Protein AF-A0A358PHU0-F1 (afdb_monomer_lite)

Secondary structure (DSSP, 8-state):
--SSHHHHHHHHHHHHHHHHTTTTHHHHHHHHHHHHHHHHHHHHHHHHHHHHHHHHHHS-TT--HHHHHHHHHHHHTT-TTEEEEEEEETTEEEEEETTS-EEEEEHHHHHT----PPPPP-----------EE-TT-EE-S---EEEEETT--SHHHHHHIIIIIIHHHHHHHHTS-EEEEEGGG--HHHHTTGGG-SEEEEES-EEEETTEEEEEES--TT--HHHHHTTSEEEETTS-EEEEHHHHHHH--S--TT-EEEEESTTTTTTSHHHHHHHHTT-SEEEEESS---HHHHHHHHHHHHHHHH-SBTTB---HHHHHHHHHHHH-SS-TT---TT-----EEEEE-TTEEPSPEEEEEEEETT-SSEEEEEEEETTEEE-GGGSPPPPP-TT-EEEEEE-TTS-B--S-EEESS-EEEEEEEE--EEEEEEEETTT--EEEEEEEETT-EEEGGGPPPP---TT-EEEEEEETTEE---SEEE-SS-EEEEEEEE---EEEEEEETTT--EEEEEEE-TT-EEEGGGSPPPP--TTEEEEEEEETTSPBP-SEEE-SS-EEEEEEEEEPEEEEEEEETTTTEEEEEEEEETT-EEEGGGSPPPPPBTTEEEEEEEETTEE-SEEE-SS-EEEEEEEEEPEEEEEEEETTT--EEEEEEEETT-EEEGGGSPPPPPBTTEEEEEEEETTEE---SEEE-SS-EEEEEEEEE--EEEEEEEETTT--EEEEEEEETTEEEEGGGSPPPPP-TTEEEEEEEETTEEESS-EEEESS-EEEEEEEEE-EEEEEEEETTTTEEEEEEEEEETTEEEEGGGSPPPPP-TTEEEEEEEETTEE--SSEEEESS-EEEEEEEEE-EEEEEEEETTTTEEEEEEEEETTEEEEGGGSPPP--TTEEEEEEEETTEE---SEEEESS-EEEEEEEEEPPPPTT-SSSSSS--HHHHHHHHHHHTTSSPPPHHHHTTT-SSSSS--SHHHHHHHHHHHHHT------PPP--------

pLDDT: mean 80.14, std 12.64, range [28.69, 94.94]

Sequence (1015 aa):
MKGTNFRRILCILIAAMLCIGLLPIGAAADSYAAATELRSMQKVRREIDGELFELESELDSDLSAVDTVDTLFEYLDGDSRIKSINRQNGTTFGYTLKSGMTVVYDYNIVHGIREGSEPVKIELSPAEEVRGILDDGAVTASNRNVAVYAPYLGIDEGVGTYYSETFAPVISSYTGGTLTVYGGNECDVTDLTEMYKYGVIMFDSHGLEYDGLSYIAIHNENGVTASDYSNGWVVELAGGGIAVNYLYLNHYATATMPGSYVHLATCSGGKDGNLLNYFTSHGASVALGYDETVTVAYDVYIFQDILNSMRGLGVSECYNIGQALDYAKSRRGEYDPYYYEDEGIYTHPVLAGNRNWYFPPLYTVNFIVEGQTAAFESFTVTKNTVLNLSDFPTPPTIPGKNFSHWRGPNGETVTGSLTITANTNIIASYTVPTCTVQWVDGATEQVLKTLNMPIGDTVMAEAFPEPPEHEGKTFEYWSVNGSEFFGSSYYLTGDTTFRAEYSNEVYTVSFYSGLTGELIGTRTAEYGTEIPLSEFPKAPDAVGYNFAEWQYADGSAVSGSINVTENTSCYAAYEAKMYTVKFWDNHTDVILRTDTVPYGTVIKAEDFPEHIEHEGYDFKGWYGYGEFLDEVTVVSNVIIYATYEQHPYTVTFVDGYNGETLQSVTVLYDNGLYSDEFPVPPVHENADFVGWYVEGTLFEGSYLRVLGDMTVTAVYSGFETHTITLVDSDTGETYETYEVRAGTEVDLADLPMPPYREGMVFVGWLVNGELMESGTVIVNEDMVITAVLRKETFTVRFYDTMADSFFVTMEDVEYGTVLRVSDFPAPPVHEGMAFAGWDYNGRIITEETVTITRPMVFAAVYAPRTCNLTVIDDYTGETLLDTPVSVGFSFEVGEIPVPTHEGMVFVGWFINGELVTDEIITVEEDTVIHAVFEPEAPVIGDINGDGTIGIDDALMLMRYAIGTEGLTDEQAARADLNGDGAVDVFDALLALRAALNGEQAPCIKPQNTAGKAEA

Foldseek 3Di:
DDDPPVVVVVVVVVVVVVVVVVVPPVVVVVVVVQVVLVVVVVVVLVVLLVVLVVVLVVDDPPDDLLVSVVVSQVVCVPPPQFPDKADDDSFKIWTAGPLLAIEIEGSCLQVQADDDDFDDKDWDDADDDFAAWFDDPAFFFPALEEEEEAQAPGHDPPQVCCVQVNPRSHLSNQSVHTYTYQHYQSDDPLVLLVLLNHQEYEYNAAWDDDPLFIWGWGQHPPPDTSVCSNVVQKHAYSNGTIIGTLVVCVVRNQAANARHEYEYPYFQCCQSVSNQVSNVVSHHQKYKDKNGGADSVLSSQLVVQLSVQCSPPDNHGHAFSLRSNVRSCVVCNQFHPVDDDPVRDTMGMDMDHDSSHGRDDWAKEFEEEPPDDDGPDIITITAFHKDFPVNDDDDDDDPQKDFDAKAWQVRHGDPTIDTDHHHIYIYTDIDGDKAKEWEAEPVPRHTDDIDIGTQFDKAFPVPDDDYDDDPQKDWDAKAKPNHGDPDGMDHGRHYIYIYTDMDHDWAWEWEAEPVPRHTPDIDTDHAFDKAFPVNDPDHPDDQQKDWDAKAAPVRHGDPTIDGPNHYGYIYIDIGGHKAKEWEAAPVVRDTPDIDIGTAFDKAAQVNDDDDDDDQQKAFPAKDWPHGHGRMDGPSHHTYIYGDIDGHWAKEWEAEPVPGDTPDIDIDTAFAWDFPVNDDDHDDDPFWDFPAKDWPNHHDPDRIGTDHHHTYIYGDIHGFDKAKEWEAEPVVRDTPDMDIDTAFDKAKQVPDDDPPDDQQKDFDAKQWPNDGDNTDIDGDHHHTYIYGYIDGHFEKEWEAEPVVRGTDDIDGGHGAFDKDFLVPDDDHDDDPQKDFPAWDWPRDGDPDRIDTDRYHGYTYTDIDGDWAWEWEAAPVVRDIPDTDIDGAFDKDFLVVDDQDDDPQKDFPAKDWPRHHDPDRMDTHRHHTYIYGDIDGDDAAQCPLVRPRDLALVSLVQLACVQVPNDPGDPVSVVSQCQAAPSDRHNVSSVQSNVCRVPVDRGDDDHDDDDDDDDDD

Radius of gyration: 65.81 Å; chains: 1; bounding box: 158×130×195 Å

Structure (mmCIF, N/CA/C/O backbone):
data_AF-A0A358PHU0-F1
#
_entry.id   AF-A0A358PHU0-F1
#
loop_
_atom_site.group_PDB
_atom_site.id
_atom_site.type_symbol
_atom_site.label_atom_id
_atom_site.label_alt_id
_atom_site.label_comp_id
_atom_site.label_asym_id
_atom_site.label_entity_id
_atom_site.label_seq_id
_atom_site.pdbx_PDB_ins_code
_atom_site.Cartn_x
_atom_site.Cartn_y
_atom_site.Cartn_z
_atom_site.occupancy
_atom_site.B_iso_or_equiv
_atom_site.auth_seq_id
_atom_site.auth_comp_id
_atom_site.auth_asym_id
_atom_site.auth_atom_id
_atom_site.pdbx_PDB_model_num
ATOM 1 N N . MET A 1 1 ? 37.947 87.705 3.899 1.00 41.41 1 MET A N 1
ATOM 2 C CA . MET A 1 1 ? 38.286 86.282 4.132 1.00 41.41 1 MET A CA 1
ATOM 3 C C . MET A 1 1 ? 37.096 85.403 3.751 1.00 41.41 1 MET A C 1
ATOM 5 O O . MET A 1 1 ? 36.287 85.068 4.601 1.00 41.41 1 MET A O 1
ATOM 9 N N . LYS A 1 2 ? 36.925 85.100 2.461 1.00 49.06 2 LYS A N 1
ATOM 10 C CA . LYS A 1 2 ? 35.907 84.172 1.934 1.00 49.06 2 LYS A CA 1
ATOM 11 C C . LYS A 1 2 ? 36.498 83.574 0.657 1.00 49.06 2 LYS A C 1
ATOM 13 O O . LYS A 1 2 ? 36.791 84.338 -0.253 1.00 49.06 2 LYS A O 1
ATOM 18 N N . GLY A 1 3 ? 36.746 82.264 0.606 1.00 48.97 3 GLY A N 1
ATOM 19 C CA . GLY A 1 3 ? 37.257 81.640 -0.624 1.00 48.97 3 GLY A CA 1
ATOM 20 C C . GLY A 1 3 ? 37.750 80.193 -0.536 1.00 48.97 3 GLY A C 1
ATOM 21 O O . GLY A 1 3 ? 37.769 79.523 -1.559 1.00 48.97 3 GLY A O 1
ATOM 22 N N . THR A 1 4 ? 38.105 79.672 0.642 1.00 52.19 4 THR A N 1
ATOM 23 C CA . THR A 1 4 ? 38.814 78.373 0.723 1.00 52.19 4 THR A CA 1
ATOM 24 C C . THR A 1 4 ? 38.009 77.206 1.302 1.00 52.19 4 THR A C 1
ATOM 26 O O . THR A 1 4 ? 38.290 76.064 0.950 1.00 52.19 4 THR A O 1
ATOM 29 N N . ASN A 1 5 ? 36.958 77.446 2.096 1.00 53.00 5 ASN A N 1
ATOM 30 C CA . ASN A 1 5 ? 36.203 76.349 2.729 1.00 53.00 5 ASN A CA 1
ATOM 31 C C . ASN A 1 5 ? 35.041 75.800 1.882 1.00 53.00 5 ASN A C 1
ATOM 33 O O . ASN A 1 5 ? 34.705 74.629 2.011 1.00 53.00 5 ASN A O 1
ATOM 37 N N . PHE A 1 6 ? 34.471 76.589 0.964 1.00 53.03 6 PHE A N 1
ATOM 38 C CA . PHE A 1 6 ? 33.332 76.131 0.153 1.00 53.03 6 PHE A CA 1
ATOM 39 C C . PHE A 1 6 ? 33.754 75.157 -0.963 1.00 53.03 6 PHE A C 1
ATOM 41 O O . PHE A 1 6 ? 33.063 74.180 -1.221 1.00 53.03 6 PHE A O 1
ATOM 48 N N . ARG A 1 7 ? 34.938 75.352 -1.568 1.00 53.75 7 ARG A N 1
ATOM 49 C CA . ARG A 1 7 ? 35.477 74.428 -2.585 1.00 53.75 7 ARG A CA 1
ATOM 50 C C . ARG A 1 7 ? 35.900 73.075 -2.007 1.00 53.75 7 ARG A C 1
ATOM 52 O O . ARG A 1 7 ? 35.716 72.068 -2.673 1.00 53.75 7 ARG A O 1
ATOM 59 N N . ARG A 1 8 ? 36.412 73.024 -0.769 1.00 54.34 8 ARG A N 1
ATOM 60 C CA . ARG A 1 8 ? 36.758 71.748 -0.113 1.00 54.34 8 ARG A CA 1
ATOM 61 C C . ARG A 1 8 ? 35.522 70.931 0.255 1.00 54.34 8 ARG A C 1
ATOM 63 O O . ARG A 1 8 ? 35.517 69.733 0.018 1.00 54.34 8 ARG A O 1
ATOM 70 N N . ILE A 1 9 ? 34.470 71.576 0.759 1.00 58.50 9 ILE A N 1
ATOM 71 C CA . ILE A 1 9 ? 33.212 70.890 1.090 1.00 58.50 9 ILE A CA 1
ATOM 72 C C . ILE A 1 9 ? 32.499 70.416 -0.183 1.00 58.50 9 ILE A C 1
ATOM 74 O O . ILE A 1 9 ? 32.014 69.292 -0.215 1.00 58.50 9 ILE A O 1
ATOM 78 N N . LEU A 1 10 ? 32.511 71.209 -1.260 1.00 58.19 10 LEU A N 1
ATOM 79 C CA . LEU A 1 10 ? 31.911 70.808 -2.535 1.00 58.19 10 LEU A CA 1
ATOM 80 C C . LEU A 1 10 ? 32.686 69.666 -3.219 1.00 58.19 10 LEU A C 1
ATOM 82 O O . LEU A 1 10 ? 32.060 68.747 -3.730 1.00 58.19 10 LEU A O 1
ATOM 86 N N . CYS A 1 11 ? 34.025 69.659 -3.176 1.00 57.31 11 CYS A N 1
ATOM 87 C CA . CYS A 1 11 ? 34.815 68.534 -3.695 1.00 57.31 11 CYS A CA 1
ATOM 88 C C . CYS A 1 11 ? 34.642 67.255 -2.862 1.00 57.31 11 CYS A C 1
ATOM 90 O O . CYS A 1 11 ? 34.621 66.175 -3.438 1.00 57.31 11 CYS A O 1
ATOM 92 N N . ILE A 1 12 ? 34.486 67.357 -1.536 1.00 62.03 12 ILE A N 1
ATOM 93 C CA . ILE A 1 12 ? 34.214 66.194 -0.675 1.00 62.03 12 ILE A CA 1
ATOM 94 C C . ILE A 1 12 ? 32.788 65.675 -0.897 1.00 62.03 12 ILE A C 1
ATOM 96 O O . ILE A 1 12 ? 32.601 64.468 -0.941 1.00 62.03 12 ILE A O 1
ATOM 100 N N . LEU A 1 13 ? 31.797 66.548 -1.107 1.00 55.12 13 LEU A N 1
ATOM 101 C CA . LEU A 1 13 ? 30.424 66.137 -1.423 1.00 55.12 13 LEU A CA 1
ATOM 102 C C . LEU A 1 13 ? 30.300 65.528 -2.825 1.00 55.12 13 LEU A C 1
ATOM 104 O O . LEU A 1 13 ? 29.581 64.552 -2.983 1.00 55.12 13 LEU A O 1
ATOM 108 N N . ILE A 1 14 ? 31.028 66.039 -3.823 1.00 57.91 14 ILE A N 1
ATOM 109 C CA . ILE A 1 14 ? 31.059 65.456 -5.175 1.00 57.91 14 ILE A CA 1
ATOM 110 C C . ILE A 1 14 ? 31.832 64.128 -5.180 1.00 57.91 14 ILE A C 1
ATOM 112 O O . ILE A 1 14 ? 31.376 63.176 -5.804 1.00 57.91 14 ILE A O 1
ATOM 116 N N . ALA A 1 15 ? 32.944 64.017 -4.444 1.00 51.31 15 ALA A N 1
ATOM 117 C CA . ALA A 1 15 ? 33.663 62.751 -4.280 1.00 51.31 15 ALA A CA 1
ATOM 118 C C . ALA A 1 15 ? 32.851 61.724 -3.470 1.00 51.31 15 ALA A C 1
ATOM 120 O O . ALA A 1 15 ? 32.840 60.552 -3.820 1.00 51.31 15 ALA A O 1
ATOM 121 N N . ALA A 1 16 ? 32.110 62.151 -2.443 1.00 51.00 16 ALA A N 1
ATOM 122 C CA . ALA A 1 16 ? 31.196 61.283 -1.705 1.00 51.00 16 ALA A CA 1
ATOM 123 C C . ALA A 1 16 ? 29.995 60.857 -2.563 1.00 51.00 16 ALA A C 1
ATOM 125 O O . ALA A 1 16 ? 29.620 59.696 -2.515 1.00 51.00 16 ALA A O 1
ATOM 126 N N . MET A 1 17 ? 29.431 61.735 -3.402 1.00 49.59 17 MET A N 1
ATOM 127 C CA . MET A 1 17 ? 28.362 61.363 -4.342 1.00 49.59 17 MET A CA 1
ATOM 128 C C . MET A 1 17 ? 28.854 60.442 -5.468 1.00 49.59 17 MET A C 1
ATOM 130 O O . MET A 1 17 ? 28.115 59.549 -5.866 1.00 49.59 17 MET A O 1
ATOM 134 N N . LEU A 1 18 ? 30.097 60.591 -5.942 1.00 47.66 18 LEU A N 1
ATOM 135 C CA . LEU A 1 18 ? 30.717 59.655 -6.893 1.00 47.66 18 LEU A CA 1
ATOM 136 C C . LEU A 1 18 ? 31.053 58.302 -6.241 1.00 47.66 18 LEU A C 1
ATOM 138 O O . LEU A 1 18 ? 30.872 57.275 -6.880 1.00 47.66 18 LEU A O 1
ATOM 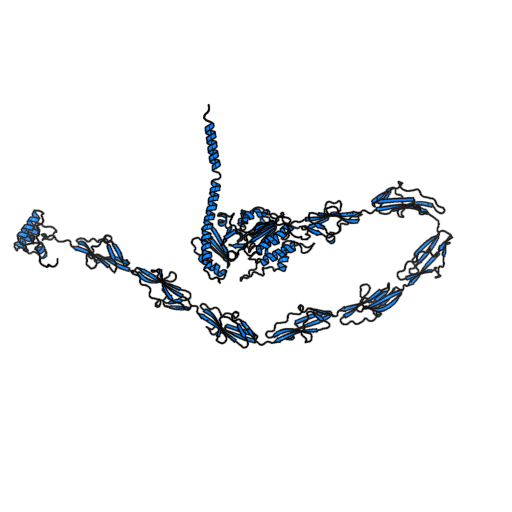142 N N . CYS A 1 19 ? 31.461 58.273 -4.968 1.00 44.03 19 CYS A N 1
ATOM 143 C CA . CYS A 1 19 ? 31.704 57.023 -4.236 1.00 44.03 19 CYS A CA 1
ATOM 144 C C . CYS A 1 19 ? 30.414 56.323 -3.763 1.00 44.03 19 CYS A C 1
ATOM 146 O O . CYS A 1 19 ? 30.402 55.103 -3.650 1.00 44.03 19 CYS A O 1
ATOM 148 N N . ILE A 1 20 ? 29.326 57.061 -3.518 1.00 47.91 20 ILE A N 1
ATOM 149 C CA . ILE A 1 20 ? 28.007 56.500 -3.167 1.00 47.91 20 ILE A CA 1
ATOM 150 C C . ILE A 1 20 ? 27.239 56.072 -4.434 1.00 47.91 20 ILE A C 1
ATOM 152 O O . ILE A 1 20 ? 26.487 55.107 -4.392 1.00 47.91 20 ILE A O 1
ATOM 156 N N . GLY A 1 21 ? 27.481 56.714 -5.584 1.00 40.41 21 GLY A N 1
ATOM 157 C CA . GLY A 1 21 ? 26.927 56.313 -6.886 1.00 40.41 21 GLY A CA 1
ATOM 158 C C . GLY A 1 21 ? 27.628 55.124 -7.562 1.00 40.41 21 GLY A C 1
ATOM 159 O O . GLY A 1 21 ? 27.130 54.631 -8.568 1.00 40.41 21 GLY A O 1
ATOM 160 N N . LEU A 1 22 ? 28.762 54.656 -7.028 1.00 44.03 22 LEU A N 1
ATOM 161 C CA . LEU A 1 22 ? 29.503 53.482 -7.520 1.00 44.03 22 LEU A CA 1
ATOM 162 C C . LEU A 1 22 ? 29.173 52.183 -6.757 1.00 44.03 22 LEU A C 1
ATOM 164 O O . LEU A 1 22 ? 29.561 51.099 -7.187 1.00 44.03 22 LEU A O 1
ATOM 168 N N . LEU A 1 23 ? 28.422 52.273 -5.659 1.00 48.25 23 LEU A N 1
ATOM 169 C CA . LEU A 1 23 ? 27.951 51.138 -4.862 1.00 48.25 23 LEU A CA 1
ATOM 170 C C . LEU A 1 23 ? 26.423 51.051 -4.996 1.00 48.25 23 LEU A C 1
ATOM 172 O O . LEU A 1 23 ? 25.702 51.387 -4.058 1.00 48.25 23 LEU A O 1
ATOM 176 N N . PRO A 1 24 ? 25.926 50.774 -6.216 1.00 43.69 24 PRO A N 1
ATOM 177 C CA . PRO A 1 24 ? 25.483 49.415 -6.540 1.00 43.69 24 PRO A CA 1
ATOM 178 C C . PRO A 1 24 ? 25.701 49.037 -8.023 1.00 43.69 24 PRO A C 1
ATOM 180 O O . PRO A 1 24 ? 24.867 48.360 -8.611 1.00 43.69 24 PRO A O 1
ATOM 183 N N . ILE A 1 25 ? 26.793 49.478 -8.663 1.00 45.34 25 ILE A N 1
ATOM 184 C CA . ILE A 1 25 ? 27.069 49.092 -10.064 1.00 45.34 25 ILE A CA 1
ATOM 185 C C . ILE A 1 25 ? 27.769 47.727 -10.130 1.00 45.34 25 ILE A C 1
ATOM 187 O O . ILE A 1 25 ? 27.460 46.946 -11.015 1.00 45.34 25 ILE A O 1
ATOM 191 N N . GLY A 1 26 ? 28.639 47.400 -9.165 1.00 41.34 26 GLY A N 1
ATOM 192 C CA . GLY A 1 26 ? 29.307 46.089 -9.093 1.00 41.34 26 GLY A CA 1
ATOM 193 C C . GLY A 1 26 ? 28.333 44.930 -8.865 1.00 41.34 26 GLY A C 1
ATOM 194 O O . GLY A 1 26 ? 28.257 44.036 -9.688 1.00 41.34 26 GLY A O 1
ATOM 195 N N . ALA A 1 27 ? 27.486 45.002 -7.832 1.00 43.16 27 ALA A N 1
ATOM 196 C CA . ALA A 1 27 ? 26.496 43.954 -7.551 1.00 43.16 27 ALA A CA 1
ATOM 197 C C . ALA A 1 27 ? 25.421 43.811 -8.652 1.00 43.16 27 ALA A C 1
ATOM 199 O O . ALA A 1 27 ? 24.937 42.711 -8.905 1.00 43.16 27 ALA A O 1
ATOM 200 N N . ALA A 1 28 ? 25.061 44.906 -9.335 1.00 38.22 28 ALA A N 1
ATOM 201 C CA . ALA A 1 28 ? 24.166 44.865 -10.494 1.00 38.22 28 ALA A CA 1
ATOM 202 C C . ALA A 1 28 ? 24.861 44.317 -11.756 1.00 38.22 28 ALA A C 1
ATOM 204 O O . ALA A 1 28 ? 24.223 43.643 -12.553 1.00 38.22 28 ALA A O 1
ATOM 205 N N . ALA A 1 29 ? 26.158 44.583 -11.943 1.00 42.00 29 ALA A N 1
ATOM 206 C CA . ALA A 1 29 ? 26.940 44.048 -13.056 1.00 42.00 29 ALA A CA 1
ATOM 207 C C . ALA A 1 29 ? 27.263 42.559 -12.871 1.00 42.00 29 ALA A C 1
ATOM 209 O O . ALA A 1 29 ? 27.139 41.808 -13.831 1.00 42.00 29 ALA A O 1
ATOM 210 N N . ASP A 1 30 ? 27.595 42.127 -11.652 1.00 47.84 30 ASP A N 1
ATOM 211 C CA . ASP A 1 30 ? 27.860 40.722 -11.321 1.00 47.84 30 ASP A CA 1
ATOM 212 C C . ASP A 1 30 ? 26.574 39.881 -11.406 1.00 47.84 30 ASP A C 1
ATOM 214 O O . ASP A 1 30 ? 26.589 38.794 -11.977 1.00 47.84 30 ASP A O 1
ATOM 218 N N . SER A 1 31 ? 25.428 40.406 -10.946 1.00 53.16 31 SER A N 1
ATOM 219 C CA . SER A 1 31 ? 24.123 39.743 -11.134 1.00 53.16 31 SER A CA 1
ATOM 220 C C . SER A 1 31 ? 23.667 39.722 -12.597 1.00 53.16 31 SER A C 1
ATOM 222 O O . SER A 1 31 ? 23.099 38.727 -13.042 1.00 53.16 31 SER A O 1
ATOM 224 N N . TYR A 1 32 ? 23.952 40.770 -13.380 1.00 57.16 32 TYR A N 1
ATOM 225 C CA . TYR A 1 32 ? 23.665 40.778 -14.818 1.00 57.16 32 TYR A CA 1
ATOM 226 C C . TYR A 1 32 ? 24.575 39.816 -15.593 1.00 57.16 32 TYR A C 1
ATOM 228 O O . TYR A 1 32 ? 24.107 39.141 -16.508 1.00 57.16 32 TYR A O 1
ATOM 236 N N . ALA A 1 33 ? 25.856 39.719 -15.228 1.00 59.47 33 ALA A N 1
ATOM 237 C CA . ALA A 1 33 ? 26.804 38.780 -15.819 1.00 59.47 33 ALA A CA 1
ATOM 238 C C . ALA A 1 33 ? 26.415 37.325 -15.514 1.00 59.47 33 ALA A C 1
ATOM 240 O O . ALA A 1 33 ? 26.297 36.538 -16.449 1.00 59.47 33 ALA A O 1
ATOM 241 N N . ALA A 1 34 ? 26.097 37.003 -14.255 1.00 60.53 34 ALA A N 1
ATOM 242 C CA . ALA A 1 34 ? 25.625 35.676 -13.852 1.00 60.53 34 ALA A CA 1
ATOM 243 C C . ALA A 1 34 ? 24.296 35.289 -14.533 1.00 60.53 34 ALA A C 1
ATOM 245 O O . ALA A 1 34 ? 24.133 34.166 -15.003 1.00 60.53 34 ALA A O 1
ATOM 246 N N . ALA A 1 35 ? 23.357 36.234 -14.671 1.00 64.88 35 ALA A N 1
ATOM 247 C CA . ALA A 1 35 ? 22.114 36.006 -15.413 1.00 64.88 35 ALA A CA 1
ATOM 248 C C . ALA A 1 35 ? 22.344 35.837 -16.928 1.00 64.88 35 ALA A C 1
ATOM 250 O O . ALA A 1 35 ? 21.590 35.135 -17.601 1.00 64.88 35 ALA A O 1
ATOM 251 N N . THR A 1 36 ? 23.372 36.484 -17.484 1.00 73.12 36 THR A N 1
ATOM 252 C CA . THR A 1 36 ? 23.758 36.327 -18.896 1.00 73.12 36 THR A CA 1
ATOM 253 C C . THR A 1 36 ? 24.396 34.960 -19.146 1.00 73.12 36 THR A C 1
ATOM 255 O O . THR A 1 36 ? 24.138 34.354 -20.184 1.00 73.12 36 THR A O 1
ATOM 258 N N . GLU A 1 37 ? 25.185 34.465 -18.194 1.00 78.56 37 GLU A N 1
ATOM 259 C CA . GLU A 1 37 ? 25.794 33.133 -18.219 1.00 78.56 37 GLU A CA 1
ATOM 260 C C . GLU A 1 37 ? 24.738 32.023 -18.149 1.00 78.56 37 GLU A C 1
ATOM 262 O O . GLU A 1 37 ? 24.723 31.145 -19.005 1.00 78.56 37 GLU A O 1
ATOM 267 N N . LEU A 1 38 ? 23.764 32.114 -17.238 1.00 81.81 38 LEU A N 1
ATOM 268 C CA . LEU A 1 38 ? 22.666 31.141 -17.188 1.00 81.81 38 LEU A CA 1
ATOM 269 C C . LEU A 1 38 ? 21.858 31.111 -18.500 1.00 81.81 38 LEU A C 1
ATOM 271 O O . LEU A 1 38 ? 21.595 30.043 -19.049 1.00 81.81 38 LEU A O 1
ATOM 275 N N . ARG A 1 39 ? 21.532 32.283 -19.067 1.00 79.44 39 ARG A N 1
ATOM 276 C CA . ARG A 1 39 ? 20.813 32.371 -20.352 1.00 79.44 39 ARG A CA 1
ATOM 277 C C . ARG A 1 39 ? 21.582 31.752 -21.516 1.00 79.44 39 ARG A C 1
ATOM 279 O O . ARG A 1 39 ? 20.958 31.220 -22.431 1.00 79.44 39 ARG A O 1
ATOM 286 N N . SER A 1 40 ? 22.912 31.860 -21.533 1.00 80.44 40 SER A N 1
ATOM 287 C CA . SER A 1 40 ? 23.714 31.248 -22.595 1.00 80.44 40 SER A CA 1
ATOM 288 C C . SER A 1 40 ? 23.736 29.724 -22.467 1.00 80.44 40 SER A C 1
ATOM 290 O O . SER A 1 40 ? 23.631 29.043 -23.485 1.00 80.44 40 SER A O 1
ATOM 292 N N . MET A 1 41 ? 23.777 29.197 -21.240 1.00 84.38 41 MET A N 1
ATOM 293 C CA . MET A 1 41 ? 23.672 27.761 -20.954 1.00 84.38 41 MET A CA 1
ATOM 294 C C . MET A 1 41 ? 22.314 27.201 -21.398 1.00 84.38 41 MET A C 1
ATOM 296 O O . MET A 1 41 ? 22.273 26.261 -22.191 1.00 84.38 41 MET A O 1
ATOM 300 N N . GLN A 1 42 ? 21.216 27.846 -20.988 1.00 84.56 42 GLN A N 1
ATOM 301 C CA . GLN A 1 42 ? 19.850 27.454 -21.361 1.00 84.56 42 GLN A CA 1
ATOM 302 C C . GLN A 1 42 ? 19.619 27.487 -22.876 1.00 84.56 42 GLN A C 1
ATOM 304 O O . GLN A 1 42 ? 18.890 26.657 -23.414 1.00 84.56 42 GLN A O 1
ATOM 309 N N . LYS A 1 43 ? 20.251 28.428 -23.591 1.00 85.44 43 LYS A N 1
ATOM 310 C CA . LYS A 1 43 ? 20.151 28.497 -25.053 1.00 85.44 43 LYS A CA 1
ATOM 311 C C . LYS A 1 43 ? 20.708 27.235 -25.719 1.00 85.44 43 LYS A C 1
ATOM 313 O O . LYS A 1 43 ? 20.026 26.663 -26.559 1.00 85.44 43 LYS A O 1
ATOM 318 N N . VAL A 1 44 ? 21.916 26.811 -25.340 1.00 86.12 44 VAL A N 1
ATOM 319 C CA . VAL A 1 44 ? 22.558 25.608 -25.905 1.00 86.12 44 VAL A CA 1
ATOM 320 C C . VAL A 1 44 ? 21.734 24.361 -25.588 1.00 86.12 44 VAL A C 1
ATOM 322 O O . VAL A 1 44 ? 21.516 23.533 -26.464 1.00 86.12 44 VAL A O 1
ATOM 325 N N . ARG A 1 45 ? 21.216 24.262 -24.359 1.00 87.75 45 ARG A N 1
ATOM 326 C CA . ARG A 1 45 ? 20.300 23.190 -23.952 1.00 87.75 45 ARG A CA 1
ATOM 327 C C . ARG A 1 45 ? 19.037 23.141 -24.820 1.00 87.75 45 ARG A C 1
ATOM 329 O O . ARG A 1 45 ? 18.680 22.075 -25.289 1.00 87.75 45 ARG A O 1
ATOM 336 N N . ARG A 1 46 ? 18.371 24.272 -25.082 1.00 86.69 46 ARG A N 1
ATOM 337 C CA . ARG A 1 46 ? 17.155 24.311 -25.926 1.00 86.69 46 ARG A CA 1
ATOM 338 C C . ARG A 1 46 ? 17.406 23.925 -27.384 1.00 86.69 46 ARG A C 1
ATOM 340 O O . ARG A 1 46 ? 16.507 23.387 -28.012 1.00 86.69 46 ARG A O 1
ATOM 347 N N . GLU A 1 47 ? 18.590 24.227 -27.916 1.00 88.19 47 GLU A N 1
ATOM 348 C CA . GLU A 1 47 ? 18.993 23.777 -29.256 1.00 88.19 47 GLU A CA 1
ATOM 349 C C . GLU A 1 47 ? 19.111 22.242 -29.292 1.00 88.19 47 GLU A C 1
ATOM 351 O O . GLU A 1 47 ? 18.531 21.623 -30.174 1.00 88.19 47 GLU A O 1
ATOM 356 N N . ILE A 1 48 ? 19.762 21.636 -28.289 1.00 89.19 48 ILE A N 1
ATOM 357 C CA . ILE A 1 48 ? 19.894 20.172 -28.173 1.00 89.19 48 ILE A CA 1
ATOM 358 C C . ILE A 1 48 ? 18.534 19.491 -27.984 1.00 89.19 48 ILE A C 1
ATOM 360 O O . ILE A 1 48 ? 18.251 18.528 -28.682 1.00 89.19 48 ILE A O 1
ATOM 364 N N . ASP A 1 49 ? 17.672 19.993 -27.097 1.00 86.94 49 ASP A N 1
ATOM 365 C CA . ASP A 1 49 ? 16.321 19.440 -26.928 1.00 86.94 49 ASP A CA 1
ATOM 366 C C . ASP A 1 49 ? 15.507 19.479 -28.224 1.00 86.94 49 ASP A C 1
ATOM 368 O O . ASP A 1 49 ? 14.785 18.536 -28.519 1.00 86.94 49 ASP A O 1
ATOM 372 N N . GLY A 1 50 ? 15.618 20.564 -29.000 1.00 84.56 50 GLY A N 1
ATOM 373 C CA . GLY A 1 50 ? 14.945 20.663 -30.293 1.00 84.56 50 GLY A CA 1
ATOM 374 C C . GLY A 1 50 ? 15.390 19.565 -31.258 1.00 84.56 50 GLY A C 1
ATOM 375 O O . GLY A 1 50 ? 14.546 18.960 -31.905 1.00 84.56 50 GLY A O 1
ATOM 376 N N . GLU A 1 51 ? 16.693 19.282 -31.304 1.00 90.19 51 GLU A N 1
ATOM 377 C CA . GLU A 1 51 ? 17.258 18.198 -32.117 1.00 90.19 51 GLU A CA 1
ATOM 378 C C . GLU A 1 51 ? 16.845 16.813 -31.603 1.00 90.19 51 GLU A C 1
ATOM 380 O O . GLU A 1 51 ? 16.496 15.952 -32.403 1.00 90.19 51 GLU A O 1
ATOM 385 N N . LEU A 1 52 ? 16.839 16.601 -30.281 1.00 88.88 52 LEU A N 1
ATOM 386 C CA . LEU A 1 52 ? 16.391 15.345 -29.673 1.00 88.88 52 LEU A CA 1
ATOM 387 C C . LEU A 1 52 ? 14.921 15.056 -29.978 1.00 88.88 52 LEU A C 1
ATOM 389 O O . LEU A 1 52 ? 14.603 13.943 -30.373 1.00 88.88 52 LEU A O 1
ATOM 393 N N . PHE A 1 53 ? 14.035 16.044 -29.829 1.00 87.00 53 PHE A N 1
ATOM 394 C CA . PHE A 1 53 ? 12.607 15.864 -30.105 1.00 87.00 53 PHE A CA 1
ATOM 395 C C . PHE A 1 53 ? 12.298 15.746 -31.597 1.00 87.00 53 PHE A C 1
ATOM 397 O O . PHE A 1 53 ? 11.342 15.068 -31.966 1.00 87.00 53 PHE A O 1
ATOM 404 N N . GLU A 1 54 ? 13.088 16.389 -32.462 1.00 89.25 54 GLU A N 1
ATOM 405 C CA . GLU A 1 54 ? 12.998 16.183 -33.910 1.00 89.25 54 GLU A CA 1
ATOM 406 C C . GLU A 1 54 ? 13.406 14.750 -34.266 1.00 89.25 54 GLU A C 1
ATOM 408 O O . GLU A 1 54 ? 12.620 14.052 -34.903 1.00 89.25 54 GLU A O 1
ATOM 413 N N . LEU A 1 55 ? 14.553 14.278 -33.763 1.00 88.31 55 LEU A N 1
ATOM 414 C CA . LEU A 1 55 ? 15.009 12.900 -33.948 1.00 88.31 55 LEU A CA 1
ATOM 415 C C . LEU A 1 55 ? 13.979 11.895 -33.430 1.00 88.31 55 LEU A C 1
ATOM 417 O O . LEU A 1 55 ? 13.594 10.992 -34.159 1.00 88.31 55 LEU A O 1
ATOM 421 N N . GLU A 1 56 ? 13.491 12.082 -32.207 1.00 87.69 56 GLU A N 1
ATOM 422 C CA . GLU A 1 56 ? 12.463 11.241 -31.597 1.00 87.69 56 GLU A CA 1
ATOM 423 C C . GLU A 1 56 ? 11.180 11.185 -32.433 1.00 87.69 56 GLU A C 1
ATOM 425 O O . GLU A 1 56 ? 10.605 10.117 -32.609 1.00 87.69 56 GLU A O 1
ATOM 430 N N . SER A 1 57 ? 10.761 12.308 -33.027 1.00 85.31 57 SER A N 1
ATOM 431 C CA . SER A 1 57 ? 9.593 12.344 -33.918 1.00 85.31 57 SER A CA 1
ATOM 432 C C . SER A 1 57 ? 9.788 11.604 -35.248 1.00 85.31 57 SER A C 1
ATOM 434 O O . SER A 1 57 ? 8.803 11.293 -35.923 1.00 85.31 57 SER A O 1
ATOM 436 N N . GLU A 1 58 ? 11.038 11.344 -35.638 1.00 86.38 58 GLU A N 1
ATOM 437 C CA . GLU A 1 58 ? 11.409 10.567 -36.825 1.00 86.38 58 GLU A CA 1
ATOM 438 C C . GLU A 1 58 ? 11.583 9.069 -36.524 1.00 86.38 58 GLU A C 1
ATOM 440 O O . GLU A 1 58 ? 11.632 8.266 -37.463 1.00 86.38 58 GLU A O 1
ATOM 445 N N . LEU A 1 59 ? 11.662 8.684 -35.245 1.00 86.75 59 LEU A N 1
ATOM 446 C CA . LEU A 1 59 ? 11.730 7.288 -34.815 1.00 86.75 59 LEU A CA 1
ATOM 447 C C . LEU A 1 59 ? 10.375 6.584 -34.998 1.00 86.75 59 LEU A C 1
ATOM 449 O O . LEU A 1 59 ? 9.314 7.209 -35.025 1.00 86.75 59 LEU A O 1
ATOM 453 N N . ASP A 1 60 ? 10.419 5.260 -35.161 1.00 76.69 60 ASP A N 1
ATOM 454 C CA . ASP A 1 60 ? 9.212 4.438 -35.269 1.00 76.69 60 ASP A CA 1
ATOM 455 C C . ASP A 1 60 ? 8.376 4.554 -33.984 1.00 76.69 60 ASP A C 1
ATOM 457 O O . ASP A 1 60 ? 8.891 4.365 -32.883 1.00 76.69 60 ASP A O 1
ATOM 461 N 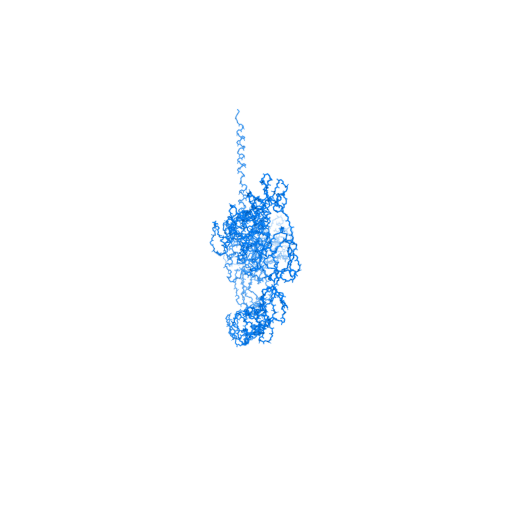N . SER A 1 61 ? 7.080 4.848 -34.118 1.00 73.25 61 SER A N 1
ATOM 462 C CA . SER A 1 61 ? 6.176 5.031 -32.977 1.00 73.25 61 SER A CA 1
ATOM 463 C C . SER A 1 61 ? 5.971 3.765 -32.144 1.00 73.25 61 SER A C 1
ATOM 465 O O . SER A 1 61 ? 5.454 3.857 -31.032 1.00 73.25 61 SER A O 1
ATOM 467 N N . ASP A 1 62 ? 6.342 2.604 -32.687 1.00 77.38 62 ASP A N 1
ATOM 468 C CA . ASP A 1 62 ? 6.237 1.308 -32.017 1.00 77.38 62 ASP A CA 1
ATOM 469 C C . ASP A 1 62 ? 7.516 0.926 -31.235 1.00 77.38 62 ASP A C 1
ATOM 471 O O . ASP A 1 62 ? 7.554 -0.136 -30.607 1.00 77.38 62 ASP A O 1
ATOM 475 N N . LEU A 1 63 ? 8.563 1.767 -31.242 1.00 80.69 63 LEU A N 1
ATOM 476 C CA . LEU A 1 63 ? 9.770 1.552 -30.434 1.00 80.69 63 LEU A CA 1
ATOM 477 C C . LEU A 1 63 ? 9.453 1.564 -28.936 1.00 80.69 63 LEU A C 1
ATOM 479 O O . LEU A 1 63 ? 8.626 2.336 -28.446 1.00 80.69 63 LEU A O 1
ATOM 483 N N . SER A 1 64 ? 10.155 0.716 -28.182 1.00 84.62 64 SER A N 1
ATOM 484 C CA . SER A 1 64 ? 10.044 0.737 -26.727 1.00 84.62 64 SER A CA 1
ATOM 485 C C . SER A 1 64 ? 10.656 2.021 -26.151 1.00 84.62 64 SER A C 1
ATOM 487 O O . SER A 1 64 ? 11.501 2.673 -26.775 1.00 84.62 64 SER A O 1
ATOM 489 N N . ALA A 1 65 ? 10.272 2.372 -24.920 1.00 82.00 65 ALA A N 1
ATOM 490 C CA . ALA A 1 65 ? 10.886 3.485 -24.195 1.00 82.00 65 ALA A CA 1
ATOM 491 C C . ALA A 1 65 ? 12.412 3.318 -24.075 1.00 82.00 65 ALA A C 1
ATOM 493 O O . ALA A 1 65 ? 13.149 4.293 -24.165 1.00 82.00 65 ALA A O 1
ATOM 494 N N . VAL A 1 66 ? 12.897 2.081 -23.915 1.00 85.25 66 VAL A N 1
ATOM 495 C CA . VAL A 1 66 ? 14.331 1.793 -23.787 1.00 85.25 66 VAL A CA 1
ATOM 496 C C . VAL A 1 66 ? 15.059 2.023 -25.107 1.00 85.25 66 VAL A C 1
ATOM 498 O O . VAL A 1 66 ? 16.065 2.731 -25.124 1.00 85.25 66 VAL A O 1
ATOM 501 N N . ASP A 1 67 ? 14.517 1.508 -26.211 1.00 86.25 67 ASP A N 1
ATOM 502 C CA . ASP A 1 67 ? 15.135 1.635 -27.538 1.00 86.25 67 ASP A CA 1
ATOM 503 C C . ASP A 1 67 ? 15.134 3.090 -28.034 1.00 86.25 67 ASP A C 1
ATOM 505 O O . ASP A 1 67 ? 16.087 3.556 -28.668 1.00 86.25 67 ASP A O 1
ATOM 509 N N . THR A 1 68 ? 14.075 3.836 -27.704 1.00 87.38 68 THR A N 1
ATOM 510 C CA . THR A 1 68 ? 13.988 5.275 -27.981 1.00 87.38 68 THR A CA 1
ATOM 511 C C . THR A 1 68 ? 15.112 6.013 -27.260 1.00 87.38 68 THR A C 1
ATOM 513 O O . THR A 1 68 ? 15.898 6.731 -27.879 1.00 87.38 68 THR A O 1
ATOM 516 N N . VAL A 1 69 ? 15.264 5.770 -25.957 1.00 89.31 69 VAL A N 1
ATOM 517 C CA . VAL A 1 69 ? 16.297 6.403 -25.130 1.00 89.31 69 VAL A CA 1
ATOM 518 C C . VAL A 1 69 ? 17.707 5.969 -25.554 1.00 89.31 69 VAL A C 1
ATOM 520 O O . VAL A 1 69 ? 18.610 6.804 -25.551 1.00 89.31 69 VAL A O 1
ATOM 523 N N . ASP A 1 70 ? 17.914 4.717 -25.973 1.00 90.25 70 ASP A N 1
ATOM 524 C CA . ASP A 1 70 ? 19.180 4.242 -26.557 1.00 90.25 70 ASP A CA 1
ATOM 525 C C . ASP A 1 70 ? 19.554 5.019 -27.816 1.00 90.25 70 ASP A C 1
ATOM 527 O O . ASP A 1 70 ? 20.677 5.514 -27.926 1.00 90.25 70 ASP A O 1
ATOM 531 N N . THR A 1 71 ? 18.594 5.224 -28.713 1.00 90.25 71 THR A N 1
ATOM 532 C CA . THR A 1 71 ? 18.821 5.969 -29.955 1.00 90.25 71 THR A CA 1
ATOM 533 C C . THR A 1 71 ? 19.177 7.434 -29.684 1.00 90.25 71 THR A C 1
ATOM 535 O O . THR A 1 71 ? 20.124 7.972 -30.264 1.00 90.25 71 THR A O 1
ATOM 538 N N . LEU A 1 72 ? 18.462 8.084 -28.760 1.00 91.25 72 LEU A N 1
ATOM 539 C CA . LEU A 1 72 ? 18.750 9.464 -28.355 1.00 91.25 72 LEU A CA 1
ATOM 540 C C . LEU A 1 72 ? 20.105 9.591 -27.641 1.00 91.25 72 LEU A C 1
ATOM 542 O O . LEU A 1 72 ? 20.830 10.568 -27.848 1.00 91.25 72 LEU A O 1
ATOM 546 N N . PHE A 1 73 ? 20.470 8.602 -26.821 1.00 92.50 73 PHE A N 1
ATOM 547 C CA . PHE A 1 73 ? 21.768 8.543 -26.153 1.00 92.50 73 PHE A CA 1
ATOM 548 C C . PHE A 1 73 ? 22.912 8.440 -27.167 1.00 92.50 73 PHE A C 1
ATOM 550 O O . PHE A 1 73 ? 23.874 9.203 -27.077 1.00 92.50 73 PHE A O 1
ATOM 557 N N . GLU A 1 74 ? 22.801 7.538 -28.147 1.00 91.75 74 GLU A N 1
ATOM 558 C CA . GLU A 1 74 ? 23.803 7.361 -29.204 1.00 91.75 74 GLU A CA 1
ATOM 559 C C . GLU A 1 74 ? 23.958 8.610 -30.077 1.00 91.75 74 GLU A C 1
ATOM 561 O O . GLU A 1 74 ? 25.081 8.968 -30.427 1.00 91.75 74 GLU A O 1
ATOM 566 N N . TYR A 1 75 ? 22.863 9.314 -30.387 1.00 90.88 75 TYR A N 1
ATOM 567 C CA . TYR A 1 75 ? 22.917 10.571 -31.143 1.00 90.88 75 TYR A CA 1
ATOM 568 C C . TYR A 1 75 ? 23.752 11.647 -30.436 1.00 90.88 75 TYR A C 1
ATOM 570 O O . TYR A 1 75 ? 24.503 12.389 -31.073 1.00 90.88 75 TYR A O 1
ATOM 578 N N . LEU A 1 76 ? 23.633 11.735 -29.110 1.00 90.19 76 LEU A N 1
ATOM 579 C CA . LEU A 1 76 ? 24.378 12.704 -28.311 1.00 90.19 76 LEU A CA 1
ATOM 580 C C . LEU A 1 76 ? 25.807 12.266 -27.992 1.00 90.19 76 LEU A C 1
ATOM 582 O O . LEU A 1 76 ? 26.651 13.119 -27.684 1.00 90.19 76 LEU A O 1
ATOM 586 N N . ASP A 1 77 ? 26.104 10.970 -28.062 1.00 87.50 77 ASP A N 1
ATOM 587 C CA . ASP A 1 77 ? 27.451 10.468 -27.836 1.00 87.50 77 ASP A CA 1
ATOM 588 C C . ASP A 1 77 ? 28.395 10.928 -28.962 1.00 87.50 77 ASP A C 1
ATOM 590 O O . ASP A 1 77 ? 28.270 10.576 -30.133 1.00 87.50 77 ASP A O 1
ATOM 594 N N . GLY A 1 78 ? 29.355 11.783 -28.606 1.00 81.00 78 GLY A N 1
ATOM 595 C CA . GLY A 1 78 ? 30.252 12.443 -29.558 1.00 81.00 78 GLY A CA 1
ATOM 596 C C . GLY A 1 78 ? 29.831 13.853 -29.995 1.00 81.00 78 GLY A C 1
ATOM 597 O O . GLY A 1 78 ? 30.595 14.497 -30.726 1.00 81.00 78 GLY A O 1
ATOM 598 N N . ASP A 1 79 ? 28.703 14.395 -29.513 1.00 90.19 79 ASP A N 1
ATOM 599 C CA . ASP A 1 79 ? 28.323 15.786 -29.788 1.00 90.19 79 ASP A CA 1
ATOM 600 C C . ASP A 1 79 ? 29.354 16.770 -29.208 1.00 90.19 79 ASP A C 1
ATOM 602 O O . ASP A 1 79 ? 29.714 16.763 -28.026 1.00 90.19 79 ASP A O 1
ATOM 606 N N . SER A 1 80 ? 29.826 17.690 -30.051 1.00 89.06 80 SER A N 1
ATOM 607 C CA . SER A 1 80 ? 30.883 18.640 -29.694 1.00 89.06 80 SER A CA 1
ATOM 608 C C . SER A 1 80 ? 30.520 19.635 -28.574 1.00 89.06 80 SER A C 1
ATOM 610 O O . SER A 1 80 ? 31.427 20.267 -28.013 1.00 89.06 80 SER A O 1
ATOM 612 N N . ARG A 1 81 ? 29.237 19.807 -28.237 1.00 91.19 81 ARG A N 1
ATOM 613 C CA . ARG A 1 81 ? 28.719 20.670 -27.157 1.00 91.19 81 ARG A CA 1
ATOM 614 C C . ARG A 1 81 ? 28.717 19.954 -25.803 1.00 91.19 81 ARG A C 1
ATOM 616 O O . ARG A 1 81 ? 28.776 20.623 -24.762 1.00 91.19 81 ARG A O 1
ATOM 623 N N . ILE A 1 82 ? 28.708 18.623 -25.813 1.00 91.94 82 ILE A N 1
ATOM 624 C CA . ILE A 1 82 ? 28.660 17.767 -24.629 1.00 91.94 82 ILE A CA 1
ATOM 625 C C . ILE A 1 82 ? 30.076 17.547 -24.078 1.00 91.94 82 ILE A C 1
ATOM 627 O O . ILE A 1 82 ? 31.071 17.460 -24.800 1.00 91.94 82 ILE A O 1
ATOM 631 N N . LYS A 1 83 ? 30.189 17.564 -22.750 1.00 90.81 83 LYS A N 1
ATOM 632 C CA . LYS A 1 83 ? 31.419 17.287 -21.997 1.00 90.81 83 LYS A CA 1
ATOM 633 C C . LYS A 1 83 ? 31.465 15.835 -21.533 1.00 90.81 83 LYS A C 1
ATOM 635 O O . LYS A 1 83 ? 32.536 15.236 -21.548 1.00 90.81 83 LYS A O 1
ATOM 640 N N . SER A 1 84 ? 30.330 15.316 -21.083 1.00 91.81 84 SER A N 1
ATOM 641 C CA . SER A 1 84 ? 30.148 13.938 -20.632 1.00 91.81 84 SER A CA 1
ATOM 642 C C . SER A 1 84 ? 28.680 13.558 -20.755 1.00 91.81 84 SER A C 1
ATOM 644 O O . SER A 1 84 ? 27.822 14.416 -20.569 1.00 91.81 84 SER A O 1
ATOM 646 N N . ILE A 1 85 ? 28.407 12.288 -21.014 1.00 93.12 85 ILE A N 1
ATOM 647 C CA . ILE A 1 85 ? 27.071 11.695 -21.027 1.00 93.12 85 ILE A CA 1
ATOM 648 C C . ILE A 1 85 ? 27.114 10.410 -20.191 1.00 93.12 85 ILE A C 1
ATOM 650 O O . ILE A 1 85 ? 28.148 9.739 -20.151 1.00 93.12 85 ILE A O 1
ATOM 654 N N . ASN A 1 86 ? 26.048 10.122 -19.450 1.00 91.69 86 ASN A N 1
ATOM 655 C CA . ASN A 1 86 ? 25.945 8.976 -18.555 1.00 91.69 86 ASN A CA 1
ATOM 656 C C . ASN A 1 86 ? 24.545 8.361 -18.639 1.00 91.69 86 ASN A C 1
ATOM 658 O O . ASN A 1 86 ? 23.544 9.077 -18.572 1.00 91.69 86 ASN A O 1
ATOM 662 N N . ARG A 1 87 ? 24.484 7.035 -18.770 1.00 89.81 87 ARG A N 1
ATOM 663 C CA . ARG A 1 87 ? 23.234 6.278 -18.770 1.00 89.81 87 ARG A CA 1
ATOM 664 C C . ARG A 1 87 ? 22.898 5.866 -17.339 1.00 89.81 87 ARG A C 1
ATOM 666 O O . ARG A 1 87 ? 23.711 5.209 -16.697 1.00 89.81 87 ARG A O 1
ATOM 673 N N . GLN A 1 88 ? 21.720 6.255 -16.849 1.00 84.62 88 GLN A N 1
ATOM 674 C CA . GLN A 1 88 ? 21.283 5.940 -15.485 1.00 84.62 88 GLN A CA 1
ATOM 675 C C . GLN A 1 88 ? 20.559 4.589 -15.436 1.00 84.62 88 GLN A C 1
ATOM 677 O O . GLN A 1 88 ? 20.887 3.752 -14.602 1.00 84.62 88 GLN A O 1
ATOM 682 N N . ASN A 1 89 ? 19.587 4.376 -16.326 1.00 81.12 89 ASN A N 1
ATOM 683 C CA . ASN A 1 89 ? 18.805 3.140 -16.443 1.00 81.12 89 ASN A CA 1
ATOM 684 C C . ASN A 1 89 ? 18.191 3.037 -17.855 1.00 81.12 89 ASN A C 1
ATOM 686 O O . ASN A 1 89 ? 18.501 3.857 -18.717 1.00 81.12 89 ASN A O 1
ATOM 690 N N . GLY A 1 90 ? 17.308 2.064 -18.098 1.00 80.50 90 GLY A N 1
ATOM 691 C CA . GLY A 1 90 ? 16.659 1.862 -19.398 1.00 80.50 90 GLY A CA 1
ATOM 692 C C . GLY A 1 90 ? 15.910 3.082 -19.953 1.00 80.50 90 GLY A C 1
ATOM 693 O O . GLY A 1 90 ? 15.902 3.262 -21.161 1.00 80.50 90 GLY A O 1
ATOM 694 N N . THR A 1 91 ? 15.363 3.970 -19.125 1.00 84.25 91 THR A N 1
ATOM 695 C CA . THR A 1 91 ? 14.517 5.097 -19.569 1.00 84.25 91 THR A CA 1
ATOM 696 C C . THR A 1 91 ? 15.128 6.479 -19.332 1.00 84.25 91 THR A C 1
ATOM 698 O O . THR A 1 91 ? 14.517 7.490 -19.683 1.00 84.25 91 THR A O 1
ATOM 701 N N . THR A 1 92 ? 16.317 6.544 -18.730 1.00 87.38 92 THR A N 1
ATOM 702 C CA . THR A 1 92 ? 16.886 7.796 -18.220 1.00 87.38 92 THR A CA 1
ATOM 703 C C . THR A 1 92 ? 18.382 7.892 -18.521 1.00 87.38 92 THR A C 1
ATOM 705 O O . THR A 1 92 ? 19.171 6.996 -18.196 1.00 87.38 92 THR A O 1
ATOM 708 N N . PHE A 1 93 ? 18.811 9.024 -19.077 1.00 92.00 93 PHE A N 1
ATOM 709 C CA . PHE A 1 93 ? 20.222 9.391 -19.205 1.00 92.00 93 PHE A CA 1
ATOM 710 C C . PHE A 1 93 ? 20.428 10.874 -18.916 1.00 92.00 93 PHE A C 1
ATOM 712 O O . PHE A 1 93 ? 19.507 11.680 -18.998 1.00 92.00 93 PHE A O 1
ATOM 719 N N . GLY A 1 94 ? 21.658 11.260 -18.601 1.00 91.50 94 GLY A N 1
ATOM 720 C CA . GLY A 1 94 ? 22.010 12.663 -18.440 1.00 91.50 94 GLY A CA 1
ATOM 721 C C . GLY A 1 94 ? 23.290 13.021 -19.166 1.00 91.50 94 GLY A C 1
ATOM 722 O O . GLY A 1 94 ? 24.183 12.198 -19.356 1.00 91.50 94 GLY A O 1
ATOM 723 N N . TYR A 1 95 ? 23.384 14.276 -19.579 1.00 92.50 95 TYR A N 1
ATOM 724 C CA . TYR A 1 95 ? 24.547 14.836 -20.245 1.00 92.50 95 TYR A CA 1
ATOM 725 C C . TYR A 1 95 ? 24.926 16.172 -19.623 1.00 92.50 95 TYR A C 1
ATOM 727 O O . TYR A 1 95 ? 24.094 17.022 -19.318 1.00 92.50 95 TYR A O 1
ATOM 735 N N . THR A 1 96 ? 26.223 16.382 -19.447 1.00 91.38 96 THR A N 1
ATOM 736 C CA . THR A 1 96 ? 26.780 17.642 -18.973 1.00 91.38 96 THR A CA 1
ATOM 737 C C . THR A 1 96 ? 27.329 18.415 -20.159 1.00 91.38 96 THR A C 1
ATOM 739 O O . THR A 1 96 ? 28.217 17.944 -20.868 1.00 91.38 96 THR A O 1
ATOM 742 N N . LEU A 1 97 ? 26.846 19.635 -20.364 1.00 89.88 97 LEU A N 1
ATOM 743 C CA . LEU A 1 97 ? 27.374 20.565 -21.357 1.00 89.88 97 LEU A CA 1
ATOM 744 C C . LEU A 1 97 ? 28.782 21.033 -20.973 1.00 89.88 97 LEU A C 1
ATOM 746 O O . LEU A 1 97 ? 29.157 21.075 -19.799 1.00 89.88 97 LEU A O 1
ATOM 750 N N . LYS A 1 98 ? 29.570 21.496 -21.949 1.00 86.38 98 LYS A N 1
ATOM 751 C CA . LYS A 1 98 ? 30.886 22.120 -21.678 1.00 86.38 98 LYS A CA 1
ATOM 752 C C . LYS A 1 98 ? 30.820 23.340 -20.756 1.00 86.38 98 LYS A C 1
ATOM 754 O O . LYS A 1 98 ? 31.825 23.674 -20.132 1.00 86.38 98 LYS A O 1
ATOM 759 N N . SER A 1 99 ? 29.655 23.970 -20.647 1.00 80.31 99 SER A N 1
ATOM 760 C CA . SER A 1 99 ? 29.379 25.043 -19.693 1.00 80.31 99 SER A CA 1
ATOM 761 C C . SER A 1 99 ? 29.221 24.575 -18.240 1.00 80.31 99 SER A C 1
ATOM 763 O O . SER A 1 99 ? 29.218 25.414 -17.350 1.00 80.31 99 SER A O 1
ATOM 765 N N . GLY A 1 100 ? 29.098 23.267 -17.985 1.00 82.50 100 GLY A N 1
ATOM 766 C CA . GLY A 1 100 ? 28.873 22.695 -16.653 1.00 82.50 100 GLY A CA 1
ATOM 767 C C . GLY A 1 100 ? 27.404 22.436 -16.302 1.00 82.50 100 GLY A C 1
ATOM 768 O O . GLY A 1 100 ? 27.140 21.920 -15.225 1.00 82.50 100 GLY A O 1
ATOM 769 N N . MET A 1 101 ? 26.458 22.757 -17.194 1.00 89.94 101 MET A N 1
ATOM 770 C CA . MET A 1 101 ? 25.039 22.415 -17.024 1.00 89.94 101 MET A CA 1
ATOM 771 C C . MET A 1 101 ? 24.823 20.923 -17.251 1.00 89.94 101 MET A C 1
ATOM 773 O O . MET A 1 101 ? 25.095 20.446 -18.350 1.00 89.94 101 MET A O 1
ATOM 777 N N . THR A 1 102 ? 24.320 20.212 -16.248 1.00 92.75 102 THR A N 1
ATOM 778 C CA . THR A 1 102 ? 23.823 18.843 -16.418 1.00 92.75 102 THR A CA 1
ATOM 779 C C . THR A 1 102 ? 22.347 18.888 -16.782 1.00 92.75 102 THR A C 1
ATOM 781 O O . THR A 1 102 ? 21.566 19.539 -16.091 1.00 92.75 102 THR A O 1
ATOM 784 N N . VAL A 1 103 ? 21.992 18.205 -17.862 1.00 91.94 103 VAL A N 1
ATOM 785 C CA . VAL A 1 103 ? 20.626 18.002 -18.338 1.00 91.94 103 VAL A CA 1
ATOM 786 C C . VAL A 1 103 ? 20.316 16.517 -18.226 1.00 91.94 103 VAL A C 1
ATOM 788 O O . VAL A 1 103 ? 21.162 15.692 -18.566 1.00 91.94 103 VAL A O 1
ATOM 791 N N . VAL A 1 104 ? 19.133 16.179 -17.734 1.00 91.88 104 VAL A N 1
ATOM 792 C CA . VAL A 1 104 ? 18.652 14.807 -17.603 1.00 91.88 104 VAL A CA 1
ATOM 793 C C . VAL A 1 104 ? 17.458 14.627 -18.525 1.00 91.88 104 VAL A C 1
ATOM 795 O O . VAL A 1 104 ? 16.475 15.362 -18.434 1.00 91.88 104 VAL A O 1
ATOM 798 N N . TYR A 1 105 ? 17.568 13.659 -19.426 1.00 90.31 105 TYR A N 1
ATOM 799 C CA . TYR A 1 105 ? 16.468 13.166 -20.232 1.00 90.31 105 TYR A CA 1
ATOM 800 C C . TYR A 1 105 ? 15.891 11.939 -19.533 1.00 90.31 105 TYR A C 1
ATOM 802 O O . TYR A 1 105 ? 16.585 10.943 -19.330 1.00 90.31 105 TYR A O 1
ATOM 810 N N . ASP A 1 106 ? 14.617 12.020 -19.175 1.00 87.00 106 ASP A N 1
ATOM 811 C CA . ASP A 1 106 ? 13.850 10.909 -18.630 1.00 87.00 106 ASP A CA 1
ATOM 812 C C . ASP A 1 106 ? 12.606 10.723 -19.497 1.00 87.00 106 ASP A C 1
ATOM 814 O O . ASP A 1 106 ? 11.803 11.650 -19.639 1.00 87.00 106 ASP A O 1
ATOM 818 N N . TYR A 1 107 ? 12.464 9.542 -20.097 1.00 81.56 107 TYR A N 1
ATOM 819 C CA . TYR A 1 107 ? 11.395 9.263 -21.053 1.00 81.56 107 TYR A CA 1
ATOM 820 C C . TYR A 1 107 ? 10.005 9.498 -20.452 1.00 81.56 107 TYR A C 1
ATOM 822 O O . TYR A 1 107 ? 9.142 10.081 -21.109 1.00 81.56 107 TYR A O 1
ATOM 830 N N . ASN A 1 108 ? 9.797 9.117 -19.187 1.00 75.12 108 ASN A N 1
ATOM 831 C CA . ASN A 1 108 ? 8.508 9.251 -18.512 1.00 75.12 108 ASN A CA 1
ATOM 832 C C . ASN A 1 108 ? 8.187 10.711 -18.181 1.00 75.12 108 ASN A C 1
ATOM 834 O O . ASN A 1 108 ? 7.024 11.105 -18.239 1.00 75.12 108 ASN A O 1
ATOM 838 N N . ILE A 1 109 ? 9.199 11.522 -17.864 1.00 74.94 109 ILE A N 1
ATOM 839 C CA . ILE A 1 109 ? 9.034 12.968 -17.660 1.00 74.94 109 ILE A CA 1
ATOM 840 C C . ILE A 1 109 ? 8.705 13.662 -18.990 1.00 74.94 109 ILE A C 1
ATOM 842 O O . ILE A 1 109 ? 7.783 14.471 -19.043 1.00 74.94 109 ILE A O 1
ATOM 846 N N . VAL A 1 110 ? 9.409 13.320 -20.074 1.00 77.06 110 VAL A N 1
ATOM 847 C CA . VAL A 1 110 ? 9.213 13.928 -21.405 1.00 77.06 110 VAL A CA 1
ATOM 848 C C . VAL A 1 110 ? 7.853 13.552 -22.012 1.00 77.06 110 VAL A C 1
ATOM 850 O O . VAL A 1 110 ? 7.135 14.424 -22.500 1.00 77.06 110 VAL A O 1
ATOM 853 N N . HIS A 1 111 ? 7.472 12.272 -21.956 1.00 72.00 111 HIS A N 1
ATOM 854 C CA . HIS A 1 111 ? 6.254 11.742 -22.595 1.00 72.00 111 HIS A CA 1
ATOM 855 C C . HIS A 1 111 ? 5.033 11.729 -21.672 1.00 72.00 111 HIS A C 1
ATOM 857 O O . HIS A 1 111 ? 3.904 11.543 -22.133 1.00 72.00 111 HIS A O 1
ATOM 863 N N . GLY A 1 112 ? 5.235 11.947 -20.371 1.00 56.38 112 GLY A N 1
ATOM 864 C CA . GLY A 1 112 ? 4.170 12.043 -19.375 1.00 56.38 112 GLY A CA 1
ATOM 865 C C . GLY A 1 112 ? 3.362 13.341 -19.444 1.00 56.38 112 GLY A C 1
ATOM 866 O O . GLY A 1 112 ? 2.311 13.427 -18.814 1.00 56.38 112 GLY A O 1
ATOM 867 N N . ILE A 1 113 ? 3.796 14.343 -20.218 1.00 45.66 113 ILE A N 1
ATOM 868 C CA . ILE A 1 113 ? 3.115 15.639 -20.329 1.00 45.66 113 ILE A CA 1
ATOM 869 C C . ILE A 1 113 ? 1.840 15.485 -21.175 1.00 45.66 113 ILE A C 1
ATOM 871 O O . ILE A 1 113 ? 1.879 15.526 -22.406 1.00 45.66 113 ILE A O 1
ATOM 875 N N . ARG A 1 114 ? 0.674 15.354 -20.529 1.00 39.06 114 ARG A N 1
ATOM 876 C CA . ARG A 1 114 ? -0.634 15.551 -21.182 1.00 39.06 114 ARG A CA 1
ATOM 877 C C . ARG A 1 114 ? -1.378 16.716 -20.537 1.00 39.06 114 ARG A C 1
ATOM 879 O O . ARG A 1 114 ? -1.513 16.789 -19.323 1.00 39.06 114 ARG A O 1
ATOM 886 N N . GLU A 1 115 ? -1.847 17.622 -21.395 1.00 40.31 115 GLU A N 1
ATOM 887 C CA . GLU A 1 115 ? -2.509 18.898 -21.091 1.00 40.31 115 GLU A CA 1
ATOM 888 C C . GLU A 1 115 ? -3.573 18.797 -19.977 1.00 40.31 115 GLU A C 1
ATOM 890 O O . GLU A 1 115 ? -4.710 18.394 -20.219 1.00 40.31 115 GLU A O 1
ATOM 895 N N . GLY A 1 116 ? -3.215 19.223 -18.764 1.00 39.97 116 GLY A N 1
ATOM 896 C CA . GLY A 1 116 ? -4.142 19.536 -17.675 1.00 39.97 116 GLY A CA 1
ATOM 897 C C . GLY A 1 116 ? -4.230 21.047 -17.446 1.00 39.97 116 GLY A C 1
ATOM 898 O O . GLY A 1 116 ? -3.316 21.797 -17.796 1.00 39.97 116 GLY A O 1
ATOM 899 N N . SER A 1 117 ? -5.338 21.530 -16.880 1.00 39.91 117 SER A N 1
ATOM 900 C CA . SER A 1 117 ? -5.499 22.958 -16.584 1.00 39.91 117 SER A CA 1
ATOM 901 C C . SER A 1 117 ? -4.532 23.431 -15.494 1.00 39.91 117 SER A C 1
ATOM 903 O O . SER A 1 117 ? -4.437 22.795 -14.446 1.00 39.91 117 SER A O 1
ATOM 905 N N . GLU A 1 118 ? -3.884 24.581 -15.714 1.00 38.09 118 GLU A N 1
ATOM 906 C CA . GLU A 1 118 ? -3.005 25.221 -14.728 1.00 38.09 118 GLU A CA 1
ATOM 907 C C . GLU A 1 118 ? -3.756 25.465 -13.399 1.00 38.09 118 GLU A C 1
ATOM 909 O O . GLU A 1 118 ? -4.787 26.153 -13.391 1.00 38.09 118 GLU A O 1
ATOM 914 N N . PRO A 1 119 ? -3.277 24.918 -12.269 1.00 38.75 119 PRO A N 1
ATOM 915 C CA . PRO A 1 119 ? -3.940 25.086 -10.990 1.00 38.75 119 PRO A CA 1
ATOM 916 C C . PRO A 1 119 ? -3.744 26.508 -10.468 1.00 38.75 119 PRO A C 1
ATOM 918 O O . PRO A 1 119 ? -2.656 27.076 -10.514 1.00 38.75 119 PRO A O 1
ATOM 921 N N . VAL A 1 120 ? -4.822 27.079 -9.938 1.00 42.62 120 VAL A N 1
ATOM 922 C CA . VAL A 1 120 ? -4.833 28.406 -9.317 1.00 42.62 120 VAL A CA 1
ATOM 923 C C . VAL A 1 120 ? -4.617 28.243 -7.817 1.00 42.62 120 VAL A C 1
ATOM 925 O O . VAL A 1 120 ? -5.135 27.310 -7.209 1.00 42.62 120 VAL A O 1
ATOM 928 N N . LYS A 1 121 ? -3.910 29.179 -7.182 1.00 41.66 121 LYS A N 1
ATOM 929 C CA . LYS A 1 121 ? -3.848 29.278 -5.720 1.00 41.66 121 LYS A CA 1
ATOM 930 C C . LYS A 1 121 ? -5.255 29.365 -5.105 1.00 41.66 121 LYS A C 1
ATOM 932 O O . LYS A 1 121 ? -5.971 30.346 -5.322 1.00 41.66 121 LYS A O 1
ATOM 937 N N . ILE A 1 122 ? -5.631 28.387 -4.280 1.00 50.06 122 ILE A N 1
ATOM 938 C CA . ILE A 1 122 ? -6.929 28.351 -3.589 1.00 50.06 122 ILE A CA 1
ATOM 939 C C . ILE A 1 122 ? -6.709 28.286 -2.070 1.00 50.06 122 ILE A C 1
ATOM 941 O O . ILE A 1 122 ? -5.926 27.483 -1.572 1.00 50.06 122 ILE A O 1
ATOM 945 N N . GLU A 1 123 ? -7.436 29.124 -1.325 1.00 44.72 123 GLU A N 1
ATOM 946 C CA . GLU A 1 123 ? -7.593 29.013 0.130 1.00 44.72 123 GLU A CA 1
ATOM 947 C C . GLU A 1 123 ? -8.981 28.424 0.428 1.00 44.72 123 GLU A C 1
ATOM 949 O O . GLU A 1 123 ? -10.004 29.045 0.128 1.00 44.72 123 GLU A O 1
ATOM 954 N N . LEU A 1 124 ? -9.035 27.219 1.001 1.00 42.22 124 LEU A N 1
ATOM 955 C CA . LEU A 1 124 ? -10.287 26.528 1.329 1.00 42.22 124 LEU A CA 1
ATOM 956 C C . LEU A 1 124 ? -10.578 26.545 2.834 1.00 42.22 124 LEU A C 1
ATOM 958 O O . LEU A 1 124 ? -9.680 26.608 3.672 1.00 42.22 124 LEU A O 1
ATOM 962 N N . SER A 1 125 ? -11.869 26.484 3.173 1.00 38.12 125 SER A N 1
ATOM 963 C CA . SER A 1 125 ? -12.351 26.321 4.550 1.00 38.12 125 SER A CA 1
ATOM 964 C C . SER A 1 125 ? -12.549 24.833 4.885 1.00 38.12 125 SER A C 1
ATOM 966 O O . SER A 1 125 ? -12.927 24.068 4.000 1.00 38.12 125 SER A O 1
ATOM 968 N N . PRO A 1 126 ? -12.344 24.413 6.144 1.00 41.66 126 PRO A N 1
ATOM 969 C CA . PRO A 1 126 ? -12.275 22.998 6.500 1.00 41.66 126 PRO A CA 1
ATOM 970 C C . PRO A 1 126 ? -13.630 22.265 6.510 1.00 41.66 126 PRO A C 1
ATOM 972 O O . PRO A 1 126 ? -14.637 22.843 6.923 1.00 41.66 126 PRO A O 1
ATOM 975 N N . ALA A 1 127 ? -13.632 20.974 6.141 1.00 36.56 127 ALA A N 1
ATOM 976 C CA . ALA A 1 127 ? -14.779 20.058 6.235 1.00 36.56 127 ALA A CA 1
ATOM 977 C C . ALA A 1 127 ? -14.491 18.811 7.111 1.00 36.56 127 ALA A C 1
ATOM 979 O O . ALA A 1 127 ? -13.363 18.326 7.144 1.00 36.56 127 ALA A O 1
ATOM 980 N N . GLU A 1 128 ? -15.562 18.394 7.808 1.00 44.81 128 GLU A N 1
ATOM 981 C CA . GLU A 1 128 ? -15.878 17.263 8.718 1.00 44.81 128 GLU A CA 1
ATOM 982 C C . GLU A 1 128 ? -14.838 16.503 9.579 1.00 44.81 128 GLU A C 1
ATOM 984 O O . GLU A 1 128 ? -13.650 16.389 9.305 1.00 44.81 128 GLU A O 1
ATOM 989 N N . GLU A 1 129 ? -15.372 16.010 10.707 1.00 52.12 129 GLU A N 1
ATOM 990 C CA . GLU A 1 129 ? -14.740 15.813 12.017 1.00 52.12 129 GLU A CA 1
ATOM 991 C C . GLU A 1 129 ? -14.225 14.392 12.282 1.00 52.12 129 GLU A C 1
ATOM 993 O O . GLU A 1 129 ? -14.763 13.408 11.777 1.00 52.12 129 GLU A O 1
ATOM 998 N N . VAL A 1 130 ? -13.225 14.283 13.163 1.00 50.25 130 VAL A N 1
ATOM 999 C CA . VAL A 1 130 ? -12.563 13.029 13.549 1.00 50.25 130 VAL A CA 1
ATOM 1000 C C . VAL A 1 130 ? -12.239 13.001 15.045 1.00 50.25 130 VAL A C 1
ATOM 1002 O O . VAL A 1 130 ? -12.173 14.044 15.689 1.00 50.25 130 VAL A O 1
ATOM 1005 N N . ARG A 1 131 ? -12.106 11.787 15.597 1.00 63.47 131 ARG A N 1
ATOM 1006 C CA . ARG A 1 131 ? -12.118 11.455 17.027 1.00 63.47 131 ARG A CA 1
ATOM 1007 C C . ARG A 1 131 ? -10.945 10.532 17.373 1.00 63.47 131 ARG A C 1
ATOM 1009 O O . ARG A 1 131 ? -10.776 9.535 16.685 1.00 63.47 131 ARG A O 1
ATOM 1016 N N . GLY A 1 132 ? -10.222 10.801 18.463 1.00 64.19 132 GLY A N 1
ATOM 1017 C CA . GLY A 1 132 ? -9.245 9.855 19.017 1.00 64.19 132 GLY A CA 1
ATOM 1018 C C . GLY A 1 132 ? -8.530 10.360 20.277 1.00 64.19 132 GLY A C 1
ATOM 1019 O O . GLY A 1 132 ? -8.185 11.542 20.373 1.00 64.19 132 GLY A O 1
ATOM 1020 N N . ILE A 1 133 ? -8.300 9.461 21.236 1.00 70.94 133 ILE A N 1
ATOM 1021 C CA . ILE A 1 133 ? -7.497 9.679 22.450 1.00 70.94 133 ILE A CA 1
ATOM 1022 C C . ILE A 1 133 ? -6.069 9.162 22.213 1.00 70.94 133 ILE A C 1
ATOM 1024 O O . ILE A 1 133 ? -5.884 8.090 21.646 1.00 70.94 133 ILE A O 1
ATOM 1028 N N . LEU A 1 134 ? -5.072 9.937 22.638 1.00 70.44 134 LEU A N 1
ATOM 1029 C CA . LEU A 1 134 ? -3.640 9.640 22.576 1.00 70.44 134 LEU A CA 1
ATOM 1030 C C . LEU A 1 134 ? -3.055 9.492 23.985 1.00 70.44 134 LEU A C 1
ATOM 1032 O O . LEU A 1 134 ? -3.479 10.172 24.927 1.00 70.44 134 LEU A O 1
ATOM 1036 N N . ASP A 1 135 ? -2.002 8.686 24.080 1.00 64.56 135 ASP A N 1
ATOM 1037 C CA . ASP A 1 135 ? -1.242 8.468 25.308 1.00 64.56 135 ASP A CA 1
ATOM 1038 C C . ASP A 1 135 ? -0.381 9.678 25.725 1.00 64.56 135 ASP A C 1
ATOM 1040 O O . ASP A 1 135 ? -0.012 10.551 24.924 1.00 64.56 135 ASP A O 1
ATOM 1044 N N . ASP A 1 136 ? 0.001 9.685 27.005 1.00 59.94 136 ASP A N 1
ATOM 1045 C CA . ASP A 1 136 ? 0.934 10.639 27.606 1.00 59.94 136 ASP A CA 1
ATOM 1046 C C . ASP A 1 136 ? 2.339 10.493 26.989 1.00 59.94 136 ASP A C 1
ATOM 1048 O O . ASP A 1 136 ? 3.170 9.692 27.415 1.00 59.94 136 ASP A O 1
ATOM 1052 N N . GLY A 1 137 ? 2.614 11.279 25.946 1.00 68.06 137 GLY A N 1
ATOM 1053 C CA . GLY A 1 137 ? 3.899 11.272 25.234 1.00 68.06 137 GLY A CA 1
ATOM 1054 C C . GLY A 1 137 ? 3.825 11.573 23.736 1.00 68.06 137 GLY A C 1
ATOM 1055 O O . GLY A 1 137 ? 4.858 11.524 23.066 1.00 68.06 137 GLY A O 1
ATOM 1056 N N . ALA A 1 138 ? 2.638 11.874 23.201 1.00 75.50 138 ALA A N 1
ATOM 1057 C CA . ALA A 1 138 ? 2.442 12.189 21.788 1.00 75.50 138 ALA A CA 1
ATOM 1058 C C . ALA A 1 138 ? 3.322 13.365 21.306 1.00 75.50 138 ALA A C 1
ATOM 1060 O O . ALA A 1 138 ? 3.309 14.460 21.876 1.00 75.50 138 ALA A O 1
ATOM 1061 N N . VAL A 1 139 ? 4.079 13.136 20.226 1.00 82.06 139 VAL A N 1
ATOM 1062 C CA . VAL A 1 139 ? 4.907 14.150 19.552 1.00 82.06 139 VAL A CA 1
ATOM 1063 C C . VAL A 1 139 ? 4.170 14.652 18.313 1.00 82.06 139 VAL A C 1
ATOM 1065 O O . VAL A 1 139 ? 3.602 13.853 17.582 1.00 82.06 139 VAL A O 1
ATOM 1068 N N . THR A 1 140 ? 4.184 15.959 18.056 1.00 83.94 140 THR A N 1
ATOM 1069 C CA . THR A 1 140 ? 3.477 16.587 16.927 1.00 83.94 140 THR A CA 1
ATOM 1070 C C . THR A 1 140 ? 4.264 17.773 16.370 1.00 83.94 140 THR A C 1
ATOM 1072 O O . THR A 1 140 ? 5.172 18.288 17.029 1.00 83.94 140 THR A O 1
ATOM 1075 N N . ALA A 1 141 ? 3.877 18.267 15.190 1.00 84.19 141 ALA A N 1
ATOM 1076 C CA . ALA A 1 141 ? 4.374 19.537 14.673 1.00 84.19 141 ALA A CA 1
ATOM 1077 C C . ALA A 1 141 ? 4.035 20.726 15.572 1.00 84.19 141 ALA A C 1
ATOM 1079 O O . ALA A 1 141 ? 2.945 20.830 16.140 1.00 84.19 141 ALA A O 1
ATOM 1080 N N . SER A 1 142 ? 5.001 21.644 15.666 1.00 80.44 142 SER A N 1
ATOM 1081 C CA . SER A 1 142 ? 4.871 22.898 16.413 1.00 80.44 142 SER A CA 1
ATOM 1082 C C . SER A 1 142 ? 3.998 23.928 15.688 1.00 80.44 142 SER A C 1
ATOM 1084 O O . SER A 1 142 ? 3.450 24.838 16.313 1.00 80.44 142 SER A O 1
ATOM 1086 N N . ASN A 1 143 ? 3.842 23.764 14.374 1.00 86.06 143 ASN A N 1
ATOM 1087 C CA . ASN A 1 143 ? 3.027 24.595 13.506 1.00 86.06 143 ASN A CA 1
ATOM 1088 C C . ASN A 1 143 ? 1.821 23.794 12.996 1.00 86.06 143 ASN A C 1
ATOM 1090 O O . ASN A 1 143 ? 1.891 22.582 12.820 1.00 86.06 143 ASN A O 1
ATOM 1094 N N . ARG A 1 144 ? 0.695 24.476 12.797 1.00 84.12 144 ARG A N 1
ATOM 1095 C CA . ARG A 1 144 ? -0.559 23.874 12.332 1.00 84.12 144 ARG A CA 1
ATOM 1096 C C . ARG A 1 144 ? -0.758 24.048 10.829 1.00 84.12 144 ARG A C 1
ATOM 1098 O O . ARG A 1 144 ? -1.620 23.392 10.265 1.00 84.12 144 ARG A O 1
ATOM 1105 N N . ASN A 1 145 ? -0.021 24.942 10.178 1.00 88.12 145 ASN A N 1
ATOM 1106 C CA . ASN A 1 145 ? -0.207 25.198 8.754 1.00 88.12 145 ASN A CA 1
ATOM 1107 C C . ASN A 1 145 ? 0.239 24.002 7.911 1.00 88.12 145 ASN A C 1
ATOM 1109 O O . ASN A 1 145 ? 1.191 23.302 8.266 1.00 88.12 145 ASN A O 1
ATOM 1113 N N . VAL A 1 146 ? -0.444 23.810 6.793 1.00 90.25 146 VAL A N 1
ATOM 1114 C CA . VAL A 1 146 ? -0.221 22.738 5.829 1.00 90.25 146 VAL A CA 1
ATOM 1115 C C . VAL A 1 146 ? 0.207 23.367 4.511 1.00 90.25 146 VAL A C 1
ATOM 1117 O O . VAL A 1 146 ? -0.407 24.341 4.076 1.00 90.25 146 VAL A O 1
ATOM 1120 N N . ALA A 1 147 ? 1.247 22.823 3.890 1.00 90.94 147 ALA A N 1
ATOM 1121 C CA . ALA A 1 147 ? 1.644 23.180 2.536 1.00 90.94 147 ALA A CA 1
ATOM 1122 C C . ALA A 1 147 ? 1.626 21.962 1.621 1.00 90.94 147 ALA A C 1
ATOM 1124 O O . ALA A 1 147 ? 2.087 20.890 2.012 1.00 90.94 147 ALA A O 1
ATOM 1125 N N . VAL A 1 148 ? 1.147 22.168 0.398 1.00 89.75 148 VAL A N 1
ATOM 1126 C CA . VAL A 1 148 ? 1.346 21.247 -0.722 1.00 89.75 148 VAL A CA 1
ATOM 1127 C C . VAL A 1 148 ? 2.218 21.951 -1.748 1.00 89.75 148 VAL A C 1
ATOM 1129 O O . VAL A 1 148 ? 1.843 23.007 -2.254 1.00 89.75 148 VAL A O 1
ATOM 1132 N N . TYR A 1 149 ? 3.379 21.378 -2.025 1.00 88.06 149 TYR A N 1
ATOM 1133 C CA . TYR A 1 149 ? 4.272 21.766 -3.104 1.00 88.06 149 TYR A CA 1
ATOM 1134 C C . TYR A 1 149 ? 4.052 20.792 -4.249 1.00 88.06 149 TYR A C 1
ATOM 1136 O O . TYR A 1 149 ? 4.512 19.655 -4.198 1.00 88.06 149 TYR A O 1
ATOM 1144 N N . ALA A 1 150 ? 3.343 21.251 -5.271 1.00 80.75 150 ALA A N 1
ATOM 1145 C CA . ALA A 1 150 ? 3.021 20.482 -6.458 1.00 80.75 150 ALA A CA 1
ATOM 1146 C C . ALA A 1 150 ? 3.598 21.158 -7.723 1.00 80.75 150 ALA A C 1
ATOM 1148 O O . ALA A 1 150 ? 2.860 21.642 -8.588 1.00 80.75 150 ALA A O 1
ATOM 1149 N N . PRO A 1 151 ? 4.937 21.295 -7.804 1.00 73.06 151 PRO A N 1
ATOM 1150 C CA . PRO A 1 151 ? 5.614 22.107 -8.815 1.00 73.06 151 PRO A CA 1
ATOM 1151 C C . PRO A 1 151 ? 5.653 21.479 -10.215 1.00 73.06 151 PRO A C 1
ATOM 1153 O O . PRO A 1 151 ? 6.002 22.164 -11.174 1.00 73.06 151 PRO A O 1
ATOM 1156 N N . TYR A 1 152 ? 5.327 20.192 -10.339 1.00 64.56 152 TYR A N 1
ATOM 1157 C CA . TYR A 1 152 ? 5.325 19.449 -11.599 1.00 64.56 152 TYR A CA 1
ATOM 1158 C C . TYR A 1 152 ? 3.961 18.755 -11.775 1.00 64.56 152 TYR A C 1
ATOM 1160 O O . TYR A 1 152 ? 3.845 17.535 -11.775 1.00 64.56 152 TYR A O 1
ATOM 1168 N N . LEU A 1 153 ? 2.894 19.559 -11.844 1.00 51.00 153 LEU A N 1
ATOM 1169 C CA . LEU A 1 153 ? 1.524 19.102 -12.107 1.00 51.00 153 LEU A CA 1
ATOM 1170 C C . LEU A 1 153 ? 1.299 19.001 -13.621 1.00 51.00 153 LEU A C 1
ATOM 1172 O O . LEU A 1 153 ? 1.135 20.027 -14.278 1.00 51.00 153 LEU A O 1
ATOM 1176 N N . GLY A 1 154 ? 1.303 17.781 -14.166 1.00 45.78 154 GLY A N 1
ATOM 1177 C CA . GLY A 1 154 ? 1.152 17.551 -15.611 1.00 45.78 154 GLY A CA 1
ATOM 1178 C C . GLY A 1 154 ? 0.660 16.164 -16.039 1.00 45.78 154 GLY A C 1
ATOM 1179 O O . GLY A 1 154 ? 0.588 15.917 -17.239 1.00 45.78 154 GLY A O 1
ATOM 1180 N N . ILE A 1 155 ? 0.296 15.276 -15.105 1.00 40.88 155 ILE A N 1
ATOM 1181 C CA . ILE A 1 155 ? -0.288 13.971 -15.442 1.00 40.88 155 ILE A CA 1
ATOM 1182 C C . ILE A 1 155 ? -1.671 13.856 -14.813 1.00 40.88 155 ILE A C 1
ATOM 1184 O O . ILE A 1 155 ? -1.772 13.676 -13.604 1.00 40.88 155 ILE A O 1
ATOM 1188 N N . ASP A 1 156 ? -2.690 13.931 -15.673 1.00 43.22 156 ASP A N 1
ATOM 1189 C CA . ASP A 1 156 ? -4.103 13.605 -15.439 1.00 43.22 156 ASP A CA 1
ATOM 1190 C C . ASP A 1 156 ? -4.779 14.362 -14.270 1.00 43.22 156 ASP A C 1
ATOM 1192 O O . ASP A 1 156 ? -4.261 14.470 -13.162 1.00 43.22 156 ASP A O 1
ATOM 1196 N N . GLU A 1 157 ? -5.997 14.872 -14.470 1.00 40.78 157 GLU A N 1
ATOM 1197 C CA . GLU A 1 157 ? -6.733 15.697 -13.482 1.00 40.78 157 GLU A CA 1
ATOM 1198 C C . GLU A 1 157 ? -6.948 15.007 -12.103 1.00 40.78 157 GLU A C 1
ATOM 1200 O O . GLU A 1 157 ? -7.429 15.632 -11.155 1.00 40.78 157 GLU A O 1
ATOM 1205 N N . GLY A 1 158 ? -6.585 13.727 -11.958 1.00 48.50 158 GLY A N 1
ATOM 1206 C CA . GLY A 1 158 ? -6.747 12.919 -10.751 1.00 48.50 158 GLY A CA 1
ATOM 1207 C C . GLY A 1 158 ? -5.606 12.955 -9.726 1.00 48.50 158 GLY A C 1
ATOM 1208 O O . GLY A 1 158 ? -5.901 12.830 -8.545 1.00 48.50 158 GLY A O 1
ATOM 1209 N N . VAL A 1 159 ? -4.325 13.104 -10.095 1.00 49.59 159 VAL A N 1
ATOM 1210 C CA . VAL A 1 159 ? -3.218 12.838 -9.138 1.00 49.59 159 VAL A CA 1
ATOM 1211 C C . VAL A 1 159 ? -2.985 14.000 -8.175 1.00 49.59 159 VAL A C 1
ATOM 1213 O O . VAL A 1 159 ? -3.067 13.839 -6.955 1.00 49.59 159 VAL A O 1
ATOM 1216 N N . GLY A 1 160 ? -2.795 15.201 -8.716 1.00 54.62 160 GLY A N 1
ATOM 1217 C CA . GLY A 1 160 ? -2.550 16.387 -7.900 1.00 54.62 160 GLY A CA 1
ATOM 1218 C C . GLY A 1 160 ? -3.750 16.895 -7.117 1.00 54.62 160 GLY A C 1
ATOM 1219 O O . GLY A 1 160 ? -3.599 17.564 -6.087 1.00 54.62 160 GLY A O 1
ATOM 1220 N N . THR A 1 161 ? -4.957 16.525 -7.543 1.00 65.12 161 THR A N 1
ATOM 1221 C CA . THR A 1 161 ? -6.193 16.778 -6.798 1.00 65.12 161 THR A CA 1
ATOM 1222 C C . THR A 1 161 ? -6.289 15.896 -5.550 1.00 65.12 161 THR A C 1
ATOM 1224 O O . THR A 1 161 ? -6.866 16.326 -4.549 1.00 65.12 161 THR A O 1
ATOM 1227 N N . TYR A 1 162 ? -5.641 14.723 -5.493 1.00 72.12 162 TYR A N 1
ATOM 1228 C CA . TYR A 1 162 ? -5.590 13.956 -4.242 1.00 72.12 162 TYR A CA 1
ATOM 1229 C C . TYR A 1 162 ? -4.845 14.720 -3.152 1.00 72.12 162 TYR A C 1
ATOM 1231 O O . TYR A 1 162 ? -5.376 14.897 -2.056 1.00 72.12 162 TYR A O 1
ATOM 1239 N N . TYR A 1 163 ? -3.656 15.247 -3.434 1.00 79.12 163 TYR A N 1
ATOM 1240 C CA . TYR A 1 163 ? -2.893 15.973 -2.421 1.00 79.12 163 TYR A CA 1
ATOM 1241 C C . TYR A 1 163 ? -3.493 17.340 -2.104 1.00 79.12 163 TYR A C 1
ATOM 1243 O O . TYR A 1 163 ? -3.722 17.649 -0.932 1.00 79.12 163 TYR A O 1
ATOM 1251 N N . SER A 1 164 ? -3.803 18.137 -3.125 1.00 75.69 164 SER A N 1
ATOM 1252 C CA . SER A 1 164 ? -4.274 19.514 -2.941 1.00 75.69 164 SER A CA 1
ATOM 1253 C C . SER A 1 164 ? -5.763 19.639 -2.589 1.00 75.69 164 SER A C 1
ATOM 1255 O O . SER A 1 164 ? -6.118 20.543 -1.830 1.00 75.69 164 SER A O 1
ATOM 1257 N N . GLU A 1 165 ? -6.627 18.731 -3.060 1.00 74.31 165 GLU A N 1
ATOM 1258 C CA . GLU A 1 165 ? -8.090 18.809 -2.881 1.00 74.31 165 GLU A CA 1
ATOM 1259 C C . GLU A 1 165 ? -8.667 17.733 -1.946 1.00 74.31 165 GLU A C 1
ATOM 1261 O O . GLU A 1 165 ? -9.761 17.923 -1.410 1.00 74.31 165 GLU A O 1
ATOM 1266 N N . THR A 1 166 ? -7.941 16.639 -1.677 1.00 75.50 166 THR A N 1
ATOM 1267 C CA . THR A 1 166 ? -8.418 15.559 -0.789 1.00 75.50 166 THR A CA 1
ATOM 1268 C C . THR A 1 166 ? -7.658 15.520 0.536 1.00 75.50 166 THR A C 1
ATOM 1270 O O . THR A 1 166 ? -8.238 15.751 1.598 1.00 75.50 166 THR A O 1
ATOM 1273 N N . PHE A 1 167 ? -6.353 15.260 0.512 1.00 83.94 167 PHE A N 1
ATOM 1274 C CA . PHE A 1 167 ? -5.558 15.033 1.714 1.00 83.94 167 PHE A CA 1
ATOM 1275 C C . PHE A 1 167 ? -5.239 16.316 2.465 1.00 83.94 167 PHE A C 1
ATOM 1277 O O . PHE A 1 167 ? -5.536 16.414 3.655 1.00 83.94 167 PHE A O 1
ATOM 1284 N N . ALA A 1 168 ? -4.668 17.322 1.805 1.00 83.69 168 ALA A N 1
ATOM 1285 C CA . ALA A 1 168 ? -4.250 18.537 2.491 1.00 83.69 168 ALA A CA 1
ATOM 1286 C C . ALA A 1 168 ? -5.418 19.359 3.068 1.00 83.69 168 ALA A C 1
ATOM 1288 O O . ALA A 1 168 ? -5.263 19.890 4.173 1.00 83.69 168 ALA A O 1
ATOM 1289 N N . PRO A 1 169 ? -6.615 19.421 2.445 1.00 78.81 169 PRO A N 1
ATOM 1290 C CA . PRO A 1 169 ? -7.792 20.009 3.081 1.00 78.81 169 PRO A CA 1
ATOM 1291 C C . PRO A 1 169 ? -8.217 19.260 4.347 1.00 78.81 169 PRO A C 1
ATOM 1293 O O . PRO A 1 169 ? -8.476 19.901 5.368 1.00 78.81 169 PRO A O 1
ATOM 1296 N N . VAL A 1 170 ? -8.207 17.922 4.328 1.00 76.50 170 VAL A N 1
ATOM 1297 C CA . VAL A 1 170 ? -8.495 17.093 5.514 1.00 76.50 170 VAL A CA 1
ATOM 1298 C C . VAL A 1 170 ? -7.438 17.297 6.599 1.00 76.50 170 VAL A C 1
ATOM 1300 O O . VAL A 1 170 ? -7.771 17.448 7.771 1.00 76.50 170 VAL A O 1
ATOM 1303 N N . ILE A 1 171 ? -6.159 17.357 6.233 1.00 81.88 171 ILE A N 1
ATOM 1304 C CA . ILE A 1 171 ? -5.079 17.590 7.193 1.00 81.88 171 ILE A CA 1
ATOM 1305 C C . ILE A 1 171 ? -5.184 19.007 7.762 1.00 81.88 171 ILE A C 1
ATOM 1307 O O . ILE A 1 171 ? -5.095 19.171 8.969 1.00 81.88 171 ILE A O 1
ATOM 1311 N N . SER A 1 172 ? -5.441 20.035 6.951 1.00 79.31 172 SER A N 1
ATOM 1312 C CA . SER A 1 172 ? -5.573 21.417 7.440 1.00 79.31 172 SER A CA 1
ATOM 1313 C C . SER A 1 172 ? -6.792 21.615 8.347 1.00 79.31 172 SER A C 1
ATOM 1315 O O . SER A 1 172 ? -6.724 22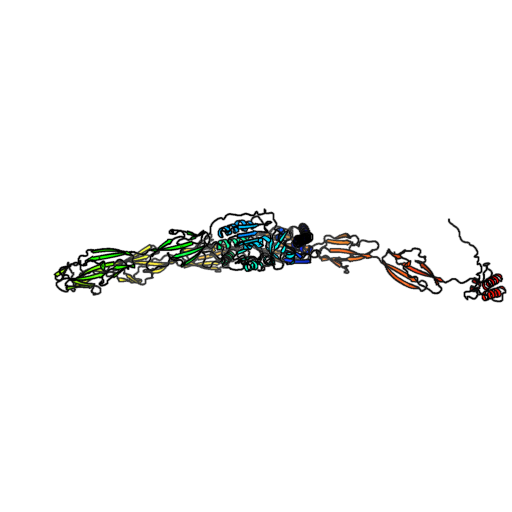.362 9.330 1.00 79.31 172 SER A O 1
ATOM 1317 N N . SER A 1 173 ? -7.893 20.895 8.087 1.00 71.19 173 SER A N 1
ATOM 1318 C CA . SER A 1 173 ? -9.050 20.853 8.990 1.00 71.19 173 SER A CA 1
ATOM 1319 C C . SER A 1 173 ? -8.676 20.245 10.332 1.00 71.19 173 SER A C 1
ATOM 1321 O O . SER A 1 173 ? -9.000 20.811 11.386 1.00 71.19 173 SER A O 1
ATOM 1323 N N . TYR A 1 174 ? -7.934 19.143 10.265 1.00 71.94 174 TYR A N 1
ATOM 1324 C CA . TYR A 1 174 ? -7.452 18.403 11.407 1.00 71.94 174 TYR A CA 1
ATOM 1325 C C . TYR A 1 174 ? -6.496 19.264 12.235 1.00 71.94 174 TYR A C 1
ATOM 1327 O O . TYR A 1 174 ? -6.774 19.472 13.412 1.00 71.94 174 TYR A O 1
ATOM 1335 N N . THR A 1 175 ? -5.487 19.892 11.618 1.00 73.62 175 THR A N 1
ATOM 1336 C CA . THR A 1 175 ? -4.525 20.796 12.270 1.00 73.62 175 THR A CA 1
ATOM 1337 C C . THR A 1 175 ? -5.132 22.100 12.773 1.00 73.62 175 THR A C 1
ATOM 1339 O O . THR A 1 175 ? -4.619 22.710 13.722 1.00 73.62 175 THR A O 1
ATOM 1342 N N . GLY A 1 176 ? -6.240 22.541 12.178 1.00 69.56 176 GLY A N 1
ATOM 1343 C CA . GLY A 1 176 ? -6.809 23.863 12.410 1.00 69.56 176 GLY A CA 1
ATOM 1344 C C . GLY A 1 176 ? -5.870 24.996 11.985 1.00 69.56 176 GLY A C 1
ATOM 1345 O O . GLY A 1 176 ? -5.978 26.094 12.536 1.00 69.56 176 GLY A O 1
ATOM 1346 N N . GLY A 1 177 ? -4.922 24.714 11.089 1.00 75.88 177 GLY A N 1
ATOM 1347 C CA . GLY A 1 177 ? -4.058 25.702 10.452 1.00 75.88 177 GLY A CA 1
ATOM 1348 C C . GLY A 1 177 ? -4.559 26.101 9.070 1.00 75.88 177 GLY A C 1
ATOM 1349 O O . GLY A 1 177 ? -5.616 25.670 8.619 1.00 75.88 177 GLY A O 1
ATOM 1350 N N . THR A 1 178 ? -3.793 26.959 8.407 1.00 82.19 178 THR A N 1
ATOM 1351 C CA . THR A 1 178 ? -4.061 27.354 7.015 1.00 82.19 178 THR A CA 1
ATOM 1352 C C . THR A 1 178 ? -3.483 26.332 6.042 1.00 82.19 178 THR A C 1
ATOM 1354 O O . THR A 1 178 ? -2.459 25.721 6.348 1.00 82.19 178 THR A O 1
ATOM 1357 N N . LEU A 1 179 ? -4.139 26.149 4.896 1.00 84.88 179 LEU A N 1
ATOM 1358 C CA . LEU A 1 179 ? -3.624 25.383 3.764 1.00 84.88 179 LEU A CA 1
ATOM 1359 C C . LEU A 1 179 ? -3.076 26.350 2.711 1.00 84.88 179 LEU A C 1
ATOM 1361 O O . LEU A 1 179 ? -3.805 27.239 2.272 1.00 84.88 179 LEU A O 1
ATOM 1365 N N . THR A 1 180 ? -1.832 26.142 2.287 1.00 86.12 180 THR A N 1
ATOM 1366 C CA . THR A 1 180 ? -1.244 26.797 1.113 1.00 86.12 180 THR A CA 1
ATOM 1367 C C . THR A 1 180 ? -0.887 25.740 0.073 1.00 86.12 180 THR A C 1
ATOM 1369 O O . THR A 1 180 ? -0.224 24.761 0.399 1.00 86.12 180 THR A O 1
ATOM 1372 N N . VAL A 1 181 ? -1.283 25.945 -1.180 1.00 83.38 181 VAL A N 1
ATOM 1373 C CA . VAL A 1 181 ? -0.885 25.088 -2.305 1.00 83.38 181 VAL A CA 1
ATOM 1374 C C . VAL A 1 181 ? -0.022 25.912 -3.257 1.00 83.38 181 VAL A C 1
ATOM 1376 O O . VAL A 1 181 ? -0.432 27.002 -3.660 1.00 83.38 181 VAL A O 1
ATOM 1379 N N . TYR A 1 182 ? 1.163 25.402 -3.581 1.00 81.50 182 TYR A N 1
ATOM 1380 C CA . TYR A 1 182 ? 2.087 25.940 -4.577 1.00 81.50 182 TYR A CA 1
ATOM 1381 C C . TYR A 1 182 ? 2.065 24.999 -5.782 1.00 81.50 182 TYR A C 1
ATOM 1383 O O . TYR A 1 182 ? 2.598 23.897 -5.695 1.00 81.50 182 TYR A O 1
ATOM 1391 N N . GLY A 1 183 ? 1.404 25.391 -6.872 1.00 76.12 183 GLY A N 1
ATOM 1392 C CA . GLY A 1 183 ? 1.133 24.508 -8.010 1.00 76.12 183 GLY A CA 1
ATOM 1393 C C . GLY A 1 183 ? 1.757 24.984 -9.319 1.00 76.12 183 GLY A C 1
ATOM 1394 O O . GLY A 1 183 ? 1.760 26.182 -9.609 1.00 76.12 183 GLY A O 1
ATOM 1395 N N . GLY A 1 184 ? 2.241 24.036 -10.125 1.00 72.00 184 GLY A N 1
ATOM 1396 C CA . GLY A 1 184 ? 2.688 24.262 -11.503 1.00 72.00 184 GLY A CA 1
ATOM 1397 C C . GLY A 1 184 ? 3.692 25.409 -11.639 1.00 72.00 184 GLY A C 1
ATOM 1398 O O . GLY A 1 184 ? 4.651 25.509 -10.877 1.00 72.00 184 GLY A O 1
ATOM 1399 N N . ASN A 1 185 ? 3.441 26.312 -12.592 1.00 73.50 185 ASN A N 1
ATOM 1400 C CA . ASN A 1 185 ? 4.303 27.463 -12.875 1.00 73.50 185 ASN A CA 1
ATOM 1401 C C . ASN A 1 185 ? 4.405 28.483 -11.727 1.00 73.50 185 ASN A C 1
ATOM 1403 O O . ASN A 1 185 ? 5.318 29.307 -11.739 1.00 73.50 185 ASN A O 1
ATOM 1407 N N . GLU A 1 186 ? 3.501 28.466 -10.744 1.00 72.38 186 GLU A N 1
ATOM 1408 C CA . GLU A 1 186 ? 3.564 29.378 -9.593 1.00 72.38 186 GLU A CA 1
ATOM 1409 C C . GLU A 1 186 ? 4.472 28.868 -8.466 1.00 72.38 186 GLU A C 1
ATOM 1411 O O . GLU A 1 186 ? 4.739 29.629 -7.541 1.00 72.38 186 GLU A O 1
ATOM 1416 N N . CYS A 1 187 ? 4.942 27.617 -8.531 1.00 82.81 187 CYS A N 1
ATOM 1417 C CA . CYS A 1 187 ? 5.874 27.051 -7.561 1.00 82.81 187 CYS A CA 1
ATOM 1418 C C . CYS A 1 187 ? 7.293 27.028 -8.132 1.00 82.81 187 CYS A C 1
ATOM 1420 O O . CYS A 1 187 ? 7.558 26.302 -9.089 1.00 82.81 187 CYS A O 1
ATOM 1422 N N . ASP A 1 188 ? 8.219 27.760 -7.517 1.00 87.88 188 ASP A N 1
ATOM 1423 C CA . ASP A 1 188 ? 9.643 27.715 -7.863 1.00 87.88 188 ASP A CA 1
ATOM 1424 C C . ASP A 1 188 ? 10.527 27.343 -6.660 1.00 87.88 188 ASP A C 1
ATOM 1426 O O . ASP A 1 188 ? 10.055 27.134 -5.538 1.00 87.88 188 ASP A O 1
ATOM 1430 N N . VAL A 1 189 ? 11.838 27.212 -6.878 1.00 88.69 189 VAL A N 1
ATOM 1431 C CA . VAL A 1 189 ? 12.772 26.800 -5.811 1.00 88.69 189 VAL A CA 1
ATOM 1432 C C . VAL A 1 189 ? 12.851 27.801 -4.655 1.00 88.69 189 VAL A C 1
ATOM 1434 O O . VAL A 1 189 ? 13.285 27.440 -3.559 1.00 88.69 189 VAL A O 1
ATOM 1437 N N . THR A 1 190 ? 12.421 29.050 -4.849 1.00 89.19 190 THR A N 1
ATOM 1438 C CA . THR A 1 190 ? 12.406 30.046 -3.775 1.00 89.19 190 THR A CA 1
ATOM 1439 C C . THR A 1 190 ? 11.291 29.775 -2.769 1.00 89.19 190 THR A C 1
ATOM 1441 O O . THR A 1 190 ? 11.499 29.993 -1.572 1.00 89.19 190 THR A O 1
ATOM 1444 N N . ASP A 1 191 ? 10.169 29.188 -3.192 1.00 89.69 191 ASP A N 1
ATOM 1445 C CA . ASP A 1 191 ? 9.081 28.785 -2.293 1.00 89.69 191 ASP A CA 1
ATOM 1446 C C . ASP A 1 191 ? 9.509 27.673 -1.322 1.00 89.69 191 ASP A C 1
ATOM 1448 O O . ASP A 1 191 ? 9.020 27.599 -0.187 1.00 89.69 191 ASP A O 1
ATOM 1452 N N . LEU A 1 192 ? 10.476 26.840 -1.726 1.00 90.06 192 LEU A N 1
ATOM 1453 C CA . LEU A 1 192 ? 11.051 25.789 -0.879 1.00 90.06 192 LEU A CA 1
ATOM 1454 C C . LEU A 1 192 ? 11.836 26.363 0.309 1.00 90.06 192 LEU A C 1
ATOM 1456 O O . LEU A 1 192 ? 11.927 25.739 1.366 1.00 90.06 192 LEU A O 1
ATOM 1460 N N . THR A 1 193 ? 12.357 27.586 0.195 1.00 88.62 193 THR A N 1
ATOM 1461 C CA . THR A 1 193 ? 13.068 28.244 1.307 1.00 88.62 193 THR A CA 1
ATOM 1462 C C . THR A 1 193 ? 12.139 28.627 2.463 1.00 88.62 193 THR A C 1
ATOM 1464 O O . THR A 1 193 ? 12.596 28.887 3.578 1.00 88.62 193 THR A O 1
ATOM 1467 N N . GLU A 1 194 ? 10.828 28.608 2.223 1.00 89.50 194 GLU A N 1
ATOM 1468 C CA . GLU A 1 194 ? 9.791 29.036 3.158 1.00 89.50 194 GLU A CA 1
ATOM 1469 C C . GLU A 1 194 ? 9.050 27.865 3.826 1.00 89.50 194 GLU A C 1
ATOM 1471 O O . GLU A 1 194 ? 8.126 28.079 4.615 1.00 89.50 194 GLU A O 1
ATOM 1476 N N . MET A 1 195 ? 9.495 26.625 3.584 1.00 91.44 195 MET A N 1
ATOM 1477 C CA . MET A 1 195 ? 8.913 25.402 4.153 1.00 91.44 195 MET A CA 1
ATOM 1478 C C . MET A 1 195 ? 8.800 25.422 5.682 1.00 91.44 195 MET A C 1
ATOM 1480 O O . MET A 1 195 ? 7.852 24.882 6.248 1.00 91.44 195 MET A O 1
ATOM 1484 N N . TYR A 1 196 ? 9.724 26.100 6.369 1.00 90.12 196 TYR A N 1
ATOM 1485 C CA . TYR A 1 196 ? 9.737 26.220 7.832 1.00 90.12 196 TYR A CA 1
ATOM 1486 C C . TYR A 1 196 ? 8.467 26.869 8.422 1.00 90.12 196 TYR A C 1
ATOM 1488 O O . TYR A 1 196 ? 8.228 26.799 9.631 1.00 90.12 196 TYR A O 1
ATOM 1496 N N . LYS A 1 197 ? 7.645 27.519 7.586 1.00 91.31 197 LYS A N 1
ATOM 1497 C CA . LYS A 1 197 ? 6.351 28.111 7.958 1.00 91.31 197 LYS A CA 1
ATOM 1498 C C . LYS A 1 197 ? 5.222 27.091 8.108 1.00 91.31 197 LYS A C 1
ATOM 1500 O O . LYS A 1 197 ? 4.129 27.491 8.525 1.00 91.31 197 LYS A O 1
ATOM 1505 N N . TYR A 1 198 ? 5.458 25.822 7.798 1.00 92.44 198 TYR A N 1
ATOM 1506 C CA . TYR A 1 198 ? 4.443 24.773 7.772 1.00 92.44 198 TYR A CA 1
ATOM 1507 C C . TYR A 1 198 ? 4.800 23.646 8.741 1.00 92.44 198 TYR A C 1
ATOM 1509 O O . TYR A 1 198 ? 5.967 23.385 9.005 1.00 92.44 198 TYR A O 1
ATOM 1517 N N . GLY A 1 199 ? 3.780 23.023 9.332 1.00 91.12 199 GLY A N 1
ATOM 1518 C CA . GLY A 1 199 ? 3.939 21.863 10.212 1.00 91.12 199 GLY A CA 1
ATOM 1519 C C . GLY A 1 199 ? 3.671 20.535 9.515 1.00 91.12 199 GLY A C 1
ATOM 1520 O O . GLY A 1 199 ? 4.175 19.506 9.958 1.00 91.12 199 GLY A O 1
ATOM 1521 N N . VAL A 1 200 ? 2.907 20.559 8.424 1.00 92.88 200 VAL A N 1
ATOM 1522 C CA . VAL A 1 200 ? 2.771 19.439 7.492 1.00 92.88 200 VAL A CA 1
ATOM 1523 C C . VAL A 1 200 ? 3.124 19.946 6.103 1.00 92.88 200 VAL A C 1
ATOM 1525 O O . VAL A 1 200 ? 2.557 20.938 5.649 1.00 92.88 200 VAL A O 1
ATOM 1528 N N . ILE A 1 201 ? 4.082 19.291 5.461 1.00 94.00 201 ILE A N 1
ATOM 1529 C CA . ILE A 1 201 ? 4.604 19.647 4.144 1.00 94.00 201 ILE A CA 1
ATOM 1530 C C . ILE A 1 201 ? 4.437 18.423 3.255 1.00 94.00 201 ILE A C 1
ATOM 1532 O O . ILE A 1 201 ? 4.890 17.337 3.609 1.00 94.00 201 ILE A O 1
ATOM 1536 N N . MET A 1 202 ? 3.774 18.587 2.122 1.00 92.31 202 MET A N 1
ATOM 1537 C CA . MET A 1 202 ? 3.532 17.514 1.166 1.00 92.31 202 MET A CA 1
ATOM 1538 C C . MET A 1 202 ? 4.126 17.922 -0.171 1.00 92.31 202 MET A C 1
ATOM 1540 O O . MET A 1 202 ? 3.881 19.036 -0.626 1.00 92.31 202 MET A O 1
ATOM 1544 N N . PHE A 1 203 ? 4.906 17.040 -0.776 1.00 89.12 203 PHE A N 1
ATOM 1545 C CA . PHE A 1 203 ? 5.440 17.203 -2.117 1.00 89.12 203 PHE A CA 1
ATOM 1546 C C . PHE A 1 203 ? 4.723 16.248 -3.046 1.00 89.12 203 PHE A C 1
ATOM 1548 O O . PHE A 1 203 ? 4.702 15.057 -2.762 1.00 89.12 203 PHE A O 1
ATOM 1555 N N . ASP A 1 204 ? 4.180 16.786 -4.126 1.00 83.50 204 ASP A N 1
ATOM 1556 C CA . ASP A 1 204 ? 3.559 16.054 -5.222 1.00 83.50 204 ASP A CA 1
ATOM 1557 C C . ASP A 1 204 ? 4.293 16.442 -6.509 1.00 83.50 204 ASP A C 1
ATOM 1559 O O . ASP A 1 204 ? 4.038 17.478 -7.124 1.00 83.50 204 ASP A O 1
ATOM 1563 N N . SER A 1 205 ? 5.338 15.690 -6.831 1.00 79.56 205 SER A N 1
ATOM 1564 C CA . SER A 1 205 ? 6.212 15.995 -7.960 1.00 79.56 205 SER A CA 1
ATOM 1565 C C . SER A 1 205 ? 6.775 14.716 -8.562 1.00 79.56 205 SER A C 1
ATOM 1567 O O . SER A 1 205 ? 6.876 13.690 -7.887 1.00 79.56 205 SER A O 1
ATOM 1569 N N . HIS A 1 206 ? 7.232 14.787 -9.811 1.00 76.62 206 HIS A N 1
ATOM 1570 C CA . HIS A 1 206 ? 8.135 13.764 -10.316 1.00 76.62 206 HIS A CA 1
ATOM 1571 C C . HIS A 1 206 ? 9.410 13.755 -9.475 1.00 76.62 206 HIS A C 1
ATOM 1573 O O . HIS A 1 206 ? 10.106 14.764 -9.328 1.00 76.62 206 HIS A O 1
ATOM 1579 N N . GLY A 1 207 ? 9.710 12.598 -8.900 1.00 74.94 207 GLY A N 1
ATOM 1580 C CA . GLY A 1 207 ? 11.025 12.362 -8.341 1.00 74.94 207 GLY A CA 1
ATOM 1581 C C . GLY A 1 207 ? 11.963 11.865 -9.433 1.00 74.94 207 GLY A C 1
ATOM 1582 O O . GLY A 1 207 ? 11.539 11.170 -10.355 1.00 74.94 207 GLY A O 1
ATOM 1583 N N . LEU A 1 208 ? 13.222 12.275 -9.346 1.00 81.81 208 LEU A N 1
ATOM 1584 C CA . LEU A 1 208 ? 14.274 11.887 -10.276 1.00 81.81 208 LEU A CA 1
ATOM 1585 C C . LEU A 1 208 ? 15.454 11.348 -9.473 1.00 81.81 208 LEU A C 1
ATOM 1587 O O . LEU A 1 208 ? 15.884 11.976 -8.507 1.00 81.81 208 LEU A O 1
ATOM 1591 N N . GLU A 1 209 ? 16.014 10.225 -9.904 1.00 84.56 209 GLU A N 1
ATOM 1592 C CA . GLU A 1 209 ? 17.325 9.776 -9.450 1.00 84.56 209 GLU A CA 1
ATOM 1593 C C . GLU A 1 209 ? 18.339 9.975 -10.575 1.00 84.56 209 GLU A C 1
ATOM 1595 O O . GLU A 1 209 ? 18.143 9.508 -11.696 1.00 84.56 209 GLU A O 1
ATOM 1600 N N . TYR A 1 210 ? 19.442 10.652 -10.273 1.00 86.81 210 TYR A N 1
ATOM 1601 C CA . TYR A 1 210 ? 20.549 10.783 -11.211 1.00 86.81 210 TYR A CA 1
ATOM 1602 C C . TYR A 1 210 ? 21.877 10.875 -10.461 1.00 86.81 210 TYR A C 1
ATOM 1604 O O . TYR A 1 210 ? 21.987 11.610 -9.481 1.00 86.81 210 TYR A O 1
ATOM 1612 N N . ASP A 1 211 ? 22.889 10.124 -10.903 1.00 85.19 211 ASP A N 1
ATOM 1613 C CA . ASP A 1 211 ? 24.233 10.115 -10.293 1.00 85.19 211 ASP A CA 1
ATOM 1614 C C . ASP A 1 211 ? 24.213 9.808 -8.776 1.00 85.19 211 ASP A C 1
ATOM 1616 O O . ASP A 1 211 ? 24.966 10.370 -7.979 1.00 85.19 211 ASP A O 1
ATOM 1620 N N . GLY A 1 212 ? 23.300 8.918 -8.364 1.00 83.88 212 GLY A N 1
ATOM 1621 C CA . GLY A 1 212 ? 23.126 8.485 -6.972 1.00 83.88 212 GLY A CA 1
ATOM 1622 C C . GLY A 1 212 ? 22.510 9.536 -6.042 1.00 83.88 212 GLY A C 1
ATOM 1623 O O . GLY A 1 212 ? 22.628 9.410 -4.821 1.00 83.88 212 GLY A O 1
ATOM 1624 N N . LEU A 1 213 ? 21.889 10.577 -6.599 1.00 88.00 213 LEU A N 1
ATOM 1625 C CA . LEU A 1 213 ? 21.202 11.631 -5.861 1.00 88.00 213 LEU A CA 1
ATOM 1626 C C . LEU A 1 213 ? 19.712 11.639 -6.195 1.00 88.00 213 LEU A C 1
ATOM 1628 O O . LEU A 1 213 ? 19.330 11.531 -7.361 1.00 88.00 213 LEU A O 1
ATOM 1632 N N . SER A 1 214 ? 18.886 11.833 -5.169 1.00 90.12 214 SER A N 1
ATOM 1633 C CA . SER A 1 214 ? 17.445 12.044 -5.313 1.00 90.12 214 SER A CA 1
ATOM 1634 C C . SER A 1 214 ? 17.136 13.534 -5.509 1.00 90.12 214 SER A C 1
ATOM 1636 O O . SER A 1 214 ? 17.603 14.393 -4.748 1.00 90.12 214 SER A O 1
ATOM 1638 N N . TYR A 1 215 ? 16.316 13.844 -6.511 1.00 89.69 215 TYR A N 1
ATOM 1639 C CA . TYR A 1 215 ? 15.923 15.196 -6.900 1.00 89.69 215 TYR A CA 1
ATOM 1640 C C . TYR A 1 215 ? 14.402 15.382 -6.861 1.00 89.69 215 TYR A C 1
ATOM 1642 O O . TYR A 1 215 ? 13.635 14.467 -7.158 1.00 89.69 215 TYR A O 1
ATOM 1650 N N . ILE A 1 216 ? 13.979 16.608 -6.547 1.00 89.25 216 ILE A N 1
ATOM 1651 C CA . ILE A 1 216 ? 12.594 17.079 -6.654 1.00 89.25 216 ILE A CA 1
ATOM 1652 C C . ILE A 1 216 ? 12.474 17.869 -7.958 1.00 89.25 216 ILE A C 1
ATOM 1654 O O . ILE A 1 216 ? 13.111 18.921 -8.080 1.00 89.25 216 ILE A O 1
ATOM 1658 N N . ALA A 1 217 ? 11.680 17.384 -8.917 1.00 87.62 217 ALA A N 1
ATOM 1659 C CA . ALA A 1 217 ? 11.413 18.103 -10.162 1.00 87.62 217 ALA A CA 1
ATOM 1660 C C . ALA A 1 217 ? 10.537 19.338 -9.915 1.00 87.62 217 ALA A C 1
ATOM 1662 O O . ALA A 1 217 ? 9.651 19.337 -9.059 1.00 87.62 217 ALA A O 1
ATOM 1663 N N . ILE A 1 218 ? 10.790 20.413 -10.652 1.00 86.25 218 ILE A N 1
ATOM 1664 C CA . ILE A 1 218 ? 10.087 21.691 -10.574 1.00 86.25 218 ILE A CA 1
ATOM 1665 C C . ILE A 1 218 ? 9.986 22.262 -11.984 1.00 86.25 218 ILE A C 1
ATOM 1667 O O . ILE A 1 218 ? 10.995 22.450 -12.659 1.00 86.25 218 ILE A O 1
ATOM 1671 N N . HIS A 1 219 ? 8.769 22.568 -12.431 1.00 79.62 219 HIS A N 1
ATOM 1672 C CA . HIS A 1 219 ? 8.560 23.074 -13.785 1.00 79.62 219 HIS A CA 1
ATOM 1673 C C . HIS A 1 219 ? 9.077 24.515 -13.964 1.00 79.62 219 HIS A C 1
ATOM 1675 O O . HIS A 1 219 ? 9.599 24.874 -15.017 1.00 79.62 219 HIS A O 1
ATOM 1681 N N . ASN A 1 220 ? 8.970 25.358 -12.931 1.00 81.56 220 ASN A N 1
ATOM 1682 C CA . ASN A 1 220 ? 9.451 26.737 -12.980 1.00 81.56 220 ASN A CA 1
ATOM 1683 C C . ASN A 1 220 ? 10.956 26.833 -12.661 1.00 81.56 220 ASN A C 1
ATOM 1685 O O . ASN A 1 220 ? 11.398 26.608 -11.537 1.00 81.56 220 ASN A O 1
ATOM 1689 N N . GLU A 1 221 ? 11.733 27.250 -13.659 1.00 81.88 221 GLU A N 1
ATOM 1690 C CA . GLU A 1 221 ? 13.196 27.382 -13.608 1.00 81.88 221 GLU A CA 1
ATOM 1691 C C . GLU A 1 221 ? 13.684 28.638 -12.844 1.00 81.88 221 GLU A C 1
ATOM 1693 O O . GLU A 1 221 ? 14.880 28.934 -12.808 1.00 81.88 221 GLU A O 1
ATOM 1698 N N . ASN A 1 222 ? 12.794 29.449 -12.264 1.00 83.75 222 ASN A N 1
ATOM 1699 C CA . ASN A 1 222 ? 13.193 30.658 -11.540 1.00 83.75 222 ASN A CA 1
ATOM 1700 C C . ASN A 1 222 ? 13.877 30.327 -10.211 1.00 83.75 222 ASN A C 1
ATOM 1702 O O . ASN A 1 222 ? 13.474 29.422 -9.498 1.00 83.75 222 ASN A O 1
ATOM 1706 N N . GLY A 1 223 ? 14.875 31.130 -9.829 1.00 83.81 223 GLY A N 1
ATOM 1707 C CA . GLY A 1 223 ? 15.537 31.024 -8.523 1.00 83.81 223 GLY A CA 1
ATOM 1708 C C . GLY A 1 223 ? 16.810 30.171 -8.502 1.00 83.81 223 GLY A C 1
ATOM 1709 O O . GLY A 1 223 ? 17.479 30.129 -7.470 1.00 83.81 223 GLY A O 1
ATOM 1710 N N . VAL A 1 224 ? 17.195 29.570 -9.633 1.00 89.12 224 VAL A N 1
ATOM 1711 C CA . VAL A 1 224 ? 18.499 28.906 -9.807 1.00 89.12 224 VAL A CA 1
ATOM 1712 C C . VAL A 1 224 ? 19.508 29.797 -10.530 1.00 89.12 224 VAL A C 1
ATOM 1714 O O . VAL A 1 224 ? 19.165 30.735 -11.255 1.00 89.12 224 VAL A O 1
ATOM 1717 N N . THR A 1 225 ? 20.789 29.519 -10.316 1.00 88.88 225 THR A N 1
ATOM 1718 C CA . THR A 1 225 ? 21.925 30.248 -10.883 1.00 88.88 225 THR A CA 1
ATOM 1719 C C . THR A 1 225 ? 22.868 29.304 -11.630 1.00 88.88 225 THR A C 1
ATOM 1721 O O . THR A 1 225 ? 22.891 28.102 -11.384 1.00 88.88 225 THR A O 1
ATOM 1724 N N . ALA A 1 226 ? 23.722 29.840 -12.510 1.00 85.06 226 ALA A N 1
ATOM 1725 C CA . ALA A 1 226 ? 24.733 29.045 -13.224 1.00 85.06 226 ALA A CA 1
ATOM 1726 C C . ALA A 1 226 ? 25.685 28.269 -12.282 1.00 85.06 226 ALA A C 1
ATOM 1728 O O . ALA A 1 226 ? 26.166 27.183 -12.620 1.00 85.06 226 ALA A O 1
ATOM 1729 N N . SER A 1 227 ? 25.936 28.803 -11.078 1.00 86.44 227 SER A N 1
ATOM 1730 C CA . SER A 1 227 ? 26.768 28.129 -10.078 1.00 86.44 227 SER A CA 1
ATOM 1731 C C . SER A 1 227 ? 26.089 26.895 -9.491 1.00 86.44 227 SER A C 1
ATOM 1733 O O . SER A 1 227 ? 26.797 25.967 -9.109 1.00 86.44 227 SER A O 1
ATOM 1735 N N . ASP A 1 228 ? 24.759 26.866 -9.417 1.00 91.81 228 ASP A N 1
ATOM 1736 C CA . ASP A 1 228 ? 24.026 25.749 -8.817 1.00 91.81 228 ASP A CA 1
ATOM 1737 C C . ASP A 1 228 ? 24.163 24.482 -9.668 1.00 91.81 228 ASP A C 1
ATOM 1739 O O . ASP A 1 228 ? 24.432 23.405 -9.134 1.00 91.81 228 ASP A O 1
ATOM 1743 N N . TYR A 1 229 ? 24.117 24.633 -10.997 1.00 89.25 229 TYR A N 1
ATOM 1744 C CA . TYR A 1 229 ? 24.436 23.558 -11.941 1.00 89.25 229 TYR A CA 1
ATOM 1745 C C . TYR A 1 229 ? 25.892 23.105 -11.816 1.00 89.25 229 TYR A C 1
ATOM 1747 O O . TYR A 1 229 ? 26.173 21.916 -11.701 1.00 89.25 229 TYR A O 1
ATOM 1755 N N . SER A 1 230 ? 26.830 24.059 -11.775 1.00 84.25 230 SER A N 1
ATOM 1756 C CA . SER A 1 230 ? 28.266 23.751 -11.676 1.00 84.25 230 SER A CA 1
ATOM 1757 C C . SER A 1 230 ? 28.636 23.025 -10.376 1.00 84.25 230 SER A C 1
ATOM 1759 O O . SER A 1 230 ? 29.619 22.285 -10.344 1.00 84.25 230 SER A O 1
ATOM 1761 N N . ASN A 1 231 ? 27.859 23.232 -9.309 1.00 87.50 231 ASN A N 1
ATOM 1762 C CA . ASN A 1 231 ? 28.015 22.559 -8.022 1.00 87.50 231 ASN A CA 1
ATOM 1763 C C . ASN A 1 231 ? 27.287 21.202 -7.945 1.00 87.50 231 ASN A C 1
ATOM 1765 O O . ASN A 1 231 ? 27.414 20.518 -6.929 1.00 87.50 231 ASN A O 1
ATOM 1769 N N . GLY A 1 232 ? 26.520 20.819 -8.973 1.00 87.81 232 GLY A N 1
ATOM 1770 C CA . GLY A 1 232 ? 25.723 19.587 -8.988 1.00 87.81 232 GLY A CA 1
ATOM 1771 C C . GLY A 1 232 ? 24.501 19.622 -8.063 1.00 87.81 232 GLY A C 1
ATOM 1772 O O . GLY A 1 232 ? 24.007 18.578 -7.647 1.00 87.81 232 GLY A O 1
ATOM 1773 N N . TRP A 1 233 ? 24.028 20.812 -7.687 1.00 92.50 233 TRP A N 1
ATOM 1774 C CA . TRP A 1 233 ? 22.862 20.981 -6.806 1.00 92.50 233 TRP A CA 1
ATOM 1775 C C . TRP A 1 233 ? 21.540 20.920 -7.574 1.00 92.50 233 TRP A C 1
ATOM 1777 O O . TRP A 1 233 ? 20.503 20.567 -7.014 1.00 92.50 233 TRP A O 1
ATOM 1787 N N . VAL A 1 234 ? 21.603 21.280 -8.855 1.00 92.88 234 VAL A N 1
ATOM 1788 C CA . VAL A 1 234 ? 20.470 21.382 -9.772 1.00 92.88 234 VAL A CA 1
ATOM 1789 C C . VAL A 1 234 ? 20.831 20.676 -11.071 1.00 92.88 234 VAL A C 1
ATOM 1791 O O . VAL A 1 234 ? 21.957 20.810 -11.559 1.00 92.88 234 VAL A O 1
ATOM 1794 N N . VAL A 1 235 ? 19.867 19.960 -11.634 1.00 92.94 235 VAL A N 1
ATOM 1795 C CA . VAL A 1 235 ? 19.905 19.472 -13.015 1.00 92.94 235 VAL A CA 1
ATOM 1796 C C . VAL A 1 235 ? 18.763 20.096 -13.805 1.00 92.94 235 VAL A C 1
ATOM 1798 O O . VAL A 1 235 ? 17.724 20.442 -13.245 1.00 92.94 235 VAL A O 1
ATOM 1801 N N . GLU A 1 236 ? 18.964 20.266 -15.102 1.00 90.50 236 GLU A N 1
ATOM 1802 C CA . GLU A 1 236 ? 17.897 20.641 -16.028 1.00 90.50 236 GLU A CA 1
ATOM 1803 C C . GLU A 1 236 ? 17.141 19.383 -16.470 1.00 90.50 236 GLU A C 1
ATOM 1805 O O . GLU A 1 236 ? 17.765 18.337 -16.645 1.00 90.50 236 GLU A O 1
ATOM 1810 N N . LEU A 1 237 ? 15.836 19.477 -16.705 1.00 88.50 237 LEU A N 1
ATOM 1811 C CA . LEU A 1 237 ? 15.053 18.396 -17.305 1.00 88.50 237 LEU A CA 1
ATOM 1812 C C . LEU A 1 237 ? 14.904 18.632 -18.814 1.00 88.50 237 LEU A C 1
ATOM 1814 O O . LEU A 1 237 ? 14.589 19.749 -19.251 1.00 88.50 237 LEU A O 1
ATOM 1818 N N . ALA A 1 238 ? 15.128 17.595 -19.622 1.00 81.56 238 ALA A N 1
ATOM 1819 C CA . ALA A 1 238 ? 14.779 17.621 -21.041 1.00 81.56 238 ALA A CA 1
ATOM 1820 C C . ALA A 1 238 ? 13.259 17.823 -21.180 1.00 81.56 238 ALA A C 1
ATOM 1822 O O . ALA A 1 238 ? 12.480 17.285 -20.400 1.00 81.56 238 ALA A O 1
ATOM 1823 N N . GLY A 1 239 ? 12.828 18.666 -22.117 1.00 72.25 239 GLY A N 1
ATOM 1824 C CA . GLY A 1 239 ? 11.421 19.077 -22.263 1.00 72.25 239 GLY A CA 1
ATOM 1825 C C . GLY A 1 239 ? 11.016 20.311 -21.452 1.00 72.25 239 GLY A C 1
ATOM 1826 O O . GLY A 1 239 ? 10.072 20.996 -21.839 1.00 72.25 239 GLY A O 1
ATOM 1827 N N . GLY A 1 240 ? 11.779 20.675 -20.417 1.00 78.06 240 GLY A N 1
ATOM 1828 C CA . GLY A 1 240 ? 11.625 21.923 -19.658 1.00 78.06 240 GLY A CA 1
ATOM 1829 C C . GLY A 1 240 ? 11.542 21.703 -18.147 1.00 78.06 240 GLY A C 1
ATOM 1830 O O . GLY A 1 240 ? 11.095 20.653 -17.686 1.00 78.06 240 GLY A O 1
ATOM 1831 N N . GLY A 1 241 ? 11.967 22.706 -17.373 1.00 84.81 241 GLY A N 1
ATOM 1832 C CA . GLY A 1 241 ? 12.026 22.635 -15.912 1.00 84.81 241 GLY A CA 1
ATOM 1833 C C . GLY A 1 241 ? 13.388 22.203 -15.362 1.00 84.81 241 GLY A C 1
ATOM 1834 O O . GLY A 1 241 ? 14.350 21.950 -16.091 1.00 84.81 241 GLY A O 1
ATOM 1835 N N . ILE A 1 242 ? 13.466 22.133 -14.037 1.00 89.50 242 ILE A N 1
ATOM 1836 C CA . ILE A 1 242 ? 14.671 21.820 -13.259 1.00 89.50 242 ILE A CA 1
ATOM 1837 C C . ILE A 1 242 ? 14.374 20.735 -12.230 1.00 89.50 242 ILE A C 1
ATOM 1839 O O . ILE A 1 242 ? 13.225 20.520 -11.861 1.00 89.50 242 ILE A O 1
ATOM 1843 N N . ALA A 1 243 ? 15.403 20.091 -11.694 1.00 91.12 243 ALA A N 1
ATOM 1844 C CA . ALA A 1 243 ? 15.273 19.258 -10.507 1.00 91.12 243 ALA A CA 1
ATOM 1845 C C . ALA A 1 243 ? 16.366 19.603 -9.491 1.00 91.12 243 ALA A C 1
ATOM 1847 O O . ALA A 1 243 ? 17.528 19.802 -9.855 1.00 91.12 243 ALA A O 1
ATOM 1848 N N . VAL A 1 244 ? 16.001 19.696 -8.210 1.00 93.00 244 VAL A N 1
ATOM 1849 C CA . VAL A 1 244 ? 16.911 20.104 -7.123 1.00 93.00 244 VAL A CA 1
ATOM 1850 C C . VAL A 1 244 ? 17.085 18.998 -6.093 1.00 93.00 244 VAL A C 1
ATOM 1852 O O . VAL A 1 244 ? 16.122 18.324 -5.737 1.00 93.00 244 VAL A O 1
ATOM 1855 N N . ASN A 1 245 ? 18.306 18.817 -5.591 1.00 93.25 245 ASN A N 1
ATOM 1856 C CA . ASN A 1 245 ? 18.611 17.796 -4.584 1.00 93.25 245 ASN A CA 1
ATOM 1857 C C . ASN A 1 245 ? 18.833 18.393 -3.185 1.00 93.25 245 ASN A C 1
ATOM 1859 O O . ASN A 1 245 ? 18.773 19.605 -2.950 1.00 93.25 245 ASN A O 1
ATOM 1863 N N . TYR A 1 246 ? 19.142 17.520 -2.229 1.00 92.31 246 TYR A N 1
ATOM 1864 C CA . TYR A 1 246 ? 19.370 17.896 -0.836 1.00 92.31 246 TYR A CA 1
ATOM 1865 C C . TYR A 1 246 ? 20.546 18.879 -0.634 1.00 92.31 246 TYR A C 1
ATOM 1867 O O . TYR A 1 246 ? 20.575 19.601 0.365 1.00 92.31 246 TYR A O 1
ATOM 1875 N N . LEU A 1 247 ? 21.523 18.940 -1.552 1.00 93.88 247 LEU A N 1
ATOM 1876 C CA . LEU A 1 247 ? 22.639 19.893 -1.479 1.00 93.88 247 LEU A CA 1
ATOM 1877 C C . LEU A 1 247 ? 22.164 21.320 -1.761 1.00 93.88 247 LEU A C 1
ATOM 1879 O O . LEU A 1 247 ? 22.566 22.240 -1.046 1.00 93.88 247 LEU A O 1
ATOM 1883 N N . TYR A 1 248 ? 21.263 21.490 -2.735 1.00 94.00 248 TYR A N 1
ATOM 1884 C CA . TYR A 1 248 ? 20.596 22.769 -2.984 1.00 94.00 248 TYR A CA 1
ATOM 1885 C C . TYR A 1 248 ? 19.853 23.241 -1.730 1.00 94.00 248 TYR A C 1
ATOM 1887 O O . TYR A 1 248 ? 20.037 24.367 -1.258 1.00 94.00 248 TYR A O 1
ATOM 1895 N N . LEU A 1 249 ? 19.050 22.350 -1.142 1.00 93.38 249 LEU A N 1
ATOM 1896 C CA . LEU A 1 249 ? 18.238 22.665 0.032 1.00 93.38 249 LEU A CA 1
ATOM 1897 C C . LEU A 1 249 ? 19.101 22.991 1.262 1.00 93.38 249 LEU A C 1
ATOM 1899 O O . LEU A 1 249 ? 18.812 23.949 1.975 1.00 93.38 249 LEU A O 1
ATOM 1903 N N . ASN A 1 250 ? 20.212 22.279 1.466 1.00 93.12 250 ASN A N 1
ATOM 1904 C CA . ASN A 1 250 ? 21.205 22.601 2.499 1.00 93.12 250 ASN A CA 1
ATOM 1905 C C . ASN A 1 250 ? 21.816 23.998 2.340 1.00 93.12 250 ASN A C 1
ATOM 1907 O O . ASN A 1 250 ? 22.249 24.592 3.327 1.00 93.12 250 ASN A O 1
ATOM 1911 N N . HIS A 1 251 ? 21.904 24.511 1.113 1.00 92.88 251 HIS A N 1
ATOM 1912 C CA . HIS A 1 251 ? 22.463 25.832 0.861 1.00 92.88 251 HIS A CA 1
ATOM 1913 C C . HIS A 1 251 ? 21.425 26.944 1.043 1.00 92.88 251 HIS A C 1
ATOM 1915 O O . HIS A 1 251 ? 21.698 27.939 1.717 1.00 92.88 251 HIS A O 1
ATOM 1921 N N . TYR A 1 252 ? 20.235 26.775 0.461 1.00 91.81 252 TYR A N 1
ATOM 1922 C CA . TYR A 1 252 ? 19.228 27.836 0.367 1.00 91.81 252 TYR A CA 1
ATOM 1923 C C . TYR A 1 252 ? 18.109 27.727 1.411 1.00 91.81 252 TYR A C 1
ATOM 1925 O O . TYR A 1 252 ? 17.708 28.736 1.993 1.00 91.81 252 TYR A O 1
ATOM 1933 N N . ALA A 1 253 ? 17.635 26.520 1.715 1.00 90.81 253 ALA A N 1
ATOM 1934 C CA . ALA A 1 253 ? 16.541 26.260 2.652 1.00 90.81 253 ALA A CA 1
ATOM 1935 C C . ALA A 1 253 ? 17.082 25.869 4.044 1.00 90.81 253 ALA A C 1
ATOM 1937 O O . ALA A 1 253 ? 16.850 24.786 4.569 1.00 90.81 253 ALA A O 1
ATOM 1938 N N . THR A 1 254 ? 17.841 26.768 4.669 1.00 89.81 254 THR A N 1
ATOM 1939 C CA . THR A 1 254 ? 18.564 26.480 5.930 1.00 89.81 254 THR A CA 1
ATOM 1940 C C . THR A 1 254 ? 17.728 26.655 7.201 1.00 89.81 254 THR A C 1
ATOM 1942 O O . THR A 1 254 ? 18.176 26.318 8.300 1.00 89.81 254 THR A O 1
ATOM 1945 N N . ALA A 1 255 ? 16.522 27.215 7.086 1.00 90.38 255 ALA A N 1
ATOM 1946 C CA . ALA A 1 255 ? 15.661 27.474 8.231 1.00 90.38 255 ALA A CA 1
ATOM 1947 C C . ALA A 1 255 ? 15.149 26.165 8.852 1.00 90.38 255 ALA A C 1
ATOM 1949 O O . ALA A 1 255 ? 14.707 25.253 8.160 1.00 90.38 255 ALA A O 1
ATOM 1950 N N . THR A 1 256 ? 15.175 26.085 10.184 1.00 89.94 256 THR A N 1
ATOM 1951 C CA . THR A 1 256 ? 14.687 24.905 10.904 1.00 89.94 256 THR A CA 1
ATOM 1952 C C . THR A 1 256 ? 13.167 24.798 10.804 1.00 89.94 256 THR A C 1
ATOM 1954 O O . THR A 1 256 ? 12.472 25.779 11.064 1.00 89.94 256 THR A O 1
ATOM 1957 N N . MET A 1 257 ? 12.652 23.598 10.529 1.00 90.56 257 MET A N 1
ATOM 1958 C CA . MET A 1 257 ? 11.221 23.277 10.437 1.00 90.56 257 MET A CA 1
ATOM 1959 C C . MET A 1 257 ? 10.742 22.453 11.654 1.00 90.56 257 MET A C 1
ATOM 1961 O O . MET A 1 257 ? 10.376 21.285 11.517 1.00 90.56 257 MET A O 1
ATOM 1965 N N . PRO A 1 258 ? 10.763 23.014 12.880 1.00 85.50 258 PRO A N 1
ATOM 1966 C CA . PRO A 1 258 ? 10.704 22.253 14.125 1.00 85.50 258 PRO A CA 1
ATOM 1967 C C . PRO A 1 258 ? 9.426 21.426 14.279 1.00 85.50 258 PRO A C 1
ATOM 1969 O O . PRO A 1 258 ? 8.315 21.952 14.390 1.00 85.50 258 PRO A O 1
ATOM 1972 N N . GLY A 1 259 ? 9.600 20.115 14.394 1.00 85.69 259 GLY A N 1
ATOM 1973 C CA . GLY A 1 259 ? 8.505 19.194 14.668 1.00 85.69 259 GLY A CA 1
ATOM 1974 C C . GLY A 1 259 ? 7.712 18.780 13.430 1.00 85.69 259 GLY A C 1
ATOM 1975 O O . GLY A 1 259 ? 6.771 18.009 13.574 1.00 85.69 259 GLY A O 1
ATOM 1976 N N . SER A 1 260 ? 8.051 19.288 12.244 1.00 93.56 260 SER A N 1
ATOM 1977 C CA . SER A 1 260 ? 7.223 19.131 11.041 1.00 93.56 260 SER A CA 1
ATOM 1978 C C . SER A 1 260 ? 7.183 17.691 10.533 1.00 93.56 260 SER A C 1
ATOM 1980 O O . SER A 1 260 ? 8.115 16.920 10.773 1.00 93.56 260 SER A O 1
ATOM 1982 N N . TYR A 1 261 ? 6.113 17.351 9.822 1.00 94.75 261 TYR A N 1
ATOM 1983 C CA . TYR A 1 261 ? 6.015 16.139 9.015 1.00 94.75 261 TYR A CA 1
ATOM 1984 C C . TYR A 1 261 ? 6.180 16.487 7.540 1.00 94.75 261 TYR A C 1
ATOM 1986 O O . TYR A 1 261 ? 5.580 17.457 7.068 1.00 94.75 261 TYR A O 1
ATOM 1994 N N . VAL A 1 262 ? 6.989 15.696 6.840 1.00 94.94 262 VAL A N 1
ATOM 1995 C CA . VAL A 1 262 ? 7.220 15.824 5.400 1.00 94.94 262 VAL A CA 1
ATOM 1996 C C . VAL A 1 262 ? 6.766 14.544 4.706 1.00 94.94 262 VAL A C 1
ATOM 1998 O O . VAL A 1 262 ? 7.200 13.455 5.077 1.00 94.94 262 VAL A O 1
ATOM 2001 N N . HIS A 1 263 ? 5.908 14.676 3.701 1.00 93.50 263 HIS A N 1
ATOM 2002 C CA . HIS A 1 263 ? 5.516 13.593 2.800 1.00 93.50 263 HIS A CA 1
ATOM 2003 C C . HIS A 1 263 ? 6.087 13.872 1.413 1.00 93.50 263 HIS A C 1
ATOM 2005 O O . HIS A 1 263 ? 5.743 14.886 0.811 1.00 93.50 263 HIS A O 1
ATOM 2011 N N . LEU A 1 264 ? 6.976 13.008 0.933 1.00 91.19 264 LEU A N 1
ATOM 2012 C CA . LEU A 1 264 ? 7.552 13.041 -0.407 1.00 91.19 264 LEU A CA 1
ATOM 2013 C C . LEU A 1 264 ? 6.818 12.027 -1.288 1.00 91.19 264 LEU A C 1
ATOM 2015 O O . LEU A 1 264 ? 7.257 10.882 -1.411 1.00 91.19 264 LEU A O 1
ATOM 2019 N N . ALA A 1 265 ? 5.710 12.447 -1.902 1.00 86.81 265 ALA A N 1
ATOM 2020 C CA . ALA A 1 265 ? 5.035 11.682 -2.950 1.00 86.81 265 ALA A CA 1
ATOM 2021 C C . ALA A 1 265 ? 5.800 11.850 -4.271 1.00 86.81 265 ALA A C 1
ATOM 2023 O O . ALA A 1 265 ? 5.353 12.509 -5.204 1.00 86.81 265 ALA A O 1
ATOM 2024 N N . THR A 1 266 ? 7.026 11.331 -4.297 1.00 82.38 266 THR A N 1
ATOM 2025 C CA . THR A 1 266 ? 7.966 11.468 -5.412 1.00 82.38 266 THR A CA 1
ATOM 2026 C C . THR A 1 266 ? 8.691 10.141 -5.620 1.00 82.38 266 THR A C 1
ATOM 2028 O O . THR A 1 266 ? 9.230 9.592 -4.650 1.00 82.38 266 THR A O 1
ATOM 2031 N N . CYS A 1 267 ? 8.764 9.654 -6.860 1.00 82.44 267 CYS A N 1
ATOM 2032 C CA . CYS A 1 267 ? 9.548 8.466 -7.223 1.00 82.44 267 CYS A CA 1
ATOM 2033 C C . CYS A 1 267 ? 11.002 8.582 -6.738 1.00 82.44 267 CYS A C 1
ATOM 2035 O O . CYS A 1 267 ? 11.632 9.622 -6.910 1.00 82.44 267 CYS A O 1
ATOM 2037 N N . SER A 1 268 ? 11.544 7.546 -6.100 1.00 80.88 268 SER A N 1
ATOM 2038 C CA . SER A 1 268 ? 12.952 7.512 -5.664 1.00 80.88 268 SER A CA 1
ATOM 2039 C C . SER A 1 268 ? 13.382 8.657 -4.725 1.00 80.88 268 SER A C 1
ATOM 2041 O O . SER A 1 268 ? 14.576 8.882 -4.520 1.00 80.88 268 SER A O 1
ATOM 2043 N N . GLY A 1 269 ? 12.442 9.384 -4.102 1.00 77.31 269 GLY A N 1
ATOM 2044 C CA . GLY A 1 269 ? 12.731 10.513 -3.200 1.00 77.31 269 GLY A CA 1
ATOM 2045 C C . GLY A 1 269 ? 13.424 10.121 -1.886 1.00 77.31 269 GLY A C 1
ATOM 2046 O O . GLY A 1 269 ? 13.907 10.978 -1.146 1.00 77.31 269 GLY A O 1
ATOM 2047 N N . GLY A 1 270 ? 13.469 8.826 -1.581 1.00 79.56 270 GLY A N 1
ATOM 2048 C CA . GLY A 1 270 ? 14.155 8.217 -0.446 1.00 79.56 270 GLY A CA 1
ATOM 2049 C C . GLY A 1 270 ? 15.288 7.264 -0.828 1.00 79.56 270 GLY A C 1
ATOM 2050 O O . GLY A 1 270 ? 15.894 6.709 0.088 1.00 79.56 270 GLY A O 1
ATOM 2051 N N . LYS A 1 271 ? 15.592 7.090 -2.123 1.00 81.94 271 LYS A N 1
ATOM 2052 C CA . LYS A 1 271 ? 16.578 6.118 -2.630 1.00 81.94 271 LYS A CA 1
ATOM 2053 C C . LYS A 1 271 ? 17.969 6.316 -2.045 1.00 81.94 271 LYS A C 1
ATOM 2055 O O . LYS A 1 271 ? 18.581 5.391 -1.517 1.00 81.94 271 LYS A O 1
ATOM 2060 N N . ASP A 1 272 ? 18.446 7.558 -2.076 1.00 76.25 272 ASP A N 1
ATOM 2061 C CA . ASP A 1 272 ? 19.757 7.924 -1.539 1.00 76.25 272 ASP A CA 1
ATOM 2062 C C . ASP A 1 272 ? 19.760 8.082 -0.005 1.00 76.25 272 ASP A C 1
ATOM 2064 O O . ASP A 1 272 ? 20.815 8.222 0.621 1.00 76.25 272 ASP A O 1
ATOM 2068 N N . GLY A 1 273 ? 18.572 8.109 0.611 1.00 77.19 273 GLY A N 1
ATOM 2069 C CA . GLY A 1 273 ? 18.330 8.456 2.009 1.00 77.19 273 GLY A CA 1
ATOM 2070 C C . GLY A 1 273 ? 18.712 9.892 2.402 1.00 77.19 273 GLY A C 1
ATOM 2071 O O . GLY A 1 273 ? 18.298 10.362 3.462 1.00 77.19 273 GLY A O 1
ATOM 2072 N N . ASN A 1 274 ? 19.473 10.624 1.591 1.00 88.19 274 ASN A N 1
ATOM 2073 C CA . ASN A 1 274 ? 19.994 11.956 1.885 1.00 88.19 274 ASN A CA 1
ATOM 2074 C C . ASN A 1 274 ? 18.903 13.018 1.825 1.00 88.19 274 ASN A C 1
ATOM 2076 O O . ASN A 1 274 ? 18.896 13.911 2.673 1.00 88.19 274 ASN A O 1
ATOM 2080 N N . LEU A 1 275 ? 17.965 12.916 0.881 1.00 89.62 275 LEU A N 1
ATOM 2081 C CA . LEU A 1 275 ? 16.867 13.878 0.774 1.00 89.62 275 LEU A CA 1
ATOM 2082 C C . LEU A 1 275 ? 15.912 13.790 1.978 1.00 89.62 275 LEU A C 1
ATOM 2084 O O . LEU A 1 275 ? 15.622 14.804 2.613 1.00 89.62 275 LEU A O 1
ATOM 2088 N N . LEU A 1 276 ? 15.522 12.580 2.394 1.00 91.50 276 LEU A N 1
ATOM 2089 C CA . LEU A 1 276 ? 14.758 12.362 3.636 1.00 91.50 276 LEU A CA 1
ATOM 2090 C C . LEU A 1 276 ? 15.546 12.797 4.888 1.00 91.50 276 LEU A C 1
ATOM 2092 O O . LEU A 1 276 ? 15.001 13.423 5.807 1.00 91.50 276 LEU A O 1
ATOM 2096 N N . ASN A 1 277 ? 16.850 12.507 4.927 1.00 91.44 277 ASN A N 1
ATOM 2097 C CA . ASN A 1 277 ? 17.727 12.911 6.027 1.00 91.44 277 ASN A CA 1
ATOM 2098 C C . ASN A 1 277 ? 17.945 14.428 6.087 1.00 91.44 277 ASN A C 1
ATOM 2100 O O . ASN A 1 277 ? 18.141 14.974 7.176 1.00 91.44 277 ASN A O 1
ATOM 2104 N N . TYR A 1 278 ? 17.881 15.138 4.961 1.00 93.75 278 TYR A N 1
ATOM 2105 C CA . TYR A 1 278 ? 17.927 16.597 4.945 1.00 93.75 278 TYR A CA 1
ATOM 2106 C C . TYR A 1 278 ? 16.771 17.177 5.767 1.00 93.75 278 TYR A C 1
ATOM 2108 O O . TYR A 1 278 ? 17.023 17.938 6.703 1.00 93.75 278 TYR A O 1
ATOM 2116 N N . PHE A 1 279 ? 15.530 16.747 5.522 1.00 94.25 279 PHE A N 1
ATOM 2117 C CA . PHE A 1 279 ? 14.370 17.255 6.261 1.00 94.25 279 PHE A CA 1
ATOM 2118 C C . PHE A 1 279 ? 14.492 17.005 7.767 1.00 94.25 279 PHE A C 1
ATOM 2120 O O . PHE A 1 279 ? 14.309 17.920 8.577 1.00 94.25 279 PHE A O 1
ATOM 2127 N N . THR A 1 280 ? 14.857 15.782 8.160 1.00 93.88 280 THR A N 1
ATOM 2128 C CA . THR A 1 280 ? 14.977 15.423 9.583 1.00 93.88 280 THR A CA 1
ATOM 2129 C C . THR A 1 280 ? 16.154 16.118 10.272 1.00 93.88 280 THR A C 1
ATOM 2131 O O . THR A 1 280 ? 16.014 16.604 11.397 1.00 93.88 280 THR A O 1
ATOM 2134 N N . SER A 1 281 ? 17.294 16.276 9.592 1.00 91.56 281 SER A N 1
ATOM 2135 C CA . SER A 1 281 ? 18.434 17.052 10.110 1.00 91.56 281 SER A CA 1
ATOM 2136 C C . SER A 1 281 ? 18.144 18.554 10.223 1.00 91.56 281 SER A C 1
ATOM 2138 O O . SER A 1 281 ? 18.750 19.227 11.058 1.00 91.56 281 SER A O 1
ATOM 2140 N N . HIS A 1 282 ? 17.167 19.067 9.466 1.00 92.25 282 HIS A N 1
ATOM 2141 C CA . HIS A 1 282 ? 16.711 20.461 9.500 1.00 92.25 282 HIS A CA 1
ATOM 2142 C C . HIS A 1 282 ? 15.459 20.667 10.365 1.00 92.25 282 HIS A C 1
ATOM 2144 O O . HIS A 1 282 ? 14.808 21.711 10.311 1.00 92.25 282 HIS A O 1
ATOM 2150 N N . GLY A 1 283 ? 15.152 19.715 11.248 1.00 89.69 283 GLY A N 1
ATOM 2151 C CA . GLY A 1 283 ? 14.175 19.882 12.322 1.00 89.69 283 GLY A CA 1
ATOM 2152 C C . GLY A 1 283 ? 12.795 19.297 12.051 1.00 89.69 283 GLY A C 1
ATOM 2153 O O . GLY A 1 283 ? 11.968 19.332 12.970 1.00 89.69 283 GLY A O 1
ATOM 2154 N N . ALA A 1 284 ? 12.546 18.720 10.868 1.00 94.19 284 ALA A N 1
ATOM 2155 C CA . ALA A 1 284 ? 11.376 17.868 10.688 1.00 94.19 284 ALA A CA 1
ATOM 2156 C C . ALA A 1 284 ? 11.476 16.694 11.670 1.00 94.19 284 ALA A C 1
ATOM 2158 O O . ALA A 1 284 ? 12.540 16.108 11.865 1.00 94.19 284 ALA A O 1
ATOM 2159 N N . SER A 1 285 ? 10.374 16.354 12.330 1.00 94.06 285 SER A N 1
ATOM 2160 C CA . SER A 1 285 ? 10.355 15.174 13.196 1.00 94.06 285 SER A CA 1
ATOM 2161 C C . SER A 1 285 ? 10.373 13.889 12.395 1.00 94.06 285 SER A C 1
ATOM 2163 O O . SER A 1 285 ? 10.906 12.892 12.876 1.00 94.06 285 SER A O 1
ATOM 2165 N N . VAL A 1 286 ? 9.774 13.904 11.209 1.00 94.81 286 VAL A N 1
ATOM 2166 C CA . VAL A 1 286 ? 9.598 12.716 10.386 1.00 94.81 286 VAL A CA 1
ATOM 2167 C C . VAL A 1 286 ? 9.444 13.106 8.918 1.00 94.81 286 VAL A C 1
ATOM 2169 O O . VAL A 1 286 ? 8.794 14.105 8.605 1.00 94.81 286 VAL A O 1
ATOM 2172 N N . ALA A 1 287 ? 10.049 12.312 8.039 1.00 94.69 287 ALA A N 1
ATOM 2173 C CA . ALA A 1 287 ? 9.909 12.411 6.593 1.00 94.69 287 ALA A CA 1
ATOM 2174 C C . ALA A 1 287 ? 9.580 11.025 6.016 1.00 94.69 287 ALA A C 1
ATOM 2176 O O . ALA A 1 287 ? 10.246 10.047 6.358 1.00 94.69 287 ALA A O 1
ATOM 2177 N N . LEU A 1 288 ? 8.550 10.942 5.178 1.00 93.88 288 LEU A N 1
ATOM 2178 C CA . LEU A 1 288 ? 8.120 9.732 4.474 1.00 93.88 288 LEU A CA 1
ATOM 2179 C C . LEU A 1 288 ? 8.379 9.905 2.974 1.00 93.88 288 LEU A C 1
ATOM 2181 O O . LEU A 1 288 ? 8.087 10.970 2.442 1.00 93.88 288 LEU A O 1
ATOM 2185 N N . GLY A 1 289 ? 8.906 8.881 2.311 1.00 92.56 289 GLY A N 1
ATOM 2186 C CA . GLY A 1 289 ? 9.080 8.826 0.855 1.00 92.56 289 GLY A CA 1
ATOM 2187 C C . GLY A 1 289 ? 9.241 7.384 0.376 1.00 92.56 289 GLY A C 1
ATOM 2188 O O . GLY A 1 289 ? 8.898 6.461 1.115 1.00 92.56 289 GLY A O 1
ATOM 2189 N N . TYR A 1 290 ? 9.799 7.184 -0.817 1.00 90.38 290 TYR A N 1
ATOM 2190 C CA . TYR A 1 290 ? 9.980 5.865 -1.441 1.00 90.38 290 TYR A CA 1
ATOM 2191 C C . TYR A 1 290 ? 11.424 5.669 -1.888 1.00 90.38 290 TYR A C 1
ATOM 2193 O O . TYR A 1 290 ? 12.063 6.618 -2.340 1.00 90.38 290 TYR A O 1
ATOM 2201 N N . ASP A 1 291 ? 11.957 4.465 -1.722 1.00 86.88 291 ASP A N 1
ATOM 2202 C CA . ASP A 1 291 ? 13.322 4.127 -2.133 1.00 86.88 291 ASP A CA 1
ATOM 2203 C C . ASP A 1 291 ? 13.479 3.930 -3.643 1.00 86.88 291 ASP A C 1
ATOM 2205 O O . ASP A 1 291 ? 14.583 4.075 -4.138 1.00 86.88 291 ASP A O 1
ATOM 2209 N N . GLU A 1 292 ? 12.401 3.659 -4.372 1.00 84.25 292 GLU A N 1
ATOM 2210 C CA . GLU A 1 292 ? 12.400 3.442 -5.824 1.00 84.25 292 GLU A CA 1
ATOM 2211 C C . GLU A 1 292 ? 11.161 4.086 -6.480 1.00 84.25 292 GLU A C 1
ATOM 2213 O O . GLU A 1 292 ? 10.404 4.832 -5.839 1.00 84.25 292 GLU A O 1
ATOM 2218 N N . THR A 1 293 ? 10.955 3.836 -7.775 1.00 81.50 293 THR A N 1
ATOM 2219 C CA . THR A 1 293 ? 9.794 4.310 -8.544 1.00 81.50 293 THR A CA 1
ATOM 2220 C C . THR A 1 293 ? 8.486 3.788 -7.960 1.00 81.50 293 THR A C 1
ATOM 2222 O O . THR A 1 293 ? 8.301 2.586 -7.810 1.00 81.50 293 THR A O 1
ATOM 2225 N N . VAL A 1 294 ? 7.546 4.681 -7.649 1.00 81.44 294 VAL A N 1
ATOM 2226 C CA . VAL A 1 294 ? 6.259 4.321 -7.041 1.00 81.44 294 VAL A CA 1
ATOM 2227 C C . VAL A 1 294 ? 5.106 4.646 -7.983 1.00 81.44 294 VAL A C 1
ATOM 2229 O O . VAL A 1 294 ? 5.085 5.702 -8.615 1.00 81.44 294 VAL A O 1
ATOM 2232 N N . THR A 1 295 ? 4.114 3.764 -8.066 1.00 78.31 295 THR A N 1
ATOM 2233 C CA . THR A 1 295 ? 2.852 4.081 -8.728 1.00 78.31 295 THR A CA 1
ATOM 2234 C C . THR A 1 295 ? 2.048 5.070 -7.897 1.00 78.31 295 THR A C 1
ATOM 2236 O O . THR A 1 295 ? 1.950 4.981 -6.671 1.00 78.31 295 THR A O 1
ATOM 2239 N N . VAL A 1 296 ? 1.365 5.982 -8.584 1.00 76.44 296 VAL A N 1
ATOM 2240 C CA . VAL A 1 296 ? 0.453 6.934 -7.940 1.00 76.44 296 VAL A CA 1
ATOM 2241 C C . VAL A 1 296 ? -0.603 6.221 -7.089 1.00 76.44 296 VAL A C 1
ATOM 2243 O O . VAL A 1 296 ? -0.913 6.654 -5.981 1.00 76.44 296 VAL A O 1
ATOM 2246 N N . ALA A 1 297 ? -1.157 5.113 -7.592 1.00 75.88 297 ALA A N 1
ATOM 2247 C CA . ALA A 1 297 ? -2.192 4.363 -6.889 1.00 75.88 297 ALA A CA 1
ATOM 2248 C C . ALA A 1 297 ? -1.691 3.833 -5.539 1.00 75.88 297 ALA A C 1
ATOM 2250 O O . ALA A 1 297 ? -2.389 3.959 -4.529 1.00 75.88 297 ALA A O 1
ATOM 2251 N N . TYR A 1 298 ? -0.486 3.262 -5.506 1.00 83.81 298 TYR A N 1
ATOM 2252 C CA . TYR A 1 298 ? 0.082 2.732 -4.275 1.00 83.81 298 TYR A CA 1
ATOM 2253 C C . TYR A 1 298 ? 0.373 3.835 -3.258 1.00 83.81 298 TYR A C 1
ATOM 2255 O O . TYR A 1 298 ? -0.047 3.711 -2.105 1.00 83.81 298 TYR A O 1
ATOM 2263 N N . ASP A 1 299 ? 0.991 4.939 -3.682 1.00 86.75 299 ASP A N 1
ATOM 2264 C CA . ASP A 1 299 ? 1.283 6.072 -2.801 1.00 86.75 299 ASP A CA 1
ATOM 2265 C C . ASP A 1 299 ? 0.008 6.683 -2.194 1.00 86.75 299 ASP A C 1
ATOM 2267 O O . ASP A 1 299 ? -0.106 6.815 -0.970 1.00 86.75 299 ASP A O 1
ATOM 2271 N N . VAL A 1 300 ? -1.012 6.932 -3.021 1.00 83.75 300 VAL A N 1
ATOM 2272 C CA . VAL A 1 300 ? -2.314 7.447 -2.569 1.00 83.75 300 VAL A CA 1
ATOM 2273 C C . VAL A 1 300 ? -2.979 6.487 -1.582 1.00 83.75 300 VAL A C 1
ATOM 2275 O O . VAL A 1 300 ? -3.496 6.929 -0.553 1.00 83.75 300 VAL A O 1
ATOM 2278 N N . TYR A 1 301 ? -2.979 5.176 -1.839 1.00 82.88 301 TYR A N 1
ATOM 2279 C CA . TYR A 1 301 ? -3.622 4.211 -0.941 1.00 82.88 301 TYR A CA 1
ATOM 2280 C C . TYR A 1 301 ? -2.865 4.004 0.372 1.00 82.88 301 TYR A C 1
ATOM 2282 O O . TYR A 1 301 ? -3.511 3.897 1.420 1.00 82.88 301 TYR A O 1
ATOM 2290 N N . ILE A 1 302 ? -1.530 3.986 0.342 1.00 89.56 302 ILE A N 1
ATOM 2291 C CA . ILE A 1 302 ? -0.701 3.941 1.551 1.00 89.56 302 ILE A CA 1
ATOM 2292 C C . ILE A 1 302 ? -0.955 5.192 2.389 1.00 89.56 302 ILE A C 1
ATOM 2294 O O . ILE A 1 302 ? -1.288 5.081 3.572 1.00 89.56 302 ILE A O 1
ATOM 2298 N N . PHE A 1 303 ? -0.874 6.380 1.786 1.00 89.94 303 PHE A N 1
ATOM 2299 C CA . PHE A 1 303 ? -1.079 7.628 2.513 1.00 89.94 303 PHE A CA 1
ATOM 2300 C C . PHE A 1 303 ? -2.518 7.770 3.027 1.00 89.94 303 PHE A C 1
ATOM 2302 O O . PHE A 1 303 ? -2.735 8.241 4.144 1.00 89.94 303 PHE A O 1
ATOM 2309 N N . GLN A 1 304 ? -3.514 7.290 2.278 1.00 85.88 304 GLN A N 1
ATOM 2310 C CA . GLN A 1 304 ? -4.908 7.257 2.717 1.00 85.88 304 GLN A CA 1
ATOM 2311 C C . GLN A 1 304 ? -5.100 6.396 3.974 1.00 85.88 304 GLN A C 1
ATOM 2313 O O . GLN A 1 304 ? -5.819 6.816 4.889 1.00 85.88 304 GLN A O 1
ATOM 2318 N N . ASP A 1 305 ? -4.484 5.212 4.037 1.00 86.50 305 ASP A N 1
ATOM 2319 C CA . ASP A 1 305 ? -4.562 4.322 5.201 1.00 86.50 305 ASP A CA 1
ATOM 2320 C C . ASP A 1 305 ? -3.760 4.876 6.390 1.00 86.50 305 ASP A C 1
ATOM 2322 O O . ASP A 1 305 ? -4.228 4.794 7.532 1.00 86.50 305 ASP A O 1
ATOM 2326 N N . ILE A 1 306 ? -2.616 5.524 6.136 1.00 89.81 306 ILE A N 1
ATOM 2327 C CA . ILE A 1 306 ? -1.864 6.275 7.152 1.00 89.81 306 ILE A CA 1
ATOM 2328 C C . ILE A 1 306 ? -2.750 7.371 7.742 1.00 89.81 306 ILE A C 1
ATOM 2330 O O . ILE A 1 306 ? -2.989 7.404 8.948 1.00 89.81 306 ILE A O 1
ATOM 2334 N N . LEU A 1 307 ? -3.305 8.237 6.896 1.00 84.81 307 LEU A N 1
ATOM 2335 C CA . LEU A 1 307 ? -4.141 9.347 7.330 1.00 84.81 307 LEU A CA 1
ATOM 2336 C C . LEU A 1 307 ? -5.364 8.847 8.105 1.00 84.81 307 LEU A C 1
ATOM 2338 O O . LEU A 1 307 ? -5.687 9.405 9.148 1.00 84.81 307 LEU A O 1
ATOM 2342 N N . ASN A 1 308 ? -6.033 7.787 7.647 1.00 78.88 308 ASN A N 1
ATOM 2343 C CA . ASN A 1 308 ? -7.215 7.243 8.323 1.00 78.88 308 ASN A CA 1
ATOM 2344 C C . ASN A 1 308 ? -6.896 6.604 9.679 1.00 78.88 308 ASN A C 1
ATOM 2346 O O . ASN A 1 308 ? -7.645 6.797 10.633 1.00 78.88 308 ASN A O 1
ATOM 2350 N N . SER A 1 309 ? -5.787 5.879 9.795 1.00 81.12 309 SER A N 1
ATOM 2351 C CA . SER A 1 309 ? -5.394 5.244 11.058 1.00 81.12 309 SER A CA 1
ATOM 2352 C C . SER A 1 309 ? -4.828 6.245 12.076 1.00 81.12 309 SER A C 1
ATOM 2354 O O . SER A 1 309 ? -5.127 6.141 13.266 1.00 81.12 309 SER A O 1
ATOM 2356 N N . MET A 1 310 ? -4.115 7.283 11.622 1.00 81.69 310 MET A N 1
ATOM 2357 C CA . MET A 1 310 ? -3.688 8.422 12.458 1.00 81.69 310 MET A CA 1
ATOM 2358 C C . MET A 1 310 ? -4.834 9.374 12.822 1.00 81.69 310 MET A C 1
ATOM 2360 O O . MET A 1 310 ? -4.713 10.188 13.732 1.00 81.69 310 MET A O 1
ATOM 2364 N N . ARG A 1 311 ? -5.952 9.311 12.097 1.00 73.56 311 ARG A N 1
ATOM 2365 C CA . ARG A 1 311 ? -7.221 9.955 12.467 1.00 73.56 311 ARG A CA 1
ATOM 2366 C C . ARG A 1 311 ? -7.949 9.163 13.557 1.00 73.56 311 ARG A C 1
ATOM 2368 O O . ARG A 1 311 ? -8.695 9.745 14.336 1.00 73.56 311 ARG A O 1
ATOM 2375 N N . GLY A 1 312 ? -7.664 7.872 13.641 1.00 69.31 312 GLY A N 1
ATOM 2376 C CA . GLY A 1 312 ? -8.191 6.948 14.624 1.00 69.31 312 GLY A CA 1
ATOM 2377 C C . GLY A 1 312 ? -9.282 6.049 14.055 1.00 69.31 312 GLY A C 1
ATOM 2378 O O . GLY A 1 312 ? -10.213 6.507 13.392 1.00 69.31 312 GLY A O 1
ATOM 2379 N N . LEU A 1 313 ? -9.162 4.747 14.322 1.00 64.06 313 LEU A N 1
ATOM 2380 C CA . LEU A 1 313 ? -10.135 3.723 13.915 1.00 64.06 313 LEU A CA 1
ATOM 2381 C C . LEU A 1 313 ? -11.321 3.628 14.903 1.00 64.06 313 LEU A C 1
ATOM 2383 O O . LEU A 1 313 ? -12.301 2.930 14.641 1.00 64.06 313 LEU A O 1
ATOM 2387 N N . GLY A 1 314 ? -11.257 4.377 16.013 1.00 61.62 314 GLY A N 1
ATOM 2388 C CA . GLY A 1 314 ? -12.266 4.505 17.067 1.00 61.62 314 GLY A CA 1
ATOM 2389 C C . GLY A 1 314 ? -11.892 5.606 18.074 1.00 61.62 314 GLY A C 1
ATOM 2390 O O . GLY A 1 314 ? -10.823 6.201 17.982 1.00 61.62 314 GLY A O 1
ATOM 2391 N N . VAL A 1 315 ? -12.753 5.894 19.062 1.00 60.72 315 VAL A N 1
ATOM 2392 C CA . VAL A 1 315 ? -12.519 6.993 20.037 1.00 60.72 315 VAL A CA 1
ATOM 2393 C C . VAL A 1 315 ? -11.265 6.757 20.894 1.00 60.72 315 VAL A C 1
ATOM 2395 O O . VAL A 1 315 ? -10.620 7.716 21.304 1.00 60.72 315 VAL A O 1
ATOM 2398 N N . SER A 1 316 ? -10.893 5.497 21.123 1.00 63.03 316 SER A N 1
ATOM 2399 C CA . SER A 1 316 ? -9.757 5.084 21.955 1.00 63.03 316 SER A CA 1
ATOM 2400 C C . SER A 1 316 ? -8.517 4.639 21.172 1.00 63.03 316 SER A C 1
ATOM 2402 O O . SER A 1 316 ? -7.552 4.209 21.791 1.00 63.03 316 SER A O 1
ATOM 2404 N N . GLU A 1 317 ? -8.536 4.676 19.836 1.00 68.94 317 GLU A N 1
ATOM 2405 C CA . GLU A 1 317 ? -7.454 4.129 19.008 1.00 68.94 317 GLU A CA 1
ATOM 2406 C C . GLU A 1 317 ? -7.002 5.153 17.977 1.00 68.94 317 GLU A C 1
ATOM 2408 O O . GLU A 1 317 ? -7.745 5.456 17.049 1.00 68.94 317 GLU A O 1
ATOM 2413 N N . CYS A 1 318 ? -5.777 5.656 18.119 1.00 76.62 318 CYS A N 1
ATOM 2414 C CA . CYS A 1 318 ? -5.125 6.532 17.154 1.00 76.62 318 CYS A CA 1
ATOM 2415 C C . CYS A 1 318 ? -3.663 6.115 16.993 1.00 76.62 318 CYS A C 1
ATOM 2417 O O . CYS A 1 318 ? -2.942 5.975 17.981 1.00 76.62 318 CYS A O 1
ATOM 2419 N N . TYR A 1 319 ? -3.238 5.877 15.754 1.00 84.31 319 TYR A N 1
ATOM 2420 C CA . TYR A 1 319 ? -1.893 5.386 15.470 1.00 84.31 319 TYR A CA 1
ATOM 2421 C C . TYR A 1 319 ? -0.902 6.545 15.355 1.00 84.31 319 TYR A C 1
ATOM 2423 O O . TYR A 1 319 ? -1.202 7.580 14.759 1.00 84.31 319 TYR A O 1
ATOM 2431 N N . ASN A 1 320 ? 0.309 6.366 15.888 1.00 87.88 320 ASN A N 1
ATOM 2432 C CA . ASN A 1 320 ? 1.437 7.194 15.458 1.00 87.88 320 ASN A CA 1
ATOM 2433 C C . ASN A 1 320 ? 1.826 6.858 14.010 1.00 87.88 320 ASN A C 1
ATOM 2435 O O . ASN A 1 320 ? 1.457 5.808 13.491 1.00 87.88 320 ASN A O 1
ATOM 2439 N N . ILE A 1 321 ? 2.611 7.719 13.359 1.00 91.31 321 ILE A N 1
ATOM 2440 C CA . ILE A 1 321 ? 3.026 7.541 11.957 1.00 91.31 321 ILE A CA 1
ATOM 2441 C C . ILE A 1 321 ? 3.709 6.189 11.692 1.00 91.31 321 ILE A C 1
ATOM 2443 O O . ILE A 1 321 ? 3.533 5.612 10.624 1.00 91.31 321 ILE A O 1
ATOM 2447 N N . GLY A 1 322 ? 4.448 5.642 12.663 1.00 91.25 322 GLY A N 1
ATOM 2448 C CA . GLY A 1 322 ? 5.048 4.313 12.557 1.00 91.25 322 GLY A CA 1
ATOM 2449 C C . GLY A 1 322 ? 4.002 3.200 12.516 1.00 91.25 322 GLY A C 1
ATOM 2450 O O . GLY A 1 322 ? 4.006 2.398 11.590 1.00 91.25 322 GLY A O 1
ATOM 2451 N N . GLN A 1 323 ? 3.089 3.177 13.489 1.00 91.81 323 GLN A N 1
ATOM 2452 C CA . GLN A 1 323 ? 1.970 2.228 13.548 1.00 91.81 323 GLN A CA 1
ATOM 2453 C C . GLN A 1 323 ? 1.045 2.363 12.333 1.00 91.81 323 GLN A C 1
ATOM 2455 O O . GLN A 1 323 ? 0.572 1.365 11.800 1.00 91.81 323 GLN A O 1
ATOM 2460 N N . ALA A 1 324 ? 0.810 3.593 11.881 1.00 90.94 324 ALA A N 1
ATOM 2461 C CA . ALA A 1 324 ? -0.012 3.906 10.723 1.00 90.94 324 ALA A CA 1
ATOM 2462 C C . ALA A 1 324 ? 0.605 3.378 9.425 1.00 90.94 324 ALA A C 1
ATOM 2464 O O . ALA A 1 324 ? -0.097 2.784 8.608 1.00 90.94 324 ALA A O 1
ATOM 2465 N N . LEU A 1 325 ? 1.923 3.527 9.264 1.00 94.12 325 LEU A N 1
ATOM 2466 C CA . LEU A 1 325 ? 2.653 2.955 8.137 1.00 94.12 325 LEU A CA 1
ATOM 2467 C C . LEU A 1 325 ? 2.653 1.422 8.184 1.00 94.12 325 LEU A C 1
ATOM 2469 O O . LEU A 1 325 ? 2.417 0.788 7.159 1.00 94.12 325 LEU A O 1
ATOM 2473 N N . ASP A 1 326 ? 2.872 0.822 9.356 1.00 93.75 326 ASP A N 1
ATOM 2474 C CA . ASP A 1 326 ? 2.850 -0.639 9.516 1.00 93.75 326 ASP A CA 1
ATOM 2475 C C . ASP A 1 326 ? 1.451 -1.206 9.200 1.00 93.75 326 ASP A C 1
ATOM 2477 O O . ASP A 1 326 ? 1.321 -2.224 8.517 1.00 93.75 326 ASP A O 1
ATOM 2481 N N . TYR A 1 327 ? 0.392 -0.507 9.619 1.00 89.44 327 TYR A N 1
ATOM 2482 C CA . TYR A 1 327 ? -0.989 -0.835 9.269 1.00 89.44 327 TYR A CA 1
ATOM 2483 C C . TYR A 1 327 ? -1.251 -0.715 7.764 1.00 89.44 327 TYR A C 1
ATOM 2485 O O . TYR A 1 327 ? -1.810 -1.640 7.171 1.00 89.44 327 TYR A O 1
ATOM 2493 N N . ALA A 1 328 ? -0.816 0.377 7.130 1.00 88.75 328 ALA A N 1
ATOM 2494 C CA . ALA A 1 328 ? -0.961 0.570 5.689 1.00 88.75 328 ALA A CA 1
ATOM 2495 C C . ALA A 1 328 ? -0.251 -0.545 4.898 1.00 88.75 328 ALA A C 1
ATOM 2497 O O . ALA A 1 328 ? -0.874 -1.171 4.040 1.00 88.75 328 ALA A O 1
ATOM 2498 N N . LYS A 1 329 ? 0.993 -0.889 5.266 1.00 89.31 329 LYS A N 1
ATOM 2499 C CA . LYS A 1 329 ? 1.737 -2.021 4.683 1.00 89.31 329 LYS A CA 1
ATOM 2500 C C . LYS A 1 329 ? 1.003 -3.351 4.858 1.00 89.31 329 LYS A C 1
ATOM 2502 O O . LYS A 1 329 ? 0.885 -4.122 3.911 1.00 89.31 329 LYS A O 1
ATOM 2507 N N . SER A 1 330 ? 0.429 -3.607 6.038 1.00 86.88 330 SER A N 1
ATOM 2508 C CA . SER A 1 330 ? -0.331 -4.845 6.286 1.00 86.88 330 SER A CA 1
ATOM 2509 C C . SER A 1 330 ? -1.563 -5.002 5.383 1.00 86.88 330 SER A C 1
ATOM 2511 O O . SER A 1 330 ? -1.998 -6.121 5.123 1.00 86.88 330 SER A O 1
ATOM 2513 N N . ARG A 1 331 ? -2.125 -3.887 4.894 1.00 81.88 331 ARG A N 1
ATOM 2514 C CA . ARG A 1 331 ? -3.303 -3.869 4.019 1.00 81.88 331 ARG A CA 1
ATOM 2515 C C . ARG A 1 331 ? -2.979 -3.837 2.534 1.00 81.88 331 ARG A C 1
ATOM 2517 O O . ARG A 1 331 ? -3.770 -4.352 1.747 1.00 81.88 331 ARG A O 1
ATOM 2524 N N . ARG A 1 332 ? -1.902 -3.151 2.153 1.00 83.06 332 ARG A N 1
ATOM 2525 C CA . ARG A 1 332 ? -1.579 -2.833 0.753 1.00 83.06 332 ARG A CA 1
ATOM 2526 C C . ARG A 1 332 ? -0.408 -3.634 0.200 1.00 83.06 332 ARG A C 1
ATOM 2528 O O . ARG A 1 332 ? -0.215 -3.617 -1.007 1.00 83.06 332 ARG A O 1
ATOM 2535 N N . GLY A 1 333 ? 0.300 -4.365 1.057 1.00 80.50 333 GLY A N 1
ATOM 2536 C CA . GLY A 1 333 ? 1.579 -4.985 0.734 1.00 80.50 333 GLY A CA 1
ATOM 2537 C C . GLY A 1 333 ? 2.737 -4.144 1.264 1.00 80.50 333 GLY A C 1
ATOM 2538 O O . GLY A 1 333 ? 2.594 -2.954 1.528 1.00 80.50 333 GLY A O 1
ATOM 2539 N N . GLU A 1 334 ? 3.886 -4.783 1.480 1.00 84.62 334 GLU A N 1
ATOM 2540 C CA . GLU A 1 334 ? 5.126 -4.076 1.822 1.00 84.62 334 GLU A CA 1
ATOM 2541 C C . GLU A 1 334 ? 5.738 -3.371 0.601 1.00 84.62 334 GLU A C 1
ATOM 2543 O O . GLU A 1 334 ? 6.394 -2.336 0.750 1.00 84.62 334 GLU A O 1
ATOM 2548 N N . TYR A 1 335 ? 5.442 -3.906 -0.583 1.00 85.19 335 TYR A N 1
ATOM 2549 C CA . TYR A 1 335 ? 5.928 -3.473 -1.884 1.00 85.19 335 TYR A CA 1
ATOM 2550 C C . TYR A 1 335 ? 4.784 -2.948 -2.743 1.00 85.19 335 TYR A C 1
ATOM 2552 O O . TYR A 1 335 ? 3.654 -3.422 -2.596 1.00 85.19 335 TYR A O 1
ATOM 2560 N N . ASP A 1 336 ? 5.086 -2.023 -3.651 1.00 83.25 336 ASP A N 1
ATOM 2561 C CA . ASP A 1 336 ? 4.131 -1.584 -4.668 1.00 83.25 336 ASP A CA 1
ATOM 2562 C C . ASP A 1 336 ? 3.722 -2.769 -5.570 1.00 83.25 336 ASP A C 1
ATOM 2564 O O . ASP A 1 336 ? 4.562 -3.295 -6.298 1.00 83.25 336 ASP A O 1
ATOM 2568 N N . PRO A 1 337 ? 2.454 -3.225 -5.537 1.00 71.56 337 PRO A N 1
ATOM 2569 C CA . PRO A 1 337 ? 2.012 -4.368 -6.332 1.00 71.56 337 PRO A CA 1
ATOM 2570 C C . PRO A 1 337 ? 1.699 -3.998 -7.789 1.00 71.56 337 PRO A C 1
ATOM 2572 O O . PRO A 1 337 ? 1.402 -4.886 -8.587 1.00 71.56 337 PRO A O 1
ATOM 2575 N N . TYR A 1 338 ? 1.693 -2.707 -8.126 1.00 65.56 338 TYR A N 1
ATOM 2576 C CA . TYR A 1 338 ? 1.343 -2.195 -9.451 1.00 65.56 338 TYR A CA 1
ATOM 2577 C C . TYR A 1 338 ? 2.573 -1.826 -10.286 1.00 65.56 338 TYR A C 1
ATOM 2579 O O . TYR A 1 338 ? 2.417 -1.420 -11.436 1.00 65.56 338 TYR A O 1
ATOM 2587 N N . TYR A 1 339 ? 3.776 -1.965 -9.724 1.00 64.81 339 TYR A N 1
ATOM 2588 C CA . TYR A 1 339 ? 5.040 -1.704 -10.400 1.00 64.81 339 TYR A CA 1
ATOM 2589 C C . TYR A 1 339 ? 5.932 -2.946 -10.333 1.00 64.81 339 TYR A C 1
ATOM 2591 O O . TYR A 1 339 ? 6.193 -3.468 -9.250 1.00 64.81 339 TYR A O 1
ATOM 2599 N N . TYR A 1 340 ? 6.384 -3.431 -11.490 1.00 54.84 340 TYR A N 1
ATOM 2600 C CA . TYR A 1 340 ? 7.312 -4.554 -11.594 1.00 54.84 340 TYR A CA 1
ATOM 2601 C C . TYR A 1 340 ? 8.369 -4.217 -12.643 1.00 54.84 340 TYR A C 1
ATOM 2603 O O . TYR A 1 340 ? 8.027 -3.998 -13.803 1.00 54.84 340 TYR A O 1
ATOM 2611 N N . GLU A 1 341 ? 9.636 -4.168 -12.237 1.00 55.75 341 GLU A N 1
ATOM 2612 C CA . GLU A 1 341 ? 10.762 -4.109 -13.171 1.00 55.75 341 GLU A CA 1
ATOM 2613 C C . GLU A 1 341 ? 11.266 -5.525 -13.454 1.00 55.75 341 GLU A C 1
ATOM 2615 O O . GLU A 1 341 ? 11.317 -6.366 -12.551 1.00 55.75 341 GLU A O 1
ATOM 2620 N N . ASP A 1 342 ? 11.691 -5.782 -14.693 1.00 47.09 342 ASP A N 1
ATOM 2621 C CA . ASP A 1 342 ? 12.226 -7.080 -15.134 1.00 47.09 342 ASP A CA 1
ATOM 2622 C C . ASP A 1 342 ? 13.432 -7.561 -14.291 1.00 47.09 342 ASP A C 1
ATOM 2624 O O . ASP A 1 342 ? 13.751 -8.751 -14.265 1.00 47.09 342 ASP A O 1
ATOM 2628 N N . GLU A 1 343 ? 14.072 -6.656 -13.541 1.00 53.75 343 GLU A N 1
ATOM 2629 C CA . GLU A 1 343 ? 15.201 -6.925 -12.642 1.00 53.75 343 GLU A CA 1
ATOM 2630 C C . GLU A 1 343 ? 14.800 -7.379 -11.218 1.00 53.75 343 GLU A C 1
ATOM 2632 O O . GLU A 1 343 ? 15.666 -7.756 -10.424 1.00 53.75 343 GLU A O 1
ATOM 2637 N N . GLY A 1 344 ? 13.505 -7.390 -10.872 1.00 55.59 344 GLY A N 1
ATOM 2638 C CA . GLY A 1 344 ? 13.011 -7.839 -9.559 1.00 55.59 344 GLY A CA 1
ATOM 2639 C C . GLY A 1 344 ? 13.264 -6.858 -8.405 1.00 55.59 344 GLY A C 1
ATOM 2640 O O . GLY A 1 344 ? 13.352 -7.278 -7.246 1.00 55.59 344 GLY A O 1
ATOM 2641 N N . ILE A 1 345 ? 13.405 -5.567 -8.713 1.00 60.75 345 ILE A N 1
ATOM 2642 C CA . ILE A 1 345 ? 13.512 -4.476 -7.737 1.00 60.75 345 ILE A CA 1
ATOM 2643 C C . ILE A 1 345 ? 12.097 -4.061 -7.313 1.00 60.75 345 ILE A C 1
ATOM 2645 O O . ILE A 1 345 ? 11.243 -3.793 -8.154 1.00 60.75 345 ILE A O 1
ATOM 2649 N N . TYR A 1 346 ? 11.840 -4.032 -6.003 1.00 73.25 346 TYR A N 1
ATOM 2650 C CA . TYR A 1 346 ? 10.522 -3.730 -5.443 1.00 73.25 346 TYR A CA 1
ATOM 2651 C C . TYR A 1 346 ? 10.549 -2.447 -4.618 1.00 73.25 346 TYR A C 1
ATOM 2653 O O . TYR A 1 346 ? 11.315 -2.341 -3.661 1.00 73.25 346 TYR A O 1
ATOM 2661 N N . THR A 1 347 ? 9.645 -1.524 -4.931 1.00 81.94 347 THR A N 1
ATOM 2662 C CA . THR A 1 347 ? 9.526 -0.231 -4.250 1.00 81.94 347 THR A CA 1
ATOM 2663 C C . THR A 1 347 ? 8.850 -0.350 -2.897 1.00 81.94 347 THR A C 1
ATOM 2665 O O . THR A 1 347 ? 7.762 -0.924 -2.795 1.00 81.94 347 THR A O 1
ATOM 2668 N N . HIS A 1 348 ? 9.429 0.259 -1.859 1.00 86.94 348 HIS A N 1
ATOM 2669 C CA . HIS A 1 348 ? 8.845 0.299 -0.523 1.00 86.94 348 HIS A CA 1
ATOM 2670 C C . HIS A 1 348 ? 8.831 1.705 0.111 1.00 86.94 348 HIS A C 1
ATOM 2672 O O . HIS A 1 348 ? 9.754 2.508 -0.058 1.00 86.94 348 HIS A O 1
ATOM 2678 N N . PRO A 1 349 ? 7.820 2.027 0.941 1.00 91.31 349 PRO A N 1
ATOM 2679 C CA . PRO A 1 349 ? 7.808 3.294 1.657 1.00 91.31 349 PRO A CA 1
ATOM 2680 C C . PRO A 1 349 ? 8.865 3.317 2.773 1.00 91.31 349 PRO A C 1
ATOM 2682 O O . PRO A 1 349 ? 8.941 2.411 3.618 1.00 91.31 349 PRO A O 1
ATOM 2685 N N . VAL A 1 350 ? 9.643 4.399 2.795 1.00 90.56 350 VAL A N 1
ATOM 2686 C CA . VAL A 1 350 ? 10.752 4.684 3.711 1.00 90.56 350 VAL A CA 1
ATOM 2687 C C . VAL A 1 350 ? 10.379 5.824 4.650 1.00 90.56 350 VAL A C 1
ATOM 2689 O O . VAL A 1 350 ? 10.084 6.937 4.223 1.00 90.56 350 VAL A O 1
ATOM 2692 N N . LEU A 1 351 ? 10.450 5.558 5.954 1.00 92.75 351 LEU A N 1
ATOM 2693 C CA . LEU A 1 351 ? 10.155 6.531 7.002 1.00 92.75 351 LEU A CA 1
ATOM 2694 C C . LEU A 1 351 ? 11.430 6.897 7.768 1.00 92.75 351 LEU A C 1
ATOM 2696 O O . LEU A 1 351 ? 11.965 6.079 8.518 1.00 92.75 351 LEU A O 1
ATOM 2700 N N . ALA A 1 352 ? 11.887 8.137 7.622 1.00 93.12 352 ALA A N 1
ATOM 2701 C CA . ALA A 1 352 ? 13.009 8.696 8.367 1.00 93.12 352 ALA A CA 1
ATOM 2702 C C . ALA A 1 352 ? 12.518 9.505 9.578 1.00 93.12 352 ALA A C 1
ATOM 2704 O O . ALA A 1 352 ? 11.559 10.269 9.483 1.00 93.12 352 ALA A O 1
ATOM 2705 N N . GLY A 1 353 ? 13.207 9.390 10.717 1.00 92.25 353 GLY A N 1
ATOM 2706 C CA . GLY A 1 353 ? 12.928 10.180 11.922 1.00 92.25 353 GLY A CA 1
ATOM 2707 C C . GLY A 1 353 ? 12.059 9.472 12.969 1.00 92.25 353 GLY A C 1
ATOM 2708 O O . GLY A 1 353 ? 12.165 8.267 13.195 1.00 92.25 353 GLY A O 1
ATOM 2709 N N . ASN A 1 354 ? 11.248 10.244 13.693 1.00 91.94 354 ASN A N 1
ATOM 2710 C CA . ASN A 1 354 ? 10.494 9.782 14.854 1.00 91.94 354 ASN A CA 1
ATOM 2711 C C . ASN A 1 354 ? 9.202 9.055 14.454 1.00 91.94 354 ASN A C 1
ATOM 2713 O O . ASN A 1 354 ? 8.204 9.680 14.102 1.00 91.94 354 ASN A O 1
ATOM 2717 N N . ARG A 1 355 ? 9.193 7.729 14.625 1.00 93.19 355 ARG A N 1
ATOM 2718 C CA . ARG A 1 355 ? 8.013 6.882 14.394 1.00 93.19 355 ARG A CA 1
ATOM 2719 C C . ARG A 1 355 ? 6.829 7.188 15.325 1.00 93.19 355 ARG A C 1
ATOM 2721 O O . ARG A 1 355 ? 5.704 6.898 14.950 1.00 93.19 355 ARG A O 1
ATOM 2728 N N . ASN A 1 356 ? 7.040 7.789 16.501 1.00 89.50 356 ASN A N 1
ATOM 2729 C CA . ASN A 1 356 ? 5.978 8.114 17.470 1.00 89.50 356 ASN A CA 1
ATOM 2730 C C . ASN A 1 356 ? 5.340 9.509 17.249 1.00 89.50 356 ASN A C 1
ATOM 2732 O O . ASN A 1 356 ? 4.955 10.189 18.203 1.00 89.50 356 ASN A O 1
ATOM 2736 N N . TRP A 1 357 ? 5.306 9.987 16.006 1.00 90.00 357 TRP A N 1
ATOM 2737 C CA . TRP A 1 357 ? 4.766 11.302 15.654 1.00 90.00 357 TRP A CA 1
ATOM 2738 C C . TRP A 1 357 ? 3.283 11.233 15.243 1.00 90.00 357 TRP A C 1
ATOM 2740 O O . TRP A 1 357 ? 2.864 10.264 14.612 1.00 90.00 357 TRP A O 1
ATOM 2750 N N . TYR A 1 358 ? 2.509 12.269 15.575 1.00 85.75 358 TYR A N 1
ATOM 2751 C CA . TYR A 1 358 ? 1.075 12.432 15.308 1.00 85.75 358 TYR A CA 1
ATOM 2752 C C . TYR A 1 358 ? 0.791 13.789 14.652 1.00 85.75 358 TYR A C 1
ATOM 2754 O O . TYR A 1 358 ? 1.500 14.767 14.897 1.00 85.75 358 TYR A O 1
ATOM 2762 N N . PHE A 1 359 ? -0.297 13.886 13.885 1.00 77.81 359 PHE A N 1
ATOM 2763 C CA . PHE A 1 359 ? -0.748 15.170 13.347 1.00 77.81 359 PHE A CA 1
ATOM 2764 C C . PHE A 1 359 ? -1.218 16.126 14.488 1.00 77.81 359 PHE A C 1
ATOM 2766 O O . PHE A 1 359 ? -1.855 15.664 15.443 1.00 77.81 359 PHE A O 1
ATOM 2773 N N . PRO A 1 360 ? -0.992 17.458 14.396 1.00 68.56 360 PRO A N 1
ATOM 2774 C CA . PRO A 1 360 ? -1.554 18.460 15.325 1.00 68.56 360 PRO A CA 1
ATOM 2775 C C . PRO A 1 360 ? -3.041 18.760 15.034 1.00 68.56 360 PRO A C 1
ATOM 2777 O O . PRO A 1 360 ? -3.488 18.403 13.958 1.00 68.56 360 PRO A O 1
ATOM 2780 N N . PRO A 1 361 ? -3.797 19.481 15.901 1.00 61.16 361 PRO A N 1
ATOM 2781 C CA . PRO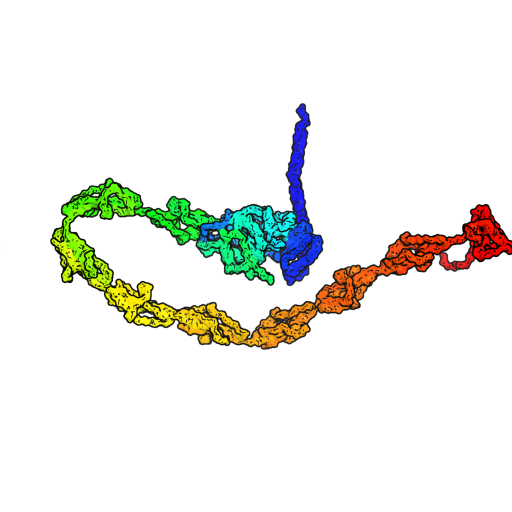 A 1 361 ? -3.427 19.947 17.214 1.00 61.16 361 PRO A CA 1
ATOM 2782 C C . PRO A 1 361 ? -3.777 18.900 18.265 1.00 61.16 361 PRO A C 1
ATOM 2784 O O . PRO A 1 361 ? -4.839 18.279 18.268 1.00 61.16 361 PRO A O 1
ATOM 2787 N N . LEU A 1 362 ? -2.871 18.802 19.218 1.00 70.69 362 LEU A N 1
ATOM 2788 C CA . LEU A 1 362 ? -3.040 18.019 20.416 1.00 70.69 362 LEU A CA 1
ATOM 2789 C C . LEU A 1 362 ? -3.654 18.911 21.496 1.00 70.69 362 LEU A C 1
ATOM 2791 O O . LEU A 1 362 ? -3.086 19.950 21.844 1.00 70.69 362 LEU A O 1
ATOM 2795 N N . TYR A 1 363 ? -4.832 18.539 21.989 1.00 77.88 363 TYR A N 1
ATOM 2796 C CA . TYR A 1 363 ? -5.483 19.184 23.122 1.00 77.88 363 TYR A CA 1
ATOM 2797 C C . TYR A 1 363 ? -5.349 18.317 24.358 1.00 77.88 363 TYR A C 1
ATOM 2799 O O . TYR A 1 363 ? -5.633 17.125 24.327 1.00 77.88 363 TYR A O 1
ATOM 2807 N N . THR A 1 364 ? -4.950 18.920 25.469 1.00 83.25 364 THR A N 1
ATOM 2808 C CA . THR A 1 364 ? -4.871 18.194 26.735 1.00 83.25 364 THR A CA 1
ATOM 2809 C C . THR A 1 364 ? -6.234 18.185 27.409 1.00 83.25 364 THR A C 1
ATOM 2811 O O . THR A 1 364 ? -6.846 19.243 27.601 1.00 83.25 364 THR A O 1
ATOM 2814 N N . VAL A 1 365 ? -6.685 17.000 27.808 1.00 87.50 365 VAL A N 1
ATOM 2815 C CA . VAL A 1 365 ? -7.832 16.811 28.693 1.00 87.50 365 VAL A CA 1
ATOM 2816 C C . VAL A 1 365 ? -7.302 16.393 30.052 1.00 87.50 365 VAL A C 1
ATOM 2818 O O . VAL A 1 365 ? -6.726 15.320 30.196 1.00 87.50 365 VAL A O 1
ATOM 2821 N N . ASN A 1 366 ? -7.469 17.260 31.046 1.00 89.25 366 ASN A N 1
ATOM 2822 C CA . ASN A 1 366 ? -7.013 17.008 32.407 1.00 89.25 366 ASN A CA 1
ATOM 2823 C C . ASN A 1 366 ? -8.191 16.625 33.290 1.00 89.25 366 ASN A C 1
ATOM 2825 O O . ASN A 1 366 ? -9.141 17.401 33.424 1.00 89.25 366 ASN A O 1
ATOM 2829 N N . PHE A 1 367 ? -8.080 15.496 33.975 1.00 90.94 367 PHE A N 1
ATOM 2830 C CA . PHE A 1 367 ? -8.991 15.121 35.040 1.00 90.94 367 PHE A CA 1
ATOM 2831 C C . PHE A 1 367 ? -8.416 15.574 36.381 1.00 90.94 367 PHE A C 1
ATOM 2833 O O . PHE A 1 367 ? -7.336 15.163 36.808 1.00 90.94 367 PHE A O 1
ATOM 2840 N N . ILE A 1 368 ? -9.137 16.473 37.047 1.00 91.62 368 ILE A N 1
ATOM 2841 C CA . ILE A 1 368 ? -8.721 17.109 38.302 1.00 91.62 368 ILE A CA 1
ATOM 2842 C C . ILE A 1 368 ? -9.756 16.875 39.397 1.00 91.62 368 ILE A C 1
ATOM 2844 O O . ILE A 1 368 ? -10.960 16.842 39.154 1.00 91.62 368 ILE A O 1
ATOM 2848 N N . VAL A 1 369 ? -9.297 16.743 40.637 1.00 89.56 369 VAL A N 1
ATOM 2849 C CA . VAL A 1 369 ? -10.183 16.736 41.808 1.00 89.56 369 VAL A CA 1
ATOM 2850 C C . VAL A 1 369 ? -10.555 18.173 42.168 1.00 89.56 369 VAL A C 1
ATOM 2852 O O . VAL A 1 369 ? -9.705 19.064 42.162 1.00 89.56 369 VAL A O 1
ATOM 2855 N N . GLU A 1 370 ? -11.820 18.414 42.513 1.00 84.62 370 GLU A N 1
ATOM 2856 C CA . GLU A 1 370 ? -12.301 19.735 42.922 1.00 84.62 370 GLU A CA 1
ATOM 2857 C C . GLU A 1 370 ? -11.446 20.343 44.050 1.00 84.62 370 GLU A C 1
ATOM 2859 O O . GLU A 1 370 ? -11.248 19.747 45.111 1.00 84.62 370 GLU A O 1
ATOM 2864 N N . GLY A 1 371 ? -10.932 21.555 43.809 1.00 79.94 371 GLY A N 1
ATOM 2865 C CA . GLY A 1 371 ? -10.041 22.272 44.727 1.00 79.94 371 GLY A CA 1
ATOM 2866 C C . GLY A 1 371 ? -8.548 21.954 44.571 1.00 79.94 371 GLY A C 1
ATOM 2867 O O . GLY A 1 371 ? -7.739 22.566 45.267 1.00 79.94 371 GLY A O 1
ATOM 2868 N N . GLN A 1 372 ? -8.166 21.050 43.663 1.00 83.44 372 GLN A N 1
ATOM 2869 C CA . GLN A 1 372 ? -6.772 20.762 43.313 1.00 83.44 372 GLN A CA 1
ATOM 2870 C C . GLN A 1 372 ? -6.393 21.362 41.953 1.00 83.44 372 GLN A C 1
ATOM 2872 O O . GLN A 1 372 ? -7.239 21.567 41.086 1.00 83.44 372 GLN A O 1
ATOM 2877 N N . THR A 1 373 ? -5.103 21.656 41.772 1.00 76.88 373 THR A N 1
ATOM 2878 C CA . THR A 1 373 ? -4.552 22.203 40.518 1.00 76.88 373 THR A CA 1
ATOM 2879 C C . THR A 1 373 ? -3.818 21.167 39.671 1.00 76.88 373 THR A C 1
ATOM 2881 O O . THR A 1 373 ? -3.615 21.401 38.486 1.00 76.88 373 THR A O 1
ATOM 2884 N N . ALA A 1 374 ? -3.381 20.057 40.270 1.00 82.75 374 ALA A N 1
ATOM 2885 C CA . ALA A 1 374 ? -2.702 18.979 39.562 1.00 82.75 374 ALA A CA 1
ATOM 2886 C C . ALA A 1 374 ? -3.733 17.973 39.044 1.00 82.75 374 ALA A C 1
ATOM 2888 O O . ALA A 1 374 ? -4.605 17.547 39.805 1.00 82.75 374 ALA A O 1
ATOM 2889 N N . ALA A 1 375 ? -3.623 17.614 37.765 1.00 87.12 375 ALA A N 1
ATOM 2890 C CA . ALA A 1 375 ? -4.378 16.511 37.189 1.00 87.12 375 ALA A CA 1
ATOM 2891 C C . ALA A 1 375 ? -3.938 15.198 37.840 1.00 87.12 375 ALA A C 1
ATOM 2893 O O . ALA A 1 375 ? -2.744 14.998 38.069 1.00 87.12 375 ALA A O 1
ATOM 2894 N N . PHE A 1 376 ? -4.896 14.336 38.178 1.00 88.69 376 PHE A N 1
ATOM 2895 C CA . PHE A 1 376 ? -4.581 12.968 38.596 1.00 88.69 376 PHE A CA 1
ATOM 2896 C C . PHE A 1 376 ? -4.465 12.039 37.382 1.00 88.69 376 PHE A C 1
ATOM 2898 O O . PHE A 1 376 ? -3.825 10.999 37.484 1.00 88.69 376 PHE A O 1
ATOM 2905 N N . GLU A 1 377 ? -5.052 12.440 36.254 1.00 87.62 377 GLU A N 1
ATOM 2906 C CA . GLU A 1 377 ? -4.951 11.763 34.969 1.00 87.62 377 GLU A CA 1
ATOM 2907 C C . GLU A 1 377 ? -5.092 12.789 33.845 1.00 87.62 377 GLU A C 1
ATOM 2909 O O . GLU A 1 377 ? -5.885 13.735 33.946 1.00 87.62 377 GLU A O 1
ATOM 2914 N N . SER A 1 378 ? -4.300 12.619 32.795 1.00 85.31 378 SER A N 1
ATOM 2915 C CA . SER A 1 378 ? -4.282 13.488 31.629 1.00 85.31 378 SER A CA 1
ATOM 2916 C C . SER A 1 378 ? -4.269 12.619 30.385 1.00 85.31 378 SER A C 1
ATOM 2918 O O . SER A 1 378 ? -3.657 11.561 30.364 1.00 85.31 378 SER A O 1
ATOM 2920 N N . PHE A 1 379 ? -4.959 13.084 29.354 1.00 79.44 379 PHE A N 1
ATOM 2921 C CA . PHE A 1 379 ? -4.853 12.512 28.023 1.00 79.44 379 PHE A CA 1
ATOM 2922 C C . PHE A 1 379 ? -4.599 13.622 27.031 1.00 79.44 379 PHE A C 1
ATOM 2924 O O . PHE A 1 379 ? -4.982 14.783 27.238 1.00 79.44 379 PHE A O 1
ATOM 2931 N N . THR A 1 380 ? -4.003 13.249 25.914 1.00 80.06 380 THR A N 1
ATOM 2932 C CA . THR A 1 380 ? -3.896 14.133 24.770 1.00 80.06 380 THR A CA 1
ATOM 2933 C C . THR A 1 380 ? -4.903 13.680 23.729 1.00 80.06 380 THR A C 1
ATOM 2935 O O . THR A 1 380 ? -4.992 12.502 23.443 1.00 80.06 380 THR A O 1
ATOM 2938 N N . VAL A 1 381 ? -5.707 14.578 23.176 1.00 76.56 381 VAL A N 1
ATOM 2939 C CA . VAL A 1 381 ? -6.742 14.225 22.196 1.00 76.56 381 VAL A CA 1
ATOM 2940 C C . VAL A 1 381 ? -6.652 15.121 20.976 1.00 76.56 381 VAL A C 1
ATOM 2942 O O . VAL A 1 381 ? -6.115 16.231 21.031 1.00 76.56 381 VAL A O 1
ATOM 2945 N N . THR A 1 382 ? -7.216 14.657 19.872 1.00 72.38 382 THR A N 1
ATOM 2946 C CA . THR A 1 382 ? -7.299 15.428 18.631 1.00 72.38 382 THR A CA 1
ATOM 2947 C C . THR A 1 382 ? -8.483 16.399 18.684 1.00 72.38 382 THR A C 1
ATOM 2949 O O . THR A 1 382 ? -9.413 16.245 19.490 1.00 72.38 382 THR A O 1
ATOM 2952 N N . LYS A 1 383 ? -8.461 17.440 17.845 1.00 71.44 383 LYS A N 1
ATOM 2953 C CA . LYS A 1 383 ? -9.563 18.409 17.749 1.00 71.44 383 LYS A CA 1
ATOM 2954 C C . LYS A 1 383 ? -10.891 17.709 17.453 1.00 71.44 383 LYS A C 1
ATOM 2956 O O . LYS A 1 383 ? -10.962 16.889 16.553 1.00 71.44 383 LYS A O 1
ATOM 2961 N N . ASN A 1 384 ? -11.948 18.119 18.150 1.00 71.25 384 ASN A N 1
ATOM 2962 C CA . ASN A 1 384 ? -13.313 17.598 18.042 1.00 71.25 384 ASN A CA 1
ATOM 2963 C C . ASN A 1 384 ? -13.493 16.148 18.523 1.00 71.25 384 ASN A C 1
ATOM 2965 O O . ASN A 1 384 ? -14.548 15.555 18.294 1.00 71.25 384 ASN A O 1
ATOM 2969 N N . THR A 1 385 ? -12.529 15.599 19.271 1.00 76.12 385 THR A N 1
ATOM 2970 C CA . THR A 1 385 ? -12.725 14.323 19.972 1.00 76.12 385 THR A CA 1
ATOM 2971 C C . THR A 1 385 ? -13.944 14.404 20.885 1.00 76.12 385 THR A C 1
ATOM 2973 O O . THR A 1 385 ? -14.080 15.340 21.673 1.00 76.12 385 THR A O 1
ATOM 2976 N N . VAL A 1 386 ? -14.841 13.426 20.766 1.00 80.25 386 VAL A N 1
ATOM 2977 C CA . VAL A 1 386 ? -16.060 13.322 21.570 1.00 80.25 386 VAL A CA 1
ATOM 2978 C C . VAL A 1 386 ? -15.825 12.290 22.664 1.00 80.25 386 VAL A C 1
ATOM 2980 O O . VAL A 1 386 ? -15.751 11.103 22.364 1.00 80.25 386 VAL A O 1
ATOM 2983 N N . LEU A 1 387 ? -15.718 12.742 23.912 1.00 82.62 387 LEU A N 1
ATOM 2984 C CA . LEU A 1 387 ? -15.536 11.877 25.075 1.00 82.62 387 LEU A CA 1
ATOM 2985 C C . LEU A 1 387 ? -16.882 11.568 25.723 1.00 82.62 387 LEU A C 1
ATOM 2987 O O . LEU A 1 387 ? -17.598 12.478 26.144 1.00 82.62 387 LEU A O 1
ATOM 2991 N N . ASN A 1 388 ? -17.220 10.291 25.832 1.00 85.44 388 ASN A N 1
ATOM 2992 C CA . ASN A 1 388 ? -18.350 9.807 26.613 1.00 85.44 388 ASN A CA 1
ATOM 2993 C C . ASN A 1 388 ? -17.943 9.588 28.071 1.00 85.44 388 ASN A C 1
ATOM 2995 O O . ASN A 1 388 ? -16.768 9.461 28.397 1.00 85.44 388 ASN A O 1
ATOM 2999 N N . LEU A 1 389 ? -18.932 9.465 28.960 1.00 83.50 389 LEU A N 1
ATOM 3000 C CA . LEU A 1 389 ? -18.679 9.153 30.372 1.00 83.50 389 LEU A CA 1
ATOM 3001 C C . LEU A 1 389 ? -17.951 7.811 30.577 1.00 83.50 389 LEU A C 1
ATOM 3003 O O . LEU A 1 389 ? -17.289 7.650 31.595 1.00 83.50 389 LEU A O 1
ATOM 3007 N N . SER A 1 390 ? -18.066 6.865 29.636 1.00 82.88 390 SER A N 1
ATOM 3008 C CA . SER A 1 390 ? -17.307 5.604 29.634 1.00 82.88 390 SER A CA 1
ATOM 3009 C C . SER A 1 390 ? -15.811 5.797 29.411 1.00 82.88 390 SER A C 1
ATOM 3011 O O . SER A 1 390 ? -15.027 4.953 29.825 1.00 82.88 390 SER A O 1
ATOM 3013 N N . ASP A 1 391 ? -15.436 6.898 28.762 1.00 81.44 391 ASP A N 1
ATOM 3014 C CA . ASP A 1 391 ? -14.058 7.212 28.388 1.00 81.44 391 ASP A CA 1
ATOM 3015 C C . ASP A 1 391 ? -13.360 7.990 29.519 1.00 81.44 391 ASP A C 1
ATOM 3017 O O . ASP A 1 391 ? -12.186 8.334 29.421 1.00 81.44 391 ASP A O 1
ATOM 3021 N N . PHE A 1 392 ? -14.095 8.313 30.593 1.00 87.75 392 PHE A N 1
ATOM 3022 C CA . PHE A 1 392 ? -13.570 9.041 31.738 1.00 87.75 392 PHE A CA 1
ATOM 3023 C C . PHE A 1 392 ? -12.924 8.055 32.715 1.00 87.75 392 PHE A C 1
ATOM 3025 O O . PHE A 1 392 ? -13.474 6.979 32.970 1.00 87.75 392 PHE A O 1
ATOM 3032 N N . PRO A 1 393 ? -11.802 8.436 33.337 1.00 86.50 393 PRO A N 1
ATOM 3033 C CA . PRO A 1 393 ? -11.148 7.590 34.310 1.00 86.50 393 PRO A CA 1
ATOM 3034 C C . PRO A 1 393 ? -11.971 7.437 35.587 1.00 86.50 393 PRO A C 1
ATOM 3036 O O . PRO A 1 393 ? -12.856 8.237 35.907 1.00 86.50 393 PRO A O 1
ATOM 3039 N N . THR A 1 394 ? -11.648 6.405 36.365 1.00 88.12 394 THR A N 1
ATOM 3040 C CA . THR A 1 394 ? -12.306 6.184 37.657 1.00 88.12 394 THR A CA 1
ATOM 3041 C C . THR A 1 394 ? -11.932 7.317 38.623 1.00 88.12 394 THR A C 1
ATOM 3043 O O . THR A 1 394 ? -10.743 7.543 38.855 1.00 88.12 394 THR A O 1
ATOM 3046 N N . PRO A 1 395 ? -12.904 8.039 39.219 1.00 88.75 395 PRO A N 1
ATOM 3047 C CA . PRO A 1 395 ? -12.592 9.153 40.105 1.00 88.75 395 PRO A CA 1
ATOM 3048 C C . PRO A 1 395 ? -11.847 8.667 41.365 1.00 88.75 395 PRO A C 1
ATOM 3050 O O . PRO A 1 395 ? -12.221 7.639 41.941 1.00 88.75 395 PRO A O 1
ATOM 3053 N N . PRO A 1 396 ? -10.827 9.405 41.846 1.00 87.94 396 PRO A N 1
ATOM 3054 C CA . PRO A 1 396 ? -10.093 9.039 43.054 1.00 87.94 396 PRO A CA 1
ATOM 3055 C C . PRO A 1 396 ? -10.997 8.906 44.289 1.00 87.94 396 PRO A C 1
ATOM 3057 O O . PRO A 1 396 ? -11.879 9.724 44.533 1.00 87.94 396 PRO A O 1
ATOM 3060 N N . THR A 1 397 ? -10.752 7.914 45.147 1.00 84.50 397 THR A N 1
ATOM 3061 C CA . THR A 1 397 ? -11.485 7.812 46.421 1.00 84.50 397 THR A CA 1
ATOM 3062 C C . THR A 1 397 ? -10.948 8.834 47.428 1.00 84.50 397 THR A C 1
ATOM 3064 O O . THR A 1 397 ? -9.769 8.796 47.780 1.00 84.50 397 THR A O 1
ATOM 3067 N N . ILE A 1 398 ? -11.811 9.725 47.932 1.00 81.00 398 ILE A N 1
ATOM 3068 C CA . ILE A 1 398 ? -11.456 10.720 48.959 1.00 81.00 398 ILE A CA 1
ATOM 3069 C C . ILE A 1 398 ? -12.098 10.329 50.299 1.00 81.00 398 ILE A C 1
ATOM 3071 O O . ILE A 1 398 ? -13.325 10.325 50.397 1.00 81.00 398 ILE A O 1
ATOM 3075 N N . PRO A 1 399 ? -11.315 10.044 51.358 1.00 75.75 399 PRO A N 1
ATOM 3076 C CA . PRO A 1 399 ? -11.862 9.709 52.672 1.00 75.75 399 PRO A CA 1
ATOM 3077 C C . PRO A 1 399 ? -12.854 10.764 53.190 1.00 75.75 399 PRO A C 1
ATOM 3079 O O . PRO A 1 399 ? -12.554 11.958 53.204 1.00 75.75 399 PRO A O 1
ATOM 3082 N N . GLY A 1 400 ? -14.036 10.321 53.631 1.00 71.25 400 GLY A N 1
ATOM 3083 C CA . GLY A 1 400 ? -15.070 11.187 54.215 1.00 71.25 400 GLY A CA 1
ATOM 3084 C C . GLY A 1 400 ? -15.905 11.994 53.212 1.00 71.25 400 GLY A C 1
ATOM 3085 O O . GLY A 1 400 ? -16.730 12.807 53.632 1.00 71.25 400 GLY A O 1
ATOM 3086 N N . LYS A 1 401 ? -15.726 11.783 51.902 1.00 80.00 401 LYS A N 1
ATOM 3087 C CA . LYS A 1 401 ? -16.554 12.396 50.857 1.00 80.00 401 LYS A CA 1
ATOM 3088 C C . LYS A 1 401 ? -16.999 11.355 49.833 1.00 80.00 401 LYS A C 1
ATOM 3090 O O . LYS A 1 401 ? -16.245 10.449 49.505 1.00 80.00 401 LYS A O 1
ATOM 3095 N N . ASN A 1 402 ? -18.189 11.536 49.272 1.00 81.31 402 ASN A N 1
ATOM 3096 C CA . ASN A 1 402 ? -18.678 10.700 48.172 1.00 81.31 402 ASN A CA 1
ATOM 3097 C C . ASN A 1 402 ? -18.525 11.447 46.844 1.00 81.31 402 ASN A C 1
ATOM 3099 O O . ASN A 1 402 ? -18.847 12.638 46.783 1.00 81.31 402 ASN A O 1
ATOM 3103 N N . PHE A 1 403 ? -18.040 10.762 45.800 1.00 88.50 403 PHE A N 1
ATOM 3104 C CA . PHE A 1 403 ? -18.057 11.299 44.436 1.00 88.50 403 PHE A CA 1
ATOM 3105 C C . PHE A 1 403 ? -19.504 11.587 44.034 1.00 88.50 403 PHE A C 1
ATOM 3107 O O . PHE A 1 403 ? -20.389 10.769 44.283 1.00 88.50 403 PHE A O 1
ATOM 3114 N N . SER A 1 404 ? -19.743 12.753 43.436 1.00 86.44 404 SER A N 1
ATOM 3115 C CA . SER A 1 404 ? -21.086 13.162 43.023 1.00 86.44 404 SER A CA 1
ATOM 3116 C C . SER A 1 404 ? -21.250 13.178 41.504 1.00 86.44 404 SER A C 1
ATOM 3118 O O . SER A 1 404 ? -22.160 12.534 40.997 1.00 86.44 404 SER A O 1
ATOM 3120 N N . HIS A 1 405 ? -20.397 13.908 40.776 1.00 90.06 405 HIS A N 1
ATOM 3121 C CA . HIS A 1 405 ? -20.459 14.054 39.321 1.00 90.06 405 HIS A CA 1
ATOM 3122 C C . HIS A 1 405 ? -19.178 14.689 38.760 1.00 90.06 405 HIS A C 1
ATOM 3124 O O . HIS A 1 405 ? -18.376 15.273 39.496 1.00 90.06 405 HIS A O 1
ATOM 3130 N N . TRP A 1 406 ? -19.029 14.613 37.437 1.00 92.19 406 TRP A N 1
ATOM 3131 C CA . TRP A 1 406 ? -18.027 15.354 36.673 1.00 92.19 406 TRP A CA 1
ATOM 3132 C C . TRP A 1 406 ? -18.555 16.727 36.258 1.00 92.19 406 TRP A C 1
ATOM 3134 O O . TRP A 1 406 ? -19.721 16.861 35.877 1.00 92.19 406 TRP A O 1
ATOM 3144 N N . ARG A 1 407 ? -17.697 17.747 36.280 1.00 90.12 407 ARG A N 1
ATOM 3145 C CA . ARG A 1 407 ? -17.990 19.093 35.773 1.00 90.12 407 ARG A CA 1
ATOM 3146 C C . ARG A 1 407 ? -17.078 19.432 34.603 1.00 90.12 407 ARG A C 1
ATOM 3148 O O . ARG A 1 407 ? -15.874 19.202 34.673 1.00 90.12 407 ARG A O 1
ATOM 3155 N N . GLY A 1 408 ? -17.660 19.975 33.541 1.00 84.12 408 GLY A N 1
ATOM 3156 C CA . GLY A 1 408 ? -16.942 20.391 32.343 1.00 84.12 408 GLY A CA 1
ATOM 3157 C C . GLY A 1 408 ? -16.213 21.730 32.526 1.00 84.12 408 GLY A C 1
ATOM 3158 O O . GLY A 1 408 ? -16.322 22.362 33.582 1.00 84.12 408 GLY A O 1
ATOM 3159 N N . PRO A 1 409 ? -15.533 22.223 31.478 1.00 73.69 409 PRO A N 1
ATOM 3160 C CA . PRO A 1 409 ? -14.705 23.434 31.536 1.00 73.69 409 PRO A CA 1
ATOM 3161 C C . PRO A 1 409 ? -15.487 24.708 31.898 1.00 73.69 409 PRO A C 1
ATOM 3163 O O . PRO A 1 409 ? -14.925 25.634 32.478 1.00 73.69 409 PRO A O 1
ATOM 3166 N N . ASN A 1 410 ? -16.796 24.738 31.630 1.00 76.19 410 ASN A N 1
ATOM 3167 C CA . ASN A 1 410 ? -17.682 25.857 31.976 1.00 76.19 410 ASN A CA 1
ATOM 3168 C C . ASN A 1 410 ? -18.284 25.738 33.392 1.00 76.19 410 ASN A C 1
ATOM 3170 O O . ASN A 1 410 ? -19.086 26.574 33.803 1.00 76.19 410 ASN A O 1
ATOM 3174 N N . GLY A 1 411 ? -17.924 24.694 34.146 1.00 73.31 411 GLY A N 1
ATOM 3175 C CA . GLY A 1 411 ? -18.449 24.418 35.482 1.00 73.31 411 GLY A CA 1
ATOM 3176 C C . GLY A 1 411 ? -19.833 23.760 35.505 1.00 73.31 411 GLY A C 1
ATOM 3177 O O . GLY A 1 411 ? -20.376 2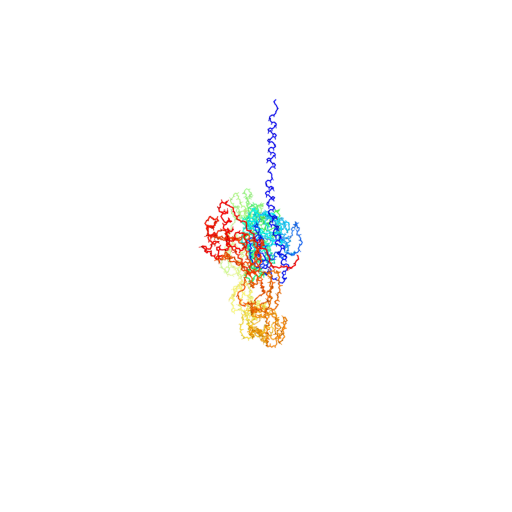3.564 36.592 1.00 73.31 411 GLY A O 1
ATOM 3178 N N . GLU A 1 412 ? -20.407 23.402 34.361 1.00 84.12 412 GLU A N 1
ATOM 3179 C CA . GLU A 1 412 ? -21.663 22.648 34.279 1.00 84.12 412 GLU A CA 1
ATOM 3180 C C . GLU A 1 412 ? -21.426 21.146 34.472 1.00 84.12 412 GLU A C 1
ATOM 3182 O O . GLU A 1 412 ? -20.349 20.634 34.164 1.00 84.12 412 GLU A O 1
ATOM 3187 N N . THR A 1 413 ? -22.426 20.432 34.989 1.00 87.69 413 THR A N 1
ATOM 3188 C CA . THR A 1 413 ? -22.371 18.975 35.155 1.00 87.69 413 THR A CA 1
ATOM 3189 C C . THR A 1 413 ? -22.336 18.279 33.794 1.00 87.69 413 THR A C 1
ATOM 3191 O O . THR A 1 413 ? -23.201 18.511 32.950 1.00 87.69 413 THR A O 1
ATOM 3194 N N . VAL A 1 414 ? -21.367 17.385 33.594 1.00 87.56 414 VAL A N 1
ATOM 3195 C CA . VAL A 1 414 ? -21.276 16.550 32.390 1.00 87.56 414 VAL A CA 1
ATOM 3196 C C . VAL A 1 414 ? -22.256 15.387 32.533 1.00 87.56 414 VAL A C 1
ATOM 3198 O O . VAL A 1 414 ? -22.096 14.543 33.411 1.00 87.56 414 VAL A O 1
ATOM 3201 N N . THR A 1 415 ? -23.292 15.361 31.695 1.00 81.75 415 THR A N 1
ATOM 3202 C CA . THR A 1 415 ? -24.371 14.349 31.731 1.00 81.75 415 THR A CA 1
ATOM 3203 C C . THR A 1 415 ? -24.376 13.417 30.515 1.00 81.75 415 THR A C 1
ATOM 3205 O O . THR A 1 415 ? -25.176 12.487 30.459 1.00 81.75 415 THR A O 1
ATOM 3208 N N . GLY A 1 416 ? -23.473 13.641 29.558 1.00 82.06 416 GLY A N 1
ATOM 3209 C CA . GLY A 1 416 ? -23.353 12.894 28.308 1.00 82.06 416 GLY A CA 1
ATOM 3210 C C . GLY A 1 416 ? -21.998 13.147 27.648 1.00 82.06 416 GLY A C 1
ATOM 3211 O O . GLY A 1 416 ? -21.018 13.414 28.339 1.00 82.06 416 GLY A O 1
ATOM 3212 N N . SER A 1 417 ? -21.945 13.072 26.320 1.00 84.12 417 SER A N 1
ATOM 3213 C CA . SER A 1 417 ? -20.715 13.270 25.554 1.00 84.12 417 SER A CA 1
ATOM 3214 C C . SER A 1 417 ? -20.211 14.720 25.577 1.00 84.12 417 SER A C 1
ATOM 3216 O O . SER A 1 417 ? -21.010 15.656 25.493 1.00 84.12 417 SER A O 1
ATOM 3218 N N . LEU A 1 418 ? -18.893 14.909 25.606 1.00 84.56 418 LEU A N 1
ATOM 3219 C CA . LEU A 1 418 ? -18.216 16.206 25.562 1.00 84.56 418 LEU A CA 1
ATOM 3220 C C . LEU A 1 418 ? -17.293 16.291 24.337 1.00 84.56 418 LEU A C 1
ATOM 3222 O O . LEU A 1 418 ? -16.373 15.491 24.210 1.00 84.56 418 LEU A O 1
ATOM 3226 N N . THR A 1 419 ? -17.500 17.283 23.468 1.00 84.56 419 THR A N 1
ATOM 3227 C CA . THR A 1 419 ? -16.612 17.554 22.323 1.00 84.56 419 THR A CA 1
ATOM 3228 C C . THR A 1 419 ? -15.456 18.462 22.734 1.00 84.56 419 THR A C 1
ATOM 3230 O O . THR A 1 419 ? -15.672 19.563 23.246 1.00 84.56 419 THR A O 1
ATOM 3233 N N . ILE A 1 420 ? -14.224 18.028 22.480 1.00 83.19 420 ILE A N 1
ATOM 3234 C CA . ILE A 1 420 ? -13.008 18.747 22.857 1.00 83.19 420 ILE A CA 1
ATOM 3235 C C . ILE A 1 420 ? -12.546 19.649 21.713 1.00 83.19 420 ILE A C 1
ATOM 3237 O O . ILE A 1 420 ? -12.022 19.189 20.705 1.00 83.19 420 ILE A O 1
ATOM 3241 N N . THR A 1 421 ? -12.701 20.962 21.875 1.00 78.06 421 THR A N 1
ATOM 3242 C CA . THR A 1 421 ? -12.262 21.968 20.884 1.00 78.06 421 THR A CA 1
ATOM 3243 C C . THR A 1 421 ? -11.070 22.809 21.362 1.00 78.06 421 THR A C 1
ATOM 3245 O O . THR A 1 421 ? -10.553 23.646 20.619 1.00 78.06 421 THR A O 1
ATOM 3248 N N . ALA A 1 422 ? -10.665 22.633 22.622 1.00 80.81 422 ALA A N 1
ATOM 3249 C CA . ALA A 1 422 ? -9.581 23.337 23.301 1.00 80.81 422 ALA A CA 1
ATOM 3250 C C . ALA A 1 422 ? -9.060 22.496 24.482 1.00 80.81 422 ALA A C 1
ATOM 3252 O O . ALA A 1 422 ? -9.721 21.545 24.901 1.00 80.81 422 ALA A O 1
ATOM 3253 N N . ASN A 1 423 ? -7.916 22.881 25.064 1.00 84.38 423 ASN A N 1
ATOM 3254 C CA . ASN A 1 423 ? -7.439 22.280 26.314 1.00 84.38 423 ASN A CA 1
ATOM 3255 C C . ASN A 1 423 ? -8.531 22.387 27.381 1.00 84.38 423 ASN A C 1
ATOM 3257 O O . ASN A 1 423 ? -9.043 23.478 27.643 1.00 84.38 423 ASN A O 1
ATOM 3261 N N . THR A 1 424 ? -8.893 21.255 27.972 1.00 88.25 424 THR A N 1
ATOM 3262 C CA . THR A 1 424 ? -10.108 21.120 28.771 1.00 88.25 424 THR A CA 1
ATOM 3263 C C . THR A 1 424 ? -9.780 20.494 30.116 1.00 88.25 424 THR A C 1
ATOM 3265 O O . THR A 1 424 ? -9.144 19.450 30.186 1.00 88.25 424 THR A O 1
ATOM 3268 N N . ASN A 1 425 ? -10.246 21.117 31.197 1.00 89.69 425 ASN A N 1
ATOM 3269 C CA . ASN A 1 425 ? -10.196 20.518 32.525 1.00 89.69 425 ASN A CA 1
ATOM 3270 C C . ASN A 1 425 ? -11.579 19.962 32.872 1.00 89.69 425 ASN A C 1
ATOM 3272 O O . ASN A 1 425 ? -12.577 20.682 32.781 1.00 89.69 425 ASN A O 1
ATOM 3276 N N . ILE A 1 426 ? -11.621 18.706 33.301 1.00 91.69 426 ILE A N 1
ATOM 3277 C CA . ILE A 1 426 ? -12.816 18.012 33.773 1.00 91.69 426 ILE A CA 1
ATOM 3278 C C . ILE A 1 426 ? -12.637 17.753 35.270 1.00 91.69 426 ILE A C 1
ATOM 3280 O O . ILE A 1 426 ? -11.646 17.167 35.704 1.00 91.69 426 ILE A O 1
ATOM 3284 N N . ILE A 1 427 ? -13.576 18.244 36.078 1.00 90.94 427 ILE A N 1
ATOM 3285 C CA . ILE A 1 427 ? -13.442 18.295 37.539 1.00 90.94 427 ILE A CA 1
ATOM 3286 C C . ILE A 1 427 ? -14.322 17.230 38.197 1.00 90.94 427 ILE A C 1
ATOM 3288 O O . ILE A 1 427 ? -15.532 17.217 37.980 1.00 90.94 427 ILE A O 1
ATOM 3292 N N . ALA A 1 428 ? -13.743 16.381 39.047 1.00 90.69 428 ALA A N 1
ATOM 3293 C CA . ALA A 1 428 ? -14.485 15.494 39.944 1.00 90.69 428 ALA A CA 1
ATOM 3294 C C . ALA A 1 428 ? -14.973 16.266 41.181 1.00 90.69 428 ALA A C 1
ATOM 3296 O O . ALA A 1 428 ? -14.148 16.707 41.988 1.00 90.69 428 ALA A O 1
ATOM 3297 N N . SER A 1 429 ? -16.292 16.388 41.365 1.00 87.62 429 SER A N 1
ATOM 3298 C CA . SER A 1 429 ? -16.911 17.063 42.521 1.00 87.62 429 SER A CA 1
ATOM 3299 C C . SER A 1 429 ? -17.443 16.072 43.563 1.00 87.62 429 SER A C 1
ATOM 3301 O O . SER A 1 429 ? -18.011 15.030 43.217 1.00 87.62 429 SER A O 1
ATOM 3303 N N . TYR A 1 430 ? -17.330 16.420 44.853 1.00 85.62 430 TYR A N 1
ATOM 3304 C CA . TYR A 1 430 ? -17.633 15.528 45.988 1.00 85.62 430 TYR A CA 1
ATOM 3305 C C . TYR A 1 430 ? -18.532 16.183 47.053 1.00 85.62 430 TYR A C 1
ATOM 3307 O O . TYR A 1 430 ? -18.447 17.385 47.291 1.00 85.62 430 TYR A O 1
ATOM 3315 N N . THR A 1 431 ? -19.331 15.388 47.774 1.00 78.50 431 THR A N 1
ATOM 3316 C CA . THR A 1 431 ? -20.218 15.855 48.867 1.00 78.50 431 THR A CA 1
ATOM 3317 C C . THR A 1 431 ? -19.835 15.283 50.238 1.00 78.50 431 THR A C 1
ATOM 3319 O O . THR A 1 431 ? -19.406 14.130 50.317 1.00 78.50 431 THR A O 1
ATOM 3322 N N . VAL A 1 432 ? -20.034 16.062 51.316 1.00 67.94 432 VAL A N 1
ATOM 3323 C CA . VAL A 1 432 ? -19.824 15.647 52.723 1.00 67.94 432 VAL A CA 1
ATOM 3324 C C . VAL A 1 432 ? -21.170 15.252 53.367 1.00 67.94 432 VAL A C 1
ATOM 3326 O O . VAL A 1 432 ? -22.122 16.024 53.241 1.00 67.94 432 VAL A O 1
ATOM 3329 N N . PRO A 1 433 ? -21.287 14.104 54.062 1.00 64.94 433 PRO A N 1
ATOM 3330 C CA . PRO A 1 433 ? -22.525 13.703 54.750 1.00 64.94 433 PRO A CA 1
ATOM 3331 C C . PRO A 1 433 ? -22.806 14.494 56.057 1.00 64.94 433 PRO A C 1
ATOM 3333 O O . PRO A 1 433 ? -21.882 14.985 56.706 1.00 64.94 433 PRO A O 1
ATOM 3336 N N . THR A 1 434 ? -24.075 14.595 56.484 1.00 66.25 434 THR A N 1
ATOM 3337 C CA . THR A 1 434 ? -24.528 15.265 57.738 1.00 66.25 434 THR A CA 1
ATOM 3338 C C . THR A 1 434 ? -25.150 14.280 58.743 1.00 66.25 434 THR A C 1
ATOM 3340 O O . THR A 1 434 ? -25.640 13.242 58.308 1.00 66.25 434 THR A O 1
ATOM 3343 N N . CYS A 1 435 ? -25.203 14.618 60.044 1.00 65.44 435 CYS A N 1
ATOM 3344 C CA . CYS A 1 435 ? -25.770 13.786 61.124 1.00 65.44 435 CYS A CA 1
ATOM 3345 C C . CYS A 1 435 ? -26.643 14.536 62.166 1.00 65.44 435 CYS A C 1
ATOM 3347 O O . CYS A 1 435 ? -26.533 15.750 62.350 1.00 65.44 435 CYS A O 1
ATOM 3349 N N . THR A 1 436 ? -27.487 13.805 62.898 1.00 78.31 436 THR A N 1
ATOM 3350 C CA . THR A 1 436 ? -28.430 14.286 63.930 1.00 78.31 436 THR A CA 1
ATOM 3351 C C . THR A 1 436 ? -27.957 13.959 65.356 1.00 78.31 436 THR A C 1
ATOM 3353 O O . THR A 1 436 ? -27.498 12.855 65.624 1.00 78.31 436 THR A O 1
ATOM 3356 N N . VAL A 1 437 ? -28.111 14.891 66.307 1.00 84.38 437 VAL A N 1
ATOM 3357 C CA . VAL A 1 437 ? -27.757 14.722 67.733 1.00 84.38 437 VAL A CA 1
ATOM 3358 C C . VAL A 1 437 ? -28.975 14.927 68.639 1.00 84.38 437 VAL A C 1
ATOM 3360 O O . VAL A 1 437 ? -29.615 15.974 68.542 1.00 84.38 437 VAL A O 1
ATOM 3363 N N . GLN A 1 438 ? -29.291 13.999 69.553 1.00 86.31 438 GLN A N 1
ATOM 3364 C CA . GLN A 1 438 ? -30.422 14.133 70.496 1.00 86.31 438 GLN A CA 1
ATOM 3365 C C . GLN A 1 438 ? -30.109 13.718 71.949 1.00 86.31 438 GLN A C 1
ATOM 3367 O O . GLN A 1 438 ? -29.193 12.939 72.186 1.00 86.31 438 GLN A O 1
ATOM 3372 N N . TRP A 1 439 ? -30.902 14.202 72.916 1.00 89.00 439 TRP A N 1
ATOM 3373 C CA . TRP A 1 439 ? -30.859 13.833 74.344 1.00 89.00 439 TRP A CA 1
ATOM 3374 C C . TRP A 1 439 ? -32.214 13.286 74.809 1.00 89.00 439 TRP A C 1
ATOM 3376 O O . TRP A 1 439 ? -33.238 13.879 74.464 1.00 89.00 439 TRP A O 1
ATOM 3386 N N . VAL A 1 440 ? -32.237 12.214 75.609 1.00 85.62 440 VAL A N 1
ATOM 3387 C CA . VAL A 1 440 ? -33.464 11.520 76.059 1.00 85.62 440 VAL A CA 1
ATOM 3388 C C . VAL A 1 440 ? -33.425 11.143 77.550 1.00 85.62 440 VAL A C 1
ATOM 3390 O O . VAL A 1 440 ? -32.365 10.815 78.083 1.00 85.62 440 VAL A O 1
ATOM 3393 N N . ASP A 1 441 ? -34.571 11.175 78.232 1.00 83.56 441 ASP A N 1
ATOM 3394 C CA . ASP A 1 441 ? -34.718 10.592 79.575 1.00 83.56 441 ASP A CA 1
ATOM 3395 C C . ASP A 1 441 ? -34.811 9.066 79.458 1.00 83.56 441 ASP A C 1
ATOM 3397 O O . ASP A 1 441 ? -35.693 8.555 78.771 1.00 83.56 441 ASP A O 1
ATOM 3401 N N . GLY A 1 442 ? -33.915 8.324 80.108 1.00 73.00 442 GLY A N 1
ATOM 3402 C CA . GLY A 1 442 ? -33.850 6.874 79.945 1.00 73.00 442 GLY A CA 1
ATOM 3403 C C . GLY A 1 442 ? -34.832 6.074 80.795 1.00 73.00 442 GLY A C 1
ATOM 3404 O O . GLY A 1 442 ? -34.957 4.873 80.568 1.00 73.00 442 GLY A O 1
ATOM 3405 N N . ALA A 1 443 ? -35.568 6.693 81.723 1.00 71.00 443 ALA A N 1
ATOM 3406 C CA . ALA A 1 443 ? -36.637 6.006 82.450 1.00 71.00 443 ALA A CA 1
ATOM 3407 C C . ALA A 1 443 ? -38.023 6.159 81.800 1.00 71.00 443 ALA A C 1
ATOM 3409 O O . ALA A 1 443 ? -38.850 5.254 81.937 1.00 71.00 443 ALA A O 1
ATOM 3410 N N . THR A 1 444 ? -38.281 7.263 81.087 1.00 75.81 444 THR A N 1
ATOM 3411 C CA . THR A 1 444 ? -39.572 7.526 80.416 1.00 75.81 444 THR A CA 1
ATOM 3412 C C . THR A 1 444 ? -39.496 7.638 78.892 1.00 75.81 444 THR A C 1
ATOM 3414 O O . THR A 1 444 ? -40.538 7.748 78.248 1.00 75.81 444 THR A O 1
ATOM 3417 N N . GLU A 1 445 ? -38.294 7.586 78.307 1.00 73.75 445 GLU A N 1
ATOM 3418 C CA . GLU A 1 445 ? -38.017 7.719 76.863 1.00 73.75 445 GLU A CA 1
ATOM 3419 C C . GLU A 1 445 ? -38.359 9.083 76.256 1.00 73.75 445 GLU A C 1
ATOM 3421 O O . GLU A 1 445 ? -38.379 9.267 75.035 1.00 73.75 445 GLU A O 1
ATOM 3426 N N . GLN A 1 446 ? -38.639 10.076 77.091 1.00 79.56 446 GLN A N 1
ATOM 3427 C CA . GLN A 1 446 ? -38.998 11.394 76.608 1.00 79.56 446 GLN A CA 1
ATOM 3428 C C . GLN A 1 446 ? -37.779 12.094 75.985 1.00 79.56 446 GLN A C 1
ATOM 3430 O O . GLN A 1 446 ? -36.751 12.269 76.639 1.00 79.56 446 GLN A O 1
ATOM 3435 N N . VAL A 1 447 ? -37.901 12.549 74.729 1.00 80.25 447 VAL A N 1
ATOM 3436 C CA . VAL A 1 447 ? -36.872 13.386 74.088 1.00 80.25 447 VAL A CA 1
ATOM 3437 C C . VAL A 1 447 ? -36.807 14.738 74.785 1.00 80.25 447 VAL A C 1
ATOM 3439 O O . VAL A 1 447 ? -37.803 15.452 74.906 1.00 80.25 447 VAL A O 1
ATOM 3442 N N . LEU A 1 448 ? -35.601 15.097 75.205 1.00 78.62 448 LEU A N 1
ATOM 3443 C CA . LEU A 1 448 ? -35.306 16.304 75.961 1.00 78.62 448 LEU A CA 1
ATOM 3444 C C . LEU A 1 448 ? -34.785 17.429 75.050 1.00 78.62 448 LEU A C 1
ATOM 3446 O O . LEU A 1 448 ? -35.065 18.596 75.322 1.00 78.62 448 LEU A O 1
ATOM 3450 N N . LYS A 1 449 ? -34.041 17.106 73.970 1.00 83.62 449 LYS A N 1
ATOM 3451 C CA . LYS A 1 449 ? -33.453 18.077 73.009 1.00 83.62 449 LYS A CA 1
ATOM 3452 C C . LYS A 1 449 ? -32.931 17.408 71.713 1.00 83.62 449 LYS A C 1
ATOM 3454 O O . LYS A 1 449 ? -32.471 16.275 71.793 1.00 83.62 449 LYS A O 1
ATOM 3459 N N . THR A 1 450 ? -32.905 18.109 70.560 1.00 85.62 450 THR A N 1
ATOM 3460 C CA . THR A 1 450 ? -32.353 17.617 69.258 1.00 85.62 450 THR A CA 1
ATOM 3461 C C . THR A 1 450 ? -31.667 18.724 68.414 1.00 85.62 450 THR A C 1
ATOM 3463 O O . THR A 1 450 ? -32.102 19.875 68.468 1.00 85.62 450 THR A O 1
ATOM 3466 N N . LEU A 1 451 ? -30.627 18.391 67.622 1.00 81.19 451 LEU A N 1
ATOM 3467 C CA . LEU A 1 451 ? -29.848 19.256 66.699 1.00 81.19 451 LEU A CA 1
ATOM 3468 C C . LEU A 1 451 ? -29.390 18.504 65.417 1.00 81.19 451 LEU A C 1
ATOM 3470 O O . LEU A 1 451 ? -29.207 17.296 65.468 1.00 81.19 451 LEU A O 1
ATOM 3474 N N . ASN A 1 452 ? -29.133 19.202 64.295 1.00 76.12 452 ASN A N 1
ATOM 3475 C CA . ASN A 1 452 ? -28.525 18.644 63.061 1.00 76.12 452 ASN A CA 1
ATOM 3476 C C . ASN A 1 452 ? -27.185 19.330 62.753 1.00 76.12 452 ASN A C 1
ATOM 3478 O O . ASN A 1 452 ? -27.128 20.561 62.753 1.00 76.12 452 ASN A O 1
ATOM 3482 N N . MET A 1 453 ? -26.127 18.558 62.481 1.00 74.00 453 MET A N 1
ATOM 3483 C CA . MET A 1 453 ? -24.747 19.047 62.332 1.00 74.00 453 MET A CA 1
ATOM 3484 C C . MET A 1 453 ? -23.957 18.252 61.263 1.00 74.00 453 MET A C 1
ATOM 3486 O O . MET A 1 453 ? -24.288 17.099 60.994 1.00 74.00 453 MET A O 1
ATOM 3490 N N . PRO A 1 454 ? -22.925 18.825 60.616 1.00 73.38 454 PRO A N 1
ATOM 3491 C CA . PRO A 1 454 ? -22.035 18.084 59.717 1.00 73.38 454 PRO A CA 1
ATOM 3492 C C . PRO A 1 454 ? -21.260 16.979 60.451 1.00 73.38 454 PRO A C 1
ATOM 3494 O O . PRO A 1 454 ? -20.841 17.168 61.594 1.00 73.38 454 PRO A O 1
ATOM 3497 N N . ILE A 1 455 ? -21.011 15.847 59.784 1.00 71.56 455 ILE A N 1
ATOM 3498 C CA . ILE A 1 455 ? -20.086 14.839 60.319 1.00 71.56 455 ILE A CA 1
ATOM 3499 C C . ILE A 1 455 ? -18.679 15.456 60.363 1.00 71.56 455 ILE A C 1
ATOM 3501 O O . ILE A 1 455 ? -18.195 15.979 59.359 1.00 71.56 455 ILE A O 1
ATOM 3505 N N . GLY A 1 456 ? -18.040 15.412 61.535 1.00 68.94 456 GLY A N 1
ATOM 3506 C CA . GLY A 1 456 ? -16.734 16.013 61.814 1.00 68.94 456 GLY A CA 1
ATOM 3507 C C . GLY A 1 456 ? -16.743 17.253 62.724 1.00 68.94 456 GLY A C 1
ATOM 3508 O O . GLY A 1 456 ? -15.665 17.764 63.033 1.00 68.94 456 GLY A O 1
ATOM 3509 N N . ASP A 1 457 ? -17.914 17.729 63.169 1.00 77.00 457 ASP A N 1
ATOM 3510 C CA . ASP A 1 457 ? -18.067 18.809 64.166 1.00 77.00 457 ASP A CA 1
ATOM 3511 C C . ASP A 1 457 ? -18.103 18.283 65.625 1.00 77.00 457 ASP A C 1
ATOM 3513 O O . ASP A 1 457 ? -18.058 17.080 65.864 1.00 77.00 457 ASP A O 1
ATOM 3517 N N . THR A 1 458 ? -18.154 19.163 66.641 1.00 80.81 458 THR A N 1
ATOM 3518 C CA . THR A 1 458 ? -18.115 18.784 68.078 1.00 80.81 458 THR A CA 1
ATOM 3519 C C . THR A 1 458 ? -19.280 19.366 68.892 1.00 80.81 458 THR A C 1
ATOM 3521 O O . THR A 1 458 ? -19.608 20.545 68.764 1.00 80.81 458 THR A O 1
ATOM 3524 N N . VAL A 1 459 ? -19.863 18.557 69.785 1.00 80.62 459 VAL A N 1
ATOM 3525 C CA . VAL A 1 459 ? -20.910 18.940 70.753 1.00 80.62 459 VAL A CA 1
ATOM 3526 C C . VAL A 1 459 ? -20.303 19.117 72.147 1.00 80.62 459 VAL A C 1
ATOM 3528 O O . VAL A 1 459 ? -19.563 18.256 72.610 1.00 80.62 459 VAL A O 1
ATOM 3531 N N . MET A 1 460 ? -20.621 20.212 72.841 1.00 81.31 460 MET A N 1
ATOM 3532 C CA . MET A 1 460 ? -20.059 20.540 74.164 1.00 81.31 460 MET A CA 1
ATOM 3533 C C . MET A 1 460 ? -21.003 20.150 75.320 1.00 81.31 460 MET A C 1
ATOM 3535 O O . MET A 1 460 ? -22.225 20.210 75.162 1.00 81.31 460 MET A O 1
ATOM 3539 N N . ALA A 1 461 ? -20.462 19.766 76.485 1.00 72.56 461 ALA A N 1
ATOM 3540 C CA . ALA A 1 461 ? -21.241 19.260 77.627 1.00 72.56 461 ALA A CA 1
ATOM 3541 C C . ALA A 1 461 ? -22.184 20.303 78.253 1.00 72.56 461 ALA A C 1
ATOM 3543 O O . ALA A 1 461 ? -23.231 19.946 78.789 1.00 72.56 461 ALA A O 1
ATOM 3544 N N . GLU A 1 462 ? -21.893 21.600 78.114 1.00 74.88 462 GLU A N 1
ATOM 3545 C CA . GLU A 1 462 ? -22.773 22.681 78.583 1.00 74.88 462 GLU A CA 1
ATOM 3546 C C . GLU A 1 462 ? -24.120 22.715 77.836 1.00 74.88 462 GLU A C 1
ATOM 3548 O O . GLU A 1 462 ? -25.035 23.444 78.219 1.00 74.88 462 GLU A O 1
ATOM 3553 N N . ALA A 1 463 ? -24.262 21.931 76.763 1.00 69.50 463 ALA A N 1
ATOM 3554 C CA . ALA A 1 463 ? -25.498 21.790 76.011 1.00 69.50 463 ALA A CA 1
ATOM 3555 C C . ALA A 1 463 ? -26.476 20.729 76.575 1.00 69.50 463 ALA A C 1
ATOM 3557 O O . ALA A 1 463 ? -27.569 20.619 76.003 1.00 69.50 463 ALA A O 1
ATOM 3558 N N . PHE A 1 464 ? -26.121 19.978 77.635 1.00 83.06 464 PHE A N 1
ATOM 3559 C CA . PHE A 1 464 ? -26.907 18.857 78.193 1.00 83.06 464 PHE A CA 1
ATOM 3560 C C . PHE A 1 464 ? -28.026 19.320 79.159 1.00 83.06 464 PHE A C 1
ATOM 3562 O O . PHE A 1 464 ? -27.825 20.283 79.900 1.00 83.06 464 PHE A O 1
ATOM 3569 N N . PRO A 1 465 ? -29.198 18.652 79.173 1.00 77.88 465 PRO A N 1
ATOM 3570 C CA . PRO A 1 465 ? -30.303 18.925 80.108 1.00 77.88 465 PRO A CA 1
ATOM 3571 C C . PRO A 1 465 ? -30.141 18.232 81.489 1.00 77.88 465 PRO A C 1
ATOM 3573 O O . PRO A 1 465 ? -29.258 17.400 81.669 1.00 77.88 465 PRO A O 1
ATOM 3576 N N . GLU A 1 466 ? -30.990 18.565 82.474 1.00 76.31 466 GLU A N 1
ATOM 3577 C CA . GLU A 1 466 ? -31.006 17.999 83.850 1.00 76.31 466 GLU A CA 1
ATOM 3578 C C . GLU A 1 466 ? -31.888 16.712 83.950 1.00 76.31 466 GLU A C 1
ATOM 3580 O O . GLU A 1 466 ? -32.935 16.690 83.296 1.00 76.31 466 GLU A O 1
ATOM 3585 N N . PRO A 1 467 ? -31.508 15.642 84.705 1.00 74.25 467 PRO A N 1
ATOM 3586 C CA . PRO A 1 467 ? -32.206 14.333 84.706 1.00 74.25 467 PRO A CA 1
ATOM 3587 C C . PRO A 1 467 ? -33.395 14.190 85.717 1.00 74.25 467 PRO A C 1
ATOM 3589 O O . PRO A 1 467 ? -33.305 14.734 86.817 1.00 74.25 467 PRO A O 1
ATOM 3592 N N . PRO A 1 468 ? -34.489 13.447 85.397 1.00 72.94 468 PRO A N 1
ATOM 3593 C CA . PRO A 1 468 ? -35.673 13.179 86.278 1.00 72.94 468 PRO A CA 1
ATOM 3594 C C . PRO A 1 468 ? -35.489 12.184 87.477 1.00 72.94 468 PRO A C 1
ATOM 3596 O O . PRO A 1 468 ? -34.401 11.659 87.655 1.00 72.94 468 PRO A O 1
ATOM 3599 N N . GLU A 1 469 ? -36.516 11.869 88.306 1.00 68.06 469 GLU A N 1
ATOM 3600 C CA . GLU A 1 469 ? -36.479 10.894 89.455 1.00 68.06 469 GLU A CA 1
ATOM 3601 C C . GLU A 1 469 ? -37.612 9.806 89.411 1.00 68.06 469 GLU A C 1
ATOM 3603 O O . GLU A 1 469 ? -38.715 10.127 88.963 1.00 68.06 469 GLU A O 1
ATOM 3608 N N . HIS A 1 470 ? -37.401 8.552 89.917 1.00 65.12 470 HIS A N 1
ATOM 3609 C CA . HIS A 1 470 ? -38.351 7.389 89.824 1.00 65.12 470 HIS A CA 1
ATOM 3610 C C . HIS A 1 470 ? -38.398 6.393 91.033 1.00 65.12 470 HIS A C 1
ATOM 3612 O O . HIS A 1 470 ? -37.369 6.083 91.617 1.00 65.12 470 HIS A O 1
ATOM 3618 N N . GLU A 1 471 ? -39.574 5.823 91.383 1.00 48.06 471 GLU A N 1
ATOM 3619 C CA . GLU A 1 471 ? -39.785 4.845 92.493 1.00 48.06 471 GLU A CA 1
ATOM 3620 C C . GLU A 1 471 ? -39.347 3.409 92.124 1.00 48.06 471 GLU A C 1
ATOM 3622 O O . GLU A 1 471 ? -39.599 2.949 91.013 1.00 48.06 471 GLU A O 1
ATOM 3627 N N . GLY A 1 472 ? -38.673 2.703 93.046 1.00 58.78 472 GLY A N 1
ATOM 3628 C CA . GLY A 1 472 ? -38.003 1.420 92.772 1.00 58.78 472 GLY A CA 1
ATOM 3629 C C . GLY A 1 472 ? -36.657 1.562 92.044 1.00 58.78 472 GLY A C 1
ATOM 3630 O O . GLY A 1 472 ? -35.909 0.589 92.009 1.00 58.78 472 GLY A O 1
ATOM 3631 N N . LYS A 1 473 ? -36.331 2.780 91.557 1.00 57.91 473 LYS A N 1
ATOM 3632 C CA . LYS A 1 473 ? -35.185 3.119 90.692 1.00 57.91 473 LYS A CA 1
ATOM 3633 C C . LYS A 1 473 ? -34.233 4.184 91.278 1.00 57.91 473 LYS A C 1
ATOM 3635 O O . LYS A 1 473 ? -34.668 5.041 92.035 1.00 57.91 473 LYS A O 1
ATOM 3640 N N . THR A 1 474 ? -32.951 4.194 90.879 1.00 64.38 474 THR A N 1
ATOM 3641 C CA . THR A 1 474 ? -31.933 5.221 91.269 1.00 64.38 474 THR A CA 1
ATOM 3642 C C . THR A 1 474 ? -31.143 5.745 90.051 1.00 64.38 474 THR A C 1
ATOM 3644 O O . THR A 1 474 ? -30.712 4.895 89.284 1.00 64.38 474 THR A O 1
ATOM 3647 N N . PHE A 1 475 ? -30.969 7.078 89.860 1.00 73.50 475 PHE A N 1
ATOM 3648 C CA . PHE A 1 475 ? -30.216 7.710 88.735 1.00 73.50 475 PHE A CA 1
ATOM 3649 C C . PHE A 1 475 ? -28.698 7.561 88.882 1.00 73.50 475 PHE A C 1
ATOM 3651 O O . PHE A 1 475 ? -28.173 7.795 89.969 1.00 73.50 475 PHE A O 1
ATOM 3658 N N . GLU A 1 476 ? -28.000 7.293 87.778 1.00 73.31 476 GLU A N 1
ATOM 3659 C CA . GLU A 1 476 ? -26.560 7.007 87.783 1.00 73.31 476 GLU A CA 1
ATOM 3660 C C . GLU A 1 476 ? -25.731 7.976 86.914 1.00 73.31 476 GLU A C 1
ATOM 3662 O O . GLU A 1 476 ? -24.819 8.634 87.420 1.00 73.31 476 GLU A O 1
ATOM 3667 N N . TYR A 1 477 ? -26.017 8.100 85.611 1.00 79.00 477 TYR A N 1
ATOM 3668 C CA . TYR A 1 477 ? -25.217 8.911 84.675 1.00 79.00 477 TYR A CA 1
ATOM 3669 C C . TYR A 1 477 ? -25.950 9.214 83.359 1.00 79.00 477 TYR A C 1
ATOM 3671 O O . TYR A 1 477 ? -27.004 8.649 83.064 1.00 79.00 477 TYR A O 1
ATOM 3679 N N . TRP A 1 478 ? -25.356 10.092 82.539 1.00 81.38 478 TRP A N 1
ATOM 3680 C CA . TRP A 1 478 ? -25.689 10.200 81.117 1.00 81.38 478 TRP A CA 1
ATOM 3681 C C . TRP A 1 478 ? -24.839 9.217 80.308 1.00 81.38 478 TRP A C 1
ATOM 3683 O O . TRP A 1 478 ? -23.628 9.138 80.501 1.00 81.38 478 TRP A O 1
ATOM 3693 N N . SER A 1 479 ? -25.447 8.485 79.386 1.00 80.06 479 SER A N 1
ATOM 3694 C CA . SER A 1 479 ? -24.776 7.619 78.424 1.00 80.06 479 SER A CA 1
ATOM 3695 C C . SER A 1 479 ? -24.803 8.262 77.037 1.00 80.06 479 SER A C 1
ATOM 3697 O O . SER A 1 479 ? -25.750 8.963 76.695 1.00 80.06 479 SER A O 1
ATOM 3699 N N . VAL A 1 480 ? -23.762 8.071 76.228 1.00 83.31 480 VAL A N 1
ATOM 3700 C CA . VAL A 1 480 ? -23.735 8.429 74.803 1.00 83.31 480 VAL A CA 1
ATOM 3701 C C . VAL A 1 480 ? -23.563 7.166 73.993 1.00 83.31 480 VAL A C 1
ATOM 3703 O O . VAL A 1 480 ? -22.635 6.396 74.237 1.00 83.31 480 VAL A O 1
ATOM 3706 N N . ASN A 1 481 ? -24.472 6.925 73.049 1.00 66.69 481 ASN A N 1
ATOM 3707 C CA . ASN A 1 481 ? -24.449 5.724 72.211 1.00 66.69 481 ASN A CA 1
ATOM 3708 C C . ASN A 1 481 ? -24.275 4.427 73.042 1.00 66.69 481 ASN A C 1
ATOM 3710 O O . ASN A 1 481 ? -23.536 3.521 72.663 1.00 66.69 481 ASN A O 1
ATOM 3714 N N . GLY A 1 482 ? -24.929 4.373 74.211 1.00 63.25 482 GLY A N 1
ATOM 3715 C CA . GLY A 1 482 ? -24.928 3.223 75.121 1.00 63.25 482 GLY A CA 1
ATOM 3716 C C . GLY A 1 482 ? -23.686 3.065 76.007 1.00 63.25 482 GLY A C 1
ATOM 3717 O O . GLY A 1 482 ? -23.594 2.079 76.728 1.00 63.25 482 GLY A O 1
ATOM 3718 N N . SER A 1 483 ? -22.736 4.005 75.978 1.00 72.56 483 SER A N 1
ATOM 3719 C CA . SER A 1 483 ? -21.567 4.015 76.871 1.00 72.56 483 SER A CA 1
ATOM 3720 C C . SER A 1 483 ? -21.634 5.165 77.868 1.00 72.56 483 SER A C 1
ATOM 3722 O O . SER A 1 483 ? -22.102 6.249 77.530 1.00 72.56 483 SER A O 1
ATOM 3724 N N . GLU A 1 484 ? -21.131 4.949 79.080 1.00 77.12 484 GLU A N 1
ATOM 3725 C CA . GLU A 1 484 ? -21.052 5.971 80.127 1.00 77.12 484 GLU A CA 1
ATOM 3726 C C . GLU A 1 484 ? -20.315 7.225 79.637 1.00 77.12 484 GLU A C 1
ATOM 3728 O O . GLU A 1 484 ? -19.175 7.158 79.166 1.00 77.12 484 GLU A O 1
ATOM 3733 N N . PHE A 1 485 ? -20.964 8.384 79.741 1.00 78.44 485 PHE A N 1
ATOM 3734 C CA . PHE A 1 485 ? -20.389 9.654 79.324 1.00 78.44 485 PHE A CA 1
ATOM 3735 C C . PHE A 1 485 ? -20.064 10.536 80.532 1.00 78.44 485 PHE A C 1
ATOM 3737 O O . PHE A 1 485 ? -20.947 11.087 81.185 1.00 78.44 485 PHE A O 1
ATOM 3744 N N . PHE A 1 486 ? -18.764 10.732 80.766 1.00 73.25 486 PHE A N 1
ATOM 3745 C CA . PHE A 1 486 ? -18.225 11.627 81.801 1.00 73.25 486 PHE A CA 1
ATOM 3746 C C . PHE A 1 486 ? -17.373 12.780 81.223 1.00 73.25 486 PHE A C 1
ATOM 3748 O O . PHE A 1 486 ? -16.647 13.451 81.957 1.00 73.25 486 PHE A O 1
ATOM 3755 N N . GLY A 1 487 ? -17.397 12.980 79.898 1.00 66.44 487 GLY A N 1
ATOM 3756 C CA . GLY A 1 487 ? -16.551 13.945 79.181 1.00 66.44 487 GLY A CA 1
ATOM 3757 C C . GLY A 1 487 ? -17.117 15.373 79.118 1.00 66.44 487 GLY A C 1
ATOM 3758 O O . GLY A 1 487 ? -18.294 15.599 79.371 1.00 66.44 487 GLY A O 1
ATOM 3759 N N . SER A 1 488 ? -16.285 16.355 78.739 1.00 74.19 488 SER A N 1
ATOM 3760 C CA . SER A 1 488 ? -16.693 17.767 78.561 1.00 74.19 488 SER A CA 1
ATOM 3761 C C . SER A 1 488 ? -17.090 18.146 77.122 1.00 74.19 488 SER A C 1
ATOM 3763 O O . SER A 1 488 ? -17.617 19.233 76.894 1.00 74.19 488 SER A O 1
ATOM 3765 N N . SER A 1 489 ? -16.849 17.273 76.136 1.00 81.56 489 SER A N 1
ATOM 3766 C CA . SER A 1 489 ? -17.244 17.447 74.726 1.00 81.56 489 SER A CA 1
ATOM 3767 C C . SER A 1 489 ? -17.269 16.102 73.975 1.00 81.56 489 SER A C 1
ATOM 3769 O O . SER A 1 489 ? -16.717 15.121 74.477 1.00 81.56 489 SER A O 1
ATOM 3771 N N . TYR A 1 490 ? -17.903 16.045 72.795 1.00 81.38 490 TYR A N 1
ATOM 3772 C CA . TYR A 1 490 ? -18.048 14.841 71.962 1.00 81.38 490 TYR A CA 1
ATOM 3773 C C . TYR A 1 490 ? -17.936 15.150 70.456 1.00 81.38 490 TYR A C 1
ATOM 3775 O O . TYR A 1 490 ? -18.669 15.992 69.937 1.00 81.38 490 TYR A O 1
ATOM 3783 N N . TYR A 1 491 ? -17.022 14.468 69.758 1.00 81.31 491 TYR A N 1
ATOM 3784 C CA . TYR A 1 491 ? -16.752 14.636 68.321 1.00 81.31 491 TYR A CA 1
ATOM 3785 C C . TYR A 1 491 ? -17.697 13.772 67.470 1.00 81.31 491 TYR A C 1
ATOM 3787 O O . TYR A 1 491 ? -17.780 12.559 67.671 1.00 81.31 491 TYR A O 1
ATOM 3795 N N . LEU A 1 492 ? -18.403 14.382 66.518 1.00 80.19 492 LEU A N 1
ATOM 3796 C CA . LEU A 1 492 ? -19.456 13.740 65.735 1.00 80.19 492 LEU A CA 1
ATOM 3797 C C . LEU A 1 492 ? -18.885 12.971 64.549 1.00 80.19 492 LEU A C 1
ATOM 3799 O O . LEU A 1 492 ? -18.292 13.539 63.636 1.00 80.19 492 LEU A O 1
ATOM 3803 N N . THR A 1 493 ? -19.132 11.669 64.535 1.00 75.62 493 THR A N 1
ATOM 3804 C CA . THR A 1 493 ? -18.782 10.766 63.426 1.00 75.62 493 THR A CA 1
ATOM 3805 C C . THR A 1 493 ? -20.021 10.213 62.711 1.00 75.62 493 THR A C 1
ATOM 3807 O O . THR A 1 493 ? -19.892 9.490 61.727 1.00 75.62 493 THR A O 1
ATOM 3810 N N . GLY A 1 494 ? -21.217 10.588 63.180 1.00 74.19 494 GLY A N 1
ATOM 3811 C CA . GLY A 1 494 ? -22.524 10.126 62.721 1.00 74.19 494 GLY A CA 1
ATOM 3812 C C . GLY A 1 494 ? -23.626 10.535 63.707 1.00 74.19 494 GLY A C 1
ATOM 3813 O O . GLY A 1 494 ? -23.373 11.301 64.644 1.00 74.19 494 GLY A O 1
ATOM 3814 N N . ASP A 1 495 ? -24.847 10.033 63.501 1.00 79.62 495 ASP A N 1
ATOM 3815 C CA . ASP A 1 495 ? -25.984 10.333 64.380 1.00 79.62 495 ASP A CA 1
ATOM 3816 C C . ASP A 1 495 ? -25.678 9.914 65.826 1.00 79.62 495 ASP A C 1
ATOM 3818 O O . ASP A 1 495 ? -25.145 8.834 66.072 1.00 79.62 495 ASP A O 1
ATOM 3822 N N . THR A 1 496 ? -25.976 10.779 66.795 1.00 84.56 496 THR A N 1
ATOM 3823 C CA . THR A 1 496 ? -25.542 10.610 68.191 1.00 84.56 496 THR A CA 1
ATOM 3824 C C . THR A 1 496 ? -26.694 10.844 69.165 1.00 84.56 496 THR A C 1
ATOM 3826 O O . THR A 1 496 ? -27.373 11.866 69.106 1.00 84.56 496 THR A O 1
ATOM 3829 N N . THR A 1 497 ? -26.910 9.923 70.106 1.00 85.38 497 THR A N 1
ATOM 3830 C CA . THR A 1 497 ? -27.927 10.072 71.164 1.00 85.38 497 THR A CA 1
ATOM 3831 C C . THR A 1 497 ? -27.300 10.002 72.555 1.00 85.38 497 THR A C 1
ATOM 3833 O O . THR A 1 497 ? -26.534 9.082 72.840 1.00 85.38 497 THR A O 1
ATOM 3836 N N . PHE A 1 498 ? -27.676 10.935 73.432 1.00 86.75 498 PHE A N 1
ATOM 3837 C CA . PHE A 1 498 ? -27.345 10.952 74.859 1.00 86.75 498 PHE A CA 1
ATOM 3838 C C . PHE A 1 498 ? -28.569 10.570 75.723 1.00 86.75 498 PHE A C 1
ATOM 3840 O O . PHE A 1 498 ? -29.664 11.058 75.455 1.00 86.75 498 PHE A O 1
ATOM 3847 N N . ARG A 1 499 ? -28.420 9.739 76.765 1.00 82.75 499 ARG A N 1
ATOM 3848 C CA . ARG A 1 499 ? -29.526 9.173 77.574 1.00 82.75 499 ARG A CA 1
ATOM 3849 C C . ARG A 1 499 ? -29.260 9.214 79.089 1.00 82.75 499 ARG A C 1
ATOM 3851 O O . ARG A 1 499 ? -28.141 8.948 79.488 1.00 82.75 499 ARG A O 1
ATOM 3858 N N . ALA A 1 500 ? -30.262 9.505 79.926 1.00 79.31 500 ALA A N 1
ATOM 3859 C CA . ALA A 1 500 ? -30.164 9.470 81.403 1.00 79.31 500 ALA A CA 1
ATOM 3860 C C . ALA A 1 500 ? -30.541 8.090 82.004 1.00 79.31 500 ALA A C 1
ATOM 3862 O O . ALA A 1 500 ? -31.659 7.647 81.781 1.00 79.31 500 ALA A O 1
ATOM 3863 N N . GLU A 1 501 ? -29.677 7.420 82.783 1.00 78.75 501 GLU A N 1
ATOM 3864 C CA . GLU A 1 501 ? -29.853 5.998 83.196 1.00 78.75 501 GLU A CA 1
ATOM 3865 C C . GLU A 1 501 ? -30.186 5.766 84.698 1.00 78.75 501 GLU A C 1
ATOM 3867 O O . GLU A 1 501 ? -29.682 6.502 85.550 1.00 78.75 501 GLU A O 1
ATOM 3872 N N . TYR A 1 502 ? -30.990 4.718 85.028 1.00 71.44 502 TYR A N 1
ATOM 3873 C CA . TYR A 1 502 ? -31.497 4.366 86.392 1.00 71.44 502 TYR A CA 1
ATOM 3874 C C . TYR A 1 502 ? -31.581 2.818 86.711 1.00 71.44 502 TYR A C 1
ATOM 3876 O O . TYR A 1 502 ? -31.644 2.048 85.758 1.00 71.44 502 TYR A O 1
ATOM 3884 N N . SER A 1 503 ? -31.678 2.307 87.979 1.00 63.06 503 SER A N 1
ATOM 3885 C CA . SER A 1 503 ? -31.638 0.822 88.335 1.00 63.06 503 SER A CA 1
ATOM 3886 C C . SER A 1 503 ? -32.632 0.198 89.407 1.00 63.06 503 SER A C 1
ATOM 3888 O O . SER A 1 503 ? -32.909 0.887 90.379 1.00 63.06 503 SER A O 1
ATOM 3890 N N . ASN A 1 504 ? -33.095 -1.097 89.277 1.00 53.75 504 ASN A N 1
ATOM 3891 C CA . ASN A 1 504 ? -34.128 -1.910 90.067 1.00 53.75 504 ASN A CA 1
ATOM 3892 C C . ASN A 1 504 ? -33.640 -3.309 90.685 1.00 53.75 504 ASN A C 1
ATOM 3894 O O . ASN A 1 504 ? -32.569 -3.765 90.292 1.00 53.75 504 ASN A O 1
ATOM 3898 N N . GLU A 1 505 ? -34.405 -4.067 91.545 1.00 56.38 505 GLU A N 1
ATOM 3899 C CA . GLU A 1 505 ? -34.085 -5.429 92.173 1.00 56.38 505 GLU A CA 1
ATOM 3900 C C . GLU A 1 505 ? -34.729 -6.723 91.509 1.00 56.38 505 GLU A C 1
ATOM 3902 O O . GLU A 1 505 ? -35.921 -6.704 91.221 1.00 56.38 505 GLU A O 1
ATOM 3907 N N . VAL A 1 506 ? -34.032 -7.895 91.332 1.00 60.22 506 VAL A N 1
ATOM 3908 C CA . VAL A 1 506 ? -34.401 -9.006 90.356 1.00 60.22 506 VAL A CA 1
ATOM 3909 C C . VAL A 1 506 ? -34.012 -10.524 90.638 1.00 60.22 506 VAL A C 1
ATOM 3911 O O . VAL A 1 506 ? -32.981 -10.776 91.258 1.00 60.22 506 VAL A O 1
ATOM 3914 N N . TYR A 1 507 ? -34.766 -11.536 90.097 1.00 67.69 507 TYR A N 1
ATOM 3915 C CA . TYR A 1 507 ? -34.575 -13.045 90.070 1.00 67.69 507 TYR A CA 1
ATOM 3916 C C . TYR A 1 507 ? -34.525 -13.668 88.644 1.00 67.69 507 TYR A C 1
ATOM 3918 O O . TYR A 1 507 ? -35.107 -13.075 87.756 1.00 67.69 507 TYR A O 1
ATOM 3926 N N . THR A 1 508 ? -33.974 -14.877 88.386 1.00 78.00 508 THR A N 1
ATOM 3927 C CA . THR A 1 508 ? -33.604 -15.358 87.016 1.00 78.00 508 THR A CA 1
ATOM 3928 C C . THR A 1 508 ? -34.315 -16.618 86.465 1.00 78.00 508 THR A C 1
ATOM 3930 O O . THR A 1 508 ? -34.066 -17.733 86.915 1.00 78.00 508 THR A O 1
ATOM 3933 N N . VAL A 1 509 ? -35.048 -16.506 85.353 1.00 86.12 509 VAL A N 1
ATOM 3934 C CA . VAL A 1 509 ? -35.509 -17.633 84.505 1.00 86.12 509 VAL A CA 1
ATOM 3935 C C . VAL A 1 509 ? -34.517 -17.892 83.364 1.00 86.12 509 VAL A C 1
ATOM 3937 O O . VAL A 1 509 ? -34.053 -16.952 82.739 1.00 86.12 509 VAL A O 1
ATOM 3940 N N . SER A 1 510 ? -34.165 -19.142 83.072 1.00 87.06 510 SER A N 1
ATOM 3941 C CA . SER A 1 510 ? -33.192 -19.540 82.041 1.00 87.06 510 SER A CA 1
ATOM 3942 C C . SER A 1 510 ? -33.862 -20.325 80.912 1.00 87.06 510 SER A C 1
ATOM 3944 O O . SER A 1 510 ? -34.665 -21.218 81.155 1.00 87.06 510 SER A O 1
ATOM 3946 N N . PHE A 1 511 ? -33.515 -20.029 79.670 1.00 88.81 511 PHE A N 1
ATOM 3947 C CA . PHE A 1 511 ? -34.086 -20.636 78.471 1.00 88.81 511 PHE A CA 1
ATOM 3948 C C . PHE A 1 511 ? -32.971 -21.290 77.661 1.00 88.81 511 PHE A C 1
ATOM 3950 O O . PHE A 1 511 ? -31.944 -20.661 77.430 1.00 88.81 511 PHE A O 1
ATOM 3957 N N . TYR A 1 512 ? -33.163 -22.528 77.216 1.00 86.19 512 TYR A N 1
ATOM 3958 C CA . TYR A 1 512 ? -32.158 -23.354 76.547 1.00 86.19 512 TYR A CA 1
ATOM 3959 C C . TYR A 1 512 ? -32.659 -23.894 75.204 1.00 86.19 512 TYR A C 1
ATOM 3961 O O . TYR A 1 512 ? -33.854 -24.093 74.997 1.00 86.19 512 TYR A O 1
ATOM 3969 N N . SER A 1 513 ? -31.751 -24.157 74.270 1.00 84.25 513 SER A N 1
ATOM 3970 C CA . SER A 1 513 ? -32.068 -24.783 72.986 1.00 84.25 513 SER A CA 1
ATOM 3971 C C . SER A 1 513 ? -32.217 -26.286 73.164 1.00 84.25 513 SER A C 1
ATOM 3973 O O . SER A 1 513 ? -31.307 -26.936 73.671 1.00 84.25 513 SER A O 1
ATOM 3975 N N . GLY A 1 514 ? -33.330 -26.864 72.710 1.00 78.38 514 GLY A N 1
ATOM 3976 C CA . GLY A 1 514 ? -33.514 -28.316 72.711 1.00 78.38 514 GLY A CA 1
ATOM 3977 C C . GLY A 1 514 ? -32.665 -29.058 71.672 1.00 78.38 514 GLY A C 1
ATOM 3978 O O . GLY A 1 514 ? -32.500 -30.265 71.803 1.00 78.38 514 GLY A O 1
ATOM 3979 N N . LEU A 1 515 ? -32.099 -28.366 70.668 1.00 76.12 515 LEU A N 1
ATOM 3980 C CA . LEU A 1 515 ? -31.218 -28.970 69.652 1.00 76.12 515 LEU A CA 1
ATOM 3981 C C . LEU A 1 515 ? -29.747 -29.019 70.089 1.00 76.12 515 LEU A C 1
ATOM 3983 O O . LEU A 1 515 ? -29.074 -30.017 69.853 1.00 76.12 515 LEU A O 1
ATOM 3987 N N . THR A 1 516 ? -29.240 -27.944 70.703 1.00 77.25 516 THR A N 1
ATOM 3988 C CA . THR A 1 516 ? -27.812 -27.805 71.058 1.00 77.25 516 THR A CA 1
ATOM 3989 C C . THR A 1 516 ? -27.543 -27.903 72.560 1.00 77.25 516 THR A C 1
ATOM 3991 O O . THR A 1 516 ? -26.401 -28.107 72.962 1.00 77.25 516 THR A O 1
ATOM 3994 N N . GLY A 1 517 ? -28.570 -27.763 73.405 1.00 74.88 517 GLY A N 1
ATOM 3995 C CA . GLY A 1 517 ? -28.432 -27.678 74.863 1.00 74.88 517 GLY A CA 1
ATOM 3996 C C . GLY A 1 517 ? -27.894 -26.332 75.367 1.00 74.88 517 GLY A C 1
ATOM 3997 O O . GLY A 1 517 ? -27.720 -26.158 76.572 1.00 74.88 517 GLY A O 1
ATOM 3998 N N . GLU A 1 518 ? -27.632 -25.377 74.473 1.00 83.31 518 GLU A N 1
ATOM 3999 C CA . GLU A 1 518 ? -27.064 -24.073 74.820 1.00 83.31 518 GLU A CA 1
ATOM 4000 C C . GLU A 1 518 ? -28.094 -23.145 75.464 1.00 83.31 518 GLU A C 1
ATOM 4002 O O . GLU A 1 518 ? -29.276 -23.162 75.118 1.00 83.31 518 GLU A O 1
ATOM 4007 N N . LEU A 1 519 ? -27.632 -22.308 76.392 1.00 80.94 519 LEU A N 1
ATOM 4008 C CA . LEU A 1 519 ? -28.436 -21.266 77.020 1.00 80.94 519 LEU A CA 1
ATOM 4009 C C . LEU A 1 519 ? -28.764 -20.181 75.981 1.00 80.94 519 LEU A C 1
ATOM 4011 O O . LEU A 1 519 ? -27.888 -19.439 75.553 1.00 80.94 519 LEU A O 1
ATOM 4015 N N . ILE A 1 520 ? -30.034 -20.095 75.594 1.00 85.75 520 ILE A N 1
ATOM 4016 C CA . ILE A 1 520 ? -30.588 -19.099 74.663 1.00 85.75 520 ILE A CA 1
ATOM 4017 C C . ILE A 1 520 ? -30.615 -17.727 75.318 1.00 85.75 520 ILE A C 1
ATOM 4019 O O . ILE A 1 520 ? -30.342 -16.708 74.691 1.00 85.75 520 ILE A O 1
ATOM 4023 N N . GLY A 1 521 ? -30.980 -17.699 76.591 1.00 80.75 521 GLY A N 1
ATOM 4024 C CA . GLY A 1 521 ? -31.050 -16.468 77.339 1.00 80.75 521 GLY A CA 1
ATOM 4025 C C . GLY A 1 521 ? -31.460 -16.736 78.762 1.00 80.75 521 GLY A C 1
ATOM 4026 O O . GLY A 1 521 ? -32.097 -17.737 79.081 1.00 80.75 521 GLY A O 1
ATOM 4027 N N . THR A 1 522 ? -31.103 -15.812 79.627 1.00 82.06 522 THR A N 1
ATOM 4028 C CA . THR A 1 522 ? -31.721 -15.705 80.933 1.00 82.06 522 THR A CA 1
ATOM 4029 C C . THR A 1 522 ? -32.561 -14.450 80.943 1.00 82.06 522 THR A C 1
ATOM 4031 O O . THR A 1 522 ? -32.263 -13.464 80.271 1.00 82.06 522 THR A O 1
ATOM 4034 N N . ARG A 1 523 ? -33.638 -14.485 81.704 1.00 80.06 523 ARG A N 1
ATOM 4035 C CA . ARG A 1 523 ? -34.426 -13.322 82.019 1.00 80.06 523 ARG A CA 1
ATOM 4036 C C . ARG A 1 523 ? -34.439 -13.157 83.513 1.00 80.06 523 ARG A C 1
ATOM 4038 O O . ARG A 1 523 ? -35.004 -13.975 84.233 1.00 80.06 523 ARG A O 1
ATOM 4045 N N . THR A 1 524 ? -33.821 -12.081 83.958 1.00 70.00 524 THR A N 1
ATOM 4046 C CA . THR A 1 524 ? -34.038 -11.576 85.295 1.00 70.00 524 THR A CA 1
ATOM 4047 C C . THR A 1 524 ? -35.356 -10.804 85.319 1.00 70.00 524 THR A C 1
ATOM 4049 O O . THR A 1 524 ? -35.616 -9.978 84.448 1.00 70.00 524 THR A O 1
ATOM 4052 N N . ALA A 1 525 ? -36.230 -11.097 86.267 1.00 70.19 525 ALA A N 1
ATOM 4053 C CA . ALA A 1 525 ? -37.474 -10.386 86.476 1.00 70.19 525 ALA A CA 1
ATOM 4054 C C . ALA A 1 525 ? -37.618 -10.060 87.954 1.00 70.19 525 ALA A C 1
ATOM 4056 O O . ALA A 1 525 ? -37.168 -10.799 88.833 1.00 70.19 525 ALA A O 1
ATOM 4057 N N . GLU A 1 526 ? -38.209 -8.906 88.213 1.00 69.12 526 GLU A N 1
ATOM 4058 C CA . GLU A 1 526 ? -38.434 -8.427 89.564 1.00 69.12 526 GLU A CA 1
ATOM 4059 C C . GLU A 1 526 ? -39.391 -9.380 90.266 1.00 69.12 526 GLU A C 1
ATOM 4061 O O . GLU A 1 526 ? -40.224 -10.048 89.642 1.00 69.12 526 GLU A O 1
ATOM 4066 N N . TYR A 1 527 ? -39.235 -9.480 91.574 1.00 61.12 527 TYR A N 1
ATOM 4067 C CA . TYR A 1 527 ? -40.020 -10.389 92.388 1.00 61.12 527 TYR A CA 1
ATOM 4068 C C . TYR A 1 527 ? -41.531 -10.300 92.093 1.00 61.12 527 TYR A C 1
ATOM 4070 O O . TYR A 1 527 ? -42.116 -9.220 92.146 1.00 61.12 527 TYR A O 1
ATOM 4078 N N . GLY A 1 528 ? -42.167 -11.448 91.825 1.00 62.97 528 GLY A N 1
ATOM 4079 C CA . GLY A 1 528 ? -43.615 -11.541 91.603 1.00 62.97 528 GLY A CA 1
ATOM 4080 C C . GLY A 1 528 ? -44.076 -11.172 90.191 1.00 62.97 528 GLY A C 1
ATOM 4081 O O . GLY A 1 528 ? -45.281 -11.117 89.946 1.00 62.97 528 GLY A O 1
ATOM 4082 N N . THR A 1 529 ? -43.142 -10.933 89.267 1.00 75.62 529 THR A N 1
ATOM 4083 C CA . THR A 1 529 ? -43.453 -10.694 87.855 1.00 75.62 529 THR A CA 1
ATOM 4084 C C . THR A 1 529 ? -43.892 -11.990 87.180 1.00 75.62 529 THR A C 1
ATOM 4086 O O . THR A 1 529 ? -43.197 -13.004 87.234 1.00 75.62 529 THR A O 1
ATOM 4089 N N . GLU A 1 530 ? -45.026 -11.955 86.490 1.00 80.25 530 GLU A N 1
ATOM 4090 C CA . GLU A 1 530 ? -45.451 -13.031 85.601 1.00 80.25 530 GLU A CA 1
ATOM 4091 C C . GLU A 1 530 ? -44.826 -12.811 84.218 1.00 80.25 530 GLU A C 1
ATOM 4093 O O . GLU A 1 530 ? -45.022 -11.767 83.605 1.00 80.25 530 GLU A O 1
ATOM 4098 N N . ILE A 1 531 ? -44.045 -13.778 83.739 1.00 80.38 531 ILE A N 1
ATOM 4099 C CA . ILE A 1 531 ? -43.454 -13.788 82.402 1.00 80.38 531 ILE A CA 1
ATOM 4100 C C . ILE A 1 531 ? -44.374 -14.594 81.473 1.00 80.38 531 ILE A C 1
ATOM 4102 O O . ILE A 1 531 ? -44.325 -15.826 81.492 1.00 80.38 531 ILE A O 1
ATOM 4106 N N . PRO A 1 532 ? -45.227 -13.963 80.653 1.00 81.31 532 PRO A N 1
ATOM 4107 C CA . PRO A 1 532 ? -45.990 -14.671 79.631 1.00 81.31 532 PRO A CA 1
ATOM 4108 C C . PRO A 1 532 ? -45.072 -15.252 78.548 1.00 81.31 532 PRO A C 1
ATOM 4110 O O . PRO A 1 532 ? -43.977 -14.747 78.305 1.00 81.31 532 PRO A O 1
ATOM 4113 N N . LEU A 1 533 ? -45.544 -16.285 77.843 1.00 77.81 533 LEU A N 1
ATOM 4114 C CA . LEU A 1 533 ? -44.840 -16.901 76.706 1.00 77.81 533 LEU A CA 1
ATOM 4115 C C . LEU A 1 533 ? -44.402 -15.878 75.647 1.00 77.81 533 LEU A C 1
ATOM 4117 O O . LEU A 1 533 ? -43.356 -16.047 75.029 1.00 77.81 533 LEU A O 1
ATOM 4121 N N . SER A 1 534 ? -45.180 -14.808 75.451 1.00 76.00 534 SER A N 1
ATOM 4122 C CA . SER A 1 534 ? -44.851 -13.705 74.535 1.00 76.00 534 SER A CA 1
ATOM 4123 C C . SER A 1 534 ? -43.560 -12.975 74.891 1.00 76.00 534 SER A C 1
ATOM 4125 O O . SER A 1 534 ? -43.004 -12.273 74.054 1.00 76.00 534 SER A O 1
ATOM 4127 N N . GLU A 1 535 ? -43.105 -13.112 76.131 1.00 78.88 535 GLU A N 1
ATOM 4128 C CA . GLU A 1 535 ? -41.897 -12.477 76.632 1.00 78.88 535 GLU A CA 1
ATOM 4129 C C . GLU A 1 535 ? -40.796 -13.492 76.982 1.00 78.88 535 GLU A C 1
ATOM 4131 O O . GLU A 1 535 ? -39.819 -13.154 77.662 1.00 78.88 535 GLU A O 1
ATOM 4136 N N . PHE A 1 536 ? -40.945 -14.741 76.536 1.00 87.00 536 PHE A N 1
ATOM 4137 C CA . PHE A 1 536 ? -39.822 -15.667 76.463 1.00 87.00 536 PHE A CA 1
ATOM 4138 C C . PHE A 1 536 ? -38.891 -15.174 75.354 1.00 87.00 536 PHE A C 1
ATOM 4140 O O . PHE A 1 536 ? -39.357 -14.546 74.395 1.00 87.00 536 PHE A O 1
ATOM 4147 N N . PRO A 1 537 ? -37.579 -15.450 75.437 1.00 80.00 537 PRO A N 1
ATOM 4148 C CA . PRO A 1 537 ? -36.717 -15.206 74.298 1.00 80.00 537 PRO A CA 1
ATOM 4149 C C . PRO A 1 537 ? -37.286 -15.942 73.087 1.00 80.00 537 PRO A C 1
ATOM 4151 O O . PRO A 1 537 ? -37.857 -17.029 73.205 1.00 80.00 537 PRO A O 1
ATOM 4154 N N . LYS A 1 538 ? -37.142 -15.348 71.905 1.00 80.38 538 LYS A N 1
ATOM 4155 C CA . LYS A 1 538 ? -37.432 -16.069 70.671 1.00 80.38 538 LYS A CA 1
ATOM 4156 C C . LYS A 1 538 ? -36.533 -17.307 70.655 1.00 80.38 538 LYS A C 1
ATOM 4158 O O . LYS A 1 538 ? -35.325 -17.186 70.861 1.00 80.38 538 LYS A O 1
ATOM 4163 N N . ALA A 1 539 ? -37.111 -18.484 70.438 1.00 78.75 539 ALA A N 1
ATOM 4164 C CA . ALA A 1 539 ? -36.302 -19.669 70.208 1.00 78.75 539 ALA A CA 1
ATOM 4165 C C . ALA A 1 539 ? -35.359 -19.394 69.019 1.00 78.75 539 ALA A C 1
ATOM 4167 O O . ALA A 1 539 ? -35.822 -18.819 68.026 1.00 78.75 539 ALA A O 1
ATOM 4168 N N . PRO A 1 540 ? -34.059 -19.724 69.121 1.00 77.81 540 PRO A N 1
ATOM 4169 C CA . PRO A 1 540 ? -33.107 -19.530 68.046 1.00 77.81 540 PRO A CA 1
ATOM 4170 C C . PRO A 1 540 ? -33.664 -20.077 66.745 1.00 77.81 540 PRO A C 1
ATOM 4172 O O . PRO A 1 540 ? -34.193 -21.187 66.699 1.00 77.81 540 PRO A O 1
ATOM 4175 N N . ASP A 1 541 ? -33.535 -19.305 65.674 1.00 75.06 541 ASP A N 1
ATOM 4176 C CA . ASP A 1 541 ? -33.847 -19.830 64.359 1.00 75.06 541 ASP A CA 1
ATOM 4177 C C . ASP A 1 541 ? -32.837 -20.948 64.060 1.00 75.06 541 ASP A C 1
ATOM 4179 O O . ASP A 1 541 ? -31.654 -20.707 63.822 1.00 75.06 541 ASP A O 1
ATOM 4183 N N . ALA A 1 542 ? -33.297 -22.193 64.116 1.00 75.31 542 ALA A N 1
ATOM 4184 C CA . ALA A 1 542 ? -32.499 -23.342 63.738 1.00 75.31 542 ALA A CA 1
ATOM 4185 C C . ALA A 1 542 ? -32.615 -23.523 62.223 1.00 75.31 542 ALA A C 1
ATOM 4187 O O . ALA A 1 542 ? -33.702 -23.766 61.690 1.00 75.31 542 ALA A O 1
ATOM 4188 N N . VAL A 1 543 ? -31.496 -23.369 61.508 1.00 76.38 543 VAL A N 1
ATOM 4189 C CA . VAL A 1 543 ? -31.464 -23.548 60.052 1.00 76.38 543 VAL A CA 1
ATOM 4190 C C . VAL A 1 543 ? -32.007 -24.935 59.726 1.00 76.38 543 VAL A C 1
ATOM 4192 O O . VAL A 1 543 ? -31.521 -25.935 60.249 1.00 76.38 543 VAL A O 1
ATOM 4195 N N . GLY A 1 544 ? -33.059 -24.971 58.905 1.00 76.88 544 GLY A N 1
ATOM 4196 C CA . GLY A 1 544 ? -33.707 -26.216 58.517 1.00 76.88 544 GLY A CA 1
ATOM 4197 C C . GLY A 1 544 ? -34.730 -26.797 59.488 1.00 76.88 544 GLY A C 1
ATOM 4198 O O . GLY A 1 544 ? -35.292 -27.842 59.189 1.00 76.88 544 GLY A O 1
ATOM 4199 N N . TYR A 1 545 ? -35.039 -26.120 60.593 1.00 82.75 545 TYR A N 1
ATOM 4200 C CA . TYR A 1 545 ? -36.090 -26.523 61.526 1.00 82.75 545 TYR A CA 1
ATOM 4201 C C . TYR A 1 545 ? -37.067 -25.362 61.788 1.00 82.75 545 TYR A C 1
ATOM 4203 O O . TYR A 1 545 ? -36.735 -24.188 61.618 1.00 82.75 545 TYR A O 1
ATOM 4211 N N . ASN A 1 546 ? -38.300 -25.687 62.162 1.00 81.69 546 ASN A N 1
ATOM 4212 C CA . ASN A 1 546 ? -39.311 -24.771 62.672 1.00 81.69 546 ASN A CA 1
ATOM 4213 C C . ASN A 1 546 ? -39.402 -24.954 64.185 1.00 81.69 546 ASN A C 1
ATOM 4215 O O . ASN A 1 546 ? -39.482 -26.081 64.668 1.00 81.69 546 ASN A O 1
ATOM 4219 N N . PHE A 1 547 ? -39.395 -23.854 64.935 1.00 85.56 547 PHE A N 1
ATOM 4220 C CA . PHE A 1 547 ? -39.709 -23.901 66.359 1.00 85.56 547 PHE A CA 1
ATOM 4221 C C . PHE A 1 547 ? -41.155 -24.369 66.552 1.00 85.56 547 PHE A C 1
ATOM 4223 O O . PHE A 1 547 ? -42.064 -23.828 65.921 1.00 85.56 547 PHE A O 1
ATOM 4230 N N . ALA A 1 548 ? -41.346 -25.361 67.417 1.00 84.00 548 ALA A N 1
ATOM 4231 C CA . ALA A 1 548 ? -42.656 -25.904 67.741 1.00 84.00 548 ALA A CA 1
ATOM 4232 C C . ALA A 1 548 ? -43.207 -25.259 69.019 1.00 84.00 548 ALA A C 1
ATOM 4234 O O . ALA A 1 548 ? -44.232 -24.580 68.980 1.00 84.00 548 ALA A O 1
ATOM 4235 N N . GLU A 1 549 ? -42.514 -25.437 70.148 1.00 87.12 549 GLU A N 1
ATOM 4236 C CA . GLU A 1 549 ? -42.970 -24.976 71.463 1.00 87.12 549 GLU A CA 1
ATOM 4237 C C . GLU A 1 549 ? -41.841 -24.928 72.508 1.00 87.12 549 GLU A C 1
ATOM 4239 O O . GLU A 1 549 ? -40.764 -25.495 72.321 1.00 87.12 549 GLU A O 1
ATOM 4244 N N . TRP A 1 550 ? -42.095 -24.247 73.630 1.00 88.12 550 TRP A N 1
ATOM 4245 C CA . TRP A 1 550 ? -41.231 -24.268 74.813 1.00 88.12 550 TRP A CA 1
ATOM 4246 C C . TRP A 1 550 ? -41.700 -25.352 75.780 1.00 88.12 550 TRP A C 1
ATOM 4248 O O . TRP A 1 550 ? -42.889 -25.448 76.076 1.00 88.12 550 TRP A O 1
ATOM 4258 N N . GLN A 1 551 ? -40.765 -26.125 76.319 1.00 87.25 551 GLN A N 1
ATOM 4259 C CA . GLN A 1 551 ? -41.019 -27.210 77.261 1.00 87.25 551 GLN A CA 1
ATOM 4260 C C . GLN A 1 551 ? -40.237 -26.997 78.561 1.00 87.25 551 GLN A C 1
ATOM 4262 O O . GLN A 1 551 ? -39.183 -26.361 78.580 1.00 87.25 551 GLN A O 1
ATOM 4267 N N . TYR A 1 552 ? -40.739 -27.511 79.676 1.00 86.25 552 TYR A N 1
ATOM 4268 C CA . TYR A 1 552 ? -39.969 -27.603 80.912 1.00 86.25 552 TYR A CA 1
ATOM 4269 C C . TYR A 1 552 ? -38.894 -28.691 80.799 1.00 86.25 552 TYR A C 1
ATOM 4271 O O . TYR A 1 552 ? -38.880 -29.493 79.866 1.00 86.25 552 TYR A O 1
ATOM 4279 N N . ALA A 1 553 ? -37.994 -28.748 81.783 1.00 78.75 553 ALA A N 1
ATOM 4280 C CA . ALA A 1 553 ? -36.945 -29.768 81.846 1.00 78.75 553 ALA A CA 1
ATOM 4281 C C . ALA A 1 553 ? -37.471 -31.222 81.829 1.00 78.75 553 ALA A C 1
ATOM 4283 O O . ALA A 1 553 ? -36.720 -32.136 81.501 1.00 78.75 553 ALA A O 1
ATOM 4284 N N . ASP A 1 554 ? -38.739 -31.449 82.183 1.00 74.75 554 ASP A N 1
ATOM 4285 C CA . ASP A 1 554 ? -39.393 -32.763 82.171 1.00 74.75 554 ASP A CA 1
ATOM 4286 C C . ASP A 1 554 ? -40.072 -33.120 80.830 1.00 74.75 554 ASP A C 1
ATOM 4288 O O . ASP A 1 554 ? -40.667 -34.192 80.713 1.00 74.75 554 ASP A O 1
ATOM 4292 N N . GLY A 1 555 ? -39.966 -32.246 79.821 1.00 73.88 555 GLY A N 1
ATOM 4293 C CA . GLY A 1 555 ? -40.537 -32.430 78.483 1.00 73.88 555 GLY A CA 1
ATOM 4294 C C . GLY A 1 555 ? -42.008 -32.026 78.351 1.00 73.88 555 GLY A C 1
ATOM 4295 O O . GLY A 1 555 ? -42.592 -32.205 77.284 1.00 73.88 555 GLY A O 1
ATOM 4296 N N . SER A 1 556 ? -42.635 -31.487 79.401 1.00 81.56 556 SER A N 1
ATOM 4297 C CA . SER A 1 556 ? -44.002 -30.963 79.318 1.00 81.56 556 SER A CA 1
ATOM 4298 C C . SER A 1 556 ? -44.038 -29.552 78.723 1.00 81.56 556 SER A C 1
ATOM 4300 O O . SER A 1 556 ? -43.160 -28.735 78.992 1.00 81.56 556 SER A O 1
ATOM 4302 N N . ALA A 1 557 ? -45.055 -29.245 77.914 1.00 82.25 557 ALA A N 1
ATOM 4303 C CA . ALA A 1 557 ? -45.195 -27.934 77.282 1.00 82.25 557 ALA A CA 1
ATOM 4304 C C . ALA A 1 557 ? -45.483 -26.823 78.307 1.00 82.25 557 ALA A C 1
ATOM 4306 O O . ALA A 1 557 ? -46.331 -26.966 79.194 1.00 82.25 557 ALA A O 1
ATOM 4307 N N . VAL A 1 558 ? -44.812 -25.683 78.151 1.00 84.00 558 VAL A N 1
ATOM 4308 C CA . VAL A 1 558 ? -45.078 -24.471 78.928 1.00 84.00 558 VAL A CA 1
ATOM 4309 C C . VAL A 1 558 ? -46.317 -23.786 78.353 1.00 84.00 558 VAL A C 1
ATOM 4311 O O . VAL A 1 558 ? -46.315 -23.349 77.206 1.00 84.00 558 VAL A O 1
ATOM 4314 N N . SER A 1 559 ? -47.386 -23.677 79.144 1.00 73.62 559 SER A N 1
ATOM 4315 C CA . SER A 1 559 ? -48.674 -23.126 78.704 1.00 73.62 559 SER A CA 1
ATOM 4316 C C . SER A 1 559 ? -48.958 -21.770 79.355 1.00 73.62 559 SER A C 1
ATOM 4318 O O . SER A 1 559 ? -49.263 -21.700 80.542 1.00 73.62 559 SER A O 1
ATOM 4320 N N . GLY A 1 560 ? -48.959 -20.701 78.557 1.00 78.19 560 GLY A N 1
ATOM 4321 C CA . GLY A 1 560 ? -49.413 -19.364 78.956 1.00 78.19 560 GLY A CA 1
ATOM 4322 C C . GLY A 1 560 ? -48.313 -18.468 79.528 1.00 78.19 560 GLY A C 1
ATOM 4323 O O . GLY A 1 560 ? -47.925 -17.502 78.870 1.00 78.19 560 GLY A O 1
ATOM 4324 N N . SER A 1 561 ? -47.818 -18.762 80.730 1.00 82.25 561 SER A N 1
ATOM 4325 C CA . SER A 1 561 ? -46.877 -17.905 81.470 1.00 82.25 561 SER A CA 1
ATOM 4326 C C . SER A 1 561 ? -46.047 -18.675 82.508 1.00 82.25 561 SER A C 1
ATOM 4328 O O . SER A 1 561 ? -46.385 -19.793 82.896 1.00 82.25 561 SER A O 1
ATOM 4330 N N . ILE A 1 562 ? -44.952 -18.063 82.972 1.00 82.31 562 ILE A N 1
ATOM 4331 C CA . ILE A 1 562 ? -44.166 -18.460 84.149 1.00 82.31 562 ILE A CA 1
ATOM 4332 C C . ILE A 1 562 ? -44.301 -17.367 85.202 1.00 82.31 562 ILE A C 1
ATOM 4334 O O . ILE A 1 562 ? -43.940 -16.223 84.955 1.00 82.31 562 ILE A O 1
ATOM 4338 N N . ASN A 1 563 ? -44.749 -17.711 86.403 1.00 81.31 563 ASN A N 1
ATOM 4339 C CA . ASN A 1 563 ? -44.743 -16.774 87.522 1.00 81.31 563 ASN A CA 1
ATOM 4340 C C . ASN A 1 563 ? -43.369 -16.779 88.223 1.00 81.31 563 ASN A C 1
ATOM 4342 O O . ASN A 1 563 ? -42.944 -17.826 88.718 1.00 81.31 563 ASN A O 1
ATOM 4346 N N . VAL A 1 564 ? -42.663 -15.640 88.254 1.00 76.62 564 VAL A N 1
ATOM 4347 C CA . VAL A 1 564 ? -41.273 -15.555 88.739 1.00 76.62 564 VAL A CA 1
ATOM 4348 C C . VAL A 1 564 ? -41.233 -15.313 90.238 1.00 76.62 564 VAL A C 1
ATOM 4350 O O . VAL A 1 564 ? -41.184 -14.186 90.738 1.00 76.62 564 VAL A O 1
ATOM 4353 N N . THR A 1 565 ? -41.225 -16.423 90.964 1.00 75.69 565 THR A N 1
ATOM 4354 C CA . THR A 1 565 ? -40.984 -16.455 92.410 1.00 75.69 565 THR A CA 1
ATOM 4355 C C . THR A 1 565 ? -39.621 -17.047 92.768 1.00 75.69 565 THR A C 1
ATOM 4357 O O . THR A 1 565 ? -39.177 -16.900 93.903 1.00 75.69 565 THR A O 1
ATOM 4360 N N . GLU A 1 566 ? -38.965 -17.717 91.813 1.00 76.25 566 GLU A N 1
ATOM 4361 C CA . GLU A 1 566 ? -37.648 -18.346 91.941 1.00 76.25 566 GLU A CA 1
ATOM 4362 C C . GLU A 1 566 ? -36.998 -18.570 90.563 1.00 76.25 566 GLU A C 1
ATOM 4364 O O . GLU A 1 566 ? -37.611 -18.325 89.519 1.00 76.25 566 GLU A O 1
ATOM 4369 N N . ASN A 1 567 ? -35.760 -19.070 90.547 1.00 81.56 567 ASN A N 1
ATOM 4370 C CA . ASN A 1 567 ? -35.069 -19.365 89.297 1.00 81.56 567 ASN A CA 1
ATOM 4371 C C . ASN A 1 567 ? -35.650 -20.618 88.610 1.00 81.56 567 ASN A C 1
ATOM 4373 O O . ASN A 1 567 ? -35.724 -21.678 89.223 1.00 81.56 567 ASN A O 1
ATOM 4377 N N . THR A 1 568 ? -36.005 -20.522 87.326 1.00 86.00 568 THR A N 1
ATOM 4378 C CA . THR A 1 568 ? -36.689 -21.585 86.544 1.00 86.00 568 THR A CA 1
ATOM 4379 C C . THR A 1 568 ? -35.934 -21.885 85.241 1.00 86.00 568 THR A C 1
ATOM 4381 O O . THR A 1 568 ? -35.216 -21.012 84.767 1.00 86.00 568 THR A O 1
ATOM 4384 N N . SER A 1 569 ? -36.045 -23.087 84.649 1.00 89.44 569 SER A N 1
ATOM 4385 C CA . SER A 1 569 ? -35.417 -23.430 83.350 1.00 89.44 569 SER A CA 1
ATOM 4386 C C . SER A 1 569 ? -36.386 -24.052 82.329 1.00 89.44 569 SER A C 1
ATOM 4388 O O . SER A 1 569 ? -37.152 -24.947 82.687 1.00 89.44 569 SER A O 1
ATOM 4390 N N . CYS A 1 570 ? -36.311 -23.624 81.062 1.00 87.75 570 CYS A N 1
ATOM 4391 C CA . CYS A 1 570 ? -37.153 -24.084 79.941 1.00 87.75 570 CYS A CA 1
ATOM 4392 C C . CYS A 1 570 ? -36.326 -24.376 78.670 1.00 87.75 570 CYS A C 1
ATOM 4394 O O . CYS A 1 570 ? -35.270 -23.778 78.486 1.00 87.75 570 CYS A O 1
ATOM 4396 N N . TYR A 1 571 ? -36.813 -25.246 77.778 1.00 86.88 571 TYR A N 1
ATOM 4397 C CA . TYR A 1 571 ? -36.134 -25.732 76.567 1.00 86.88 571 TYR A CA 1
ATOM 4398 C C . TYR A 1 571 ? -36.992 -25.550 75.303 1.00 86.88 571 TYR A C 1
ATOM 4400 O O . TYR A 1 571 ? -38.181 -25.850 75.323 1.00 86.88 571 TYR A O 1
ATOM 4408 N N . ALA A 1 572 ? -36.412 -25.080 74.197 1.00 86.69 572 ALA A N 1
ATOM 4409 C CA . ALA A 1 572 ? -37.109 -24.914 72.914 1.00 86.69 572 ALA A CA 1
ATOM 4410 C C . ALA A 1 572 ? -37.116 -26.213 72.086 1.00 86.69 572 ALA A C 1
ATOM 4412 O O . ALA A 1 572 ? -36.045 -26.734 71.776 1.00 86.69 572 ALA A O 1
ATOM 4413 N N . ALA A 1 573 ? -38.290 -26.705 71.683 1.00 82.06 573 ALA A N 1
ATOM 4414 C CA . ALA A 1 573 ? -38.469 -27.873 70.815 1.00 82.06 573 ALA A CA 1
ATOM 4415 C C . ALA A 1 573 ? -38.652 -27.474 69.335 1.00 82.06 573 ALA A C 1
ATOM 4417 O O . ALA A 1 573 ? -39.210 -26.416 69.036 1.00 82.06 573 ALA A O 1
ATOM 4418 N N . TYR A 1 574 ? -38.202 -28.326 68.403 1.00 83.06 574 TYR A N 1
ATOM 4419 C CA . TYR A 1 574 ? -38.148 -28.026 66.963 1.00 83.06 574 TYR A CA 1
ATOM 4420 C C . TYR A 1 574 ? -38.605 -29.200 66.076 1.00 83.06 574 TYR A C 1
ATOM 4422 O O . TYR A 1 574 ? -38.359 -30.358 66.405 1.00 83.06 574 TYR A O 1
ATOM 4430 N N . GLU A 1 575 ? -39.183 -28.893 64.909 1.00 81.81 575 GLU A N 1
ATOM 4431 C CA . GLU A 1 575 ? -39.555 -29.833 63.834 1.00 81.81 575 GLU A CA 1
ATOM 4432 C C . GLU A 1 575 ? -38.753 -29.550 62.551 1.00 81.81 575 GLU A C 1
ATOM 4434 O O . GLU A 1 575 ? -38.575 -28.393 62.184 1.00 81.81 575 GLU A O 1
ATOM 4439 N N . ALA A 1 576 ? -38.266 -30.566 61.832 1.00 80.31 576 ALA A N 1
ATOM 4440 C CA . ALA A 1 576 ? -37.492 -30.350 60.600 1.00 80.31 576 ALA A CA 1
ATOM 4441 C C . ALA A 1 576 ? -38.359 -29.775 59.457 1.00 80.31 576 ALA A C 1
ATOM 4443 O O . ALA A 1 576 ? -39.461 -30.256 59.194 1.00 80.31 576 ALA A O 1
ATOM 4444 N N . LYS A 1 577 ? -37.850 -28.765 58.740 1.00 83.19 577 LYS A N 1
ATOM 4445 C CA . LYS A 1 577 ? -38.454 -28.218 57.513 1.00 83.19 577 LYS A CA 1
ATOM 4446 C C . LYS A 1 577 ? -38.371 -29.255 56.394 1.00 83.19 577 LYS A C 1
ATOM 4448 O O . LYS A 1 577 ? -37.361 -29.938 56.259 1.00 83.19 577 LYS A O 1
ATOM 4453 N N . MET A 1 578 ? -39.412 -29.335 55.571 1.00 82.31 578 MET A N 1
ATOM 4454 C CA . MET A 1 578 ? -39.431 -30.179 54.374 1.00 82.31 578 MET A CA 1
ATOM 4455 C C . MET A 1 578 ? -38.997 -29.360 53.158 1.00 82.31 578 MET A C 1
ATOM 4457 O O . MET A 1 578 ? -39.485 -28.246 52.965 1.00 82.31 578 MET A O 1
ATOM 4461 N N . TYR A 1 579 ? -38.122 -29.922 52.330 1.00 88.00 579 TYR A N 1
ATOM 4462 C CA . TYR A 1 579 ? -37.629 -29.300 51.104 1.00 88.00 579 TYR A CA 1
ATOM 4463 C C . TYR A 1 579 ? -37.871 -30.198 49.897 1.00 88.00 579 TYR A C 1
ATOM 4465 O O . TYR A 1 579 ? -37.881 -31.426 50.004 1.00 88.00 579 TYR A O 1
ATOM 4473 N N . THR A 1 580 ? -38.076 -29.571 48.742 1.00 89.81 580 THR A N 1
ATOM 4474 C CA . THR A 1 580 ? -38.296 -30.258 47.470 1.00 89.81 580 THR A CA 1
ATOM 4475 C C . THR A 1 580 ? -37.000 -30.379 46.678 1.00 89.81 580 THR A C 1
ATOM 4477 O O . THR A 1 580 ? -36.351 -29.362 46.423 1.00 89.81 580 THR A O 1
ATOM 4480 N N . VAL A 1 581 ? -36.682 -31.586 46.215 1.00 92.62 581 VAL A N 1
ATOM 4481 C CA . VAL A 1 581 ? -35.596 -31.857 45.262 1.00 92.62 581 VAL A CA 1
ATOM 4482 C C . VAL A 1 581 ? -36.221 -32.218 43.925 1.00 92.62 581 VAL A C 1
ATOM 4484 O O . VAL A 1 581 ? -37.005 -33.163 43.854 1.00 92.62 581 VAL A O 1
ATOM 4487 N N . LYS A 1 582 ? -35.909 -31.469 42.869 1.00 92.75 582 LYS A N 1
ATOM 4488 C CA . LYS A 1 582 ? -36.364 -31.766 41.506 1.00 92.75 582 LYS A CA 1
ATOM 4489 C C . LYS A 1 582 ? -35.194 -32.245 40.664 1.00 92.75 582 LYS A C 1
ATOM 4491 O O . LYS A 1 582 ? -34.177 -31.570 40.613 1.00 92.75 582 LYS A O 1
ATOM 4496 N N . PHE A 1 583 ? -35.371 -33.356 39.972 1.00 92.38 583 PHE A N 1
ATOM 4497 C CA . PHE A 1 583 ? -34.453 -33.831 38.945 1.00 92.38 583 PHE A CA 1
ATOM 4498 C C . PHE A 1 583 ? -35.016 -33.412 37.593 1.00 92.38 583 PHE A C 1
ATOM 4500 O O . PHE A 1 583 ? -36.131 -33.804 37.246 1.00 92.38 583 PHE A O 1
ATOM 4507 N N . TRP A 1 584 ? -34.293 -32.562 36.877 1.00 91.62 584 TRP A N 1
ATOM 4508 C CA . TRP A 1 584 ? -34.745 -31.901 35.657 1.00 91.62 584 TRP A CA 1
ATOM 4509 C C . TRP A 1 584 ? -33.812 -32.263 34.509 1.00 91.62 584 TRP A C 1
ATOM 4511 O O . TRP A 1 584 ? -32.601 -32.122 34.621 1.00 91.62 584 TRP A O 1
ATOM 4521 N N . ASP A 1 585 ? -34.365 -32.736 33.404 1.00 89.69 585 ASP A N 1
ATOM 4522 C CA . ASP A 1 585 ? -33.633 -32.855 32.155 1.00 89.69 585 ASP A CA 1
ATOM 4523 C C . ASP A 1 585 ? -33.553 -31.483 31.477 1.00 89.69 585 ASP A C 1
ATOM 4525 O O . ASP A 1 585 ? -34.567 -30.948 31.024 1.00 89.69 585 ASP A O 1
ATOM 4529 N N . ASN A 1 586 ? -32.352 -30.901 31.432 1.00 83.38 586 ASN A N 1
ATOM 4530 C CA . ASN A 1 586 ? -32.155 -29.560 30.882 1.00 83.38 586 ASN A CA 1
ATOM 4531 C C . ASN A 1 586 ? -32.250 -29.516 29.347 1.00 83.38 586 ASN A C 1
ATOM 4533 O O . ASN A 1 586 ? -32.413 -28.440 28.781 1.00 83.38 586 ASN A O 1
ATOM 4537 N N . HIS A 1 587 ? -32.116 -30.657 28.666 1.00 83.00 587 HIS A N 1
ATOM 4538 C CA . HIS A 1 587 ? -32.157 -30.721 27.205 1.00 83.00 587 HIS A CA 1
ATOM 4539 C C . HIS A 1 587 ? -33.602 -30.734 26.685 1.00 83.00 587 HIS A C 1
ATOM 4541 O O . HIS A 1 587 ? -33.917 -30.077 25.698 1.00 83.00 587 HIS A O 1
ATOM 4547 N N . THR A 1 588 ? -34.501 -31.435 27.379 1.00 82.25 588 THR A N 1
ATOM 4548 C CA . THR A 1 588 ? -35.923 -31.562 26.998 1.00 82.25 588 THR A CA 1
ATOM 4549 C C . THR A 1 588 ? -36.873 -30.672 27.791 1.00 82.25 588 THR A C 1
ATOM 4551 O O . THR A 1 588 ? -38.063 -30.635 27.482 1.00 82.25 588 THR A O 1
ATOM 4554 N N . ASP A 1 589 ? -36.371 -29.963 28.802 1.00 82.06 589 ASP A N 1
ATOM 4555 C CA . ASP A 1 589 ? -37.174 -29.173 29.739 1.00 82.06 589 ASP A CA 1
ATOM 4556 C C . ASP A 1 589 ? -38.220 -30.027 30.506 1.00 82.06 589 ASP A C 1
ATOM 4558 O O . ASP A 1 589 ? -39.358 -29.626 30.756 1.00 82.06 589 ASP A O 1
ATOM 4562 N N . VAL A 1 590 ? -37.844 -31.253 30.895 1.00 86.25 590 VAL A N 1
ATOM 4563 C CA . VAL A 1 590 ? -38.743 -32.213 31.569 1.00 86.25 590 VAL A CA 1
ATOM 4564 C C . VAL A 1 590 ? -38.290 -32.513 32.995 1.00 86.25 590 VAL A C 1
ATOM 4566 O O . VAL A 1 590 ? -37.175 -32.970 33.231 1.00 86.25 590 VAL A O 1
ATOM 4569 N N . ILE A 1 591 ? -39.178 -32.342 33.979 1.00 89.94 591 ILE A N 1
ATOM 4570 C CA . ILE A 1 591 ? -38.928 -32.802 35.354 1.00 89.94 591 ILE A CA 1
ATOM 4571 C C . ILE A 1 591 ? -39.108 -34.324 35.412 1.00 89.94 591 ILE A C 1
ATOM 4573 O O . ILE A 1 591 ? -40.228 -34.827 35.319 1.00 89.94 591 ILE A O 1
ATOM 4577 N N . LEU A 1 592 ? -38.006 -35.042 35.615 1.00 89.19 592 LEU A N 1
ATOM 4578 C CA . LEU A 1 592 ? -37.942 -36.503 35.676 1.00 89.19 592 LEU A CA 1
ATOM 4579 C C . LEU A 1 592 ? -38.480 -37.046 37.004 1.00 89.19 592 LEU A C 1
ATOM 4581 O O . LEU A 1 592 ? -39.175 -38.061 37.038 1.00 89.19 592 LEU A O 1
ATOM 4585 N N . ARG A 1 593 ? -38.191 -36.359 38.116 1.00 92.06 593 ARG A N 1
ATOM 4586 C CA . ARG A 1 593 ? -38.642 -36.745 39.463 1.00 92.06 593 ARG A CA 1
ATOM 4587 C C . ARG A 1 593 ? -38.701 -35.540 40.397 1.00 92.06 593 ARG A C 1
ATOM 4589 O O . ARG A 1 593 ? -37.931 -34.595 40.255 1.00 92.06 593 ARG A O 1
ATOM 4596 N N . THR A 1 594 ? -39.615 -35.561 41.367 1.00 92.00 594 THR A N 1
ATOM 4597 C CA . THR A 1 594 ? -39.662 -34.591 42.473 1.00 92.00 594 THR A CA 1
ATOM 4598 C C . THR A 1 594 ? -39.819 -35.324 43.797 1.00 92.00 594 THR A C 1
ATOM 4600 O O . THR A 1 594 ? -40.820 -36.007 44.001 1.00 92.00 594 THR A O 1
ATOM 4603 N N . ASP A 1 595 ? -38.872 -35.122 44.706 1.00 90.12 595 ASP A N 1
ATOM 4604 C CA . ASP A 1 595 ? -38.910 -35.644 46.069 1.00 90.12 595 ASP A CA 1
ATOM 4605 C C . ASP A 1 595 ? -39.211 -34.526 47.068 1.00 90.12 595 ASP A C 1
ATOM 4607 O O . ASP A 1 595 ? -38.879 -33.365 46.837 1.00 90.12 595 ASP A O 1
ATOM 4611 N N . THR A 1 596 ? -39.838 -34.866 48.195 1.00 90.69 596 THR A N 1
ATOM 4612 C CA . THR A 1 596 ? -40.013 -33.961 49.343 1.00 90.69 596 THR A CA 1
ATOM 4613 C C . THR A 1 596 ? -39.450 -34.638 50.581 1.00 90.69 596 THR A C 1
ATOM 4615 O O . THR A 1 596 ? -40.009 -35.631 51.047 1.00 90.69 596 THR A O 1
ATOM 4618 N N . VAL A 1 597 ? -38.341 -34.119 51.103 1.00 89.12 597 VAL A N 1
ATOM 4619 C CA . VAL A 1 597 ? -37.578 -34.751 52.190 1.00 89.12 597 VAL A CA 1
ATOM 4620 C C . VAL A 1 597 ? -37.296 -33.765 53.329 1.00 89.12 597 VAL A C 1
ATOM 4622 O O . VAL A 1 597 ? -37.266 -32.554 53.091 1.00 89.12 597 VAL A O 1
ATOM 4625 N N . PRO A 1 598 ? -37.109 -34.240 54.574 1.00 87.75 598 PRO A N 1
ATOM 4626 C CA . PRO A 1 598 ? -36.704 -33.382 55.682 1.00 87.75 598 PRO A CA 1
ATOM 4627 C C . PRO A 1 598 ? -35.323 -32.757 55.448 1.00 87.75 598 PRO A C 1
ATOM 4629 O O . PRO A 1 598 ? -34.454 -33.356 54.808 1.00 87.75 598 PRO A O 1
ATOM 4632 N N . TYR A 1 599 ? -35.102 -31.578 56.021 1.00 84.25 599 TYR A N 1
ATOM 4633 C CA . TYR A 1 599 ? -33.803 -30.914 56.067 1.00 84.25 599 TYR A CA 1
ATOM 4634 C C . TYR A 1 599 ? -32.682 -31.844 56.549 1.00 84.25 599 TYR A C 1
ATOM 4636 O O . TYR A 1 599 ? -32.823 -32.524 57.565 1.00 84.25 599 TYR A O 1
ATOM 4644 N N . GLY A 1 600 ? -31.556 -31.836 55.836 1.00 83.50 600 GLY A N 1
ATOM 4645 C CA . GLY A 1 600 ? -30.378 -32.653 56.131 1.00 83.50 600 GLY A CA 1
ATOM 4646 C C . GLY A 1 600 ? -30.434 -34.079 55.576 1.00 83.50 600 GLY A C 1
ATOM 4647 O O . GLY A 1 600 ? -29.506 -34.846 55.814 1.00 83.50 600 GLY A O 1
ATOM 4648 N N . THR A 1 601 ? -31.485 -34.451 54.834 1.00 90.81 601 THR A N 1
ATOM 4649 C CA . THR A 1 601 ? -31.528 -35.739 54.119 1.00 90.81 601 THR A CA 1
ATOM 4650 C C . THR A 1 601 ? -30.429 -35.791 53.058 1.00 90.81 601 THR A C 1
ATOM 4652 O O . THR A 1 601 ? -30.268 -34.832 52.307 1.00 90.81 601 THR A O 1
ATOM 4655 N N . VAL A 1 602 ? -29.708 -36.911 52.969 1.00 89.56 602 VAL A N 1
ATOM 4656 C CA . VAL A 1 602 ? -28.701 -37.169 51.927 1.00 89.56 602 VAL A CA 1
ATOM 4657 C C . VAL A 1 602 ? -29.292 -38.119 50.883 1.00 89.56 602 VAL A C 1
ATOM 4659 O O . VAL A 1 602 ? -29.771 -39.191 51.251 1.00 89.56 602 VAL A O 1
ATOM 4662 N N . ILE A 1 603 ? -29.274 -37.736 49.604 1.00 89.88 603 ILE A N 1
ATOM 4663 C CA . ILE A 1 603 ? -29.681 -38.573 48.461 1.00 89.88 603 ILE A CA 1
ATOM 4664 C C . ILE A 1 603 ? -28.428 -38.863 47.634 1.00 89.88 603 ILE A C 1
ATOM 4666 O O . ILE A 1 603 ? -27.754 -37.928 47.209 1.00 89.88 603 ILE A O 1
ATOM 4670 N N . LYS A 1 604 ? -28.101 -40.134 47.406 1.00 87.75 604 LYS A N 1
ATOM 4671 C CA . LYS A 1 604 ? -26.918 -40.525 46.627 1.00 87.75 604 LYS A CA 1
ATOM 4672 C C . LYS A 1 604 ? -27.223 -40.567 45.133 1.00 87.75 604 LYS A C 1
ATOM 4674 O O . LYS A 1 604 ? -28.372 -40.776 44.755 1.00 87.75 604 LYS A O 1
ATOM 4679 N N . ALA A 1 605 ? -26.199 -40.444 44.292 1.00 83.38 605 ALA A N 1
ATOM 4680 C CA . ALA A 1 605 ? -26.355 -40.483 42.838 1.00 83.38 605 ALA A CA 1
ATOM 4681 C C . ALA A 1 605 ? -26.981 -41.790 42.324 1.00 83.38 605 ALA A C 1
ATOM 4683 O O . ALA A 1 605 ? -27.730 -41.764 41.353 1.00 83.38 605 ALA A O 1
ATOM 4684 N N . GLU A 1 606 ? -26.747 -42.919 43.001 1.00 83.56 606 GLU A N 1
ATOM 4685 C CA . GLU A 1 606 ? -27.393 -44.206 42.687 1.00 83.56 606 GLU A CA 1
ATOM 4686 C C . GLU A 1 606 ? -28.923 -44.190 42.865 1.00 83.56 606 GLU A C 1
ATOM 4688 O O . GLU A 1 606 ? -29.618 -45.005 42.262 1.00 83.56 606 GLU A O 1
ATOM 4693 N N . ASP A 1 607 ? -29.448 -43.244 43.650 1.00 87.81 607 ASP A N 1
ATOM 4694 C CA . ASP A 1 607 ? -30.880 -43.043 43.884 1.00 87.81 607 ASP A CA 1
ATOM 4695 C C . ASP A 1 607 ? -31.483 -41.939 42.994 1.00 87.81 607 ASP A C 1
ATOM 4697 O O . ASP A 1 607 ? -32.677 -41.629 43.122 1.00 87.81 607 ASP A O 1
ATOM 4701 N N . PHE A 1 608 ? -30.694 -41.314 42.111 1.00 91.00 608 PHE A N 1
ATOM 4702 C CA . PHE A 1 608 ? -31.194 -40.348 41.127 1.00 91.00 608 PHE A CA 1
ATOM 4703 C C . PHE A 1 608 ? -32.004 -41.082 40.041 1.00 91.00 608 PHE A C 1
ATOM 4705 O O . PHE A 1 608 ? -31.790 -42.272 39.806 1.00 91.00 608 PHE A O 1
ATOM 4712 N N . PRO A 1 609 ? -32.995 -40.433 39.400 1.00 88.56 609 PRO A N 1
ATOM 4713 C CA . PRO A 1 609 ? -33.741 -41.075 38.318 1.00 88.56 609 PRO A CA 1
ATOM 4714 C C . PRO A 1 609 ? -32.823 -41.401 37.126 1.00 88.56 609 PRO A C 1
ATOM 4716 O O . PRO A 1 609 ? -31.760 -40.803 36.967 1.00 88.56 609 PRO A O 1
ATOM 4719 N N . GLU A 1 610 ? -33.241 -42.336 36.270 1.00 86.44 610 GLU A N 1
ATOM 4720 C CA . GLU A 1 610 ? -32.560 -42.568 34.990 1.00 86.44 610 GLU A CA 1
ATOM 4721 C C . GLU A 1 610 ? -32.636 -41.303 34.116 1.00 86.44 610 GLU A C 1
ATOM 4723 O O . GLU A 1 610 ? -33.642 -40.587 34.120 1.00 86.44 610 GLU A O 1
ATOM 4728 N N . HIS A 1 611 ? -31.547 -41.011 33.401 1.00 87.25 611 HIS A N 1
ATOM 4729 C CA . HIS A 1 611 ? -31.489 -39.911 32.441 1.00 87.25 611 HIS A CA 1
ATOM 4730 C C . HIS A 1 611 ? -32.208 -40.295 31.137 1.00 87.25 611 HIS A C 1
ATOM 4732 O O . HIS A 1 611 ? -32.516 -41.466 30.911 1.00 87.25 611 HIS A O 1
ATOM 4738 N N . ILE A 1 612 ? -32.479 -39.311 30.280 1.00 86.88 612 ILE A N 1
ATOM 4739 C CA . ILE A 1 612 ? -33.029 -39.547 28.941 1.00 86.88 612 ILE A CA 1
ATOM 4740 C C . ILE A 1 612 ? -31.860 -39.573 27.952 1.00 86.88 612 ILE A C 1
ATOM 4742 O O . ILE A 1 612 ? -31.023 -38.678 27.963 1.00 86.88 612 ILE A O 1
ATOM 4746 N N . GLU A 1 613 ? -31.785 -40.594 27.100 1.00 83.62 613 GLU A N 1
ATOM 4747 C CA . GLU A 1 613 ? -30.830 -40.596 25.988 1.00 83.62 613 GLU A CA 1
ATOM 4748 C C . GLU A 1 613 ? -31.262 -39.574 24.925 1.00 83.62 613 GLU A C 1
ATOM 4750 O O . GLU A 1 613 ? -32.413 -39.592 24.478 1.00 83.62 613 GLU A O 1
ATOM 4755 N N . HIS A 1 614 ? -30.335 -38.710 24.503 1.00 84.12 614 HIS A N 1
ATOM 4756 C CA . HIS A 1 614 ? -30.566 -37.707 23.461 1.00 84.12 614 HIS A CA 1
ATOM 4757 C C . HIS A 1 614 ? -29.693 -38.014 22.248 1.00 84.12 614 HIS A C 1
ATOM 4759 O O . HIS A 1 614 ? -28.485 -38.212 22.370 1.00 84.12 614 HIS A O 1
ATOM 4765 N N . GLU A 1 615 ? -30.307 -38.059 21.067 1.00 83.00 615 GLU A N 1
ATOM 4766 C CA . GLU A 1 615 ? -29.592 -38.308 19.816 1.00 83.00 615 GLU A CA 1
ATOM 4767 C C . GLU A 1 615 ? -28.503 -37.248 19.609 1.00 83.00 615 GLU A C 1
ATOM 4769 O O . GLU A 1 615 ? -28.789 -36.052 19.616 1.00 83.00 615 GLU A O 1
ATOM 4774 N N . GLY A 1 616 ? -27.253 -37.697 19.456 1.00 83.44 616 GLY A N 1
ATOM 4775 C CA . GLY A 1 616 ? -26.099 -36.825 19.245 1.00 83.44 616 GLY A CA 1
ATOM 4776 C C . GLY A 1 616 ? -25.606 -36.065 20.481 1.00 83.44 616 GLY A C 1
ATOM 4777 O O . GLY A 1 616 ? -24.823 -35.126 20.337 1.00 83.44 616 GLY A O 1
ATOM 4778 N N . TYR A 1 617 ? -26.014 -36.467 21.689 1.00 87.69 617 TYR A N 1
ATOM 4779 C CA . TYR A 1 617 ? -25.499 -35.921 22.945 1.00 87.69 617 TYR A CA 1
ATOM 4780 C C . TYR A 1 617 ? -25.134 -37.030 23.944 1.00 87.69 617 TYR A C 1
ATOM 4782 O O . TYR A 1 617 ? -25.904 -37.957 24.181 1.00 87.69 617 TYR A O 1
ATOM 4790 N N . ASP A 1 618 ? -23.985 -36.887 24.602 1.00 87.75 618 ASP A N 1
ATOM 4791 C CA . ASP A 1 618 ? -23.508 -37.787 25.651 1.00 87.75 618 ASP A CA 1
ATOM 4792 C C . ASP A 1 618 ? -23.899 -37.266 27.040 1.00 87.75 618 ASP A C 1
ATOM 4794 O O . ASP A 1 618 ? -23.590 -36.125 27.399 1.00 87.75 618 ASP A O 1
ATOM 4798 N N . PHE A 1 619 ? -24.523 -38.110 27.866 1.00 88.88 619 PHE A N 1
ATOM 4799 C CA . PHE A 1 619 ? -24.824 -37.777 29.262 1.00 88.88 619 PHE A CA 1
ATOM 4800 C C . PHE A 1 619 ? -23.540 -37.652 30.093 1.00 88.88 619 PHE A C 1
ATOM 4802 O O . PHE A 1 619 ? -22.749 -38.591 30.188 1.00 88.88 619 PHE A O 1
ATOM 4809 N N . LYS A 1 620 ? -23.339 -36.494 30.731 1.00 90.12 620 LYS A N 1
ATOM 4810 C CA . LYS A 1 620 ? -22.153 -36.215 31.562 1.00 90.12 620 LYS A CA 1
ATOM 4811 C C . LYS A 1 620 ? -22.377 -36.433 33.043 1.00 90.12 620 LYS A C 1
ATOM 4813 O O . LYS A 1 620 ? -21.417 -36.665 33.773 1.00 90.12 620 LYS A O 1
ATOM 4818 N N . GLY A 1 621 ? -23.627 -36.375 33.481 1.00 88.88 621 GLY A N 1
ATOM 4819 C CA . GLY A 1 621 ? -23.985 -36.548 34.876 1.00 88.88 621 GLY A CA 1
ATOM 4820 C C . GLY A 1 621 ? -25.047 -35.564 35.336 1.00 88.88 621 GLY A C 1
ATOM 4821 O O . GLY A 1 621 ? -25.593 -34.760 34.570 1.00 88.88 621 GLY A O 1
ATOM 4822 N N . TRP A 1 622 ? -25.323 -35.643 36.631 1.00 91.31 622 TRP A N 1
ATOM 4823 C CA . TRP A 1 622 ? -26.265 -34.781 37.324 1.00 91.31 622 TRP A CA 1
ATOM 4824 C C . TRP A 1 622 ? -25.528 -33.592 37.940 1.00 91.31 622 TRP A C 1
ATOM 4826 O O . TRP A 1 622 ? -24.613 -33.770 38.739 1.00 91.31 622 TRP A O 1
ATOM 4836 N N . TYR A 1 623 ? -25.926 -32.383 37.565 1.00 90.12 623 TYR A N 1
ATOM 4837 C CA . TYR A 1 623 ? -25.288 -31.133 37.957 1.00 90.12 623 TYR A CA 1
ATOM 4838 C C . TYR A 1 623 ? -26.193 -30.326 38.888 1.00 90.12 623 TYR A C 1
ATOM 4840 O O . TYR A 1 623 ? -27.374 -30.111 38.611 1.00 90.12 623 TYR A O 1
ATOM 4848 N N . GLY A 1 624 ? -25.647 -29.842 39.996 1.00 84.12 624 GLY A N 1
ATOM 4849 C CA . GLY A 1 624 ? -26.352 -29.003 40.959 1.00 84.12 624 GLY A CA 1
ATOM 4850 C C . GLY A 1 624 ? -25.361 -28.323 41.896 1.00 84.12 624 GLY A C 1
ATOM 4851 O O . GLY A 1 624 ? -24.224 -28.752 42.018 1.00 84.12 624 GLY A O 1
ATOM 4852 N N . TYR A 1 625 ? -25.753 -27.212 42.523 1.00 82.62 625 TYR A N 1
ATOM 4853 C CA . TYR A 1 625 ? -24.860 -26.423 43.395 1.00 82.62 625 TYR A CA 1
ATOM 4854 C C . TYR A 1 625 ? -23.534 -25.953 42.757 1.00 82.62 625 TYR A C 1
ATOM 4856 O O . TYR A 1 625 ? -22.615 -25.566 43.469 1.00 82.62 625 TYR A O 1
ATOM 4864 N N . GLY A 1 626 ? -23.451 -25.907 41.425 1.00 81.31 626 GLY A N 1
ATOM 4865 C CA . GLY A 1 626 ? -22.246 -25.472 40.716 1.00 81.31 626 GLY A CA 1
ATOM 4866 C C . GLY A 1 626 ? -21.257 -26.596 40.381 1.00 81.31 626 GLY A C 1
ATOM 4867 O O . GLY A 1 626 ? -20.212 -26.309 39.798 1.00 81.31 626 GLY A O 1
ATOM 4868 N N . GLU A 1 627 ? -21.578 -27.856 40.680 1.00 86.88 627 GLU A N 1
ATOM 4869 C CA . GLU A 1 627 ? -20.718 -29.013 40.406 1.00 86.88 627 GLU A CA 1
ATOM 4870 C C . GLU A 1 627 ? -21.512 -30.265 39.989 1.00 86.88 627 GLU A C 1
ATOM 4872 O O . GLU A 1 627 ? -22.742 -30.310 40.070 1.00 86.88 627 GLU A O 1
ATOM 4877 N N . PHE A 1 628 ? -20.800 -31.287 39.506 1.00 89.31 628 PHE A N 1
ATOM 4878 C CA . PHE A 1 628 ? -21.373 -32.612 39.271 1.00 89.31 628 PHE A CA 1
ATOM 4879 C C . PHE A 1 628 ? -21.492 -33.367 40.595 1.00 89.31 628 PHE A C 1
ATOM 4881 O O . PHE A 1 628 ? -20.556 -33.378 41.391 1.00 89.31 628 PHE A O 1
ATOM 4888 N N . LEU A 1 629 ? -22.651 -33.978 40.832 1.00 88.06 629 LEU A N 1
ATOM 4889 C CA . LEU A 1 629 ? -23.024 -34.522 42.134 1.00 88.06 629 LEU A CA 1
ATOM 4890 C C . LEU A 1 629 ? -22.926 -36.050 42.167 1.00 88.06 629 LEU A C 1
ATOM 4892 O O . LEU A 1 629 ? -23.625 -36.732 41.418 1.00 88.06 629 LEU A O 1
ATOM 4896 N N . ASP A 1 630 ? -22.157 -36.572 43.125 1.00 85.81 630 ASP A N 1
ATOM 4897 C CA . ASP A 1 630 ? -22.196 -37.985 43.541 1.00 85.81 630 ASP A CA 1
ATOM 4898 C C . ASP A 1 630 ? -23.212 -38.229 44.679 1.00 85.81 630 ASP A C 1
ATOM 4900 O O . ASP A 1 630 ? -23.677 -39.349 44.902 1.00 85.81 630 ASP A O 1
ATOM 4904 N N . GLU A 1 631 ? -23.587 -37.173 45.404 1.00 88.19 631 GLU A N 1
ATOM 4905 C CA . GLU A 1 631 ? -24.665 -37.141 46.394 1.00 88.19 631 GLU A CA 1
ATOM 4906 C C . GLU A 1 631 ? -25.140 -35.698 46.625 1.00 88.19 631 GLU A C 1
ATOM 4908 O O . GLU A 1 631 ? -24.463 -34.735 46.268 1.00 88.19 631 GLU A O 1
ATOM 4913 N N . VAL A 1 632 ? -26.314 -35.529 47.234 1.00 89.06 632 VAL A N 1
ATOM 4914 C CA . VAL A 1 632 ? -26.869 -34.225 47.612 1.00 89.06 632 VAL A CA 1
ATOM 4915 C C . VAL A 1 632 ? -27.385 -34.243 49.046 1.00 89.06 632 VAL A C 1
ATOM 4917 O O . VAL A 1 632 ? -28.203 -35.085 49.412 1.00 89.06 632 VAL A O 1
ATOM 4920 N N . THR A 1 633 ? -26.952 -33.272 49.856 1.00 89.81 633 THR A N 1
ATOM 4921 C CA . THR A 1 633 ? -27.537 -33.003 51.180 1.00 89.81 633 THR A CA 1
ATOM 4922 C C . THR A 1 633 ? -28.577 -31.892 51.069 1.00 89.81 633 THR A C 1
ATOM 4924 O O . THR A 1 633 ? -28.261 -30.752 50.729 1.00 89.81 633 THR A O 1
ATOM 4927 N N . VAL A 1 634 ? -29.833 -32.205 51.378 1.00 88.56 634 VAL A N 1
ATOM 4928 C CA . VAL A 1 634 ? -30.965 -31.303 51.155 1.00 88.56 634 VAL A CA 1
ATOM 4929 C C . VAL A 1 634 ? -31.072 -30.279 52.281 1.00 88.56 634 VAL A C 1
ATOM 4931 O O . VAL A 1 634 ? -31.652 -30.537 53.336 1.00 88.56 634 VAL A O 1
ATOM 4934 N N . VAL A 1 635 ? -30.522 -29.091 52.045 1.00 86.56 635 VAL A N 1
ATOM 4935 C CA . VAL A 1 635 ? -30.578 -27.955 52.984 1.00 86.56 635 VAL A CA 1
ATOM 4936 C C . VAL A 1 635 ? -31.576 -26.865 52.571 1.00 86.56 635 VAL A C 1
ATOM 4938 O O . VAL A 1 635 ? -31.941 -26.013 53.383 1.00 86.56 635 VAL A O 1
ATOM 4941 N N . SER A 1 636 ? -32.042 -26.912 51.322 1.00 87.44 636 SER A N 1
ATOM 4942 C CA . SER A 1 636 ? -33.014 -26.003 50.712 1.00 87.44 636 SER A CA 1
ATOM 4943 C C . SER A 1 636 ? -33.745 -26.699 49.555 1.00 87.44 636 SER A C 1
ATOM 4945 O O . SER A 1 636 ? -33.399 -27.818 49.179 1.00 87.44 636 SER A O 1
ATOM 4947 N N . ASN A 1 637 ? -34.750 -26.038 48.963 1.00 89.00 637 ASN A N 1
ATOM 4948 C CA . ASN A 1 637 ? -35.300 -26.496 47.686 1.00 89.00 637 ASN A CA 1
ATOM 4949 C C . ASN A 1 637 ? -34.205 -26.423 46.616 1.00 89.00 637 ASN A C 1
ATOM 4951 O O . ASN A 1 637 ? -33.563 -25.380 46.477 1.00 89.00 637 ASN A O 1
ATOM 4955 N N . VAL A 1 638 ? -34.024 -27.495 45.852 1.00 90.88 638 VAL A N 1
ATOM 4956 C CA . VAL A 1 638 ? -32.979 -27.581 44.827 1.00 90.88 638 VAL A CA 1
ATOM 4957 C C . VAL A 1 638 ? -33.503 -28.248 43.567 1.00 90.88 638 VAL A C 1
ATOM 4959 O O . VAL A 1 638 ? -34.373 -29.122 43.615 1.00 90.88 638 VAL A O 1
ATOM 4962 N N . ILE A 1 639 ? -32.969 -27.805 42.432 1.00 91.75 639 ILE A N 1
ATOM 4963 C CA . ILE A 1 639 ? -33.134 -28.471 41.149 1.00 91.75 639 ILE A CA 1
ATOM 4964 C C . ILE A 1 639 ? -31.766 -28.999 40.719 1.00 91.75 639 ILE A C 1
ATOM 4966 O O . ILE A 1 639 ? -30.782 -28.262 40.764 1.00 91.75 639 ILE A O 1
ATOM 4970 N N . ILE A 1 640 ? -31.722 -30.273 40.355 1.00 92.44 640 ILE A N 1
ATOM 4971 C CA . ILE A 1 640 ? -30.543 -30.996 39.888 1.00 92.44 640 ILE A CA 1
ATOM 4972 C C . ILE A 1 640 ? -30.783 -31.325 38.419 1.00 92.44 640 ILE A C 1
ATOM 4974 O O . ILE A 1 640 ? -31.823 -31.883 38.069 1.00 92.44 640 ILE A O 1
ATOM 4978 N N . TYR A 1 641 ? -29.836 -30.958 37.569 1.00 90.25 641 TYR A N 1
ATOM 4979 C CA . TYR A 1 641 ? -29.968 -31.001 36.121 1.00 90.25 641 TYR A CA 1
ATOM 4980 C C . TYR A 1 641 ? -29.266 -32.228 35.549 1.00 90.25 641 TYR A C 1
ATOM 4982 O O . TYR A 1 641 ? -28.087 -32.431 35.824 1.00 90.25 641 TYR A O 1
ATOM 4990 N N . ALA A 1 642 ? -29.941 -33.018 34.719 1.00 89.62 642 ALA A N 1
ATOM 4991 C CA . ALA A 1 642 ? -29.250 -33.929 33.817 1.00 89.62 642 ALA A CA 1
ATOM 4992 C C . ALA A 1 642 ? -28.566 -33.080 32.739 1.00 89.62 642 ALA A C 1
ATOM 4994 O O . ALA A 1 642 ? -29.218 -32.270 32.072 1.00 89.62 642 ALA A O 1
ATOM 4995 N N . THR A 1 643 ? -27.249 -33.219 32.622 1.00 86.69 643 THR A N 1
ATOM 4996 C CA . THR A 1 643 ? -26.430 -32.424 31.701 1.00 86.69 643 THR A CA 1
ATOM 4997 C C . THR A 1 643 ? -25.777 -33.310 30.657 1.00 86.69 643 THR A C 1
ATOM 4999 O O . THR A 1 643 ? -25.382 -34.445 30.933 1.00 86.69 643 THR A O 1
ATOM 5002 N N . TYR A 1 644 ? -25.679 -32.766 29.449 1.00 88.12 644 TYR A N 1
ATOM 5003 C CA . TYR A 1 644 ? -25.251 -33.480 28.259 1.00 88.12 644 TYR A CA 1
ATOM 5004 C C . TYR A 1 644 ? -24.234 -32.636 27.486 1.00 88.12 644 TYR A C 1
ATOM 5006 O O . TYR A 1 644 ? -24.299 -31.407 27.520 1.00 88.12 644 TYR A O 1
ATOM 5014 N N . GLU A 1 645 ? -23.312 -33.285 26.785 1.00 86.94 645 GLU A N 1
ATOM 5015 C CA . GLU A 1 645 ? -22.372 -32.650 25.851 1.00 86.94 645 GLU A CA 1
ATOM 5016 C C . GLU A 1 645 ? -22.654 -33.157 24.435 1.00 86.94 645 GLU A C 1
ATOM 5018 O O . GLU A 1 645 ? -23.038 -34.310 24.274 1.00 86.94 645 GLU A O 1
ATOM 5023 N N . GLN A 1 646 ? -22.490 -32.316 23.411 1.00 87.44 646 GLN A N 1
ATOM 5024 C CA . GLN A 1 646 ? -22.669 -32.750 22.021 1.00 87.44 646 GLN A CA 1
ATOM 5025 C C . GLN A 1 646 ? -21.640 -33.823 21.649 1.00 87.44 646 GLN A C 1
ATOM 5027 O O . GLN A 1 646 ? -20.446 -33.656 21.904 1.00 87.44 646 GLN A O 1
ATOM 5032 N N . HIS A 1 647 ? -22.100 -34.897 21.011 1.00 84.25 647 HIS A N 1
ATOM 5033 C CA . HIS A 1 647 ? -21.238 -35.966 20.524 1.00 84.25 647 HIS A CA 1
ATOM 5034 C C . HIS A 1 647 ? -20.467 -35.495 19.276 1.00 84.25 647 HIS A C 1
ATOM 5036 O O . HIS A 1 647 ? -21.080 -34.937 18.360 1.00 84.25 647 HIS A O 1
ATOM 5042 N N . PRO A 1 648 ? -19.139 -35.681 19.208 1.00 87.69 648 PRO A N 1
ATOM 5043 C CA . PRO A 1 648 ? -18.358 -35.363 18.017 1.00 87.69 648 PRO A CA 1
ATOM 5044 C C . PRO A 1 648 ? -18.453 -36.469 16.952 1.00 87.69 648 PRO A C 1
ATOM 5046 O O . PRO A 1 648 ? -18.284 -37.643 17.264 1.00 87.69 648 PRO A O 1
ATOM 5049 N N . TYR A 1 649 ? -18.628 -36.085 15.687 1.00 91.19 649 TYR A N 1
ATOM 5050 C CA . TYR A 1 649 ? -18.576 -36.961 14.510 1.00 91.19 649 TYR A CA 1
ATOM 5051 C C . TYR A 1 649 ? -17.404 -36.603 13.593 1.00 91.19 649 TYR A C 1
ATOM 5053 O O . TYR A 1 649 ? -16.897 -35.481 13.612 1.00 91.19 649 TYR A O 1
ATOM 5061 N N . THR A 1 650 ? -16.958 -37.558 12.782 1.00 91.31 650 THR A N 1
ATOM 5062 C CA . THR A 1 650 ? -15.834 -37.395 11.853 1.00 91.31 650 THR A CA 1
ATOM 5063 C C . THR A 1 650 ? -16.323 -37.249 10.415 1.00 91.31 650 THR A C 1
ATOM 5065 O O . THR A 1 650 ? -16.990 -38.128 9.871 1.00 91.31 650 THR A O 1
ATOM 5068 N N . VAL A 1 651 ? -15.927 -36.155 9.767 1.00 94.56 651 VAL A N 1
ATOM 5069 C CA . VAL A 1 651 ? -16.071 -35.945 8.324 1.00 94.56 651 VAL A CA 1
ATOM 5070 C C . VAL A 1 651 ? -14.743 -36.279 7.656 1.00 94.56 651 VAL A C 1
ATOM 5072 O O . VAL A 1 651 ? -13.731 -35.627 7.918 1.00 94.56 651 VAL A O 1
ATOM 5075 N N . THR A 1 652 ? -14.727 -37.291 6.794 1.00 93.56 652 THR A N 1
ATOM 5076 C CA . THR A 1 652 ? -13.531 -37.701 6.046 1.00 93.56 652 THR A CA 1
ATOM 5077 C C . THR A 1 652 ? -13.641 -37.248 4.598 1.00 93.56 652 THR A C 1
ATOM 5079 O O . THR A 1 652 ? -14.516 -37.701 3.862 1.00 93.56 652 THR A O 1
ATOM 5082 N N . PHE A 1 653 ? -12.724 -36.387 4.169 1.00 94.69 653 PHE A N 1
ATOM 5083 C CA . PHE A 1 653 ? -12.577 -36.005 2.772 1.00 94.69 653 PHE A CA 1
ATOM 5084 C C . PHE A 1 653 ? -11.661 -37.001 2.073 1.00 94.69 653 PHE A C 1
ATOM 5086 O O . PHE A 1 653 ? -10.558 -37.276 2.551 1.00 94.69 653 PHE A O 1
ATOM 5093 N N . VAL A 1 654 ? -12.116 -37.543 0.951 1.00 94.31 654 VAL A N 1
ATOM 5094 C CA . VAL A 1 654 ? -11.366 -38.519 0.157 1.00 94.31 654 VAL A CA 1
ATOM 5095 C C . VAL A 1 654 ? -11.254 -38.060 -1.285 1.00 94.31 654 VAL A C 1
ATOM 5097 O O . VAL A 1 654 ? -12.187 -37.484 -1.846 1.00 94.31 654 VAL A O 1
ATOM 5100 N N . ASP A 1 655 ? -10.116 -38.350 -1.892 1.00 92.94 655 ASP A N 1
ATOM 5101 C CA . ASP A 1 655 ? -9.920 -38.213 -3.324 1.00 92.94 655 ASP A CA 1
ATOM 5102 C C . ASP A 1 655 ? -10.618 -39.381 -4.029 1.00 92.94 655 ASP A C 1
ATOM 5104 O O . ASP A 1 655 ? -10.258 -40.545 -3.854 1.00 92.94 655 ASP A O 1
ATOM 5108 N N . GLY A 1 656 ? -11.654 -39.090 -4.814 1.00 88.38 656 GLY A N 1
ATOM 5109 C CA . GLY A 1 656 ? -12.385 -40.105 -5.570 1.00 88.38 656 GLY A CA 1
ATOM 5110 C C . GLY A 1 656 ? -11.623 -40.652 -6.775 1.00 88.38 656 GLY A C 1
ATOM 5111 O O . GLY A 1 656 ? -12.072 -41.641 -7.353 1.00 88.38 656 GLY A O 1
ATOM 5112 N N . TYR A 1 657 ? -10.492 -40.051 -7.156 1.00 84.88 657 TYR A N 1
ATOM 5113 C CA . TYR A 1 657 ? -9.647 -40.523 -8.250 1.00 84.88 657 TYR A CA 1
ATOM 5114 C C . TYR A 1 657 ? -8.747 -41.692 -7.825 1.00 84.88 657 TYR A C 1
ATOM 5116 O O . TYR A 1 657 ? -8.654 -42.689 -8.541 1.00 84.88 657 TYR A O 1
ATOM 5124 N N . ASN A 1 658 ? -8.109 -41.608 -6.650 1.00 86.88 658 ASN A N 1
ATOM 5125 C CA . ASN A 1 658 ? -7.166 -42.624 -6.153 1.00 86.88 658 ASN A CA 1
ATOM 5126 C C . ASN A 1 658 ? -7.609 -43.325 -4.846 1.00 86.88 658 ASN A C 1
ATOM 5128 O O . ASN A 1 658 ? -7.042 -44.358 -4.485 1.00 86.88 658 ASN A O 1
ATOM 5132 N N . GLY A 1 659 ? -8.643 -42.817 -4.166 1.00 85.38 659 GLY A N 1
ATOM 5133 C CA . GLY A 1 659 ? -9.180 -43.351 -2.911 1.00 85.38 659 GLY A CA 1
ATOM 5134 C C . GLY A 1 659 ? -8.440 -42.910 -1.643 1.00 85.38 659 GLY A C 1
ATOM 5135 O O . GLY A 1 659 ? -8.726 -43.447 -0.571 1.00 85.38 659 GLY A O 1
ATOM 5136 N N . GLU A 1 660 ? -7.487 -41.979 -1.731 1.00 89.75 660 GLU A N 1
ATOM 5137 C CA . GLU A 1 660 ? -6.718 -41.500 -0.580 1.00 89.75 660 GLU A CA 1
ATOM 5138 C C . GLU A 1 660 ? -7.528 -40.544 0.303 1.00 89.75 660 GLU A C 1
ATOM 5140 O O . GLU A 1 660 ? -8.337 -39.742 -0.165 1.00 89.75 660 GLU A O 1
ATOM 5145 N N . THR A 1 661 ? -7.298 -40.608 1.616 1.00 92.06 661 THR A N 1
ATOM 5146 C CA . THR A 1 661 ? -7.846 -39.625 2.554 1.00 92.06 661 THR A CA 1
ATOM 5147 C C . THR A 1 661 ? -7.081 -38.312 2.430 1.00 92.06 661 THR A C 1
ATOM 5149 O O . THR A 1 661 ? -5.886 -38.261 2.709 1.00 92.06 661 THR A O 1
ATOM 5152 N N . LEU A 1 662 ? -7.794 -37.244 2.082 1.00 91.50 662 LEU A N 1
ATOM 5153 C CA . LEU A 1 662 ? -7.264 -35.886 1.980 1.00 91.50 662 LEU A CA 1
ATOM 5154 C C . LEU A 1 662 ? -7.212 -35.203 3.344 1.00 91.50 662 LEU A C 1
ATOM 5156 O O . LEU A 1 662 ? -6.210 -34.598 3.717 1.00 91.50 662 LEU A O 1
ATOM 5160 N N . GLN A 1 663 ? -8.303 -35.312 4.102 1.00 93.06 663 GLN A N 1
ATOM 5161 C CA . GLN A 1 663 ? -8.457 -34.669 5.402 1.00 93.06 663 GLN A CA 1
ATOM 5162 C C . GLN A 1 663 ? -9.486 -35.425 6.247 1.00 93.06 663 GLN A C 1
ATOM 5164 O O . GLN A 1 663 ? -10.384 -36.084 5.726 1.00 93.06 663 GLN A O 1
ATOM 5169 N N . SER A 1 664 ? -9.377 -35.332 7.570 1.00 92.56 664 SER A N 1
ATOM 5170 C CA . SER A 1 664 ? -10.451 -35.716 8.490 1.00 92.56 664 SER A CA 1
ATOM 5171 C C . SER A 1 664 ? -10.685 -34.593 9.488 1.00 92.56 664 SER A C 1
ATOM 5173 O O . SER A 1 664 ? -9.731 -34.088 10.078 1.00 92.56 664 SER A O 1
ATOM 5175 N N . VAL A 1 665 ? -11.943 -34.192 9.651 1.00 92.69 665 VAL A N 1
ATOM 5176 C CA . VAL A 1 665 ? -12.360 -33.094 10.528 1.00 92.69 665 VAL A CA 1
ATOM 5177 C C . VAL A 1 665 ? -13.359 -33.626 11.545 1.00 92.69 665 VAL A C 1
ATOM 5179 O O . VAL A 1 665 ? -14.286 -34.349 11.188 1.00 92.69 665 VAL A O 1
ATOM 5182 N N . THR A 1 666 ? -13.173 -33.271 12.814 1.00 91.44 666 THR A N 1
ATOM 5183 C CA . THR A 1 666 ? -14.122 -33.598 13.881 1.00 91.44 666 THR A CA 1
ATOM 5184 C C . THR A 1 666 ? -15.107 -32.446 14.054 1.00 91.44 666 THR A C 1
ATOM 5186 O O . THR A 1 666 ? -14.696 -31.319 14.319 1.00 91.44 666 THR A O 1
ATOM 5189 N N . VAL A 1 667 ? -16.401 -32.728 13.914 1.00 91.12 667 VAL A N 1
ATOM 5190 C CA . VAL A 1 667 ? -17.497 -31.751 13.953 1.00 91.12 667 VAL A CA 1
ATOM 5191 C C . VAL A 1 667 ? -18.515 -32.206 14.996 1.00 91.12 667 VAL A C 1
ATOM 5193 O O . VAL A 1 667 ? -18.888 -33.375 15.029 1.00 91.12 667 VAL A O 1
ATOM 5196 N N . LEU A 1 668 ? -18.954 -31.305 15.878 1.00 90.94 668 LEU A N 1
ATOM 5197 C CA . LEU A 1 668 ? -19.998 -31.628 16.860 1.00 90.94 668 LEU A CA 1
ATOM 5198 C C . LEU A 1 668 ? -21.330 -31.922 16.158 1.00 90.94 668 LEU A C 1
ATOM 5200 O O . LEU A 1 668 ? -21.629 -31.336 15.117 1.00 90.94 668 LEU A O 1
ATOM 5204 N N . TYR A 1 669 ? -22.136 -32.804 16.743 1.00 87.38 669 TYR A N 1
ATOM 5205 C CA . TYR A 1 669 ? -23.474 -33.115 16.252 1.00 87.38 669 TYR A CA 1
ATOM 5206 C C . TYR A 1 669 ? -24.308 -31.859 15.990 1.00 87.38 669 TYR A C 1
ATOM 5208 O O . TYR A 1 669 ? -24.354 -30.941 16.810 1.00 87.38 669 TYR A O 1
ATOM 5216 N N . ASP A 1 670 ? -24.994 -31.865 14.850 1.00 85.81 670 ASP A N 1
ATOM 5217 C CA . ASP A 1 670 ? -25.873 -30.801 14.372 1.00 85.81 670 ASP A CA 1
ATOM 5218 C C . ASP A 1 670 ? -25.179 -29.478 13.994 1.00 85.81 670 ASP A C 1
ATOM 5220 O O . ASP A 1 670 ? -25.834 -28.527 13.562 1.00 85.81 670 ASP A O 1
ATOM 5224 N N . ASN A 1 671 ? -23.847 -29.433 14.079 1.00 89.31 671 ASN A N 1
ATOM 5225 C CA . ASN A 1 671 ? -23.035 -28.407 13.434 1.00 89.31 671 ASN A CA 1
ATOM 5226 C C . ASN A 1 671 ? -22.669 -28.845 12.008 1.00 89.31 671 ASN A C 1
ATOM 5228 O O . ASN A 1 671 ? -23.203 -29.813 11.466 1.00 89.31 671 ASN A O 1
ATOM 5232 N N . GLY A 1 672 ? -21.772 -28.112 11.361 1.00 88.50 672 GLY A N 1
ATOM 5233 C CA . GLY A 1 672 ? -21.434 -28.350 9.973 1.00 88.50 672 GLY A CA 1
ATOM 5234 C C . GLY A 1 672 ? -20.158 -27.657 9.549 1.00 88.50 672 GLY A C 1
ATOM 5235 O O . GLY A 1 672 ? -19.576 -26.901 10.324 1.00 88.50 672 GLY A O 1
ATOM 5236 N N . LEU A 1 673 ? -19.760 -27.940 8.315 1.00 89.94 673 LEU A N 1
ATOM 5237 C CA . LEU A 1 673 ? -18.630 -27.316 7.638 1.00 89.94 673 LEU A CA 1
ATOM 5238 C C . LEU A 1 673 ? -19.154 -26.466 6.491 1.00 89.94 673 LEU A C 1
ATOM 5240 O O . LEU A 1 673 ? -20.015 -26.913 5.724 1.00 89.94 673 LEU A O 1
ATOM 5244 N N . TYR A 1 674 ? -18.642 -25.254 6.360 1.00 89.94 674 TYR A N 1
ATOM 5245 C CA . TYR A 1 674 ? -18.856 -24.465 5.162 1.00 89.94 674 TYR A CA 1
ATOM 5246 C C . TYR A 1 674 ? -18.039 -25.038 4.003 1.00 89.94 674 TYR A C 1
ATOM 5248 O O . TYR A 1 674 ? -17.002 -25.674 4.189 1.00 89.94 674 TYR A O 1
ATOM 5256 N N . SER A 1 675 ? -18.533 -24.859 2.781 1.00 86.69 675 SER A N 1
ATOM 5257 C CA . SER A 1 675 ? -17.892 -25.413 1.581 1.00 86.69 675 SER A CA 1
ATOM 5258 C C . SER A 1 675 ? -16.477 -24.873 1.332 1.00 86.69 675 SER A C 1
ATOM 5260 O O . SER A 1 675 ? -15.702 -25.520 0.638 1.00 86.69 675 SER A O 1
ATOM 5262 N N . ASP A 1 676 ? -16.140 -23.696 1.866 1.00 88.12 676 ASP A N 1
ATOM 5263 C CA . ASP A 1 676 ? -14.800 -23.087 1.828 1.00 88.12 676 ASP A CA 1
ATOM 5264 C C . ASP A 1 676 ? -13.839 -23.658 2.886 1.00 88.12 676 ASP A C 1
ATOM 5266 O O . ASP A 1 676 ? -12.630 -23.469 2.779 1.00 88.12 676 ASP A O 1
ATOM 5270 N N . GLU A 1 677 ? -14.353 -24.404 3.867 1.00 87.94 677 GLU A N 1
ATOM 5271 C CA . GLU A 1 677 ? -13.561 -25.171 4.837 1.00 87.94 677 GLU A CA 1
ATOM 5272 C C . GLU A 1 677 ? -13.184 -26.568 4.310 1.00 87.94 677 GLU A C 1
ATOM 5274 O O . GLU A 1 677 ? -12.478 -27.320 4.987 1.00 87.94 677 GLU A O 1
ATOM 5279 N N . PHE A 1 678 ? -13.658 -26.944 3.116 1.00 93.25 678 PHE A N 1
ATOM 5280 C CA . PHE A 1 678 ? -13.300 -28.211 2.479 1.00 93.25 678 PHE A CA 1
ATOM 5281 C C . PHE A 1 678 ? -11.848 -28.138 1.975 1.00 93.25 678 PHE A C 1
ATOM 5283 O O . PHE A 1 678 ? -11.390 -27.068 1.566 1.00 93.25 678 PHE A O 1
ATOM 5290 N N . PRO A 1 679 ? -11.099 -29.257 1.965 1.00 90.75 679 PRO A N 1
ATOM 5291 C CA . PRO A 1 679 ? -9.744 -29.255 1.432 1.00 90.75 679 PRO A CA 1
ATOM 5292 C C . PRO A 1 679 ? -9.751 -28.875 -0.051 1.00 90.75 679 PRO A C 1
ATOM 5294 O O . PRO A 1 679 ? -10.716 -29.128 -0.770 1.00 90.75 679 PRO A O 1
ATOM 5297 N N . VAL A 1 680 ? -8.653 -28.297 -0.535 1.00 88.81 680 VAL A N 1
ATOM 5298 C CA . VAL A 1 680 ? -8.489 -28.039 -1.970 1.00 88.81 680 VAL A CA 1
ATOM 5299 C C . VAL A 1 680 ? -8.404 -29.391 -2.696 1.00 88.81 680 VAL A C 1
ATOM 5301 O O . VAL A 1 680 ? -7.573 -30.218 -2.307 1.00 88.81 680 VAL A O 1
ATOM 5304 N N . PRO A 1 681 ? -9.245 -29.660 -3.714 1.00 86.12 681 PRO A N 1
ATOM 5305 C CA . PRO A 1 681 ? -9.195 -30.925 -4.435 1.00 86.12 681 PRO A CA 1
ATOM 5306 C C . PRO A 1 681 ? -7.850 -31.058 -5.172 1.00 86.12 681 PRO A C 1
ATOM 5308 O O . PRO A 1 681 ? -7.423 -30.104 -5.827 1.00 86.12 681 PRO A O 1
ATOM 5311 N N . PRO A 1 682 ? -7.171 -32.218 -5.095 1.00 84.69 682 PRO A N 1
ATOM 5312 C CA . PRO A 1 682 ? -5.969 -32.480 -5.882 1.00 84.69 682 PRO A CA 1
ATOM 5313 C C . PRO A 1 682 ? -6.205 -32.301 -7.384 1.00 84.69 682 PRO A C 1
ATOM 5315 O O . PRO A 1 682 ? -7.294 -32.585 -7.883 1.00 84.69 682 PRO A O 1
ATOM 5318 N N . VAL A 1 683 ? -5.170 -31.871 -8.105 1.00 83.19 683 VAL A N 1
ATOM 5319 C CA . VAL A 1 683 ? -5.178 -31.805 -9.572 1.00 83.19 683 VAL A CA 1
ATOM 5320 C C . VAL A 1 683 ? -4.725 -33.153 -10.129 1.00 83.19 683 VAL A C 1
ATOM 5322 O O . VAL A 1 683 ? -3.675 -33.657 -9.731 1.00 83.19 683 VAL A O 1
ATOM 5325 N N . HIS A 1 684 ? -5.494 -33.712 -11.067 1.00 80.69 684 HIS A N 1
ATOM 5326 C CA . HIS A 1 684 ? -5.152 -34.944 -11.781 1.00 80.69 684 HIS A CA 1
ATOM 5327 C C . HIS A 1 684 ? -4.920 -34.651 -13.260 1.00 80.69 684 HIS A C 1
ATOM 5329 O O . HIS A 1 684 ? -5.710 -33.959 -13.892 1.00 80.69 684 HIS A O 1
ATOM 5335 N N . GLU A 1 685 ? -3.850 -35.221 -13.813 1.00 69.75 685 GLU A N 1
ATOM 5336 C CA . GLU A 1 685 ? -3.320 -34.933 -15.158 1.00 69.75 685 GLU A CA 1
ATOM 5337 C C . GLU A 1 685 ? -4.348 -35.097 -16.296 1.00 69.75 685 GLU A C 1
ATOM 5339 O O . GLU A 1 685 ? -4.255 -34.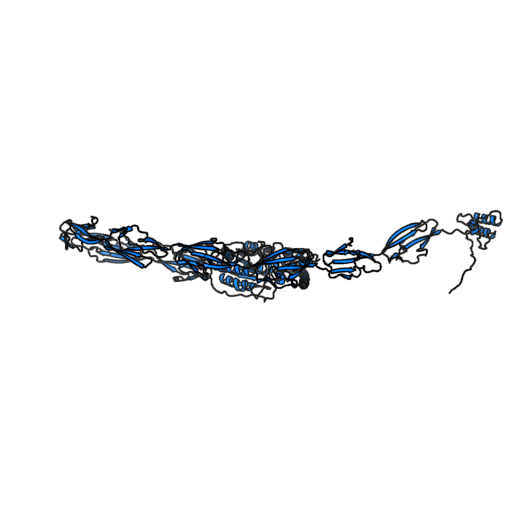409 -17.302 1.00 69.75 685 GLU A O 1
ATOM 5344 N N . ASN A 1 686 ? -5.365 -35.952 -16.122 1.00 73.50 686 ASN A N 1
ATOM 5345 C CA . ASN A 1 686 ? -6.341 -36.293 -17.165 1.00 73.50 686 ASN A CA 1
ATOM 5346 C C . ASN A 1 686 ? -7.805 -36.202 -16.709 1.00 73.50 686 ASN A C 1
ATOM 5348 O O . ASN A 1 686 ? -8.668 -36.863 -17.293 1.00 73.50 686 ASN A O 1
ATOM 5352 N N . ALA A 1 687 ? -8.104 -35.470 -15.631 1.00 79.06 687 ALA A N 1
ATOM 5353 C CA . ALA A 1 687 ? -9.474 -35.364 -15.140 1.00 79.06 687 ALA A CA 1
ATOM 5354 C C . ALA A 1 687 ? -9.767 -34.031 -14.437 1.00 79.06 687 ALA A C 1
ATOM 5356 O O . ALA A 1 687 ? -9.040 -33.612 -13.541 1.00 79.06 687 ALA A O 1
ATOM 5357 N N . ASP A 1 688 ? -10.884 -33.404 -14.804 1.00 83.12 688 ASP A N 1
ATOM 5358 C CA . ASP A 1 688 ? -11.363 -32.168 -14.184 1.00 83.12 688 ASP A CA 1
ATOM 5359 C C . ASP A 1 688 ? -12.140 -32.482 -12.909 1.00 83.12 688 ASP A C 1
ATOM 5361 O O . ASP A 1 688 ? -12.968 -33.396 -12.890 1.00 83.12 688 ASP A O 1
ATOM 5365 N N . PHE A 1 689 ? -11.935 -31.694 -11.855 1.00 89.81 689 PHE A N 1
ATOM 5366 C CA . PHE A 1 689 ? -12.756 -31.770 -10.651 1.00 89.81 689 PHE A CA 1
ATOM 5367 C C . PHE A 1 689 ? -14.204 -31.365 -10.965 1.00 89.81 689 PHE A C 1
ATOM 5369 O O . PHE A 1 689 ? -14.479 -30.246 -11.391 1.00 89.81 689 PHE A O 1
ATOM 5376 N N . VAL A 1 690 ? -15.142 -32.284 -10.746 1.00 89.44 690 VAL A N 1
ATOM 5377 C CA . VAL A 1 690 ? -16.580 -32.090 -10.992 1.00 89.44 690 VAL A CA 1
ATOM 5378 C C . VAL A 1 690 ? -17.259 -31.456 -9.783 1.00 89.44 690 VAL A C 1
ATOM 5380 O O . VAL A 1 690 ? -18.202 -30.684 -9.934 1.00 89.44 690 VAL A O 1
ATOM 5383 N N . GLY A 1 691 ? -16.815 -31.810 -8.578 1.00 89.81 691 GLY A N 1
ATOM 5384 C CA . GLY A 1 691 ? -17.421 -31.354 -7.336 1.00 89.81 691 GLY A CA 1
ATOM 5385 C C . GLY A 1 691 ? -17.242 -32.345 -6.192 1.00 89.81 691 GLY A C 1
ATOM 5386 O O . GLY A 1 691 ? -16.782 -33.476 -6.369 1.00 89.81 691 GLY A O 1
ATOM 5387 N N . TRP A 1 692 ? -17.640 -31.907 -5.002 1.00 93.88 692 TRP A N 1
ATOM 5388 C CA . TRP A 1 692 ? -17.678 -32.740 -3.808 1.00 93.88 692 TRP A CA 1
ATOM 5389 C C . TRP A 1 692 ? -18.982 -33.525 -3.759 1.00 93.88 692 TRP A C 1
ATOM 5391 O O . TRP A 1 692 ? -20.059 -32.961 -3.930 1.00 93.88 692 TRP A O 1
ATOM 5401 N N . TYR A 1 693 ? -18.895 -34.827 -3.521 1.00 93.56 693 TYR A N 1
ATOM 5402 C CA . TYR A 1 693 ? -20.045 -35.712 -3.414 1.00 93.56 693 TYR A CA 1
ATOM 5403 C C . TYR A 1 693 ? -20.182 -36.209 -1.983 1.00 93.56 693 TYR A C 1
ATOM 5405 O O . TYR A 1 693 ? -19.229 -36.716 -1.396 1.00 93.56 693 TYR A O 1
ATOM 5413 N N . VAL A 1 694 ? -21.387 -36.109 -1.438 1.00 91.81 694 VAL A N 1
ATOM 5414 C CA . VAL A 1 694 ? -21.752 -36.649 -0.129 1.00 91.81 694 VAL A CA 1
ATOM 5415 C C . VAL A 1 694 ? -22.657 -37.845 -0.373 1.00 91.81 694 VAL A C 1
ATOM 5417 O O . VAL A 1 694 ? -23.674 -37.723 -1.055 1.00 91.81 694 VAL A O 1
ATOM 5420 N N . GLU A 1 695 ? -22.255 -39.020 0.116 1.00 85.12 695 GLU A N 1
ATOM 5421 C CA . GLU A 1 695 ? -22.996 -40.279 -0.084 1.00 85.12 695 GLU A CA 1
ATOM 5422 C C . GLU A 1 695 ? -23.349 -40.563 -1.563 1.00 85.12 695 GLU A C 1
ATOM 5424 O O . GLU A 1 695 ? -24.399 -41.115 -1.891 1.00 85.12 695 GLU A O 1
ATOM 5429 N N . GLY A 1 696 ? -22.467 -40.169 -2.486 1.00 83.00 696 GLY A N 1
ATOM 5430 C CA . GLY A 1 696 ? -22.657 -40.378 -3.924 1.00 83.00 696 GLY A CA 1
ATOM 5431 C C . GLY A 1 696 ? -23.583 -39.373 -4.619 1.00 83.00 696 GLY A C 1
ATOM 5432 O O . GLY A 1 696 ? -23.888 -39.565 -5.795 1.00 83.00 696 GLY A O 1
ATOM 5433 N N . THR A 1 697 ? -23.984 -38.287 -3.952 1.00 88.25 697 THR A N 1
ATOM 5434 C CA . THR A 1 697 ? -24.731 -37.169 -4.559 1.00 88.25 697 THR A CA 1
ATOM 5435 C C . THR A 1 697 ? -23.887 -35.897 -4.565 1.00 88.25 697 THR A C 1
ATOM 5437 O O . THR A 1 697 ? -23.226 -35.612 -3.569 1.00 88.25 697 THR A O 1
ATOM 5440 N N . LEU A 1 698 ? -23.917 -35.126 -5.660 1.00 91.00 698 LEU A N 1
ATOM 5441 C CA . LEU A 1 698 ? -23.219 -33.839 -5.749 1.00 91.00 698 LEU A CA 1
ATOM 5442 C C . LEU A 1 698 ? -23.729 -32.890 -4.657 1.00 91.00 698 LEU A C 1
ATOM 5444 O O . LEU A 1 698 ? -24.932 -32.657 -4.529 1.00 91.00 698 LEU A O 1
ATOM 5448 N N . PHE A 1 699 ? -22.809 -32.346 -3.873 1.00 92.44 699 PHE A N 1
ATOM 5449 C CA . PHE A 1 699 ? -23.098 -31.340 -2.869 1.00 92.44 699 PHE A CA 1
ATOM 5450 C C . PHE A 1 699 ? -23.104 -29.949 -3.516 1.00 92.44 699 PHE A C 1
ATOM 5452 O O . PHE A 1 699 ? -22.064 -29.446 -3.929 1.00 92.44 699 PHE A O 1
ATOM 5459 N N . GLU A 1 700 ? -24.284 -29.330 -3.601 1.00 86.25 700 GLU A N 1
ATOM 5460 C CA . GLU A 1 700 ? -24.488 -27.992 -4.191 1.00 86.25 700 GLU A CA 1
ATOM 5461 C C . GLU A 1 700 ? -24.687 -26.883 -3.133 1.00 86.25 700 GLU A C 1
ATOM 5463 O O . GLU A 1 700 ? -24.944 -25.727 -3.468 1.00 86.25 700 GLU A O 1
ATOM 5468 N N . GLY A 1 701 ? -24.629 -27.228 -1.842 1.00 83.44 701 GLY A N 1
ATOM 5469 C CA . GLY A 1 701 ? -24.840 -26.291 -0.736 1.00 83.44 701 GLY A CA 1
ATOM 5470 C C . GLY A 1 701 ? -23.566 -25.554 -0.314 1.00 83.44 701 GLY A C 1
ATOM 5471 O O . GLY A 1 701 ? -22.460 -25.971 -0.626 1.00 83.44 701 GLY A O 1
ATOM 5472 N N . SER A 1 702 ? -23.717 -24.476 0.459 1.00 88.88 702 SER A N 1
ATOM 5473 C CA . SER A 1 702 ? -22.588 -23.774 1.093 1.00 88.88 702 SER A CA 1
ATOM 5474 C C . SER A 1 702 ? -22.306 -24.240 2.525 1.00 88.88 702 SER A C 1
ATOM 5476 O O . SER A 1 702 ? -21.339 -23.791 3.127 1.00 88.88 702 SER A O 1
ATOM 5478 N N . TYR A 1 703 ? -23.167 -25.090 3.095 1.00 90.94 703 TYR A N 1
ATOM 5479 C CA . TYR A 1 703 ? -23.082 -25.563 4.477 1.00 90.94 703 TYR A CA 1
ATOM 5480 C C . TYR A 1 703 ? -23.478 -27.038 4.567 1.00 90.94 703 TYR A C 1
ATOM 5482 O O . TYR A 1 703 ? -24.610 -27.410 4.243 1.00 90.94 703 TYR A O 1
ATOM 5490 N N . LEU A 1 704 ? -22.537 -27.878 4.989 1.00 92.19 704 LEU A N 1
ATOM 5491 C CA . LEU A 1 704 ? -22.708 -29.313 5.162 1.00 92.19 704 LEU A CA 1
ATOM 5492 C C . LEU A 1 704 ? -23.030 -29.620 6.621 1.00 92.19 704 LEU A C 1
ATOM 5494 O O . LEU A 1 704 ? -22.144 -29.599 7.469 1.00 92.19 704 LEU A O 1
ATOM 5498 N N . ARG A 1 705 ? -24.296 -29.924 6.906 1.00 91.81 705 ARG A N 1
ATOM 5499 C CA . ARG A 1 705 ? -24.768 -30.315 8.242 1.00 91.81 705 ARG A CA 1
ATOM 5500 C C . ARG A 1 705 ? -24.328 -31.745 8.575 1.00 91.81 705 ARG A C 1
ATOM 5502 O O . ARG A 1 705 ? -24.615 -32.663 7.808 1.00 91.81 705 ARG A O 1
ATOM 5509 N N . VAL A 1 706 ? -23.689 -31.934 9.726 1.00 91.19 706 VAL A N 1
ATOM 5510 C CA . VAL A 1 706 ? -23.121 -33.206 10.192 1.00 91.19 706 VAL A CA 1
ATOM 5511 C C . VAL A 1 706 ? -24.008 -33.796 11.288 1.00 91.19 706 VAL A C 1
ATOM 5513 O O . VAL A 1 706 ? -24.111 -33.267 12.393 1.00 91.19 706 VAL A O 1
ATOM 5516 N N . LEU A 1 707 ? -24.658 -34.915 10.973 1.00 88.31 707 LEU A N 1
ATOM 5517 C CA . LEU A 1 707 ? -25.522 -35.661 11.900 1.00 88.31 707 LEU A CA 1
ATOM 5518 C C . LEU A 1 707 ? -24.923 -37.022 12.303 1.00 88.31 707 LEU A C 1
ATOM 5520 O O . LEU A 1 707 ? -25.487 -37.716 13.143 1.00 88.31 707 LEU A O 1
ATOM 5524 N N . GLY A 1 708 ? -23.794 -37.398 11.698 1.00 88.94 708 GLY A N 1
ATOM 5525 C CA . GLY A 1 708 ? -23.107 -38.674 11.865 1.00 88.94 708 GLY A CA 1
ATOM 5526 C C . GLY A 1 708 ? -21.752 -38.667 11.150 1.00 88.94 708 GLY A C 1
ATOM 5527 O O . GLY A 1 708 ? -21.443 -37.715 10.430 1.00 88.94 708 GLY A O 1
ATOM 5528 N N . ASP A 1 709 ? -20.959 -39.728 11.322 1.00 89.94 709 ASP A N 1
ATOM 5529 C CA . ASP A 1 709 ? -19.726 -39.912 10.548 1.00 89.94 709 ASP A CA 1
ATOM 5530 C C . ASP A 1 709 ? -20.052 -39.984 9.051 1.00 89.94 709 ASP A C 1
ATOM 5532 O O . ASP A 1 709 ? -20.939 -40.735 8.637 1.00 89.94 709 ASP A O 1
ATOM 5536 N N . MET A 1 710 ? -19.329 -39.225 8.228 1.00 91.38 710 MET A N 1
ATOM 5537 C CA . MET A 1 710 ? -19.604 -39.150 6.794 1.00 91.38 710 MET A CA 1
ATOM 5538 C C . MET A 1 710 ? -18.336 -39.035 5.957 1.00 91.38 710 MET A C 1
ATOM 5540 O O . MET A 1 710 ? -17.295 -38.558 6.407 1.00 91.38 710 MET A O 1
ATOM 5544 N N . THR A 1 711 ? -18.436 -39.467 4.703 1.00 92.62 711 THR A N 1
ATOM 5545 C CA . THR A 1 711 ? -17.365 -39.338 3.714 1.00 92.62 711 THR A CA 1
ATOM 5546 C C . THR A 1 711 ? -17.794 -38.381 2.611 1.00 92.62 711 THR A C 1
ATOM 5548 O O . THR A 1 711 ? -18.871 -38.537 2.033 1.00 92.62 711 THR A O 1
ATOM 5551 N N . VAL A 1 712 ? -16.935 -37.406 2.322 1.00 94.00 712 VAL A N 1
ATOM 5552 C CA . VAL A 1 712 ? -17.102 -36.441 1.234 1.00 94.00 712 VAL A CA 1
ATOM 5553 C C . VAL A 1 712 ? -16.036 -36.733 0.185 1.00 94.00 712 VAL A C 1
ATOM 5555 O O . VAL A 1 712 ? -14.842 -36.714 0.476 1.00 94.00 712 VAL A O 1
ATOM 5558 N N . THR A 1 713 ? -16.452 -37.054 -1.032 1.00 93.25 713 THR A N 1
ATOM 5559 C CA . THR A 1 713 ? -15.563 -37.540 -2.092 1.00 93.25 713 THR A CA 1
ATOM 5560 C C . THR A 1 713 ? -15.378 -36.484 -3.169 1.00 93.25 713 THR A C 1
ATOM 5562 O O . THR A 1 713 ? -16.364 -36.006 -3.728 1.00 93.25 713 THR A O 1
ATOM 5565 N N . ALA A 1 714 ? -14.134 -36.142 -3.498 1.00 92.19 714 ALA A N 1
ATOM 5566 C CA . ALA A 1 714 ? -13.830 -35.344 -4.680 1.00 92.19 714 ALA A CA 1
ATOM 5567 C C . ALA A 1 714 ? -14.029 -36.204 -5.930 1.00 92.19 714 ALA A C 1
ATOM 5569 O O . ALA A 1 714 ? -13.346 -37.212 -6.094 1.00 92.19 714 ALA A O 1
ATOM 5570 N N . VAL A 1 715 ? -14.974 -35.849 -6.799 1.00 89.94 715 VAL A N 1
ATOM 5571 C CA . VAL A 1 715 ? -15.236 -36.604 -8.033 1.00 89.94 715 VAL A CA 1
ATOM 5572 C C . VAL A 1 715 ? -14.647 -35.863 -9.220 1.00 89.94 715 VAL A C 1
ATOM 5574 O O . VAL A 1 715 ? -14.762 -34.643 -9.311 1.00 89.94 715 VAL A O 1
ATOM 5577 N N . TYR A 1 716 ? -14.058 -36.619 -10.145 1.00 86.75 716 TYR A N 1
ATOM 5578 C CA . TYR A 1 716 ? -13.385 -36.095 -11.327 1.00 86.75 716 TYR A CA 1
ATOM 5579 C C . TYR A 1 716 ? -13.979 -36.678 -12.616 1.00 86.75 716 TYR A C 1
ATOM 5581 O O . TYR A 1 716 ? -14.447 -37.819 -12.629 1.00 86.75 716 TYR A O 1
ATOM 5589 N N . SER A 1 717 ? -13.955 -35.907 -13.705 1.00 80.12 717 SER A N 1
ATOM 5590 C CA . SER A 1 717 ? -14.380 -36.322 -15.045 1.00 80.12 717 SER A CA 1
ATOM 5591 C C . SER A 1 717 ? -13.183 -36.336 -15.982 1.00 80.12 717 SER A C 1
ATOM 5593 O O . SER A 1 717 ? -12.552 -35.303 -16.182 1.00 80.12 717 SER A O 1
ATOM 5595 N N . GLY A 1 718 ? -12.901 -37.491 -16.586 1.00 73.62 718 GLY A N 1
ATOM 5596 C CA . GLY A 1 718 ? -11.812 -37.618 -17.550 1.00 73.62 718 GLY A CA 1
ATOM 5597 C C . GLY A 1 718 ? -12.039 -36.801 -18.826 1.00 73.62 718 GLY A C 1
ATOM 5598 O O . GLY A 1 718 ? -13.185 -36.610 -19.243 1.00 73.62 718 GLY A O 1
ATOM 5599 N N . PHE A 1 719 ? -10.953 -36.357 -19.458 1.00 65.38 719 PHE A N 1
ATOM 5600 C CA . PHE A 1 719 ? -10.950 -35.746 -20.792 1.00 65.38 719 PHE A CA 1
ATOM 5601 C C . PHE A 1 719 ? -9.845 -36.356 -21.669 1.00 65.38 719 PHE A C 1
ATOM 5603 O O . PHE A 1 719 ? -8.885 -36.925 -21.162 1.00 65.38 719 PHE A O 1
ATOM 5610 N N . GLU A 1 720 ? -10.022 -36.290 -22.990 1.00 73.44 720 GLU A N 1
ATOM 5611 C CA . GLU A 1 720 ? -9.062 -36.799 -23.981 1.00 73.44 720 GLU A CA 1
ATOM 5612 C C . GLU A 1 720 ? -8.042 -35.702 -24.338 1.00 73.44 720 GLU A C 1
ATOM 5614 O O . GLU A 1 720 ? -8.413 -34.527 -24.440 1.00 73.44 720 GLU A O 1
ATOM 5619 N N . THR A 1 721 ? -6.770 -36.071 -24.506 1.00 78.50 721 THR A N 1
ATOM 5620 C CA . THR A 1 721 ? -5.668 -35.184 -24.916 1.00 78.50 721 THR A CA 1
ATOM 5621 C C . THR A 1 721 ? -5.082 -35.633 -26.261 1.00 78.50 721 THR A C 1
ATOM 5623 O O . THR A 1 721 ? -5.159 -36.805 -26.629 1.00 78.50 721 THR A O 1
ATOM 5626 N N . HIS A 1 722 ? -4.518 -34.684 -27.006 1.00 84.12 722 HIS A N 1
ATOM 5627 C CA . HIS A 1 722 ? -3.792 -34.866 -28.265 1.00 84.12 722 HIS A CA 1
ATOM 5628 C C . HIS A 1 722 ? -2.486 -34.071 -28.224 1.00 84.12 722 HIS A C 1
ATOM 5630 O O . HIS A 1 722 ? -2.403 -33.050 -27.544 1.00 84.12 722 HIS A O 1
ATOM 5636 N N . THR A 1 723 ? -1.457 -34.497 -28.950 1.00 86.62 723 THR A N 1
ATOM 5637 C CA . THR A 1 723 ? -0.156 -33.808 -28.933 1.00 86.62 723 THR A CA 1
ATOM 5638 C C . THR A 1 723 ? -0.070 -32.715 -29.991 1.00 86.62 723 THR A C 1
ATOM 5640 O O . THR A 1 723 ? -0.393 -32.969 -31.150 1.00 86.62 723 THR A O 1
ATOM 5643 N N . ILE A 1 724 ? 0.465 -31.544 -29.642 1.00 91.25 724 ILE A N 1
ATOM 5644 C CA . ILE A 1 724 ? 1.017 -30.591 -30.613 1.00 91.25 724 ILE A CA 1
ATOM 5645 C C . ILE A 1 724 ? 2.532 -30.781 -30.662 1.00 91.25 724 ILE A C 1
ATOM 5647 O O . ILE A 1 724 ? 3.206 -30.719 -29.636 1.00 91.25 724 ILE A O 1
ATOM 5651 N N . THR A 1 725 ? 3.075 -30.975 -31.860 1.00 91.25 725 THR A N 1
ATOM 5652 C CA . THR A 1 725 ? 4.513 -31.043 -32.135 1.00 91.25 725 THR A CA 1
ATOM 5653 C C . THR A 1 725 ? 4.937 -29.833 -32.962 1.00 91.25 725 THR A C 1
ATOM 5655 O O . THR A 1 725 ? 4.450 -29.646 -34.079 1.00 91.25 725 THR A O 1
ATOM 5658 N N . LEU A 1 726 ? 5.875 -29.039 -32.441 1.00 91.31 726 LEU A N 1
ATOM 5659 C CA . LEU A 1 726 ? 6.432 -27.869 -33.118 1.00 91.31 726 LEU A CA 1
ATOM 5660 C C . LEU A 1 726 ? 7.752 -28.210 -33.809 1.00 91.31 726 LEU A C 1
ATOM 5662 O O . LEU A 1 726 ? 8.656 -28.797 -33.207 1.00 91.31 726 LEU A O 1
ATOM 5666 N N . VAL A 1 727 ? 7.854 -27.852 -35.088 1.00 91.25 727 VAL A N 1
ATOM 5667 C CA . VAL A 1 727 ? 9.001 -28.172 -35.953 1.00 91.25 727 VAL A CA 1
ATOM 5668 C C . VAL A 1 727 ? 9.582 -26.898 -36.554 1.00 91.25 727 VAL A C 1
ATOM 5670 O O . VAL A 1 727 ? 8.839 -26.030 -36.996 1.00 91.25 727 VAL A O 1
ATOM 5673 N N . ASP A 1 728 ? 10.904 -26.786 -36.607 1.00 87.81 728 ASP A N 1
ATOM 5674 C CA . ASP A 1 728 ? 11.608 -25.704 -37.306 1.00 87.81 728 ASP A CA 1
ATOM 5675 C C . ASP A 1 728 ? 11.672 -26.017 -38.815 1.00 87.81 728 ASP A C 1
ATOM 5677 O O . ASP A 1 728 ? 12.119 -27.095 -39.211 1.00 87.81 728 ASP A O 1
ATOM 5681 N N . SER A 1 729 ? 11.215 -25.104 -39.681 1.00 86.69 729 SER A N 1
ATOM 5682 C CA . SER A 1 729 ? 11.172 -25.352 -41.132 1.00 86.69 729 SER A CA 1
ATOM 5683 C C . SER A 1 729 ? 12.541 -25.446 -41.804 1.00 86.69 729 SER A C 1
ATOM 5685 O O . SER A 1 729 ? 12.650 -26.033 -42.879 1.00 86.69 729 SER A O 1
ATOM 5687 N N . ASP A 1 730 ? 13.559 -24.802 -41.240 1.00 81.81 730 ASP A N 1
ATOM 5688 C CA . ASP A 1 730 ? 14.897 -24.718 -41.822 1.00 81.81 730 ASP A CA 1
ATOM 5689 C C . ASP A 1 730 ? 15.763 -25.922 -41.416 1.00 81.81 730 ASP A C 1
ATOM 5691 O O . ASP A 1 730 ? 16.464 -26.475 -42.264 1.00 81.81 730 ASP A O 1
ATOM 5695 N N . THR A 1 731 ? 15.661 -26.409 -40.172 1.00 81.94 731 THR A N 1
ATOM 5696 C CA . THR A 1 731 ? 16.377 -27.632 -39.742 1.00 81.94 731 THR A CA 1
ATOM 5697 C C . THR A 1 731 ? 15.564 -28.915 -39.930 1.00 81.94 731 THR A C 1
ATOM 5699 O O . THR A 1 731 ? 16.139 -29.992 -40.104 1.00 81.94 731 THR A O 1
ATOM 5702 N N . GLY A 1 732 ? 14.232 -28.822 -39.906 1.00 82.38 732 GLY A N 1
ATOM 5703 C CA . GLY A 1 732 ? 13.322 -29.967 -39.852 1.00 82.38 732 GLY A CA 1
ATOM 5704 C C . GLY A 1 732 ? 13.283 -30.662 -38.488 1.00 82.38 732 GLY A C 1
ATOM 5705 O O . GLY A 1 732 ? 12.714 -31.750 -38.380 1.00 82.38 732 GLY A O 1
ATOM 5706 N N . GLU A 1 733 ? 13.903 -30.079 -37.458 1.00 85.75 733 GLU A N 1
ATOM 5707 C CA . GLU A 1 733 ? 13.943 -30.649 -36.114 1.00 85.75 733 GLU A CA 1
ATOM 5708 C C . GLU A 1 733 ? 12.719 -30.236 -35.293 1.00 85.75 733 GLU A C 1
ATOM 5710 O O . GLU A 1 733 ? 12.261 -29.092 -35.330 1.00 85.75 733 GLU A O 1
ATOM 5715 N N . THR A 1 734 ? 12.202 -31.187 -34.518 1.00 88.38 734 THR A N 1
ATOM 5716 C CA . THR A 1 734 ? 11.229 -30.910 -33.465 1.00 88.38 734 THR A CA 1
ATOM 5717 C C . THR A 1 734 ? 11.941 -30.220 -32.313 1.00 88.38 734 THR A C 1
ATOM 5719 O O . THR A 1 734 ? 12.862 -30.800 -31.736 1.00 88.38 734 THR A O 1
ATOM 5722 N N . TYR A 1 735 ? 11.497 -29.020 -31.957 1.00 86.38 735 TYR A N 1
ATOM 5723 C CA . TYR A 1 735 ? 12.027 -28.306 -30.795 1.00 86.38 735 TYR A CA 1
ATOM 5724 C C . TYR A 1 735 ? 11.074 -28.348 -29.601 1.00 86.38 735 TYR A C 1
ATOM 5726 O O . TYR A 1 735 ? 11.528 -28.193 -28.470 1.00 86.38 735 TYR A O 1
ATOM 5734 N N . GLU A 1 736 ? 9.788 -28.640 -29.823 1.00 88.81 736 GLU A N 1
ATOM 5735 C CA . GLU A 1 736 ? 8.829 -28.767 -28.731 1.00 88.81 736 GLU A CA 1
ATOM 5736 C C . GLU A 1 736 ? 7.711 -29.766 -29.028 1.00 88.81 736 GLU A C 1
ATOM 5738 O O . GLU A 1 736 ? 7.315 -29.990 -30.174 1.00 88.81 736 GLU A O 1
ATOM 5743 N N . THR A 1 737 ? 7.210 -30.420 -27.984 1.00 89.19 737 THR A N 1
ATOM 5744 C CA . THR A 1 737 ? 6.006 -31.252 -28.045 1.00 89.19 737 THR A CA 1
ATOM 5745 C C . THR A 1 737 ? 5.312 -31.212 -26.696 1.00 89.19 737 THR A C 1
ATOM 5747 O O . THR A 1 737 ? 5.956 -31.446 -25.674 1.00 89.19 737 THR A O 1
ATOM 5750 N N . TYR A 1 738 ? 4.010 -30.951 -26.696 1.00 83.62 738 TYR A N 1
ATOM 5751 C CA . TYR A 1 738 ? 3.195 -30.944 -25.484 1.00 83.62 738 TYR A CA 1
ATOM 5752 C C . TYR A 1 738 ? 1.778 -31.452 -25.764 1.00 83.62 738 TYR A C 1
ATOM 5754 O O . TYR A 1 738 ? 1.311 -31.453 -26.905 1.00 83.62 738 TYR A O 1
ATOM 5762 N N . GLU A 1 739 ? 1.109 -31.932 -24.717 1.00 84.06 739 GLU A N 1
ATOM 5763 C CA . GLU A 1 739 ? -0.270 -32.415 -24.797 1.00 84.06 739 GLU A CA 1
ATOM 5764 C C . GLU A 1 739 ? -1.271 -31.274 -24.602 1.00 84.06 739 GLU A C 1
ATOM 5766 O O . GLU A 1 739 ? -1.107 -30.413 -23.740 1.00 84.06 739 GLU A O 1
ATOM 5771 N N . VAL A 1 740 ? -2.331 -31.291 -25.403 1.00 83.25 740 VAL A N 1
ATOM 5772 C CA . VAL A 1 740 ? -3.428 -30.327 -25.386 1.00 83.25 740 VAL A CA 1
ATOM 5773 C C . VAL A 1 740 ? -4.746 -31.088 -25.360 1.00 83.25 740 VAL A C 1
ATOM 5775 O O . VAL A 1 740 ? -4.936 -32.078 -26.065 1.00 83.25 740 VAL A O 1
ATOM 5778 N N . ARG A 1 741 ? -5.693 -30.630 -24.544 1.00 82.38 741 ARG A N 1
ATOM 5779 C CA . ARG A 1 741 ? -7.027 -31.230 -24.453 1.00 82.38 741 ARG A CA 1
ATOM 5780 C C . ARG A 1 741 ? -7.751 -31.167 -25.802 1.00 82.38 741 ARG A C 1
ATOM 5782 O O . ARG A 1 741 ? -7.782 -30.118 -26.447 1.00 82.38 741 ARG A O 1
ATOM 5789 N N . ALA A 1 742 ? -8.403 -32.259 -26.187 1.00 79.75 742 ALA A N 1
ATOM 5790 C CA . ALA A 1 742 ? -9.218 -32.315 -27.394 1.00 79.75 742 ALA A CA 1
ATOM 5791 C C . ALA A 1 742 ? -10.335 -31.247 -27.370 1.00 79.75 742 ALA A C 1
ATOM 5793 O O . ALA A 1 742 ? -11.028 -31.068 -26.365 1.00 79.75 742 ALA A O 1
ATOM 5794 N N . GLY A 1 743 ? -10.514 -30.536 -28.482 1.00 78.69 743 GLY A N 1
ATOM 5795 C CA . GLY A 1 743 ? -11.431 -29.409 -28.646 1.00 78.69 743 GLY A CA 1
ATOM 5796 C C . GLY A 1 743 ? -10.885 -28.050 -28.194 1.00 78.69 743 GLY A C 1
ATOM 5797 O O . GLY A 1 743 ? -11.602 -27.061 -28.332 1.00 78.69 743 GLY A O 1
ATOM 5798 N N . THR A 1 744 ? -9.654 -27.975 -27.672 1.00 84.25 744 THR A N 1
ATOM 5799 C CA . THR A 1 744 ? -9.027 -26.697 -27.287 1.00 84.25 744 THR A CA 1
ATOM 5800 C C . THR A 1 744 ? -8.678 -25.889 -28.527 1.00 84.25 744 THR A C 1
ATOM 5802 O O . THR A 1 744 ? -8.050 -26.404 -29.451 1.00 84.25 744 THR A O 1
ATOM 5805 N N . GLU A 1 745 ? -9.085 -24.624 -28.536 1.00 88.06 745 GLU A N 1
ATOM 5806 C CA . GLU A 1 745 ? -8.659 -23.631 -29.515 1.00 88.06 745 GLU A CA 1
ATOM 5807 C C . GLU A 1 745 ? -7.327 -23.031 -29.049 1.00 88.06 745 GLU A C 1
ATOM 5809 O O . GLU A 1 745 ? -7.258 -22.422 -27.986 1.00 88.06 745 GLU A O 1
ATOM 5814 N N . VAL A 1 746 ? -6.266 -23.271 -29.812 1.00 83.38 746 VAL A N 1
ATOM 5815 C CA . VAL A 1 746 ? -4.909 -22.779 -29.562 1.00 83.38 746 VAL A CA 1
ATOM 5816 C C . VAL A 1 746 ? -4.660 -21.590 -30.472 1.00 83.38 746 VAL A C 1
ATOM 5818 O O . VAL A 1 746 ? -4.775 -21.719 -31.692 1.00 83.38 746 VAL A O 1
ATOM 5821 N N . ASP A 1 747 ? -4.329 -20.439 -29.892 1.00 86.25 747 ASP A N 1
ATOM 5822 C CA . ASP A 1 747 ? -3.859 -19.289 -30.656 1.00 86.25 747 ASP A CA 1
ATOM 5823 C C . ASP A 1 747 ? -2.423 -19.542 -31.119 1.00 86.25 747 ASP A C 1
ATOM 5825 O O . ASP A 1 747 ? -1.549 -19.930 -30.345 1.00 86.25 747 ASP A O 1
ATOM 5829 N N . LEU A 1 748 ? -2.179 -19.343 -32.410 1.00 84.00 748 LEU A N 1
ATOM 5830 C CA . LEU A 1 748 ? -0.858 -19.491 -33.001 1.00 84.00 748 LEU A CA 1
ATOM 5831 C C . LEU A 1 748 ? 0.128 -18.444 -32.458 1.00 84.00 748 LEU A C 1
ATOM 5833 O O . LEU A 1 748 ? 1.333 -18.679 -32.502 1.00 84.00 748 LEU A O 1
ATOM 5837 N N . ALA A 1 749 ? -0.356 -17.314 -31.932 1.00 76.31 749 ALA A N 1
ATOM 5838 C CA . ALA A 1 749 ? 0.478 -16.319 -31.258 1.00 76.31 749 ALA A CA 1
ATOM 5839 C C . ALA A 1 749 ? 1.044 -16.814 -29.913 1.00 76.31 749 ALA A C 1
ATOM 5841 O O . ALA A 1 749 ? 2.119 -16.373 -29.514 1.00 76.31 749 ALA A O 1
ATOM 5842 N N . ASP A 1 750 ? 0.359 -17.754 -29.253 1.00 81.75 750 ASP A N 1
ATOM 5843 C CA . ASP A 1 750 ? 0.770 -18.313 -27.957 1.00 81.75 750 ASP A CA 1
ATOM 5844 C C . ASP A 1 750 ? 1.741 -19.497 -28.105 1.00 81.75 750 ASP A C 1
ATOM 5846 O O . ASP A 1 750 ? 2.258 -20.022 -27.114 1.00 81.75 750 ASP A O 1
ATOM 5850 N N . LEU A 1 751 ? 1.994 -19.950 -29.338 1.00 82.75 751 LEU A N 1
ATOM 5851 C CA . LEU A 1 751 ? 2.929 -21.037 -29.588 1.00 82.75 751 LEU A CA 1
ATOM 5852 C C . LEU A 1 751 ? 4.370 -20.592 -29.284 1.00 82.75 751 LEU A C 1
ATOM 5854 O O . LEU A 1 751 ? 4.806 -19.542 -29.763 1.00 82.75 751 LEU A O 1
ATOM 5858 N N . PRO A 1 752 ? 5.151 -21.415 -28.564 1.00 81.12 752 PRO A N 1
ATOM 5859 C CA . PRO A 1 752 ? 6.562 -21.160 -28.318 1.00 81.12 752 PRO A CA 1
ATOM 5860 C C . PRO A 1 752 ? 7.348 -20.876 -29.601 1.00 81.12 752 PRO A C 1
ATOM 5862 O O . PRO A 1 752 ? 7.429 -21.711 -30.510 1.00 81.12 752 PRO A O 1
ATOM 5865 N N . MET A 1 753 ? 7.949 -19.687 -29.653 1.00 78.50 753 MET A N 1
ATOM 5866 C CA . MET A 1 753 ? 8.759 -19.226 -30.779 1.00 78.50 753 MET A CA 1
ATOM 5867 C C . MET A 1 753 ? 9.923 -20.206 -31.029 1.00 78.50 753 MET A C 1
ATOM 5869 O O . MET A 1 753 ? 10.514 -20.700 -30.062 1.00 78.50 753 MET A O 1
ATOM 5873 N N . PRO A 1 754 ? 10.291 -20.508 -32.290 1.00 78.81 754 PRO A N 1
ATOM 5874 C CA . PRO A 1 754 ? 11.451 -21.352 -32.565 1.00 78.81 754 PRO A CA 1
ATOM 5875 C C . PRO A 1 754 ? 12.728 -20.768 -31.933 1.00 78.81 754 PRO A C 1
ATOM 5877 O O . PRO A 1 754 ? 12.833 -19.548 -31.774 1.00 78.81 754 PRO A O 1
ATOM 5880 N N . PRO A 1 755 ? 13.729 -21.608 -31.606 1.00 75.81 755 PRO A N 1
ATOM 5881 C CA . PRO A 1 755 ? 14.991 -21.139 -31.046 1.00 75.81 755 PRO A CA 1
ATOM 5882 C C . PRO A 1 755 ? 15.606 -20.016 -31.886 1.00 75.81 755 PRO A C 1
ATOM 5884 O O . PRO A 1 755 ? 15.776 -20.163 -33.099 1.00 75.81 755 PRO A O 1
ATOM 5887 N N . TYR A 1 756 ? 15.968 -18.908 -31.232 1.00 74.06 756 TYR A N 1
ATOM 5888 C CA . TYR A 1 756 ? 16.601 -17.776 -31.902 1.00 74.06 756 TYR A CA 1
ATOM 5889 C C . TYR A 1 756 ? 17.876 -18.218 -32.625 1.00 74.06 756 TYR A C 1
ATOM 5891 O O . TYR A 1 756 ? 18.757 -18.861 -32.042 1.00 74.06 756 TYR A O 1
ATOM 5899 N N . ARG A 1 757 ? 17.987 -17.839 -33.899 1.00 74.31 757 ARG A N 1
ATOM 5900 C CA . ARG A 1 757 ? 19.181 -18.053 -34.714 1.00 74.31 757 ARG A CA 1
ATOM 5901 C C . ARG A 1 757 ? 19.523 -16.773 -35.452 1.00 74.31 757 ARG A C 1
ATOM 5903 O O . ARG A 1 757 ? 18.687 -16.206 -36.148 1.00 74.31 757 ARG A O 1
ATOM 5910 N N . GLU A 1 758 ? 20.771 -16.348 -35.288 1.00 69.75 758 GLU A N 1
ATOM 5911 C CA . GLU A 1 758 ? 21.299 -15.134 -35.903 1.00 69.75 758 GLU A CA 1
ATOM 5912 C C . GLU A 1 758 ? 21.085 -15.166 -37.427 1.00 69.75 758 GLU A C 1
ATOM 5914 O O . GLU A 1 758 ? 21.469 -16.132 -38.094 1.00 69.75 758 GLU A O 1
ATOM 5919 N N . GLY A 1 759 ? 20.433 -14.130 -37.963 1.00 70.44 759 GLY A N 1
ATOM 5920 C CA . GLY A 1 759 ? 20.135 -14.003 -39.390 1.00 70.44 759 GLY A CA 1
ATOM 5921 C C . GLY A 1 759 ? 18.918 -14.781 -39.898 1.00 70.44 759 GLY A C 1
ATOM 5922 O O . GLY A 1 759 ? 18.748 -14.874 -41.115 1.00 70.44 759 GLY A O 1
ATOM 5923 N N . MET A 1 760 ? 18.083 -15.346 -39.019 1.00 80.44 760 MET A N 1
ATOM 5924 C CA . MET A 1 760 ? 16.790 -15.948 -39.371 1.00 80.44 760 MET A CA 1
ATOM 5925 C C . MET A 1 760 ? 15.627 -15.099 -38.851 1.00 80.44 760 MET A C 1
ATOM 5927 O O . MET A 1 760 ? 15.650 -14.608 -37.728 1.00 80.44 760 MET A O 1
ATOM 5931 N N . VAL A 1 761 ? 14.580 -14.983 -39.662 1.00 79.44 761 VAL A N 1
ATOM 5932 C CA . VAL A 1 761 ? 13.350 -14.242 -39.377 1.00 79.44 761 VAL A CA 1
ATOM 5933 C C . VAL A 1 761 ? 12.174 -15.209 -39.414 1.00 79.44 761 VAL A C 1
ATOM 5935 O O . VAL A 1 761 ? 12.013 -15.964 -40.378 1.00 79.44 761 VAL A O 1
ATOM 5938 N N . PHE A 1 762 ? 11.347 -15.177 -38.371 1.00 85.00 762 PHE A N 1
ATOM 5939 C CA . PHE A 1 762 ? 10.086 -15.909 -38.312 1.00 85.00 762 PHE A CA 1
ATOM 5940 C C . PHE A 1 762 ? 9.052 -15.273 -39.246 1.00 85.00 762 PHE A C 1
ATOM 5942 O O . PHE A 1 762 ? 8.858 -14.061 -39.243 1.00 85.00 762 PHE A O 1
ATOM 5949 N N . VAL A 1 763 ? 8.421 -16.096 -40.080 1.00 83.00 763 VAL A N 1
ATOM 5950 C CA . VAL A 1 763 ? 7.461 -15.669 -41.109 1.00 83.00 763 VAL A CA 1
ATOM 5951 C C . VAL A 1 763 ? 6.028 -16.016 -40.709 1.00 83.00 763 VAL A C 1
ATOM 5953 O O . VAL A 1 763 ? 5.104 -15.319 -41.104 1.00 83.00 763 VAL A O 1
ATOM 5956 N N . GLY A 1 764 ? 5.831 -17.096 -39.956 1.00 83.06 764 GLY A N 1
ATOM 5957 C CA . GLY A 1 764 ? 4.511 -17.592 -39.578 1.00 83.06 764 GLY A CA 1
ATOM 5958 C C . GLY A 1 764 ? 4.514 -19.097 -39.331 1.00 83.06 764 GLY A C 1
ATOM 5959 O O . GLY A 1 764 ? 5.548 -19.763 -39.406 1.00 83.06 764 GLY A O 1
ATOM 5960 N N . TRP A 1 765 ? 3.337 -19.648 -39.068 1.00 90.25 765 TRP A N 1
ATOM 5961 C CA . TRP A 1 765 ? 3.134 -21.057 -38.758 1.00 90.25 765 TRP A CA 1
ATOM 5962 C C . TRP A 1 765 ? 2.516 -21.800 -39.936 1.00 90.25 765 TRP A C 1
ATOM 5964 O O . TRP A 1 765 ? 1.482 -21.403 -40.467 1.00 90.25 765 TRP A O 1
ATOM 5974 N N . LEU A 1 766 ? 3.120 -22.912 -40.341 1.00 91.81 766 LEU A N 1
ATOM 5975 C CA . LEU A 1 766 ? 2.529 -23.838 -41.296 1.00 91.81 766 LEU A CA 1
ATOM 5976 C C . LEU A 1 766 ? 1.657 -24.841 -40.537 1.00 91.81 766 LEU A C 1
ATOM 5978 O O . LEU A 1 766 ? 2.169 -25.739 -39.863 1.00 91.81 766 LEU A O 1
ATOM 5982 N N . VAL A 1 767 ? 0.342 -24.703 -40.676 1.00 89.62 767 VAL A N 1
ATOM 5983 C CA . VAL A 1 767 ? -0.663 -25.566 -40.046 1.00 89.62 767 VAL A CA 1
ATOM 5984 C C . VAL A 1 767 ? -1.403 -26.307 -41.152 1.00 89.62 767 VAL A C 1
ATOM 5986 O O . VAL A 1 767 ? -1.970 -25.691 -42.049 1.00 89.62 767 VAL A O 1
ATOM 5989 N N . ASN A 1 768 ? -1.379 -27.643 -41.143 1.00 84.19 768 ASN A N 1
ATOM 5990 C CA . ASN A 1 768 ? -2.038 -28.474 -42.167 1.00 84.19 768 ASN A CA 1
ATOM 5991 C C . ASN A 1 768 ? -1.665 -28.124 -43.628 1.00 84.19 768 ASN A C 1
ATOM 5993 O O . ASN A 1 768 ? -2.434 -28.370 -44.558 1.00 84.19 768 ASN A O 1
ATOM 5997 N N . GLY A 1 769 ? -0.463 -27.578 -43.839 1.00 81.50 769 GLY A N 1
ATOM 5998 C CA . GLY A 1 769 ? 0.038 -27.162 -45.151 1.00 81.50 769 GLY A CA 1
ATOM 5999 C C . GLY A 1 769 ? -0.356 -25.746 -45.585 1.00 81.50 769 GLY A C 1
ATOM 6000 O O . GLY A 1 769 ? 0.016 -25.347 -46.688 1.00 81.50 769 GLY A O 1
ATOM 6001 N N . GLU A 1 770 ? -1.060 -24.983 -44.747 1.00 85.75 770 GLU A N 1
ATOM 6002 C CA . GLU A 1 770 ? -1.384 -23.570 -44.967 1.00 85.75 770 GLU A CA 1
ATOM 6003 C C . GLU A 1 770 ? -0.516 -22.681 -44.066 1.00 85.75 770 GLU A C 1
ATOM 6005 O O . GLU A 1 770 ? -0.356 -22.962 -42.880 1.00 85.75 770 GLU A O 1
ATOM 6010 N N . LEU A 1 771 ? 0.101 -21.643 -44.644 1.00 89.50 771 LEU A N 1
ATOM 6011 C CA . LEU A 1 771 ? 0.920 -20.685 -43.899 1.00 89.50 771 LEU A CA 1
ATOM 6012 C C . LEU A 1 771 ? 0.012 -19.622 -43.283 1.00 89.50 771 LEU A C 1
ATOM 6014 O O . LEU A 1 771 ? -0.704 -18.930 -44.006 1.00 89.50 771 LEU A O 1
ATOM 6018 N N . MET A 1 772 ? 0.079 -19.488 -41.965 1.00 83.69 772 MET A N 1
ATOM 6019 C CA . MET A 1 772 ? -0.712 -18.557 -41.174 1.00 83.69 772 MET A CA 1
ATOM 6020 C C . MET A 1 772 ? 0.217 -17.648 -40.370 1.00 83.69 772 MET A C 1
ATOM 6022 O O . MET A 1 772 ? 1.036 -18.124 -39.589 1.00 83.69 772 MET A O 1
ATOM 6026 N N . GLU A 1 773 ? 0.089 -16.336 -40.552 1.00 74.81 773 GLU A N 1
ATOM 6027 C CA . GLU A 1 773 ? 0.843 -15.343 -39.769 1.00 74.81 773 GLU A CA 1
ATOM 6028 C C . GLU A 1 773 ? 0.211 -15.118 -38.383 1.00 74.81 773 GLU A C 1
ATOM 6030 O O . GLU A 1 773 ? 0.909 -14.815 -37.423 1.00 74.81 773 GLU A O 1
ATOM 6035 N N . SER A 1 774 ? -1.110 -15.301 -38.268 1.00 78.12 774 SER A N 1
ATOM 6036 C CA . SER A 1 774 ? -1.880 -15.239 -37.020 1.00 78.12 774 SER A CA 1
ATOM 6037 C C . SER A 1 774 ? -3.191 -16.028 -37.148 1.00 78.12 774 SER A C 1
ATOM 6039 O O . SER A 1 774 ? -3.620 -16.362 -38.258 1.00 78.12 774 SER A O 1
ATOM 6041 N N . GLY A 1 775 ? -3.833 -16.333 -36.019 1.00 82.56 775 GLY A N 1
ATOM 6042 C CA . GLY A 1 775 ? -5.119 -17.030 -35.961 1.00 82.56 775 GLY A CA 1
ATOM 6043 C C . GLY A 1 775 ? -5.105 -18.194 -34.978 1.00 82.56 775 GLY A C 1
ATOM 6044 O O . GLY A 1 775 ? -4.125 -18.409 -34.278 1.00 82.56 775 GLY A O 1
ATOM 6045 N N . THR A 1 776 ? -6.191 -18.959 -34.946 1.00 86.00 776 THR A N 1
ATOM 6046 C CA . THR A 1 776 ? -6.376 -20.053 -33.990 1.00 86.00 776 THR A CA 1
ATOM 6047 C C . THR A 1 776 ? -6.560 -21.401 -34.683 1.00 86.00 776 THR A C 1
ATOM 6049 O O . THR A 1 776 ? -7.002 -21.487 -35.834 1.00 86.00 776 THR A O 1
ATOM 6052 N N . VAL A 1 777 ? -6.236 -22.482 -33.972 1.00 88.44 777 VAL A N 1
ATOM 6053 C CA . VAL A 1 777 ? -6.427 -23.860 -34.423 1.00 88.44 777 VAL A CA 1
ATOM 6054 C C . VAL A 1 777 ? -7.068 -24.711 -33.334 1.00 88.44 777 VAL A C 1
ATOM 6056 O O . VAL A 1 777 ? -6.668 -24.669 -32.178 1.00 88.44 777 VAL A O 1
ATOM 6059 N N . ILE A 1 778 ? -8.080 -25.501 -33.694 1.00 88.50 778 ILE A N 1
ATOM 6060 C CA . ILE A 1 778 ? -8.750 -26.397 -32.745 1.00 88.50 778 ILE A CA 1
ATOM 6061 C C . ILE A 1 778 ? -8.091 -27.774 -32.793 1.00 88.50 778 ILE A C 1
ATOM 6063 O O . ILE A 1 778 ? -8.102 -28.436 -33.835 1.00 88.50 778 ILE A O 1
ATOM 6067 N N . VAL A 1 779 ? -7.591 -28.236 -31.651 1.00 88.31 779 VAL A N 1
ATOM 6068 C CA . VAL A 1 779 ? -6.890 -29.516 -31.517 1.00 88.31 779 VAL A CA 1
ATOM 6069 C C . VAL A 1 779 ? -7.897 -30.649 -31.340 1.00 88.31 779 VAL A C 1
ATOM 6071 O O . VAL A 1 779 ? -8.481 -30.793 -30.275 1.00 88.31 779 VAL A O 1
ATOM 6074 N N . ASN A 1 780 ? -8.119 -31.473 -32.363 1.00 85.81 780 ASN A N 1
ATOM 6075 C CA . ASN A 1 780 ? -8.991 -32.663 -32.275 1.00 85.81 780 ASN A CA 1
ATOM 6076 C C . ASN A 1 780 ? -8.278 -33.970 -32.659 1.00 85.81 780 ASN A C 1
ATOM 6078 O O . ASN A 1 780 ? -8.912 -35.016 -32.764 1.00 85.81 780 ASN A O 1
ATOM 6082 N N . GLU A 1 781 ? -6.983 -33.880 -32.934 1.00 89.44 781 GLU A N 1
ATOM 6083 C CA . GLU A 1 781 ? -6.073 -34.972 -33.253 1.00 89.44 781 GLU A CA 1
ATOM 6084 C C . GLU A 1 781 ? -4.643 -34.482 -32.995 1.00 89.44 781 GLU A C 1
ATOM 6086 O O . GLU A 1 781 ? -4.437 -33.288 -32.759 1.00 89.44 781 GLU A O 1
ATOM 6091 N N . ASP A 1 782 ? -3.659 -35.379 -33.041 1.00 89.69 782 ASP A N 1
ATOM 6092 C CA . ASP A 1 782 ? -2.256 -34.987 -32.914 1.00 89.69 782 ASP A CA 1
ATOM 6093 C C . ASP A 1 782 ? -1.856 -34.078 -34.090 1.00 89.69 782 ASP A C 1
ATOM 6095 O O . ASP A 1 782 ? -2.029 -34.436 -35.259 1.00 89.69 782 ASP A O 1
ATOM 6099 N N . MET A 1 783 ? -1.312 -32.899 -33.791 1.00 89.00 783 MET A N 1
ATOM 6100 C CA . MET A 1 783 ? -0.980 -31.866 -34.771 1.00 89.00 783 MET A CA 1
ATOM 6101 C C . MET A 1 783 ? 0.529 -31.680 -34.892 1.00 89.00 783 MET A C 1
ATOM 6103 O O . MET A 1 783 ? 1.244 -31.634 -33.896 1.00 89.00 783 MET A O 1
ATOM 6107 N N . VAL A 1 784 ? 1.013 -31.486 -36.120 1.00 91.88 784 VAL A N 1
ATOM 6108 C CA . VAL A 1 784 ? 2.371 -30.991 -36.378 1.00 91.88 784 VAL A CA 1
ATOM 6109 C C . VAL A 1 784 ? 2.258 -29.588 -36.953 1.00 91.88 784 VAL A C 1
ATOM 6111 O O . VAL A 1 784 ? 1.684 -29.408 -38.029 1.00 91.88 784 VAL A O 1
ATOM 6114 N N . ILE A 1 785 ? 2.801 -28.604 -36.242 1.00 92.62 785 ILE A N 1
ATOM 6115 C CA . ILE A 1 785 ? 2.813 -27.198 -36.651 1.00 92.62 785 ILE A CA 1
ATOM 6116 C C . ILE A 1 785 ? 4.266 -26.798 -36.895 1.00 92.62 785 ILE A C 1
ATOM 6118 O O . ILE A 1 785 ? 5.137 -27.037 -36.062 1.00 92.62 785 ILE A O 1
ATOM 6122 N N . THR A 1 786 ? 4.567 -26.240 -38.066 1.00 91.62 786 THR A N 1
ATOM 6123 C CA . THR A 1 786 ? 5.951 -25.893 -38.431 1.00 91.62 786 THR A CA 1
ATOM 6124 C C . THR A 1 786 ? 6.163 -24.386 -38.367 1.00 91.62 786 THR A C 1
ATOM 6126 O O . THR A 1 786 ? 5.479 -23.648 -39.069 1.00 91.62 786 THR A O 1
ATOM 6129 N N . ALA A 1 787 ? 7.125 -23.923 -37.569 1.00 87.50 787 ALA A N 1
ATOM 6130 C CA . ALA A 1 787 ? 7.589 -22.542 -37.587 1.00 87.50 787 ALA A CA 1
ATOM 6131 C C . ALA A 1 787 ? 8.344 -22.284 -38.891 1.00 87.50 787 ALA A C 1
ATOM 6133 O O . ALA A 1 787 ? 9.389 -22.893 -39.135 1.00 87.50 787 ALA A O 1
ATOM 6134 N N . VAL A 1 788 ? 7.822 -21.399 -39.737 1.00 87.88 788 VAL A N 1
ATOM 6135 C CA . VAL A 1 788 ? 8.458 -21.052 -41.006 1.00 87.88 788 VAL A CA 1
ATOM 6136 C C . VAL A 1 788 ? 9.456 -19.926 -40.782 1.00 87.88 788 VAL A C 1
ATOM 6138 O O . VAL A 1 788 ? 9.083 -18.807 -40.439 1.00 87.88 788 VAL A O 1
ATOM 6141 N N . LEU A 1 789 ? 10.730 -20.233 -40.997 1.00 84.75 789 LEU A N 1
ATOM 6142 C CA . LEU A 1 789 ? 11.853 -19.307 -40.909 1.00 84.75 789 LEU A CA 1
ATOM 6143 C C . LEU A 1 789 ? 12.388 -19.002 -42.310 1.00 84.75 789 LEU A C 1
ATOM 6145 O O . LEU A 1 789 ? 12.442 -19.874 -43.180 1.00 84.75 789 LEU A O 1
ATOM 6149 N N . ARG A 1 790 ? 12.827 -17.763 -42.523 1.00 84.44 790 ARG A N 1
ATOM 6150 C CA . ARG A 1 790 ? 13.604 -17.358 -43.702 1.00 84.44 790 ARG A CA 1
ATOM 6151 C C . ARG A 1 790 ? 14.857 -16.621 -43.262 1.00 84.44 790 ARG A C 1
ATOM 6153 O O . ARG A 1 790 ? 14.860 -16.013 -42.199 1.00 84.44 790 ARG A O 1
ATOM 6160 N N . LYS A 1 791 ? 15.893 -16.601 -44.095 1.00 82.38 791 LYS A N 1
ATOM 6161 C CA . LYS A 1 791 ? 17.045 -15.740 -43.824 1.00 82.38 791 LYS A CA 1
ATOM 6162 C C . LYS A 1 791 ? 16.654 -14.272 -43.928 1.00 82.38 791 LYS A C 1
ATOM 6164 O O . LYS A 1 791 ? 15.903 -13.888 -44.826 1.00 82.38 791 LYS A O 1
ATOM 6169 N N . GLU A 1 792 ? 17.194 -13.468 -43.028 1.00 82.88 792 GLU A N 1
ATOM 6170 C CA . GLU A 1 792 ? 17.150 -12.016 -43.118 1.00 82.88 792 GLU A CA 1
ATOM 6171 C C . GLU A 1 792 ? 17.873 -11.547 -44.387 1.00 82.88 792 GLU A C 1
ATOM 6173 O O . GLU A 1 792 ? 18.789 -12.214 -44.872 1.00 82.88 792 GLU A O 1
ATOM 6178 N N . THR A 1 793 ? 17.463 -10.417 -44.952 1.00 82.19 793 THR A N 1
ATOM 6179 C CA . THR A 1 793 ? 18.041 -9.866 -46.180 1.00 82.19 793 THR A CA 1
ATOM 6180 C C . THR A 1 793 ? 18.457 -8.417 -45.969 1.00 82.19 793 THR A C 1
ATOM 6182 O O . THR A 1 793 ? 17.713 -7.647 -45.367 1.00 82.19 793 THR A O 1
ATOM 6185 N N . PHE A 1 794 ? 19.609 -8.019 -46.506 1.00 83.19 794 PHE A N 1
ATOM 6186 C CA . PHE A 1 794 ? 20.172 -6.680 -46.344 1.00 83.19 794 PHE A CA 1
ATOM 6187 C C . PHE A 1 794 ? 20.444 -5.984 -47.672 1.00 83.19 794 PHE A C 1
ATOM 6189 O O . PHE A 1 794 ? 20.679 -6.611 -48.706 1.00 83.19 794 PHE A O 1
ATOM 6196 N N . THR A 1 795 ? 20.504 -4.657 -47.606 1.00 84.50 795 THR A N 1
ATOM 6197 C CA . THR A 1 795 ? 20.912 -3.806 -48.723 1.00 84.50 795 THR A CA 1
ATOM 6198 C C . THR A 1 795 ? 22.423 -3.574 -48.698 1.00 84.50 795 THR A C 1
ATOM 6200 O O . THR A 1 795 ? 22.982 -3.146 -47.686 1.00 84.50 795 THR A O 1
ATOM 6203 N N . VAL A 1 796 ? 23.088 -3.799 -49.833 1.00 90.88 796 VAL A N 1
ATOM 6204 C CA . VAL A 1 796 ? 24.521 -3.517 -50.027 1.00 90.88 796 VAL A CA 1
ATOM 6205 C C . VAL A 1 796 ? 24.682 -2.385 -51.037 1.00 90.88 796 VAL A C 1
ATOM 6207 O O . VAL A 1 796 ? 24.179 -2.472 -52.157 1.00 90.88 796 VAL A O 1
ATOM 6210 N N . ARG A 1 797 ? 25.382 -1.308 -50.670 1.00 91.62 797 ARG A N 1
ATOM 6211 C CA . ARG A 1 797 ? 25.528 -0.110 -51.517 1.00 91.62 797 ARG A CA 1
ATOM 6212 C C . ARG A 1 797 ? 26.986 0.165 -51.850 1.00 91.62 797 ARG A C 1
ATOM 6214 O O . ARG A 1 797 ? 27.871 -0.037 -51.025 1.00 91.62 797 ARG A O 1
ATOM 6221 N N . PHE A 1 798 ? 27.221 0.688 -53.048 1.00 93.12 798 PHE A N 1
ATOM 6222 C CA . PHE A 1 798 ? 28.539 1.107 -53.505 1.00 93.12 798 PHE A CA 1
ATOM 6223 C C . PHE A 1 798 ? 28.556 2.616 -53.720 1.00 93.12 798 PHE A C 1
ATOM 6225 O O . PHE A 1 798 ? 27.718 3.161 -54.447 1.00 93.12 798 PHE A O 1
ATOM 6232 N N . TYR A 1 799 ? 29.493 3.273 -53.049 1.00 90.75 799 TYR A N 1
ATOM 6233 C CA . TYR A 1 799 ? 29.611 4.723 -52.949 1.00 90.75 799 TYR A CA 1
ATOM 6234 C C . TYR A 1 799 ? 30.898 5.205 -53.617 1.00 90.75 799 TYR A C 1
ATOM 6236 O O . TYR A 1 799 ? 31.942 4.576 -53.487 1.00 90.75 799 TYR A O 1
ATOM 6244 N N . ASP A 1 800 ? 30.830 6.295 -54.366 1.00 91.50 800 ASP A N 1
ATOM 6245 C CA . ASP A 1 800 ? 31.973 6.915 -55.023 1.00 91.50 800 ASP A CA 1
ATOM 6246 C C . ASP A 1 800 ? 32.433 8.129 -54.214 1.00 91.50 800 ASP A C 1
ATOM 6248 O O . ASP A 1 800 ? 31.722 9.131 -54.137 1.00 91.50 800 ASP A O 1
ATOM 6252 N N . THR A 1 801 ? 33.635 8.049 -53.636 1.00 86.62 801 THR A N 1
ATOM 6253 C CA . THR A 1 801 ? 34.178 9.116 -52.777 1.00 86.62 801 THR A CA 1
ATOM 6254 C C . THR A 1 801 ? 34.517 10.403 -53.529 1.00 86.62 801 THR A C 1
ATOM 6256 O O . THR A 1 801 ? 34.571 11.464 -52.914 1.00 86.62 801 THR A O 1
ATOM 6259 N N . MET A 1 802 ? 34.730 10.342 -54.848 1.00 83.69 802 MET A N 1
ATOM 6260 C CA . MET A 1 802 ? 35.057 11.519 -55.666 1.00 83.69 802 MET A CA 1
ATOM 6261 C C . MET A 1 802 ? 33.808 12.234 -56.186 1.00 83.69 802 MET A C 1
ATOM 6263 O O . MET A 1 802 ? 33.801 13.459 -56.290 1.00 83.69 802 MET A O 1
ATOM 6267 N N . ALA A 1 803 ? 32.757 11.481 -56.521 1.00 84.25 803 ALA A N 1
ATOM 6268 C CA . ALA A 1 803 ? 31.477 12.029 -56.977 1.00 84.25 803 ALA A CA 1
ATOM 6269 C C . ALA A 1 803 ? 30.480 12.297 -55.836 1.00 84.25 803 ALA A C 1
ATOM 6271 O O . ALA A 1 803 ? 29.390 12.798 -56.108 1.00 84.25 803 ALA A O 1
ATOM 6272 N N . ASP A 1 804 ? 30.826 11.918 -54.603 1.00 84.31 804 ASP A N 1
ATOM 6273 C CA . ASP A 1 804 ? 29.986 12.010 -53.403 1.00 84.31 804 ASP A CA 1
ATOM 6274 C C . ASP A 1 804 ? 28.573 11.431 -53.609 1.00 84.31 804 ASP A C 1
ATOM 6276 O O . ASP A 1 804 ? 27.549 12.058 -53.338 1.00 84.31 804 ASP A O 1
ATOM 6280 N N . SER A 1 805 ? 28.492 10.230 -54.192 1.00 85.31 805 SER A N 1
ATOM 6281 C CA . SER A 1 805 ? 27.204 9.602 -54.513 1.00 85.31 805 SER A CA 1
ATOM 6282 C C . SER A 1 805 ? 27.266 8.076 -54.588 1.00 85.31 805 SER A C 1
ATOM 6284 O O . SER A 1 805 ? 28.301 7.476 -54.874 1.00 85.31 805 SER A O 1
ATOM 6286 N N . PHE A 1 806 ? 26.125 7.426 -54.341 1.00 89.19 806 PHE A N 1
ATOM 6287 C CA . PHE A 1 806 ? 25.955 5.990 -54.575 1.00 89.19 806 PHE A CA 1
ATOM 6288 C C . PHE A 1 806 ? 25.710 5.709 -56.058 1.00 89.19 806 PHE A C 1
ATOM 6290 O O . PHE A 1 806 ? 24.888 6.378 -56.684 1.00 89.19 806 PHE A O 1
ATOM 6297 N N . PHE A 1 807 ? 26.358 4.682 -56.605 1.00 87.56 807 PHE A N 1
ATOM 6298 C CA . PHE A 1 807 ? 26.248 4.340 -58.031 1.00 87.56 807 PHE A CA 1
ATOM 6299 C C . PHE A 1 807 ? 25.775 2.900 -58.289 1.00 87.56 807 PHE A C 1
ATOM 6301 O O . PHE A 1 807 ? 25.313 2.612 -59.392 1.00 87.56 807 PHE A O 1
ATOM 6308 N N . VAL A 1 808 ? 25.818 2.008 -57.289 1.00 93.44 808 VAL A N 1
ATOM 6309 C CA . VAL A 1 808 ? 25.183 0.674 -57.336 1.00 93.44 808 VAL A CA 1
ATOM 6310 C C . VAL A 1 808 ? 24.538 0.350 -55.988 1.00 93.44 808 VAL A C 1
ATOM 6312 O O . VAL A 1 808 ? 25.063 0.697 -54.931 1.00 93.44 808 VAL A O 1
ATOM 6315 N N . THR A 1 809 ? 23.384 -0.313 -56.013 1.00 88.88 809 THR A N 1
ATOM 6316 C CA . THR A 1 809 ? 22.702 -0.855 -54.831 1.00 88.88 809 THR A CA 1
ATOM 6317 C C . THR A 1 809 ? 22.213 -2.266 -55.148 1.00 88.88 809 THR A C 1
ATOM 6319 O O . THR A 1 809 ? 21.616 -2.490 -56.199 1.00 88.88 809 THR A O 1
ATOM 6322 N N . MET A 1 810 ? 22.525 -3.212 -54.268 1.00 89.69 810 MET A N 1
ATOM 6323 C CA . MET A 1 810 ? 22.016 -4.578 -54.275 1.00 89.69 810 MET A CA 1
ATOM 6324 C C . MET A 1 810 ? 20.970 -4.682 -53.168 1.00 89.69 810 MET A C 1
ATOM 6326 O O . MET A 1 810 ? 21.287 -4.430 -52.006 1.00 89.69 810 MET A O 1
ATOM 6330 N N . GLU A 1 811 ? 19.744 -5.022 -53.541 1.00 89.06 811 GLU A N 1
ATOM 6331 C CA . GLU A 1 811 ? 18.634 -5.245 -52.613 1.00 89.06 811 GLU A CA 1
ATOM 6332 C C . GLU A 1 811 ? 18.507 -6.743 -52.298 1.00 89.06 811 GLU A C 1
ATOM 6334 O O . GLU A 1 811 ? 19.006 -7.585 -53.050 1.00 89.06 811 GLU A O 1
ATOM 6339 N N . ASP A 1 812 ? 17.859 -7.057 -51.178 1.00 85.06 812 ASP A N 1
ATOM 6340 C CA . ASP A 1 812 ? 17.498 -8.414 -50.755 1.00 85.06 812 ASP A CA 1
ATOM 6341 C C . ASP A 1 812 ? 18.665 -9.425 -50.656 1.00 85.06 812 ASP A C 1
ATOM 6343 O O . ASP A 1 812 ? 18.518 -10.609 -50.969 1.00 85.06 812 ASP A O 1
ATOM 6347 N N . VAL A 1 813 ? 19.853 -8.996 -50.213 1.00 86.94 813 VAL A N 1
ATOM 6348 C CA . VAL A 1 813 ? 21.013 -9.894 -50.068 1.00 86.94 813 VAL A CA 1
ATOM 6349 C C . VAL A 1 813 ? 20.912 -10.688 -48.764 1.00 86.94 813 VAL A C 1
ATOM 6351 O O . VAL A 1 813 ? 21.025 -10.110 -47.688 1.00 86.94 813 VAL A O 1
ATOM 6354 N N . GLU A 1 814 ? 20.732 -12.010 -48.840 1.00 87.56 814 GLU A N 1
ATOM 6355 C CA . GLU A 1 814 ? 20.586 -12.878 -47.657 1.00 87.56 814 GLU A CA 1
ATOM 6356 C C . GLU A 1 814 ? 21.753 -12.745 -46.657 1.00 87.56 814 GLU A C 1
ATOM 6358 O O . GLU A 1 814 ? 22.928 -12.712 -47.050 1.00 87.56 814 GLU A O 1
ATOM 6363 N N . TYR A 1 815 ? 21.435 -12.774 -45.361 1.00 84.44 815 TYR A N 1
ATOM 6364 C CA . TYR A 1 815 ? 22.385 -12.898 -44.259 1.00 84.44 815 TYR A CA 1
ATOM 6365 C C . TYR A 1 815 ? 23.327 -14.090 -44.495 1.00 84.44 815 TYR A C 1
ATOM 6367 O O . TYR A 1 815 ? 22.916 -15.199 -44.856 1.00 84.44 815 TYR A O 1
ATOM 6375 N N . GLY A 1 816 ? 24.622 -13.859 -44.293 1.00 81.56 816 GLY A N 1
ATOM 6376 C CA . GLY A 1 816 ? 25.686 -14.836 -44.496 1.00 81.56 816 GLY A CA 1
ATOM 6377 C C . GLY A 1 816 ? 26.140 -14.990 -45.951 1.00 81.56 816 GLY A C 1
ATOM 6378 O O . GLY A 1 816 ? 27.032 -15.801 -46.214 1.00 81.56 816 GLY A O 1
ATOM 6379 N N . THR A 1 817 ? 25.581 -14.234 -46.905 1.00 89.75 817 THR A N 1
ATOM 6380 C CA . THR A 1 817 ? 26.053 -14.252 -48.300 1.00 89.75 817 THR A CA 1
ATOM 6381 C C . THR A 1 817 ? 27.514 -13.822 -48.366 1.00 89.75 817 THR A C 1
ATOM 6383 O O . THR A 1 817 ? 27.878 -12.748 -47.896 1.00 89.75 817 THR A O 1
ATOM 6386 N N . VAL A 1 818 ? 28.362 -14.645 -48.983 1.00 89.19 818 VAL A N 1
ATOM 6387 C CA . VAL A 1 818 ? 29.781 -14.335 -49.193 1.00 89.19 818 VAL A CA 1
ATOM 6388 C C . VAL A 1 818 ? 29.962 -13.778 -50.600 1.00 89.19 818 VAL A C 1
ATOM 6390 O O . VAL A 1 818 ? 29.862 -14.516 -51.581 1.00 89.19 818 VAL A O 1
ATOM 6393 N N . LEU A 1 819 ? 30.246 -12.482 -50.704 1.00 87.94 819 LEU A N 1
ATOM 6394 C CA . LEU A 1 819 ? 30.582 -11.822 -51.963 1.00 87.94 819 LEU A CA 1
ATOM 6395 C C . LEU A 1 819 ? 32.094 -11.825 -52.165 1.00 87.94 819 LEU A C 1
ATOM 6397 O O . LEU A 1 819 ? 32.855 -11.574 -51.231 1.00 87.94 819 LEU A O 1
ATOM 6401 N N . ARG A 1 820 ? 32.552 -12.076 -53.392 1.00 88.00 820 ARG A N 1
ATOM 6402 C CA . ARG A 1 820 ? 33.959 -11.863 -53.749 1.00 88.00 820 ARG A CA 1
ATOM 6403 C C . ARG A 1 820 ? 34.167 -10.404 -54.108 1.00 88.00 820 ARG A C 1
ATOM 6405 O O . ARG A 1 820 ? 33.383 -9.842 -54.865 1.00 88.00 820 ARG A O 1
ATOM 6412 N N . VAL A 1 821 ? 35.267 -9.819 -53.646 1.00 86.56 821 VAL A N 1
ATOM 6413 C CA . VAL A 1 821 ? 35.621 -8.433 -53.993 1.00 86.56 821 VAL A CA 1
ATOM 6414 C C . VAL A 1 821 ? 35.880 -8.294 -55.501 1.00 86.56 821 VAL A C 1
ATOM 6416 O O . VAL A 1 821 ? 35.633 -7.241 -56.076 1.00 86.56 821 VAL A O 1
ATOM 6419 N N . SER A 1 822 ? 36.284 -9.376 -56.181 1.00 83.62 822 SER A N 1
ATOM 6420 C CA . SER A 1 822 ? 36.379 -9.431 -57.650 1.00 83.62 822 SER A CA 1
ATOM 6421 C C . SER A 1 822 ? 35.046 -9.262 -58.376 1.00 83.62 822 SER A C 1
ATOM 6423 O O . SER A 1 822 ? 35.040 -8.911 -59.553 1.00 83.62 822 SER A O 1
ATOM 6425 N N . ASP A 1 823 ? 33.942 -9.554 -57.691 1.00 86.00 823 ASP A N 1
ATOM 6426 C CA . ASP A 1 823 ? 32.591 -9.527 -58.246 1.00 86.00 823 ASP A CA 1
ATOM 6427 C C . ASP A 1 823 ? 31.875 -8.215 -57.878 1.00 86.00 823 ASP A C 1
ATOM 6429 O O . ASP A 1 823 ? 30.711 -8.020 -58.229 1.00 86.00 823 ASP A O 1
ATOM 6433 N N . PHE A 1 824 ? 32.569 -7.300 -57.186 1.00 91.25 824 PHE A N 1
ATOM 6434 C CA . PHE A 1 824 ? 32.076 -5.950 -56.939 1.00 91.25 824 PHE A CA 1
ATOM 6435 C C . PHE A 1 824 ? 31.900 -5.203 -58.272 1.00 91.25 824 PHE A C 1
ATOM 6437 O O . PHE A 1 824 ? 32.614 -5.475 -59.246 1.00 91.25 824 PHE A O 1
ATOM 6444 N N . PRO A 1 825 ? 30.947 -4.257 -58.348 1.00 87.56 825 PRO A N 1
ATOM 6445 C CA . PRO A 1 825 ? 30.740 -3.464 -59.550 1.00 87.56 825 PRO A CA 1
ATOM 6446 C C . PRO A 1 825 ? 32.013 -2.706 -59.928 1.00 87.56 825 PRO A C 1
ATOM 6448 O O . PRO A 1 825 ? 32.789 -2.305 -59.066 1.00 87.56 825 PRO A O 1
ATOM 6451 N N . ALA A 1 826 ? 32.228 -2.484 -61.225 1.00 88.12 826 ALA A N 1
ATOM 6452 C CA . ALA A 1 826 ? 33.380 -1.714 -61.681 1.00 88.12 826 ALA A CA 1
ATOM 6453 C C . ALA A 1 826 ? 33.344 -0.292 -61.076 1.00 88.12 826 ALA A C 1
ATOM 6455 O O . ALA A 1 826 ? 32.296 0.358 -61.158 1.00 88.12 826 ALA A O 1
ATOM 6456 N N . PRO A 1 827 ? 34.450 0.199 -60.481 1.00 88.56 827 PRO A N 1
ATOM 6457 C CA . PRO A 1 827 ? 34.477 1.534 -59.900 1.00 88.56 827 PRO A CA 1
ATOM 6458 C C . PRO A 1 827 ? 34.337 2.599 -61.003 1.00 88.56 827 PRO A C 1
ATOM 6460 O O . PRO A 1 827 ? 34.865 2.407 -62.107 1.00 88.56 827 PRO A O 1
ATOM 6463 N N . PRO A 1 828 ? 33.642 3.717 -60.731 1.00 88.50 828 PRO A N 1
ATOM 6464 C CA . PRO A 1 828 ? 33.618 4.871 -61.626 1.00 88.50 828 PRO A CA 1
ATOM 6465 C C . PRO A 1 828 ? 35.027 5.359 -62.011 1.00 88.50 828 PRO A C 1
ATOM 6467 O O . PRO A 1 828 ? 35.990 5.208 -61.265 1.00 88.50 828 PRO A O 1
ATOM 6470 N N . VAL A 1 829 ? 35.173 5.933 -63.208 1.00 86.44 829 VAL A N 1
ATOM 6471 C CA . VAL A 1 829 ? 36.469 6.418 -63.715 1.00 86.44 829 VAL A CA 1
ATOM 6472 C C . VAL A 1 829 ? 36.558 7.928 -63.531 1.00 86.44 829 VAL A C 1
ATOM 6474 O O . VAL A 1 829 ? 35.719 8.655 -64.060 1.00 86.44 829 VAL A O 1
ATOM 6477 N N . HIS A 1 830 ? 37.616 8.387 -62.858 1.00 83.06 830 HIS A N 1
ATOM 6478 C CA . HIS A 1 830 ? 37.910 9.806 -62.636 1.00 83.06 830 HIS A CA 1
ATOM 6479 C C . HIS A 1 830 ? 39.221 10.208 -63.318 1.00 83.06 830 HIS A C 1
ATOM 6481 O O . HIS A 1 830 ? 40.228 9.507 -63.212 1.00 83.06 830 HIS A O 1
ATOM 6487 N N . GLU A 1 831 ? 39.217 11.330 -64.039 1.00 79.31 831 GLU A N 1
ATOM 6488 C CA . GLU A 1 831 ? 40.398 11.849 -64.741 1.00 79.31 831 GLU A CA 1
ATOM 6489 C C . GLU A 1 831 ? 41.520 12.213 -63.748 1.00 79.31 831 GLU A C 1
ATOM 6491 O O . GLU A 1 831 ? 41.256 12.739 -62.670 1.00 79.31 831 GLU A O 1
ATOM 6496 N N . GLY A 1 832 ? 42.776 11.876 -64.072 1.00 73.50 832 GLY A N 1
ATOM 6497 C CA . GLY A 1 832 ? 43.936 12.102 -63.190 1.00 73.50 832 GLY A CA 1
ATOM 6498 C C . GLY A 1 832 ? 44.032 11.182 -61.960 1.00 73.50 832 GLY A C 1
ATOM 6499 O O . GLY A 1 832 ? 45.063 11.174 -61.287 1.00 73.50 832 GLY A O 1
ATOM 6500 N N . MET A 1 833 ? 43.018 10.353 -61.692 1.00 82.19 833 MET A N 1
ATOM 6501 C CA . MET A 1 833 ? 42.947 9.473 -60.522 1.00 82.19 833 MET A CA 1
ATOM 6502 C C . MET A 1 833 ? 42.998 7.990 -60.923 1.00 82.19 833 MET A C 1
ATOM 6504 O O . MET A 1 833 ? 42.556 7.588 -61.998 1.00 82.19 833 MET A O 1
ATOM 6508 N N . ALA A 1 834 ? 43.563 7.156 -60.058 1.00 83.44 834 ALA A N 1
ATOM 6509 C CA . ALA A 1 834 ? 43.581 5.703 -60.156 1.00 83.44 834 ALA A CA 1
ATOM 6510 C C . ALA A 1 834 ? 42.781 5.107 -58.999 1.00 83.44 834 ALA A C 1
ATOM 6512 O O . ALA A 1 834 ? 42.881 5.570 -57.865 1.00 83.44 834 ALA A O 1
ATOM 6513 N N . PHE A 1 835 ? 42.002 4.063 -59.276 1.00 88.75 835 PHE A N 1
ATOM 6514 C CA . PHE A 1 835 ? 41.306 3.313 -58.236 1.00 88.75 835 PHE A CA 1
ATOM 6515 C C . PHE A 1 835 ? 42.321 2.688 -57.268 1.00 88.75 835 PHE A C 1
ATOM 6517 O O . PHE A 1 835 ? 43.200 1.934 -57.687 1.00 88.75 835 PHE A O 1
ATOM 6524 N N . ALA A 1 836 ? 42.202 3.026 -55.987 1.00 86.25 836 ALA A N 1
ATOM 6525 C CA . ALA A 1 836 ? 43.102 2.590 -54.924 1.00 86.25 836 ALA A CA 1
ATOM 6526 C C . ALA A 1 836 ? 42.559 1.373 -54.156 1.00 86.25 836 ALA A C 1
ATOM 6528 O O . ALA A 1 836 ? 43.341 0.634 -53.561 1.00 86.25 836 ALA A O 1
ATOM 6529 N N . GLY A 1 837 ? 41.241 1.146 -54.185 1.00 89.31 837 GLY A N 1
ATOM 6530 C CA . GLY A 1 837 ? 40.590 0.011 -53.535 1.00 89.31 837 GLY A CA 1
ATOM 6531 C C . GLY A 1 837 ? 39.173 0.331 -53.058 1.00 89.31 837 GLY A C 1
ATOM 6532 O O . GLY A 1 837 ? 38.710 1.468 -53.152 1.00 89.31 837 GLY A O 1
ATOM 6533 N N . TRP A 1 838 ? 38.490 -0.691 -52.543 1.00 92.50 838 TRP A N 1
ATOM 6534 C CA . TRP A 1 838 ? 37.215 -0.533 -51.843 1.00 92.50 838 TRP A CA 1
ATOM 6535 C C . TRP A 1 838 ? 37.478 -0.314 -50.362 1.00 92.50 838 TRP A C 1
ATOM 6537 O O . TRP A 1 838 ? 38.163 -1.119 -49.743 1.00 92.50 838 TRP A O 1
ATOM 6547 N N . ASP A 1 839 ? 36.933 0.750 -49.801 1.00 89.06 839 ASP A N 1
ATOM 6548 C CA . ASP A 1 839 ? 36.957 1.065 -48.383 1.00 89.06 839 ASP A CA 1
ATOM 6549 C C . ASP A 1 839 ? 35.666 0.609 -47.706 1.00 89.06 839 ASP A C 1
ATOM 6551 O O . ASP A 1 839 ? 34.569 0.741 -48.254 1.00 89.06 839 ASP A O 1
ATOM 6555 N N . TYR A 1 840 ? 35.811 0.065 -46.505 1.00 87.25 840 TYR A N 1
ATOM 6556 C CA . TYR A 1 840 ? 34.711 -0.224 -45.602 1.00 87.25 840 TYR A CA 1
ATOM 6557 C C . TYR A 1 840 ? 35.095 0.268 -44.206 1.00 87.25 840 TYR A C 1
ATOM 6559 O O . TYR A 1 840 ? 36.088 -0.187 -43.636 1.00 87.25 840 TYR A O 1
ATOM 6567 N N . ASN A 1 841 ? 34.314 1.204 -43.658 1.00 77.56 841 ASN A N 1
ATOM 6568 C CA . ASN A 1 841 ? 34.537 1.832 -42.349 1.00 77.56 841 ASN A CA 1
ATOM 6569 C C . ASN A 1 841 ? 35.937 2.457 -42.166 1.00 77.56 841 ASN A C 1
ATOM 6571 O O . ASN A 1 841 ? 36.552 2.322 -41.106 1.00 77.56 841 ASN A O 1
ATOM 6575 N N . GLY A 1 842 ? 36.455 3.146 -43.187 1.00 73.56 842 GLY A N 1
ATOM 6576 C CA . GLY A 1 842 ? 37.734 3.859 -43.120 1.00 73.56 842 GLY A CA 1
ATOM 6577 C C . GLY A 1 842 ? 38.963 2.963 -43.282 1.00 73.56 842 GLY A C 1
ATOM 6578 O O . GLY A 1 842 ? 40.081 3.389 -42.972 1.00 73.56 842 GLY A O 1
ATOM 6579 N N . ARG A 1 843 ? 38.774 1.716 -43.735 1.00 83.31 843 ARG A N 1
ATOM 6580 C CA . ARG A 1 843 ? 39.856 0.808 -44.113 1.00 83.31 843 ARG A CA 1
ATOM 6581 C C . ARG A 1 843 ? 39.646 0.221 -45.511 1.00 83.31 843 ARG A C 1
ATOM 6583 O O . ARG A 1 843 ? 38.619 -0.394 -45.791 1.00 83.31 843 ARG A O 1
ATOM 6590 N N . ILE A 1 844 ? 40.697 0.286 -46.335 1.00 87.50 844 ILE A N 1
ATOM 6591 C CA . ILE A 1 844 ? 40.763 -0.418 -47.622 1.00 87.50 844 ILE A CA 1
ATOM 6592 C C . ILE A 1 844 ? 40.712 -1.934 -47.389 1.00 87.50 844 ILE A C 1
ATOM 6594 O O . ILE A 1 844 ? 41.547 -2.491 -46.669 1.00 87.50 844 ILE A O 1
ATOM 6598 N N . ILE A 1 845 ? 39.737 -2.587 -48.017 1.00 87.75 845 ILE A N 1
ATOM 6599 C CA . ILE A 1 845 ? 39.534 -4.033 -48.008 1.00 87.75 845 ILE A CA 1
ATOM 6600 C C . ILE A 1 845 ? 40.719 -4.701 -48.701 1.00 87.75 845 ILE A C 1
ATOM 6602 O O . ILE A 1 845 ? 41.075 -4.373 -49.834 1.00 87.75 845 ILE A O 1
ATOM 6606 N N . THR A 1 846 ? 41.319 -5.663 -48.009 1.00 81.75 846 THR A N 1
ATOM 6607 C CA . THR A 1 846 ? 42.458 -6.459 -48.503 1.00 81.75 846 THR A CA 1
ATOM 6608 C C . THR A 1 846 ? 42.109 -7.937 -48.674 1.00 81.75 846 THR A C 1
ATOM 6610 O O . THR A 1 846 ? 42.870 -8.702 -49.262 1.00 81.75 846 THR A O 1
ATOM 6613 N N . GLU A 1 847 ? 40.960 -8.334 -48.142 1.00 82.44 847 GLU A N 1
ATOM 6614 C CA . GLU A 1 847 ? 40.389 -9.666 -48.149 1.00 82.44 847 GLU A CA 1
ATOM 6615 C C . GLU A 1 847 ? 39.750 -9.984 -49.513 1.00 82.44 847 GLU A C 1
ATOM 6617 O O . GLU A 1 847 ? 39.176 -9.117 -50.165 1.00 82.44 847 GLU A O 1
ATOM 6622 N N . GLU A 1 848 ? 39.815 -11.246 -49.957 1.00 87.69 848 GLU A N 1
ATOM 6623 C CA . GLU A 1 848 ? 39.235 -11.660 -51.250 1.00 87.69 848 GLU A CA 1
ATOM 6624 C C . GLU A 1 848 ? 37.699 -11.719 -51.234 1.00 87.69 848 GLU A C 1
ATOM 6626 O O . GLU A 1 848 ? 37.052 -11.680 -52.285 1.00 87.69 848 GLU A O 1
ATOM 6631 N N . THR A 1 849 ? 37.110 -11.833 -50.044 1.00 88.31 849 THR A N 1
ATOM 6632 C CA . THR A 1 849 ? 35.673 -12.006 -49.842 1.00 88.31 849 THR A CA 1
ATOM 6633 C C . THR A 1 849 ? 35.171 -11.201 -48.660 1.00 88.31 849 THR A C 1
ATOM 6635 O O . THR A 1 849 ? 35.875 -11.074 -47.659 1.00 88.31 849 THR A O 1
ATOM 6638 N N . VAL A 1 850 ? 33.919 -10.763 -48.739 1.00 87.62 850 VAL A N 1
ATOM 6639 C CA . VAL A 1 850 ? 33.197 -10.110 -47.649 1.00 87.62 850 VAL A CA 1
ATOM 6640 C C . VAL A 1 850 ? 31.885 -10.850 -47.405 1.00 87.62 850 VAL A C 1
ATOM 6642 O O . VAL A 1 850 ? 31.180 -11.195 -48.352 1.00 87.62 850 VAL A O 1
ATOM 6645 N N . THR A 1 851 ? 31.567 -11.109 -46.138 1.00 90.06 851 THR A N 1
ATOM 6646 C CA . THR A 1 851 ? 30.304 -11.737 -45.735 1.00 90.06 851 THR A CA 1
ATOM 6647 C C . THR A 1 851 ? 29.298 -10.662 -45.354 1.00 90.06 851 THR A C 1
ATOM 6649 O O . THR A 1 851 ? 29.599 -9.804 -44.527 1.00 90.06 851 THR A O 1
ATOM 6652 N N . ILE A 1 852 ? 28.104 -10.727 -45.934 1.00 88.69 852 ILE A N 1
ATOM 6653 C CA . ILE A 1 852 ? 27.014 -9.797 -45.655 1.00 88.69 852 ILE A CA 1
ATOM 6654 C C . ILE A 1 852 ? 26.280 -10.262 -44.403 1.00 88.69 852 ILE A C 1
ATOM 6656 O O . ILE A 1 852 ? 25.649 -11.312 -44.406 1.00 88.69 852 ILE A O 1
ATOM 6660 N N . THR A 1 853 ? 26.381 -9.500 -43.322 1.00 83.31 853 THR A N 1
ATOM 6661 C CA . THR A 1 853 ? 25.724 -9.808 -42.036 1.00 83.31 853 THR A CA 1
ATOM 6662 C C . THR A 1 853 ? 24.874 -8.655 -41.509 1.00 83.31 853 THR A C 1
ATOM 6664 O O . THR A 1 853 ? 24.286 -8.763 -40.441 1.00 83.31 853 THR A O 1
ATOM 6667 N N . ARG A 1 854 ? 24.854 -7.538 -42.238 1.00 83.06 854 ARG A N 1
ATOM 6668 C CA . ARG A 1 854 ? 24.132 -6.296 -41.948 1.00 83.06 854 ARG A CA 1
ATOM 6669 C C . ARG A 1 854 ? 24.047 -5.462 -43.237 1.00 83.06 854 ARG A C 1
ATOM 6671 O O . ARG A 1 854 ? 24.689 -5.842 -44.223 1.00 83.06 854 ARG A O 1
ATOM 6678 N N . PRO A 1 855 ? 23.361 -4.308 -43.257 1.00 83.75 855 PRO A N 1
ATOM 6679 C CA . PRO A 1 855 ? 23.518 -3.345 -44.343 1.00 83.75 855 PRO A CA 1
ATOM 6680 C C . PRO A 1 855 ? 24.981 -2.890 -44.454 1.00 83.75 855 PRO A C 1
ATOM 6682 O O . PRO A 1 855 ? 25.591 -2.494 -43.460 1.00 83.75 855 PRO A O 1
ATOM 6685 N N . MET A 1 856 ? 25.566 -2.967 -45.652 1.00 85.88 856 MET A N 1
ATOM 6686 C CA . MET A 1 856 ? 26.982 -2.636 -45.882 1.00 85.88 856 MET A CA 1
ATOM 6687 C C . MET A 1 856 ? 27.135 -1.583 -46.978 1.00 85.88 856 MET A C 1
ATOM 6689 O O . MET A 1 856 ? 26.459 -1.637 -48.007 1.00 85.88 856 MET A O 1
ATOM 6693 N N . VAL A 1 857 ? 28.065 -0.646 -46.777 1.00 90.25 857 VAL A N 1
ATOM 6694 C CA . VAL A 1 857 ? 28.440 0.370 -47.768 1.00 90.25 857 VAL A CA 1
ATOM 6695 C C . VAL A 1 857 ? 29.917 0.229 -48.113 1.00 90.25 857 VAL A C 1
ATOM 6697 O O . VAL A 1 857 ? 30.766 0.393 -47.245 1.00 90.25 857 VAL A O 1
ATOM 6700 N N . PHE A 1 858 ? 30.224 -0.031 -49.381 1.00 92.19 858 PHE A N 1
ATOM 6701 C CA . PHE A 1 858 ? 31.593 -0.099 -49.890 1.00 92.19 858 PHE A CA 1
ATOM 6702 C C . PHE A 1 858 ? 31.923 1.164 -50.682 1.00 92.19 858 PHE A C 1
ATOM 6704 O O . PHE A 1 858 ? 31.293 1.455 -51.701 1.00 92.19 858 PHE A O 1
ATOM 6711 N N . ALA A 1 859 ? 32.915 1.920 -50.227 1.00 89.69 859 ALA A N 1
ATOM 6712 C CA . ALA A 1 859 ? 33.319 3.174 -50.843 1.00 89.69 859 ALA A CA 1
ATOM 6713 C C . ALA A 1 859 ? 34.493 2.957 -51.813 1.00 89.69 859 ALA A C 1
ATOM 6715 O O . ALA A 1 859 ? 35.539 2.449 -51.428 1.00 89.69 859 ALA A O 1
ATOM 6716 N N . ALA A 1 860 ? 34.359 3.339 -53.081 1.00 90.62 860 ALA A N 1
ATOM 6717 C CA . ALA A 1 860 ? 35.475 3.370 -54.019 1.00 90.62 860 ALA A CA 1
ATOM 6718 C C . ALA A 1 860 ? 36.411 4.525 -53.648 1.00 90.62 860 ALA A C 1
ATOM 6720 O O . ALA A 1 860 ? 36.000 5.689 -53.683 1.00 90.62 860 ALA A O 1
ATOM 6721 N N . VAL A 1 861 ? 37.662 4.210 -53.317 1.00 88.12 861 VAL A N 1
ATOM 6722 C CA . VAL A 1 861 ? 38.699 5.196 -52.994 1.00 88.12 861 VAL A CA 1
ATOM 6723 C C . VAL A 1 861 ? 39.686 5.293 -54.147 1.00 88.12 861 VAL A C 1
ATOM 6725 O O . VAL A 1 861 ? 40.009 4.296 -54.798 1.00 88.12 861 VAL A O 1
ATOM 6728 N N . TYR A 1 862 ? 40.189 6.502 -54.388 1.00 88.56 862 TYR A N 1
ATOM 6729 C CA . TYR A 1 862 ? 41.089 6.808 -55.493 1.00 88.56 862 TYR A CA 1
ATOM 6730 C C . TYR A 1 862 ? 42.359 7.509 -55.005 1.00 88.56 862 TYR A C 1
ATOM 6732 O O . TYR A 1 862 ? 42.339 8.248 -54.024 1.00 88.56 862 TYR A O 1
ATOM 6740 N N . ALA A 1 863 ? 43.462 7.305 -55.720 1.00 81.94 863 ALA A N 1
ATOM 6741 C CA . ALA A 1 863 ? 44.739 7.981 -55.514 1.00 81.94 863 ALA A CA 1
ATOM 6742 C C . ALA A 1 863 ? 45.165 8.716 -56.798 1.00 81.94 863 ALA A C 1
ATOM 6744 O O . ALA A 1 863 ? 44.829 8.251 -57.888 1.00 81.94 863 ALA A O 1
ATOM 6745 N N . PRO A 1 864 ? 45.910 9.833 -56.724 1.00 80.38 864 PRO A N 1
ATOM 6746 C CA . PRO A 1 864 ? 46.433 10.498 -57.916 1.00 80.38 864 PRO A CA 1
ATOM 6747 C C . PRO A 1 864 ? 47.296 9.552 -58.758 1.00 80.38 864 PRO A C 1
ATOM 6749 O O . PRO A 1 864 ? 48.111 8.798 -58.221 1.00 80.38 864 PRO A O 1
ATOM 6752 N N . ARG A 1 865 ? 47.146 9.594 -60.084 1.00 79.31 865 ARG A N 1
ATOM 6753 C CA . ARG A 1 865 ? 48.061 8.896 -60.997 1.00 79.31 865 ARG A CA 1
ATOM 6754 C C . ARG A 1 865 ? 49.433 9.561 -60.941 1.00 79.31 865 ARG A C 1
ATOM 6756 O O . ARG A 1 865 ? 49.513 10.784 -60.975 1.00 79.31 865 ARG A O 1
ATOM 6763 N N . THR A 1 866 ? 50.499 8.766 -60.913 1.00 80.69 866 THR A N 1
ATOM 6764 C CA . THR A 1 866 ? 51.886 9.255 -60.935 1.00 80.69 866 THR A CA 1
ATOM 6765 C C . THR A 1 866 ? 52.604 8.865 -62.228 1.00 80.69 866 THR A C 1
ATOM 6767 O O . THR A 1 866 ? 52.329 7.801 -62.784 1.00 80.69 866 THR A O 1
ATOM 6770 N N . CYS A 1 867 ? 53.544 9.696 -62.669 1.00 77.94 867 CYS A N 1
ATOM 6771 C CA . CYS A 1 867 ? 54.487 9.474 -63.769 1.00 77.94 867 CYS A CA 1
ATOM 6772 C C . CYS A 1 867 ? 55.903 9.870 -63.318 1.00 77.94 867 CYS A C 1
ATOM 6774 O O . CYS A 1 867 ? 56.062 10.582 -62.324 1.00 77.94 867 CYS A O 1
ATOM 6776 N N . ASN A 1 868 ? 56.939 9.380 -63.991 1.00 84.12 868 ASN A N 1
ATOM 6777 C CA . ASN A 1 868 ? 58.323 9.658 -63.614 1.00 84.12 868 ASN A CA 1
ATOM 6778 C C . ASN A 1 868 ? 58.845 10.924 -64.294 1.00 84.12 868 ASN A C 1
ATOM 6780 O O . ASN A 1 868 ? 58.794 11.050 -65.516 1.00 84.12 868 ASN A O 1
ATOM 6784 N N . LEU A 1 869 ? 59.408 11.835 -63.502 1.00 86.75 869 LEU A N 1
ATOM 6785 C CA . LEU A 1 869 ? 60.202 12.951 -64.001 1.00 86.75 869 LEU A CA 1
ATOM 6786 C C . LEU A 1 869 ? 61.680 12.656 -63.742 1.00 86.75 869 LEU A C 1
ATOM 6788 O O . LEU A 1 869 ? 62.105 12.547 -62.588 1.00 86.75 869 LEU A O 1
ATOM 6792 N N . THR A 1 870 ? 62.459 12.573 -64.816 1.00 87.81 870 THR A N 1
ATOM 6793 C CA . THR A 1 870 ? 63.901 12.328 -64.748 1.00 87.81 870 THR A CA 1
ATOM 6794 C C . THR A 1 870 ? 64.660 13.483 -65.397 1.00 87.81 870 THR A C 1
ATOM 6796 O O . THR A 1 870 ? 64.345 13.894 -66.510 1.00 87.81 870 THR A O 1
ATOM 6799 N N . VAL A 1 871 ? 65.687 14.006 -64.728 1.00 88.00 871 VAL A N 1
ATOM 6800 C CA . VAL A 1 871 ? 66.594 15.029 -65.270 1.00 88.00 871 VAL A CA 1
ATOM 6801 C C . VAL A 1 871 ? 67.992 14.435 -65.383 1.00 88.00 871 VAL A C 1
ATOM 6803 O O . VAL A 1 871 ? 68.514 13.896 -64.407 1.00 88.00 871 VAL A O 1
ATOM 6806 N N . ILE A 1 872 ? 68.601 14.527 -66.561 1.00 89.25 872 ILE A N 1
ATOM 6807 C CA . ILE A 1 872 ? 69.892 13.917 -66.888 1.00 89.25 872 ILE A CA 1
ATOM 6808 C C . ILE A 1 872 ? 70.856 14.991 -67.388 1.00 89.25 872 ILE A C 1
ATOM 6810 O O . ILE A 1 872 ? 70.500 15.842 -68.200 1.00 89.25 872 ILE A O 1
ATOM 6814 N N . ASP A 1 873 ? 72.093 14.939 -66.913 1.00 88.88 873 ASP A N 1
ATOM 6815 C CA . ASP A 1 873 ? 73.217 15.656 -67.502 1.00 88.88 873 ASP A CA 1
ATOM 6816 C C . ASP A 1 873 ? 73.784 14.844 -68.669 1.00 88.88 873 ASP A C 1
ATOM 6818 O O . ASP A 1 873 ? 74.444 13.826 -68.458 1.00 88.88 873 ASP A O 1
ATOM 6822 N N . ASP A 1 874 ? 73.546 15.283 -69.905 1.00 84.38 874 ASP A N 1
ATOM 6823 C CA . ASP A 1 874 ? 73.954 14.520 -71.091 1.00 84.38 874 ASP A CA 1
ATOM 6824 C C . ASP A 1 874 ? 75.464 14.502 -71.317 1.00 84.38 874 ASP A C 1
ATOM 6826 O O . ASP A 1 874 ? 75.964 13.669 -72.076 1.00 84.38 874 ASP A O 1
ATOM 6830 N N . TYR A 1 875 ? 76.213 15.390 -70.659 1.00 81.69 875 TYR A N 1
ATOM 6831 C CA . TYR A 1 875 ? 77.664 15.383 -70.773 1.00 81.69 875 TYR A CA 1
ATOM 6832 C C . TYR A 1 875 ? 78.304 14.276 -69.928 1.00 81.69 875 TYR A C 1
ATOM 6834 O O . TYR A 1 875 ? 79.210 13.581 -70.394 1.00 81.69 875 TYR A O 1
ATOM 6842 N N . THR A 1 876 ? 77.840 14.091 -68.691 1.00 80.69 876 THR A N 1
ATOM 6843 C CA . THR A 1 876 ? 78.376 13.070 -67.771 1.00 80.69 876 THR A CA 1
ATOM 6844 C C . THR A 1 876 ? 77.590 11.761 -67.802 1.00 80.69 876 THR A C 1
ATOM 6846 O O . THR A 1 876 ? 78.128 10.713 -67.436 1.00 80.69 876 THR A O 1
ATOM 6849 N N . GLY A 1 877 ? 76.334 11.807 -68.248 1.00 79.00 877 GLY A N 1
ATOM 6850 C CA . GLY A 1 877 ? 75.357 10.729 -68.121 1.00 79.00 877 GLY A CA 1
ATOM 6851 C C . GLY A 1 877 ? 74.788 10.584 -66.705 1.00 79.00 877 GLY A C 1
ATOM 6852 O O . GLY A 1 877 ? 74.171 9.560 -66.411 1.00 79.00 877 GLY A O 1
ATOM 6853 N N . GLU A 1 878 ? 75.022 11.550 -65.811 1.00 84.56 878 GLU A N 1
ATOM 6854 C CA . GLU A 1 878 ? 74.531 11.514 -64.432 1.00 84.56 878 GLU A CA 1
ATOM 6855 C C . GLU A 1 878 ? 73.048 11.903 -64.353 1.00 84.56 878 GLU A C 1
ATOM 6857 O O . GLU A 1 878 ? 72.604 12.889 -64.943 1.00 84.56 878 GLU A O 1
ATOM 6862 N N . THR A 1 879 ? 72.270 11.136 -63.589 1.00 86.50 879 THR A N 1
ATOM 6863 C CA . THR A 1 879 ? 70.885 11.482 -63.257 1.00 86.50 879 THR A CA 1
ATOM 6864 C C . THR A 1 879 ? 70.871 12.488 -62.110 1.00 86.50 879 THR A C 1
ATOM 6866 O O . THR A 1 879 ? 71.259 12.169 -60.988 1.00 86.50 879 THR A O 1
ATOM 6869 N N . LEU A 1 880 ? 70.405 13.701 -62.394 1.00 83.81 880 LEU A N 1
ATOM 6870 C CA . LEU A 1 880 ? 70.346 14.820 -61.454 1.00 83.81 880 LEU A CA 1
ATOM 6871 C C . LEU A 1 880 ? 69.084 14.790 -60.583 1.00 83.81 880 LEU A C 1
ATOM 6873 O O . LEU A 1 880 ? 69.114 15.218 -59.430 1.00 83.81 880 LEU A O 1
ATOM 6877 N N . LEU A 1 881 ? 67.977 14.289 -61.134 1.00 84.50 881 LEU A N 1
ATOM 6878 C CA . LEU A 1 881 ? 66.695 14.118 -60.452 1.00 84.50 881 LEU A CA 1
ATOM 6879 C C . LEU A 1 881 ? 65.995 12.887 -61.026 1.00 84.50 881 LEU A C 1
ATOM 6881 O O . LEU A 1 881 ? 65.976 12.707 -62.239 1.00 84.50 881 LEU A O 1
ATOM 6885 N N . ASP A 1 882 ? 65.419 12.059 -60.161 1.00 86.69 882 ASP A N 1
ATOM 6886 C CA . ASP A 1 882 ? 64.577 10.927 -60.551 1.00 86.69 882 ASP A CA 1
ATOM 6887 C C . ASP A 1 882 ? 63.499 10.762 -59.485 1.00 86.69 882 ASP A C 1
ATOM 6889 O O . ASP A 1 882 ? 63.778 10.355 -58.353 1.00 86.69 882 ASP A O 1
ATOM 6893 N N . THR A 1 883 ? 62.288 11.233 -59.763 1.00 83.06 883 THR A N 1
ATOM 6894 C CA . THR A 1 883 ? 61.222 11.271 -58.757 1.00 83.06 883 THR A CA 1
ATOM 6895 C C . THR A 1 883 ? 59.854 11.092 -59.414 1.00 83.06 883 THR A C 1
ATOM 6897 O O . THR A 1 883 ? 59.567 11.746 -60.419 1.00 83.06 883 THR A O 1
ATOM 6900 N N . PRO A 1 884 ? 58.985 10.234 -58.848 1.00 83.81 884 PRO A N 1
ATOM 6901 C CA . PRO A 1 884 ? 57.607 10.127 -59.296 1.00 83.81 884 PRO A CA 1
ATOM 6902 C C . PRO A 1 884 ? 56.829 11.391 -58.915 1.00 83.81 884 PRO A C 1
ATOM 6904 O O . PRO A 1 884 ? 56.832 11.815 -57.757 1.00 83.81 884 PRO A O 1
ATOM 6907 N N . VAL A 1 885 ? 56.132 11.970 -59.884 1.00 82.19 885 VAL A N 1
ATOM 6908 C CA . VAL A 1 885 ? 55.273 13.149 -59.733 1.00 82.19 885 VAL A CA 1
ATOM 6909 C C . VAL A 1 885 ? 53.847 12.813 -60.160 1.00 82.19 885 VAL A C 1
ATOM 6911 O O . VAL A 1 885 ? 53.627 11.885 -60.935 1.00 82.19 885 VAL A O 1
ATOM 6914 N N . SER A 1 886 ? 52.848 13.532 -59.649 1.00 82.19 886 SER A N 1
ATOM 6915 C CA . SER A 1 886 ? 51.465 13.354 -60.111 1.00 82.19 886 SER A CA 1
ATOM 6916 C C . SER A 1 886 ? 51.335 13.748 -61.588 1.00 82.19 886 SER A C 1
ATOM 6918 O O . SER A 1 886 ? 51.960 14.710 -62.020 1.00 82.19 886 SER A O 1
ATOM 6920 N N . VAL A 1 887 ? 50.512 13.042 -62.362 1.00 76.44 887 VAL A N 1
ATOM 6921 C CA . VAL A 1 887 ? 50.164 13.441 -63.738 1.00 76.44 887 VAL A CA 1
ATOM 6922 C C . VAL A 1 887 ? 49.543 14.845 -63.711 1.00 76.44 887 VAL A C 1
ATOM 6924 O O . VAL A 1 887 ? 48.663 15.111 -62.889 1.00 76.44 887 VAL A O 1
ATOM 6927 N N . GLY A 1 888 ? 50.045 15.751 -64.553 1.00 73.31 888 GLY A N 1
ATOM 6928 C CA . GLY A 1 888 ? 49.716 17.182 -64.552 1.00 73.31 888 GLY A CA 1
ATOM 6929 C C . GLY A 1 888 ? 50.598 18.036 -63.625 1.00 73.31 888 GLY A C 1
ATOM 6930 O O . GLY A 1 888 ? 50.379 19.245 -63.493 1.00 73.31 888 GLY A O 1
ATOM 6931 N N . PHE A 1 889 ? 51.605 17.444 -62.969 1.00 81.38 889 PHE A N 1
ATOM 6932 C CA . PHE A 1 889 ? 52.580 18.181 -62.161 1.00 81.38 889 PHE A CA 1
ATOM 6933 C C . PHE A 1 889 ? 53.317 19.207 -63.024 1.00 81.38 889 PHE A C 1
ATOM 6935 O O . PHE A 1 889 ? 53.863 18.868 -64.071 1.00 81.38 889 PHE A O 1
ATOM 6942 N N . SER A 1 890 ? 53.325 20.465 -62.582 1.00 82.75 890 SER A N 1
ATOM 6943 C CA . SER A 1 890 ? 53.930 21.577 -63.314 1.00 82.75 890 SER A CA 1
ATOM 6944 C C . SER A 1 890 ? 54.989 22.273 -62.470 1.00 82.75 890 SER A C 1
ATOM 6946 O O . SER A 1 890 ? 54.772 22.489 -61.277 1.00 82.75 890 SER A O 1
ATOM 6948 N N . PHE A 1 891 ? 56.108 22.646 -63.085 1.00 82.75 891 PHE A N 1
ATOM 6949 C CA . PHE A 1 891 ? 57.211 23.333 -62.412 1.00 82.75 891 PHE A CA 1
ATOM 6950 C C . PHE A 1 891 ? 57.934 24.299 -63.359 1.00 82.75 891 PHE A C 1
ATOM 6952 O O . PHE A 1 891 ? 57.856 24.159 -64.583 1.00 82.75 891 PHE A O 1
ATOM 6959 N N . GLU A 1 892 ? 58.619 25.297 -62.796 1.00 85.69 892 GLU A N 1
ATOM 6960 C CA . GLU A 1 892 ? 59.361 26.291 -63.576 1.00 85.69 892 GLU A CA 1
ATOM 6961 C C . GLU A 1 892 ? 60.739 25.751 -63.988 1.00 85.69 892 GLU A C 1
ATOM 6963 O O . GLU A 1 892 ? 61.500 25.237 -63.167 1.00 85.69 892 GLU A O 1
ATOM 6968 N N . VAL A 1 893 ? 61.115 25.923 -65.258 1.00 81.50 893 VAL A N 1
ATOM 6969 C CA . VAL A 1 893 ? 62.402 25.431 -65.799 1.00 81.50 893 VAL A CA 1
ATOM 6970 C C . VAL A 1 893 ? 63.604 26.062 -65.087 1.00 81.50 893 VAL A C 1
ATOM 6972 O O . VAL A 1 893 ? 64.656 25.437 -64.956 1.00 81.50 893 VAL A O 1
ATOM 6975 N N . GLY A 1 894 ? 63.446 27.287 -64.577 1.00 76.06 894 GLY A N 1
ATOM 6976 C CA . GLY A 1 894 ? 64.473 27.989 -63.804 1.00 76.06 894 GLY A CA 1
ATOM 6977 C C . GLY A 1 894 ? 64.794 27.356 -62.445 1.00 76.06 894 GLY A C 1
ATOM 6978 O O . GLY A 1 894 ? 65.833 27.675 -61.867 1.00 76.06 894 GLY A O 1
ATOM 6979 N N . GLU A 1 895 ? 63.944 26.459 -61.939 1.00 79.00 895 GLU A N 1
ATOM 6980 C CA . GLU A 1 895 ? 64.185 25.738 -60.685 1.00 79.00 895 GLU A CA 1
ATOM 6981 C C . GLU A 1 895 ? 65.127 24.539 -60.861 1.00 79.00 895 GLU A C 1
ATOM 6983 O O . GLU A 1 895 ? 65.656 24.036 -59.868 1.00 79.00 895 GLU A O 1
ATOM 6988 N N . ILE A 1 896 ? 65.395 24.101 -62.101 1.00 82.12 896 ILE A N 1
ATOM 6989 C CA . ILE A 1 896 ? 66.337 23.010 -62.368 1.00 82.12 896 ILE A CA 1
ATOM 6990 C C . ILE A 1 896 ? 67.781 23.539 -62.259 1.00 82.12 896 ILE A C 1
ATOM 6992 O O . ILE A 1 896 ? 68.180 24.410 -63.042 1.00 82.12 896 ILE A O 1
ATOM 6996 N N . PRO A 1 897 ? 68.614 23.024 -61.334 1.00 78.88 897 PRO A N 1
ATOM 6997 C CA . PRO A 1 897 ? 70.005 23.452 -61.220 1.00 78.88 897 PRO A CA 1
ATOM 6998 C C . PRO A 1 897 ? 70.801 23.074 -62.475 1.00 78.88 897 PRO A C 1
ATOM 7000 O O . PRO A 1 897 ? 70.870 21.902 -62.840 1.00 78.88 897 PRO A O 1
ATOM 7003 N N . VAL A 1 898 ? 71.436 24.055 -63.123 1.00 82.62 898 VAL A N 1
ATOM 7004 C CA . VAL A 1 898 ? 72.265 23.821 -64.317 1.00 82.62 898 VAL A CA 1
ATOM 7005 C C . VAL A 1 898 ? 73.641 23.267 -63.903 1.00 82.62 898 VAL A C 1
ATOM 7007 O O . VAL A 1 898 ? 74.358 23.953 -63.165 1.00 82.62 898 VAL A O 1
ATOM 7010 N N . PRO A 1 899 ? 74.046 22.063 -64.356 1.00 80.38 899 PRO A N 1
ATOM 7011 C CA . PRO A 1 899 ? 75.374 21.522 -64.065 1.00 80.38 899 PRO A CA 1
ATOM 7012 C C . PRO A 1 899 ? 76.473 22.285 -64.829 1.00 80.38 899 PRO A C 1
ATOM 7014 O O . PRO A 1 899 ? 76.226 22.897 -65.867 1.00 80.38 899 PRO A O 1
ATOM 7017 N N . THR A 1 900 ? 77.705 22.285 -64.309 1.00 78.81 900 THR A N 1
ATOM 7018 C CA . THR A 1 900 ? 78.841 23.031 -64.887 1.00 78.81 900 THR A CA 1
ATOM 7019 C C . THR A 1 900 ? 79.993 22.107 -65.258 1.00 78.81 900 THR A C 1
ATOM 7021 O O . THR A 1 900 ? 80.482 21.381 -64.392 1.00 78.81 900 THR A O 1
ATOM 7024 N N . HIS A 1 901 ? 80.495 22.230 -66.491 1.00 78.56 901 HIS A N 1
ATOM 7025 C CA . HIS A 1 901 ? 81.575 21.400 -67.038 1.00 78.56 901 HIS A CA 1
ATOM 7026 C C . HIS A 1 901 ? 82.695 22.247 -67.654 1.00 78.56 901 HIS A C 1
ATOM 7028 O O . HIS A 1 901 ? 82.432 23.201 -68.380 1.00 78.56 901 HIS A O 1
ATOM 7034 N N . GLU A 1 902 ? 83.956 21.911 -67.367 1.00 76.00 902 GLU A N 1
ATOM 7035 C CA . GLU A 1 902 ? 85.131 22.634 -67.884 1.00 76.00 902 GLU A CA 1
ATOM 7036 C C . GLU A 1 902 ? 85.292 22.426 -69.406 1.00 76.00 902 GLU A C 1
ATOM 7038 O O . GLU A 1 902 ? 85.289 21.289 -69.876 1.00 76.00 902 GLU A O 1
ATOM 7043 N N . GLY A 1 903 ? 85.435 23.513 -70.181 1.00 71.44 903 GLY A N 1
ATOM 7044 C CA . GLY A 1 903 ? 85.586 23.479 -71.649 1.00 71.44 903 GLY A CA 1
ATOM 7045 C C . GLY A 1 903 ? 84.288 23.272 -72.448 1.00 71.44 903 GLY A C 1
ATOM 7046 O O . GLY A 1 903 ? 84.340 23.119 -73.670 1.00 71.44 903 GLY A O 1
ATOM 7047 N N . MET A 1 904 ? 83.137 23.274 -71.768 1.00 78.06 904 MET A N 1
ATOM 7048 C CA . MET A 1 904 ? 81.807 23.081 -72.348 1.00 78.06 904 MET A CA 1
ATOM 7049 C C . MET A 1 904 ? 80.882 24.263 -72.034 1.00 78.06 904 MET A C 1
ATOM 7051 O O . MET A 1 904 ? 80.943 24.847 -70.952 1.00 78.06 904 MET A O 1
ATOM 7055 N N . VAL A 1 905 ? 79.982 24.590 -72.960 1.00 79.44 905 VAL A N 1
ATOM 7056 C CA . VAL A 1 905 ? 78.959 25.634 -72.799 1.00 79.44 905 VAL A CA 1
ATOM 7057 C C . VAL A 1 905 ? 77.580 24.984 -72.718 1.00 79.44 905 VAL A C 1
ATOM 7059 O O . VAL A 1 905 ? 77.238 24.160 -73.563 1.00 79.44 905 VAL A O 1
ATOM 7062 N N . PHE A 1 906 ? 76.787 25.349 -71.704 1.00 85.44 906 PHE A N 1
ATOM 7063 C CA . PHE A 1 906 ? 75.401 24.892 -71.572 1.00 85.44 906 PHE A CA 1
ATOM 7064 C C . PHE A 1 906 ? 74.545 25.464 -72.704 1.00 85.44 906 PHE A C 1
ATOM 7066 O O . PHE A 1 906 ? 74.460 26.683 -72.867 1.00 85.44 906 PHE A O 1
ATOM 7073 N N . VAL A 1 907 ? 73.916 24.582 -73.476 1.00 84.19 907 VAL A N 1
ATOM 7074 C CA . VAL A 1 907 ? 73.074 24.938 -74.625 1.00 84.19 907 VAL A CA 1
ATOM 7075 C C . VAL A 1 907 ? 71.632 25.167 -74.182 1.00 84.19 907 VAL A C 1
ATOM 7077 O O . VAL A 1 907 ? 70.984 26.105 -74.645 1.00 84.19 907 VAL A O 1
ATOM 7080 N N . GLY A 1 908 ? 71.134 24.328 -73.274 1.00 85.50 908 GLY A N 1
ATOM 7081 C CA . GLY A 1 908 ? 69.765 24.388 -72.776 1.00 85.50 908 GLY A CA 1
ATOM 7082 C C . GLY A 1 908 ? 69.259 23.040 -72.273 1.00 85.50 908 GLY A C 1
ATOM 7083 O O . GLY A 1 908 ? 69.967 22.031 -72.322 1.00 85.50 908 GLY A O 1
ATOM 7084 N N . TRP A 1 909 ? 68.017 23.041 -71.794 1.00 89.19 909 TRP A N 1
ATOM 7085 C CA . TRP A 1 909 ? 67.284 21.833 -71.422 1.00 89.19 909 TRP A CA 1
ATOM 7086 C C . TRP A 1 909 ? 66.534 21.286 -72.633 1.00 89.19 909 TRP A C 1
ATOM 7088 O O . TRP A 1 909 ? 65.927 22.055 -73.375 1.00 89.19 909 TRP A O 1
ATOM 7098 N N . PHE A 1 910 ? 66.560 19.973 -72.831 1.00 89.31 910 PHE A N 1
ATOM 7099 C CA . PHE A 1 910 ? 65.932 19.305 -73.964 1.00 89.31 910 PHE A CA 1
ATOM 7100 C C . PHE A 1 910 ? 64.989 18.206 -73.493 1.00 89.31 910 PHE A C 1
ATOM 7102 O O . PHE A 1 910 ? 65.326 17.439 -72.597 1.00 89.31 910 PHE A O 1
ATOM 7109 N N . ILE A 1 911 ? 63.835 18.082 -74.139 1.00 87.56 911 ILE A N 1
ATOM 7110 C CA . ILE A 1 911 ? 62.929 16.940 -73.975 1.00 87.56 911 ILE A CA 1
ATOM 7111 C C . ILE A 1 911 ? 62.803 16.283 -75.344 1.00 87.56 911 ILE A C 1
ATOM 7113 O O . ILE A 1 911 ? 62.563 16.963 -76.339 1.00 87.56 911 ILE A O 1
ATOM 7117 N N . ASN A 1 912 ? 63.012 14.966 -75.423 1.00 82.69 912 ASN A N 1
ATOM 7118 C CA . ASN A 1 912 ? 62.942 14.203 -76.679 1.00 82.69 912 ASN A CA 1
ATOM 7119 C C . ASN A 1 912 ? 63.817 14.761 -77.829 1.00 82.69 912 ASN A C 1
ATOM 7121 O O . ASN A 1 912 ? 63.516 14.555 -79.004 1.00 82.69 912 ASN A O 1
ATOM 7125 N N . GLY A 1 913 ? 64.915 15.451 -77.500 1.00 77.44 913 GLY A N 1
ATOM 7126 C CA . GLY A 1 913 ? 65.835 16.046 -78.475 1.00 77.44 913 GLY A CA 1
ATOM 7127 C C . GLY A 1 913 ? 65.434 17.430 -79.001 1.00 77.44 913 GLY A C 1
ATOM 7128 O O . GLY A 1 913 ? 66.151 17.971 -79.843 1.00 77.44 913 GLY A O 1
ATOM 7129 N N . GLU A 1 914 ? 64.356 18.038 -78.494 1.00 85.31 914 GLU A N 1
ATOM 7130 C CA . GLU A 1 914 ? 63.963 19.421 -78.798 1.00 85.31 914 GLU A CA 1
ATOM 7131 C C . GLU A 1 914 ? 64.268 20.367 -77.629 1.00 85.31 914 GLU A C 1
ATOM 7133 O O . GLU A 1 914 ? 64.111 19.996 -76.465 1.00 85.31 914 GLU A O 1
ATOM 7138 N N . LEU A 1 915 ? 64.725 21.587 -77.941 1.00 84.62 915 LEU A N 1
ATOM 7139 C CA . LEU A 1 915 ? 65.063 22.602 -76.941 1.00 84.62 915 LEU A CA 1
ATOM 7140 C C . LEU A 1 915 ? 63.788 23.088 -76.245 1.00 84.62 915 LEU A C 1
ATOM 7142 O O . LEU A 1 915 ? 62.871 23.578 -76.904 1.00 84.62 915 LEU A O 1
ATOM 7146 N N . VAL A 1 916 ? 63.763 23.023 -74.917 1.00 86.00 916 VAL A N 1
ATOM 7147 C CA . VAL A 1 916 ? 62.674 23.575 -74.110 1.00 86.00 916 VAL A CA 1
ATOM 7148 C C . VAL A 1 916 ? 62.756 25.101 -74.138 1.00 86.00 916 VAL A C 1
ATOM 7150 O O . VAL A 1 916 ? 63.725 25.691 -73.659 1.00 86.00 916 VAL A O 1
ATOM 7153 N N . THR A 1 917 ? 61.732 25.744 -74.702 1.00 80.00 917 THR A N 1
ATOM 7154 C CA . THR A 1 917 ? 61.613 27.213 -74.757 1.00 80.00 917 THR A CA 1
ATOM 7155 C C . THR A 1 917 ? 60.584 27.788 -73.786 1.00 80.00 917 THR A C 1
ATOM 7157 O O . THR A 1 917 ? 60.556 29.003 -73.597 1.00 80.00 917 THR A O 1
ATOM 7160 N N . ASP A 1 918 ? 59.738 26.939 -73.201 1.00 80.06 918 ASP A N 1
ATOM 7161 C CA . ASP A 1 918 ? 58.677 27.341 -72.277 1.00 80.06 918 ASP A CA 1
ATOM 7162 C C . ASP A 1 918 ? 59.217 27.525 -70.850 1.00 80.06 918 ASP A C 1
ATOM 7164 O O . ASP A 1 918 ? 60.121 26.812 -70.418 1.00 80.06 918 ASP A O 1
ATOM 7168 N N . GLU A 1 919 ? 58.662 28.487 -70.103 1.00 81.06 919 GLU A N 1
ATOM 7169 C CA . GLU A 1 919 ? 59.083 28.772 -68.719 1.00 81.06 919 GLU A CA 1
ATOM 7170 C C . GLU A 1 919 ? 58.547 27.743 -67.706 1.00 81.06 919 GLU A C 1
ATOM 7172 O O . GLU A 1 919 ? 59.142 27.573 -66.642 1.00 81.06 919 GLU A O 1
ATOM 7177 N N . ILE A 1 920 ? 57.462 27.033 -68.043 1.00 84.19 920 ILE A N 1
ATOM 7178 C CA . ILE A 1 920 ? 56.818 26.005 -67.213 1.00 84.19 920 ILE A CA 1
ATOM 7179 C C . ILE A 1 920 ? 56.714 24.711 -68.016 1.00 84.19 920 ILE A C 1
ATOM 7181 O O . ILE A 1 920 ? 56.217 24.719 -69.142 1.00 84.19 920 ILE A O 1
ATOM 7185 N N . ILE A 1 921 ? 57.125 23.600 -67.410 1.00 82.12 921 ILE A N 1
ATOM 7186 C CA . ILE A 1 921 ? 56.922 22.253 -67.951 1.00 82.12 921 ILE A CA 1
ATOM 7187 C C . ILE A 1 921 ? 55.802 21.586 -67.158 1.00 82.12 921 ILE A C 1
ATOM 7189 O O . ILE A 1 921 ? 55.855 21.562 -65.929 1.00 82.12 921 ILE A O 1
ATOM 7193 N N . THR A 1 922 ? 54.827 21.011 -67.861 1.00 84.38 922 THR A N 1
ATOM 7194 C CA . THR A 1 922 ? 53.795 20.137 -67.286 1.00 84.38 922 THR A CA 1
ATOM 7195 C C . THR A 1 922 ? 54.080 18.692 -67.677 1.00 84.38 922 THR A C 1
ATOM 7197 O O . THR A 1 922 ? 54.240 18.379 -68.856 1.00 84.38 922 THR A O 1
ATOM 7200 N N . VAL A 1 923 ? 54.155 17.812 -66.683 1.00 83.69 923 VAL A N 1
ATOM 7201 C CA . VAL A 1 923 ? 54.485 16.395 -66.843 1.00 83.69 923 VAL A CA 1
ATOM 7202 C C . VAL A 1 923 ? 53.190 15.588 -66.891 1.00 83.69 923 VAL A C 1
ATOM 7204 O O . VAL A 1 923 ? 52.532 15.381 -65.874 1.00 83.69 923 VAL A O 1
ATOM 7207 N N . GLU A 1 924 ? 52.808 15.149 -68.087 1.00 80.56 924 GLU A N 1
ATOM 7208 C CA . GLU A 1 924 ? 51.596 14.341 -68.317 1.00 80.56 924 GLU A CA 1
ATOM 7209 C C . GLU A 1 924 ? 51.903 12.835 -68.445 1.00 80.56 924 GLU A C 1
ATOM 7211 O O . GLU A 1 924 ? 51.022 11.983 -68.323 1.00 80.56 924 GLU A O 1
ATOM 7216 N N . GLU A 1 925 ? 53.172 12.498 -68.672 1.00 81.75 925 GLU A N 1
ATOM 7217 C CA . GLU A 1 925 ? 53.699 11.143 -68.820 1.00 81.75 925 GLU A CA 1
ATOM 7218 C C . GLU A 1 925 ? 55.171 11.092 -68.391 1.00 81.75 925 GLU A C 1
ATOM 7220 O O . GLU A 1 925 ? 55.757 12.124 -68.055 1.00 81.75 925 GLU A O 1
ATOM 7225 N N . ASP A 1 926 ? 55.775 9.900 -68.404 1.00 85.06 926 ASP A N 1
ATOM 7226 C CA . ASP A 1 926 ? 57.190 9.730 -68.071 1.00 85.06 926 ASP A CA 1
ATOM 7227 C C . ASP A 1 926 ? 58.055 10.648 -68.949 1.00 85.06 926 ASP A C 1
ATOM 7229 O O . ASP A 1 926 ? 58.146 10.474 -70.165 1.00 85.06 926 ASP A O 1
ATOM 7233 N N . THR A 1 927 ? 58.675 11.647 -68.325 1.00 87.50 927 THR A N 1
ATOM 7234 C CA . THR A 1 927 ? 59.368 12.734 -69.017 1.00 87.50 927 THR A CA 1
ATOM 7235 C C . THR A 1 927 ? 60.827 12.755 -68.606 1.00 87.50 927 THR A C 1
ATOM 7237 O O . THR A 1 927 ? 61.152 12.839 -67.421 1.00 87.50 927 THR A O 1
ATOM 7240 N N . VAL A 1 928 ? 61.712 12.723 -69.604 1.00 88.75 928 VAL A N 1
ATOM 7241 C CA . VAL A 1 928 ? 63.157 12.842 -69.405 1.00 88.75 928 VAL A CA 1
ATOM 7242 C C . VAL A 1 928 ? 63.639 14.172 -69.971 1.00 88.75 928 VAL A C 1
ATOM 7244 O O . VAL A 1 928 ? 63.428 14.472 -71.148 1.00 88.75 928 VAL A O 1
ATOM 7247 N N . ILE A 1 929 ? 64.284 14.966 -69.120 1.00 89.94 929 ILE A N 1
ATOM 7248 C CA . ILE A 1 929 ? 64.844 16.276 -69.448 1.00 89.94 929 ILE A CA 1
ATOM 7249 C C . ILE A 1 929 ? 66.364 16.169 -69.455 1.00 89.94 929 ILE A C 1
ATOM 7251 O O . ILE A 1 929 ? 66.968 15.750 -68.473 1.00 89.94 929 ILE A O 1
ATOM 7255 N N . HIS A 1 930 ? 66.988 16.593 -70.542 1.00 87.62 930 HIS A N 1
ATOM 7256 C CA . HIS A 1 930 ? 68.421 16.497 -70.769 1.00 87.62 930 HIS A CA 1
ATOM 7257 C C . HIS A 1 930 ? 69.082 17.880 -70.712 1.00 87.62 930 HIS A C 1
ATOM 7259 O O . HIS A 1 930 ? 68.672 18.789 -71.433 1.00 87.62 930 HIS A O 1
ATOM 7265 N N . ALA A 1 931 ? 70.111 18.058 -69.881 1.00 88.19 931 ALA A N 1
ATOM 7266 C CA . ALA A 1 931 ? 71.009 19.211 -69.952 1.00 88.19 931 ALA A CA 1
ATOM 7267 C C . ALA A 1 931 ? 72.054 18.973 -71.042 1.00 88.19 931 ALA A C 1
ATOM 7269 O O . ALA A 1 931 ? 72.936 18.130 -70.876 1.00 88.19 931 ALA A O 1
ATOM 7270 N N . VAL A 1 932 ? 71.975 19.731 -72.135 1.00 85.25 932 VAL A N 1
ATOM 7271 C CA . VAL A 1 932 ? 72.855 19.553 -73.297 1.00 85.25 932 VAL A CA 1
ATOM 7272 C C . VAL A 1 932 ? 73.969 20.600 -73.302 1.00 85.25 932 VAL A C 1
ATOM 7274 O O . VAL A 1 932 ? 73.743 21.778 -73.010 1.00 85.25 932 VAL A O 1
ATOM 7277 N N . PHE A 1 933 ? 75.177 20.163 -73.664 1.00 83.25 933 PHE A N 1
ATOM 7278 C CA . PHE A 1 933 ? 76.403 20.961 -73.670 1.00 83.25 933 PHE A CA 1
ATOM 7279 C C . PHE A 1 933 ? 77.140 20.858 -75.010 1.00 83.25 933 PHE A C 1
ATOM 7281 O O . PHE A 1 933 ? 77.151 19.795 -75.631 1.00 83.25 933 PHE A O 1
ATOM 7288 N N . GLU A 1 934 ? 77.813 21.932 -75.425 1.00 76.25 934 GLU A N 1
ATOM 7289 C CA . GLU A 1 934 ? 78.648 21.963 -76.635 1.00 76.25 934 GLU A CA 1
ATOM 7290 C C . GLU A 1 934 ? 80.089 22.426 -76.344 1.00 76.25 934 GLU A C 1
ATOM 7292 O O . GLU A 1 934 ? 80.295 23.271 -75.465 1.00 76.25 934 GLU A O 1
ATOM 7297 N N . PRO A 1 935 ? 81.097 21.896 -77.072 1.00 67.56 935 PRO A N 1
ATOM 7298 C CA . PRO A 1 935 ? 82.498 22.264 -76.890 1.00 67.56 935 PRO A CA 1
ATOM 7299 C C . PRO A 1 935 ? 82.787 23.685 -77.375 1.00 67.56 935 PRO A C 1
ATOM 7301 O O . PRO A 1 935 ? 82.289 24.133 -78.409 1.00 67.56 935 PRO A O 1
ATOM 7304 N N . GLU A 1 936 ? 83.652 24.384 -76.648 1.00 59.19 936 GLU A N 1
ATOM 7305 C CA . GLU A 1 936 ? 84.089 25.737 -77.000 1.00 59.19 936 GLU A CA 1
ATOM 7306 C C . GLU A 1 936 ? 84.868 25.738 -78.345 1.00 59.19 936 GLU A C 1
ATOM 7308 O O . GLU A 1 936 ? 85.768 24.924 -78.561 1.00 59.19 936 GLU A O 1
ATOM 7313 N N . ALA A 1 937 ? 84.497 26.602 -79.303 1.00 57.59 937 ALA A N 1
ATOM 7314 C CA . ALA A 1 937 ? 84.978 26.529 -80.695 1.00 57.59 937 ALA A CA 1
ATOM 7315 C C . ALA A 1 937 ? 86.449 26.993 -80.892 1.00 57.59 937 ALA A C 1
ATOM 7317 O O . ALA A 1 937 ? 86.863 27.977 -80.276 1.00 57.59 937 ALA A O 1
ATOM 7318 N N . PRO A 1 938 ? 87.234 26.369 -81.806 1.00 58.34 938 PRO A N 1
ATOM 7319 C CA . PRO A 1 938 ? 88.648 26.706 -82.032 1.00 58.34 938 PRO A CA 1
ATOM 7320 C C . PRO A 1 938 ? 88.865 28.019 -82.813 1.00 58.34 938 PRO A C 1
ATOM 7322 O O . PRO A 1 938 ? 88.078 28.386 -83.688 1.00 58.34 938 PRO A O 1
ATOM 7325 N N . VAL A 1 939 ? 89.980 28.711 -82.541 1.00 65.44 939 VAL A N 1
ATOM 7326 C CA . VAL A 1 939 ? 90.319 30.028 -83.117 1.00 65.44 939 VAL A CA 1
ATOM 7327 C C . VAL A 1 939 ? 90.920 29.890 -84.528 1.00 65.44 939 VAL A C 1
ATOM 7329 O O . VAL A 1 939 ? 91.950 29.250 -84.723 1.00 65.44 939 VAL A O 1
ATOM 7332 N N . ILE A 1 940 ? 90.293 30.507 -85.539 1.00 68.62 940 ILE A N 1
ATOM 7333 C CA . ILE A 1 940 ? 90.804 30.538 -86.927 1.00 68.62 940 ILE A CA 1
ATOM 7334 C C . ILE A 1 940 ? 92.116 31.338 -86.982 1.00 68.62 940 ILE A C 1
ATOM 7336 O O . ILE A 1 940 ? 92.163 32.463 -86.488 1.00 68.62 940 ILE A O 1
ATOM 7340 N N . GLY A 1 941 ? 93.156 30.780 -87.610 1.00 70.38 941 GLY A N 1
ATOM 7341 C CA . GLY A 1 941 ? 94.494 31.373 -87.709 1.00 70.38 941 GLY A CA 1
ATOM 7342 C C . GLY A 1 941 ? 95.508 30.905 -86.657 1.00 70.38 941 GLY A C 1
ATOM 7343 O O . GLY A 1 941 ? 96.688 31.199 -86.822 1.00 70.38 941 GLY A O 1
ATOM 7344 N N . ASP A 1 942 ? 95.080 30.166 -85.627 1.00 80.12 942 ASP A N 1
ATOM 7345 C CA . ASP A 1 942 ? 95.959 29.470 -84.673 1.00 80.12 942 ASP A CA 1
ATOM 7346 C C . ASP A 1 942 ? 96.306 28.075 -85.225 1.00 80.12 942 ASP A C 1
ATOM 7348 O O . ASP A 1 942 ? 95.515 27.122 -85.187 1.00 80.12 942 ASP A O 1
ATOM 7352 N N . ILE A 1 943 ? 97.479 27.965 -85.835 1.00 82.38 943 ILE A N 1
ATOM 7353 C CA . ILE A 1 943 ? 97.918 26.793 -86.594 1.00 82.38 943 ILE A CA 1
ATOM 7354 C C . ILE A 1 943 ? 98.677 25.825 -85.688 1.00 82.38 943 ILE A C 1
ATOM 7356 O O . ILE A 1 943 ? 98.588 24.607 -85.871 1.00 82.38 943 ILE A O 1
ATOM 7360 N N . ASN A 1 944 ? 99.397 26.327 -84.692 1.00 75.06 944 ASN A N 1
ATOM 7361 C CA . ASN A 1 944 ? 100.147 25.510 -83.746 1.00 75.06 944 ASN A CA 1
ATOM 7362 C C . ASN A 1 944 ? 99.273 24.979 -82.582 1.00 75.06 944 ASN A C 1
ATOM 7364 O O . ASN A 1 944 ? 99.669 24.004 -81.942 1.00 75.06 944 ASN A O 1
ATOM 7368 N N . GLY A 1 945 ? 98.073 25.537 -82.380 1.00 71.44 945 GLY A N 1
ATOM 7369 C CA . GLY A 1 945 ? 97.093 25.121 -81.377 1.00 71.44 945 GLY A CA 1
ATOM 7370 C C . GLY A 1 945 ? 97.363 25.660 -79.971 1.00 71.44 945 GLY A C 1
ATOM 7371 O O . GLY A 1 945 ? 96.982 25.003 -79.001 1.00 71.44 945 GLY A O 1
ATOM 7372 N N . ASP A 1 946 ? 98.056 26.792 -79.840 1.00 70.69 946 ASP A N 1
ATOM 7373 C CA . ASP A 1 946 ? 98.417 27.392 -78.547 1.00 70.69 946 ASP A CA 1
ATOM 7374 C C . ASP A 1 946 ? 97.363 28.357 -77.972 1.00 70.69 946 ASP A C 1
ATOM 7376 O O . ASP A 1 946 ? 97.521 28.864 -76.857 1.00 70.69 946 ASP A O 1
ATOM 7380 N N . GLY A 1 947 ? 96.258 28.556 -78.694 1.00 69.38 947 GLY A N 1
ATOM 7381 C CA . GLY A 1 947 ? 95.136 29.413 -78.327 1.00 69.38 947 GLY A CA 1
ATOM 7382 C C . GLY A 1 947 ? 95.262 30.856 -78.823 1.00 69.38 947 GLY A C 1
ATOM 7383 O O . GLY A 1 947 ? 94.366 31.662 -78.554 1.00 69.38 947 GLY A O 1
ATOM 7384 N N . THR A 1 948 ? 96.337 31.219 -79.535 1.00 73.06 948 THR A N 1
ATOM 7385 C CA . THR A 1 948 ? 96.573 32.576 -80.056 1.00 73.06 948 THR A CA 1
ATOM 7386 C C . THR A 1 948 ? 97.062 32.579 -81.509 1.00 73.06 948 THR A C 1
ATOM 7388 O O . THR A 1 948 ? 97.570 31.590 -82.005 1.00 73.06 948 THR A O 1
ATOM 7391 N N . ILE A 1 949 ? 96.900 33.703 -82.226 1.00 75.31 949 ILE A N 1
ATOM 7392 C CA . ILE A 1 949 ? 97.446 33.870 -83.589 1.00 75.31 949 ILE A CA 1
ATOM 7393 C C . ILE A 1 949 ? 98.804 34.575 -83.482 1.00 75.31 949 ILE A C 1
ATOM 7395 O O . ILE A 1 949 ? 98.868 35.801 -83.335 1.00 75.31 949 ILE A O 1
ATOM 7399 N N . GLY A 1 950 ? 99.887 33.805 -83.521 1.00 75.25 950 GLY A N 1
ATOM 7400 C CA . GLY A 1 950 ? 101.259 34.253 -83.302 1.00 75.25 950 GLY A CA 1
ATOM 7401 C C . GLY A 1 950 ? 102.144 34.286 -84.554 1.00 75.25 950 GLY A C 1
ATOM 7402 O O . GLY A 1 950 ? 101.767 33.922 -85.668 1.00 75.25 950 GLY A O 1
ATOM 7403 N N . ILE A 1 951 ? 103.389 34.748 -84.371 1.00 79.12 951 ILE A N 1
ATOM 7404 C CA . ILE A 1 951 ? 104.407 34.755 -85.441 1.00 79.12 951 ILE A CA 1
ATOM 7405 C C . ILE A 1 951 ? 104.732 33.324 -85.894 1.00 79.12 951 ILE A C 1
ATOM 7407 O O . ILE A 1 951 ? 105.040 33.115 -87.069 1.00 79.12 951 ILE A O 1
ATOM 7411 N N . ASP A 1 952 ? 104.652 32.354 -84.981 1.00 81.94 952 ASP A N 1
ATOM 7412 C CA . ASP A 1 952 ? 104.932 30.950 -85.270 1.00 81.94 952 ASP A CA 1
ATOM 7413 C C . ASP A 1 952 ? 103.882 30.347 -86.220 1.00 81.94 952 ASP A C 1
ATOM 7415 O O . ASP A 1 952 ? 104.257 29.638 -87.156 1.00 81.94 952 ASP A O 1
ATOM 7419 N N . ASP A 1 953 ? 102.610 30.738 -86.098 1.00 79.81 953 ASP A N 1
ATOM 7420 C CA . ASP A 1 953 ? 101.528 30.348 -87.014 1.00 79.81 953 ASP A CA 1
ATOM 7421 C C . ASP A 1 953 ? 101.737 30.900 -88.423 1.00 79.81 953 ASP A C 1
ATOM 7423 O O . ASP A 1 953 ? 101.662 30.177 -89.420 1.00 79.81 953 ASP A O 1
ATOM 7427 N N . ALA A 1 954 ? 102.099 32.180 -88.515 1.00 82.00 954 ALA A N 1
ATOM 7428 C CA . ALA A 1 954 ? 102.422 32.819 -89.785 1.00 82.00 954 ALA A CA 1
ATOM 7429 C C . ALA A 1 954 ? 103.633 32.168 -90.475 1.00 82.00 954 ALA A C 1
ATOM 7431 O O . ALA A 1 954 ? 103.666 32.028 -91.701 1.00 82.00 954 ALA A O 1
ATOM 7432 N N . LEU A 1 955 ? 104.630 31.747 -89.692 1.00 83.38 955 LEU A N 1
ATOM 7433 C CA . LEU A 1 955 ? 105.800 31.018 -90.178 1.00 83.38 955 LEU A CA 1
ATOM 7434 C C . LEU A 1 955 ? 105.434 29.619 -90.678 1.00 83.38 955 LEU A C 1
ATOM 7436 O O . LEU A 1 955 ? 105.946 29.216 -91.726 1.00 83.38 955 LEU A O 1
ATOM 7440 N N . MET A 1 956 ? 104.551 28.904 -89.976 1.00 83.62 956 MET A N 1
ATOM 7441 C CA . MET A 1 956 ? 104.042 27.602 -90.421 1.00 83.62 956 MET A CA 1
ATOM 7442 C C . MET A 1 956 ? 103.289 27.725 -91.750 1.00 83.62 956 MET A C 1
ATOM 7444 O O . MET A 1 956 ? 103.583 26.979 -92.686 1.00 83.62 956 MET A O 1
ATOM 7448 N N . LEU A 1 957 ? 102.418 28.728 -91.895 1.00 84.88 957 LEU A N 1
ATOM 7449 C CA . LEU A 1 957 ? 101.710 29.001 -93.154 1.00 84.88 957 LEU A CA 1
ATOM 7450 C C . LEU A 1 957 ? 102.665 29.381 -94.288 1.00 84.88 957 LEU A C 1
ATOM 7452 O O . LEU A 1 957 ? 102.523 28.901 -95.412 1.00 84.88 957 LEU A O 1
ATOM 7456 N N . MET A 1 958 ? 103.687 30.195 -94.008 1.00 81.69 958 MET A N 1
ATOM 7457 C CA . MET A 1 958 ? 104.650 30.609 -95.030 1.00 81.69 958 MET A CA 1
ATOM 7458 C C . MET A 1 958 ? 105.489 29.430 -95.531 1.00 81.69 958 MET A C 1
ATOM 7460 O O . MET A 1 958 ? 105.742 29.325 -96.732 1.00 81.69 958 MET A O 1
ATOM 7464 N N . ARG A 1 959 ? 105.904 28.528 -94.632 1.00 83.12 959 ARG A N 1
ATOM 7465 C CA . ARG A 1 959 ? 106.649 27.307 -94.985 1.00 83.12 959 ARG A CA 1
ATOM 7466 C C . ARG A 1 959 ? 105.803 26.315 -95.768 1.00 83.12 959 ARG A C 1
ATOM 7468 O O . ARG A 1 959 ? 106.343 25.661 -96.668 1.00 83.12 959 ARG A O 1
ATOM 7475 N N . TYR A 1 960 ? 104.512 26.243 -95.455 1.00 84.25 960 TYR A N 1
ATOM 7476 C CA . TYR A 1 960 ? 103.538 25.483 -96.224 1.00 84.25 960 TYR A CA 1
ATOM 7477 C C . TYR A 1 960 ? 103.354 26.052 -97.636 1.00 84.25 960 TYR A C 1
ATOM 7479 O O . TYR A 1 960 ? 103.535 25.327 -98.614 1.00 84.25 960 TYR A O 1
ATOM 7487 N N . ALA A 1 961 ? 103.142 27.365 -97.771 1.00 79.75 961 ALA A N 1
ATOM 7488 C CA . ALA A 1 961 ? 102.932 28.026 -99.062 1.00 79.75 961 ALA A CA 1
ATOM 7489 C C . ALA A 1 961 ? 104.119 27.886 -100.039 1.00 79.75 961 ALA A C 1
ATOM 7491 O O . ALA A 1 961 ? 103.928 27.840 -101.254 1.00 79.75 961 ALA A O 1
ATOM 7492 N N . ILE A 1 962 ? 105.356 27.792 -99.533 1.00 80.31 962 ILE A N 1
ATOM 7493 C CA . ILE A 1 962 ? 106.563 27.575 -100.357 1.00 80.31 962 ILE A CA 1
ATOM 7494 C C . ILE A 1 962 ? 106.930 26.089 -100.536 1.00 80.31 962 ILE A C 1
ATOM 7496 O O . ILE A 1 962 ? 107.960 25.783 -101.141 1.00 80.31 962 ILE A O 1
ATOM 7500 N N . GLY A 1 963 ? 106.111 25.167 -100.018 1.00 76.19 963 GLY A N 1
ATOM 7501 C CA . GLY A 1 963 ? 106.268 23.719 -100.186 1.00 76.19 963 GLY A CA 1
ATOM 7502 C C . GLY A 1 963 ? 107.405 23.093 -99.374 1.00 76.19 963 GLY A C 1
ATOM 7503 O O . GLY A 1 963 ? 107.927 22.048 -99.760 1.00 76.19 963 GLY A O 1
ATOM 7504 N N . THR A 1 964 ? 107.827 23.735 -98.280 1.00 78.00 964 THR A N 1
ATOM 7505 C CA . THR A 1 964 ? 108.920 23.245 -97.415 1.00 78.00 964 THR A CA 1
ATOM 7506 C C . THR A 1 964 ? 108.445 22.466 -96.190 1.00 78.00 964 THR A C 1
ATOM 7508 O O . THR A 1 964 ? 109.232 21.720 -95.613 1.00 78.00 964 THR A O 1
ATOM 7511 N N . GLU A 1 965 ? 107.176 22.611 -95.808 1.00 77.94 965 GLU A N 1
ATOM 7512 C CA . GLU A 1 965 ? 106.548 21.949 -94.660 1.00 77.94 965 GLU A CA 1
ATOM 7513 C C . GLU A 1 965 ? 105.083 21.629 -95.013 1.00 77.94 965 GLU A C 1
ATOM 7515 O O . GLU A 1 965 ? 104.482 22.340 -95.811 1.00 77.94 965 GLU A O 1
ATOM 7520 N N . GLY A 1 966 ? 104.522 20.532 -94.500 1.00 78.12 966 GLY A N 1
ATOM 7521 C CA . GLY A 1 966 ? 103.113 20.169 -94.711 1.00 78.12 966 GLY A CA 1
ATOM 7522 C C . GLY A 1 966 ? 102.264 20.555 -93.499 1.00 78.12 966 GLY A C 1
ATOM 7523 O O . GLY A 1 966 ? 102.766 20.492 -92.381 1.00 78.12 966 GLY A O 1
ATOM 7524 N N . LEU A 1 967 ? 100.996 20.917 -93.708 1.00 81.62 967 LEU A N 1
ATOM 7525 C CA . LEU A 1 967 ? 100.015 21.091 -92.629 1.00 81.62 967 LEU A CA 1
ATOM 7526 C C . LEU A 1 967 ? 99.201 19.806 -92.458 1.00 81.62 967 LEU A C 1
ATOM 7528 O O . LEU A 1 967 ? 98.967 19.091 -93.435 1.00 81.62 967 LEU A O 1
ATOM 7532 N N . THR A 1 968 ? 98.767 19.510 -91.232 1.00 79.00 968 THR A N 1
ATOM 7533 C CA . THR A 1 968 ? 97.738 18.481 -91.016 1.00 79.00 968 THR A CA 1
ATOM 7534 C C . THR A 1 968 ? 96.381 18.977 -91.514 1.00 79.00 968 THR A C 1
ATOM 7536 O O . THR A 1 968 ? 96.171 20.179 -91.662 1.00 79.00 968 THR A O 1
ATOM 7539 N N . ASP A 1 969 ? 95.435 18.065 -91.736 1.00 71.75 969 ASP A N 1
ATOM 7540 C CA . ASP A 1 969 ? 94.092 18.423 -92.209 1.00 71.75 969 ASP A CA 1
ATOM 7541 C C . ASP A 1 969 ? 93.370 19.391 -91.245 1.00 71.75 969 ASP A C 1
ATOM 7543 O O . ASP A 1 969 ? 92.694 20.321 -91.681 1.00 71.75 969 ASP A O 1
ATOM 7547 N N . GLU A 1 970 ? 93.581 19.245 -89.931 1.00 69.19 970 GLU A N 1
ATOM 7548 C CA . GLU A 1 970 ? 93.053 20.165 -88.910 1.00 69.19 970 GLU A CA 1
ATOM 7549 C C . GLU A 1 970 ? 93.726 21.541 -88.934 1.00 69.19 970 GLU A C 1
ATOM 7551 O O . GLU A 1 970 ? 93.068 22.559 -88.724 1.00 69.19 970 GLU A O 1
ATOM 7556 N N . GLN A 1 971 ? 95.034 21.586 -89.194 1.00 78.69 971 GLN A N 1
ATOM 7557 C CA . GLN A 1 971 ? 95.780 22.837 -89.325 1.00 78.69 971 GLN A CA 1
ATOM 7558 C C . GLN A 1 971 ? 95.400 23.566 -90.613 1.00 78.69 971 GLN A C 1
ATOM 7560 O O . GLN A 1 971 ? 95.187 24.774 -90.594 1.00 78.69 971 GLN A O 1
ATOM 7565 N N . ALA A 1 972 ? 95.234 22.830 -91.713 1.00 71.06 972 ALA A N 1
ATOM 7566 C CA . ALA A 1 972 ? 94.779 23.353 -92.994 1.00 71.06 972 ALA A CA 1
ATOM 7567 C C . ALA A 1 972 ? 93.358 23.940 -92.905 1.00 71.06 972 ALA A C 1
ATOM 7569 O O . ALA A 1 972 ? 93.080 24.971 -93.512 1.00 71.06 972 ALA A O 1
ATOM 7570 N N . ALA A 1 973 ? 92.477 23.346 -92.093 1.00 70.94 973 ALA A N 1
ATOM 7571 C CA . ALA A 1 973 ? 91.121 23.850 -91.870 1.00 70.94 973 ALA A CA 1
ATOM 7572 C C . ALA A 1 973 ? 91.068 25.218 -91.158 1.00 70.94 973 ALA A C 1
ATOM 7574 O O . ALA A 1 973 ? 90.059 25.915 -91.252 1.00 70.94 973 ALA A O 1
ATOM 7575 N N . ARG A 1 974 ? 92.144 25.618 -90.463 1.00 76.50 974 ARG A N 1
ATOM 7576 C CA . ARG A 1 974 ? 92.277 26.927 -89.790 1.00 76.50 974 ARG A CA 1
ATOM 7577 C C . ARG A 1 974 ? 93.232 27.885 -90.513 1.00 76.50 974 ARG A C 1
ATOM 7579 O O . ARG A 1 974 ? 93.453 28.992 -90.027 1.00 76.50 974 ARG A O 1
ATOM 7586 N N . ALA A 1 975 ? 93.792 27.449 -91.643 1.00 76.94 975 ALA A N 1
ATOM 7587 C CA . ALA A 1 975 ? 94.891 28.090 -92.359 1.00 76.94 975 ALA A CA 1
ATOM 7588 C C . ALA A 1 975 ? 94.467 29.013 -93.508 1.00 76.94 975 ALA A C 1
ATOM 7590 O O . ALA A 1 975 ? 95.270 29.839 -93.925 1.00 76.94 975 ALA A O 1
ATOM 7591 N N . ASP A 1 976 ? 93.239 28.887 -94.011 1.00 78.00 976 ASP A N 1
ATOM 7592 C CA . ASP A 1 976 ? 92.664 29.809 -94.997 1.00 78.00 976 ASP A CA 1
ATOM 7593 C C . ASP A 1 976 ? 92.039 30.999 -94.252 1.00 78.00 976 ASP A C 1
ATOM 7595 O O . ASP A 1 976 ? 90.872 30.980 -93.851 1.00 78.00 976 ASP A O 1
ATOM 7599 N N . LEU A 1 977 ? 92.858 32.015 -93.974 1.00 76.38 977 LEU A N 1
ATOM 7600 C CA . LEU A 1 977 ? 92.428 33.190 -93.212 1.00 76.38 977 LEU A CA 1
ATOM 7601 C C . LEU A 1 977 ? 91.602 34.151 -94.072 1.00 76.38 977 LEU A C 1
ATOM 7603 O O . LEU A 1 977 ? 90.894 35.001 -93.524 1.00 76.38 977 LEU A O 1
ATOM 7607 N N . ASN A 1 978 ? 91.721 34.060 -95.396 1.00 71.50 978 ASN A N 1
ATOM 7608 C CA . ASN A 1 978 ? 91.068 34.971 -96.328 1.00 71.50 978 ASN A CA 1
ATOM 7609 C C . ASN A 1 978 ? 89.745 34.412 -96.904 1.00 71.50 978 ASN A C 1
ATOM 7611 O O . ASN A 1 978 ? 88.907 35.194 -97.365 1.00 71.50 978 ASN A O 1
ATOM 7615 N N . GLY A 1 979 ? 89.518 33.102 -96.790 1.00 70.12 979 GLY A N 1
ATOM 7616 C CA . GLY A 1 979 ? 88.298 32.396 -97.179 1.00 70.12 979 GLY A CA 1
ATOM 7617 C C . GLY A 1 979 ? 88.176 32.100 -98.677 1.00 70.12 979 GLY A C 1
ATOM 7618 O O . GLY A 1 979 ? 87.056 31.888 -99.153 1.00 70.12 979 GLY A O 1
ATOM 7619 N N . ASP A 1 980 ? 89.270 32.133 -99.442 1.00 69.81 980 ASP A N 1
ATOM 7620 C CA . ASP A 1 980 ? 89.267 31.875 -100.889 1.00 69.81 980 ASP A CA 1
ATOM 7621 C C . ASP A 1 980 ? 89.374 30.386 -101.259 1.00 69.81 980 ASP A C 1
ATOM 7623 O O . ASP A 1 980 ? 89.251 30.024 -102.436 1.00 69.81 980 ASP A O 1
ATOM 7627 N N . GLY A 1 981 ? 89.513 29.512 -100.261 1.00 73.94 981 GLY A N 1
ATOM 7628 C CA . GLY A 1 981 ? 89.602 28.068 -100.419 1.00 73.94 981 GLY A CA 1
ATOM 7629 C C . GLY A 1 981 ? 90.994 27.567 -100.804 1.00 73.94 981 GLY A C 1
ATOM 7630 O O . GLY A 1 981 ? 91.139 26.371 -101.080 1.00 73.94 981 GLY A O 1
ATOM 7631 N N . ALA A 1 982 ? 92.010 28.431 -100.835 1.00 77.31 982 ALA A N 1
ATOM 7632 C CA . ALA A 1 982 ? 93.408 28.065 -101.004 1.00 77.31 982 ALA A CA 1
ATOM 7633 C C . ALA A 1 982 ? 94.215 28.526 -99.785 1.00 77.31 982 ALA A C 1
ATOM 7635 O O . ALA A 1 982 ? 94.063 29.637 -99.316 1.00 77.31 982 ALA A O 1
ATOM 7636 N N . VAL A 1 983 ? 95.109 27.670 -99.284 1.00 79.38 983 VAL A N 1
ATOM 7637 C CA . VAL A 1 983 ? 96.071 28.073 -98.249 1.00 79.38 983 VAL A CA 1
ATOM 7638 C C . VAL A 1 983 ? 97.369 28.456 -98.946 1.00 79.38 983 VAL A C 1
ATOM 7640 O O . VAL A 1 983 ? 98.102 27.577 -99.417 1.00 79.38 983 VAL A O 1
ATOM 7643 N N . ASP A 1 984 ? 97.649 29.753 -99.047 1.00 78.56 984 ASP A N 1
ATOM 7644 C CA . ASP A 1 984 ? 98.822 30.260 -99.754 1.00 78.56 984 ASP A CA 1
ATOM 7645 C C . ASP A 1 984 ? 99.555 31.404 -99.019 1.00 78.56 984 ASP A C 1
ATOM 7647 O O . ASP A 1 984 ? 99.427 31.621 -97.811 1.00 78.56 984 ASP A O 1
ATOM 7651 N N . VAL A 1 985 ? 100.449 32.099 -99.728 1.00 79.81 985 VAL A N 1
ATOM 7652 C CA . VAL A 1 985 ? 101.276 33.161 -99.137 1.00 79.81 985 VAL A CA 1
ATOM 7653 C C . VAL A 1 985 ? 100.444 34.349 -98.633 1.00 79.81 985 VAL A C 1
ATOM 7655 O O . VAL A 1 985 ? 100.916 35.094 -97.769 1.00 79.81 985 VAL A O 1
ATOM 7658 N N . PHE A 1 986 ? 99.228 34.548 -99.147 1.00 80.44 986 PHE A N 1
ATOM 7659 C CA . PHE A 1 986 ? 98.322 35.605 -98.709 1.00 80.44 986 PHE A CA 1
ATOM 7660 C C . PHE A 1 986 ? 97.749 35.316 -97.317 1.00 80.44 986 PHE A C 1
ATOM 7662 O O . PHE A 1 986 ? 97.669 36.244 -96.509 1.00 80.44 986 PHE A O 1
ATOM 7669 N N . ASP A 1 987 ? 97.491 34.054 -96.972 1.00 79.19 987 ASP A N 1
ATOM 7670 C CA . ASP A 1 987 ? 97.071 33.659 -95.620 1.00 79.19 987 ASP A CA 1
ATOM 7671 C C . ASP A 1 987 ? 98.204 33.780 -94.608 1.00 79.19 987 ASP A C 1
ATOM 7673 O O . ASP A 1 987 ? 98.014 34.306 -93.510 1.00 79.19 987 ASP A O 1
ATOM 7677 N N . ALA A 1 988 ? 99.424 33.411 -95.012 1.00 80.75 988 ALA A N 1
ATOM 7678 C CA . ALA A 1 988 ? 100.619 33.624 -94.197 1.00 80.75 988 ALA A CA 1
ATOM 7679 C C . ALA A 1 988 ? 100.851 35.118 -93.896 1.00 80.75 988 ALA A C 1
ATOM 7681 O O . ALA A 1 988 ? 101.256 35.488 -92.793 1.00 80.75 988 ALA A O 1
ATOM 7682 N N . LEU A 1 989 ? 100.564 35.998 -94.862 1.00 81.12 989 LEU A N 1
ATOM 7683 C CA . LEU A 1 989 ? 100.623 37.451 -94.686 1.00 81.12 989 LEU A CA 1
ATOM 7684 C C . LEU A 1 989 ? 99.524 37.975 -93.754 1.00 81.12 989 LEU A C 1
ATOM 7686 O O . LEU A 1 989 ? 99.784 38.909 -92.993 1.00 81.12 989 LEU A O 1
ATOM 7690 N N . LEU A 1 990 ? 98.321 37.399 -93.793 1.00 79.44 990 LEU A N 1
ATOM 7691 C CA . LEU A 1 990 ? 97.227 37.765 -92.889 1.00 79.44 990 LEU A CA 1
ATOM 7692 C C . LEU A 1 990 ? 97.498 37.314 -91.456 1.00 79.44 990 LEU A C 1
ATOM 7694 O O . LEU A 1 990 ? 97.315 38.118 -90.543 1.00 79.44 990 LEU A O 1
ATOM 7698 N N . ALA A 1 991 ? 98.024 36.105 -91.262 1.00 76.75 991 ALA A N 1
ATOM 7699 C CA . ALA A 1 991 ? 98.450 35.616 -89.954 1.00 76.75 991 ALA A CA 1
ATOM 7700 C C . ALA A 1 991 ? 99.611 36.459 -89.399 1.00 76.75 991 ALA A C 1
ATOM 7702 O O . ALA A 1 991 ? 99.574 36.883 -88.247 1.00 76.75 991 ALA A O 1
ATOM 7703 N N . LEU A 1 992 ? 100.597 36.822 -90.237 1.00 79.31 992 LEU A N 1
ATOM 7704 C CA . LEU A 1 992 ? 101.708 37.693 -89.829 1.00 79.31 992 LEU A CA 1
ATOM 7705 C C . LEU A 1 992 ? 101.222 39.097 -89.453 1.00 79.31 992 LEU A C 1
ATOM 7707 O O . LEU A 1 992 ? 101.717 39.706 -88.506 1.00 79.31 992 LEU A O 1
ATOM 7711 N N . ARG A 1 993 ? 100.251 39.629 -90.200 1.00 77.38 993 ARG A N 1
ATOM 7712 C CA . ARG A 1 993 ? 99.643 40.929 -89.911 1.00 77.38 993 ARG A CA 1
ATOM 7713 C C . ARG A 1 993 ? 98.842 40.891 -88.611 1.00 77.38 993 ARG A C 1
ATOM 7715 O O . ARG A 1 993 ? 98.946 41.844 -87.842 1.00 77.38 993 ARG A O 1
ATOM 7722 N N . ALA A 1 994 ? 98.103 39.812 -88.357 1.00 71.19 994 ALA A N 1
ATOM 7723 C CA . ALA A 1 994 ? 97.373 39.608 -87.111 1.00 71.19 994 ALA A CA 1
ATOM 7724 C C . ALA A 1 994 ? 98.326 39.509 -85.909 1.00 71.19 994 ALA A C 1
ATOM 7726 O O . ALA A 1 994 ? 98.134 40.211 -84.917 1.00 71.19 994 ALA A O 1
ATOM 7727 N N . ALA A 1 995 ? 99.429 38.768 -86.054 1.00 74.94 995 ALA A N 1
ATOM 7728 C CA . ALA A 1 995 ? 100.459 38.616 -85.027 1.00 74.94 995 ALA A CA 1
ATOM 7729 C C . ALA A 1 995 ? 101.218 39.922 -84.710 1.00 74.94 995 ALA A C 1
ATOM 7731 O O . ALA A 1 995 ? 101.617 40.150 -83.570 1.00 74.94 995 ALA A O 1
ATOM 7732 N N . LEU A 1 996 ? 101.433 40.796 -85.704 1.00 75.69 996 LEU A N 1
ATOM 7733 C CA . LEU A 1 996 ? 102.152 42.067 -85.521 1.00 75.69 996 LEU A CA 1
ATOM 7734 C C . LEU A 1 996 ? 101.265 43.213 -85.011 1.00 75.69 996 LEU A C 1
ATOM 7736 O O . LEU A 1 996 ? 101.772 44.104 -84.329 1.00 75.69 996 LEU A O 1
ATOM 7740 N N . ASN A 1 997 ? 99.971 43.210 -85.347 1.00 65.62 997 ASN A N 1
ATOM 7741 C CA . ASN A 1 997 ? 99.049 44.304 -85.021 1.00 65.62 997 ASN A CA 1
ATOM 7742 C C . ASN A 1 997 ? 98.074 43.980 -83.875 1.00 65.62 997 ASN A C 1
ATOM 7744 O O . ASN A 1 997 ? 97.383 44.887 -83.421 1.00 65.62 997 ASN A O 1
ATOM 7748 N N . GLY A 1 998 ? 98.007 42.727 -83.407 1.00 57.84 998 GLY A N 1
ATOM 7749 C CA . GLY A 1 998 ? 97.050 42.297 -82.381 1.00 57.84 998 GLY A CA 1
ATOM 7750 C C . GLY A 1 998 ? 95.586 42.343 -82.839 1.00 57.84 998 GLY A C 1
ATOM 7751 O O . GLY A 1 998 ? 94.689 42.405 -82.004 1.00 57.84 998 GLY A O 1
ATOM 7752 N N . GLU A 1 999 ? 95.338 42.347 -84.152 1.00 56.41 999 GLU A N 1
ATOM 7753 C CA . GLU A 1 999 ? 94.000 42.437 -84.751 1.00 56.41 999 GLU A CA 1
ATOM 7754 C C . GLU A 1 999 ? 93.671 41.171 -85.555 1.00 56.41 999 GLU A C 1
ATOM 7756 O O . GLU A 1 999 ? 94.456 40.732 -86.393 1.00 56.41 999 GLU A O 1
ATOM 7761 N N . GLN A 1 1000 ? 92.488 40.603 -85.314 1.00 53.09 1000 GLN A N 1
ATOM 7762 C CA . GLN A 1 1000 ? 91.974 39.386 -85.955 1.00 53.09 1000 GLN A CA 1
ATOM 7763 C C . GLN A 1 1000 ? 91.647 39.632 -87.448 1.00 53.09 1000 GLN A C 1
ATOM 7765 O O . GLN A 1 1000 ? 91.059 40.659 -87.794 1.00 53.09 1000 GLN A O 1
ATOM 7770 N N . ALA A 1 1001 ? 92.024 38.711 -88.346 1.00 48.34 1001 ALA A N 1
ATOM 7771 C CA . ALA A 1 1001 ? 91.770 38.837 -89.789 1.00 48.34 1001 ALA A CA 1
ATOM 7772 C C . ALA A 1 1001 ? 90.268 38.657 -90.145 1.00 48.34 1001 ALA A C 1
ATOM 7774 O O . ALA A 1 1001 ? 89.578 37.873 -89.492 1.00 48.34 1001 ALA A O 1
ATOM 7775 N N . PRO A 1 1002 ? 89.732 39.365 -91.164 1.00 45.97 1002 PRO A N 1
ATOM 7776 C CA . PRO A 1 1002 ? 88.313 39.303 -91.520 1.00 45.97 1002 PRO A CA 1
ATOM 7777 C C . PRO A 1 1002 ? 87.977 38.022 -92.300 1.00 45.97 1002 PRO A C 1
ATOM 7779 O O . PRO A 1 1002 ? 88.371 37.885 -93.454 1.00 45.97 1002 PRO A O 1
ATOM 7782 N N . CYS A 1 1003 ? 87.193 37.117 -91.710 1.00 42.88 1003 CYS A N 1
ATOM 7783 C CA . CYS A 1 1003 ? 86.659 35.948 -92.412 1.00 42.88 1003 CYS A CA 1
ATOM 7784 C C . CYS A 1 1003 ? 85.387 36.306 -93.213 1.00 42.88 1003 CYS A C 1
ATOM 7786 O O . CYS A 1 1003 ? 84.419 36.842 -92.667 1.00 42.88 1003 CYS A O 1
ATOM 7788 N N . ILE A 1 1004 ? 85.363 36.000 -94.516 1.00 44.47 1004 ILE A N 1
ATOM 7789 C CA . ILE A 1 1004 ? 84.172 36.091 -95.382 1.00 44.47 1004 ILE A CA 1
ATOM 7790 C C . ILE A 1 1004 ? 83.755 34.662 -95.766 1.00 44.47 1004 ILE A C 1
ATOM 7792 O O . ILE A 1 1004 ? 84.517 33.951 -96.408 1.00 44.47 1004 ILE A O 1
ATOM 7796 N N . LYS A 1 1005 ? 82.541 34.231 -95.387 1.00 35.75 1005 LYS A N 1
ATOM 7797 C CA . LYS A 1 1005 ? 81.974 32.915 -95.760 1.00 35.75 1005 LYS A CA 1
ATOM 7798 C C . LYS A 1 1005 ? 81.284 32.957 -97.147 1.00 35.75 1005 LYS A C 1
ATOM 7800 O O . LYS A 1 1005 ? 80.560 33.921 -97.413 1.00 35.75 1005 LYS A O 1
ATOM 7805 N N . PRO A 1 1006 ? 81.419 31.925 -98.008 1.00 35.12 1006 PRO A N 1
ATOM 7806 C CA . PRO A 1 1006 ? 80.730 31.835 -99.304 1.00 35.12 1006 PRO A CA 1
ATOM 7807 C C . PRO A 1 1006 ? 79.235 31.446 -99.204 1.00 35.12 1006 PRO A C 1
ATOM 7809 O O . PRO A 1 1006 ? 78.820 30.693 -98.326 1.00 35.12 1006 PRO A O 1
ATOM 7812 N N . GLN A 1 1007 ? 78.421 31.973 -100.134 1.00 32.59 1007 GLN A N 1
ATOM 7813 C CA . GLN A 1 1007 ? 76.951 31.861 -100.196 1.00 32.59 1007 GLN A CA 1
ATOM 7814 C C . GLN A 1 1007 ? 76.416 30.612 -100.944 1.00 32.59 1007 GLN A C 1
ATOM 7816 O O . GLN A 1 1007 ? 76.691 30.430 -102.125 1.00 32.59 1007 GLN A O 1
ATOM 7821 N N . ASN A 1 1008 ? 75.532 29.880 -100.245 1.00 34.34 1008 ASN A N 1
ATOM 7822 C CA . ASN A 1 1008 ? 74.277 29.186 -100.621 1.00 34.34 1008 ASN A CA 1
ATOM 7823 C C . ASN A 1 1008 ? 74.151 28.248 -101.844 1.00 34.34 1008 ASN A C 1
ATOM 7825 O O . ASN A 1 1008 ? 74.269 28.678 -102.987 1.00 34.34 1008 ASN A O 1
ATOM 7829 N N . THR A 1 1009 ? 73.571 27.050 -101.612 1.00 32.78 1009 THR A N 1
ATOM 7830 C CA . THR A 1 1009 ? 72.287 26.624 -102.241 1.00 32.78 1009 THR A CA 1
ATOM 7831 C C . THR A 1 1009 ? 71.670 25.341 -101.644 1.00 32.78 1009 THR A C 1
ATOM 7833 O O . THR A 1 1009 ? 72.221 24.262 -101.817 1.00 32.78 1009 THR A O 1
ATOM 7836 N N . ALA A 1 1010 ? 70.487 25.475 -101.020 1.00 29.77 1010 ALA A N 1
ATOM 7837 C CA . ALA A 1 1010 ? 69.267 24.634 -101.098 1.00 29.77 1010 ALA A CA 1
ATOM 7838 C C . ALA A 1 1010 ? 68.370 24.980 -99.882 1.00 29.77 1010 ALA A C 1
ATOM 7840 O O . ALA A 1 1010 ? 68.854 24.954 -98.763 1.00 29.77 1010 ALA A O 1
ATOM 7841 N N . GLY A 1 1011 ? 67.092 25.350 -99.979 1.00 28.69 1011 GLY A N 1
ATOM 7842 C CA . GLY A 1 1011 ? 66.173 25.469 -101.105 1.00 28.69 1011 GLY A CA 1
ATOM 7843 C C . GLY A 1 1011 ? 65.003 26.404 -100.744 1.00 28.69 1011 GLY A C 1
ATOM 7844 O O . GLY A 1 1011 ? 64.776 26.726 -99.583 1.00 28.69 1011 GLY A O 1
ATOM 7845 N N . LYS A 1 1012 ? 64.306 26.887 -101.776 1.00 36.50 1012 LYS A N 1
ATOM 7846 C CA . LYS A 1 1012 ? 63.104 27.733 -101.705 1.00 36.50 1012 LYS A CA 1
ATOM 7847 C C . LYS A 1 1012 ? 61.826 26.889 -101.653 1.00 36.50 1012 LYS A C 1
ATOM 7849 O O . LYS A 1 1012 ? 61.786 25.882 -102.357 1.00 36.50 1012 LYS A O 1
ATOM 7854 N N . ALA A 1 1013 ? 60.808 27.467 -100.998 1.00 35.25 1013 ALA A N 1
ATOM 7855 C CA . ALA A 1 1013 ? 59.339 27.388 -101.184 1.00 35.25 1013 ALA A CA 1
ATOM 7856 C C . ALA A 1 1013 ? 58.662 27.051 -99.842 1.00 35.25 1013 ALA A C 1
ATOM 7858 O O . ALA A 1 1013 ? 59.004 26.026 -99.270 1.00 35.25 1013 ALA A O 1
ATOM 7859 N N . GLU A 1 1014 ? 57.742 27.813 -99.241 1.00 36.56 1014 GLU A N 1
ATOM 7860 C CA . GLU A 1 1014 ? 56.927 29.023 -99.520 1.00 36.56 1014 GLU A CA 1
ATOM 7861 C C . GLU A 1 1014 ? 56.502 29.566 -98.122 1.00 36.56 1014 GLU A C 1
ATOM 7863 O O . GLU A 1 1014 ? 56.419 28.769 -97.192 1.00 36.56 1014 GLU A O 1
ATOM 7868 N N . ALA A 1 1015 ? 56.230 30.845 -97.835 1.00 35.25 1015 ALA A N 1
ATOM 7869 C CA . ALA A 1 1015 ? 56.112 32.081 -98.609 1.00 35.25 1015 ALA A CA 1
ATOM 7870 C C . ALA A 1 1015 ? 56.634 33.271 -97.781 1.00 35.25 1015 ALA A C 1
ATOM 7872 O O . ALA A 1 1015 ? 56.525 33.208 -96.535 1.00 35.25 1015 ALA A O 1
#